Protein 6G42 (pdb70)

Nearest PDB structures (foldseek):
  6g41-assembly2_H  TM=9.980E-01  e=3.256E-59  Cafeteriavirus-dependent mavirus
  6g41-assembly1_A  TM=1.001E+00  e=2.174E-58  Cafeteriavirus-dependent mavirus
  6g41-assembly1_B  TM=1.001E+00  e=6.629E-57  Cafeteriavirus-dependent mavirus
  6g41-assembly1_D  TM=9.990E-01  e=2.071E-56  Cafeteriavirus-dependent mavirus
  6g41-assembly2_G  TM=9.985E-01  e=6.870E-54  Cafeteriavirus-dependent mavirus

Structure (mmCIF, N/CA/C/O backbone):
data_6G42
#
_entry.id   6G42
#
_cell.length_a   95.240
_cell.length_b   131.100
_cell.length_c   154.210
_cell.angle_alpha   90.000
_cell.angle_beta   90.000
_cell.angle_gamma   90.000
#
_symmetry.space_group_name_H-M   'P 21 21 21'
#
loop_
_entity.id
_entity.type
_entity.pdbx_description
1 polymer 'Minor capsid protein'
2 water water
#
loop_
_atom_site.group_PDB
_atom_site.id
_atom_site.type_symbol
_atom_site.label_atom_id
_atom_site.label_alt_id
_atom_site.label_comp_id
_atom_site.label_asym_id
_atom_site.label_entity_id
_atom_site.label_seq_id
_atom_site.pdbx_PDB_ins_code
_atom_site.Cartn_x
_atom_site.Cartn_y
_atom_site.Cartn_z
_atom_site.occupancy
_atom_site.B_iso_or_equiv
_atom_site.auth_seq_id
_atom_site.auth_comp_id
_atom_site.auth_asym_id
_atom_site.auth_atom_id
_atom_site.pdbx_PDB_model_num
ATOM 1 N N . LYS A 1 6 ? -25.697 11.602 -29.524 1.00 57.60 2 LYS A N 1
ATOM 2 C CA . LYS A 1 6 ? -26.449 11.326 -28.252 1.00 58.44 2 LYS A CA 1
ATOM 3 C C . LYS A 1 6 ? -26.532 12.561 -27.360 1.00 58.70 2 LYS A C 1
ATOM 4 O O . LYS A 1 6 ? -25.514 13.085 -26.896 1.00 56.62 2 LYS A O 1
ATOM 10 N N . GLN A 1 7 ? -27.762 12.987 -27.100 1.00 60.22 3 GLN A N 1
ATOM 11 C CA . GLN A 1 7 ? -28.036 14.235 -26.406 1.00 60.15 3 GLN A CA 1
ATOM 12 C C . GLN A 1 7 ? -28.501 13.962 -24.977 1.00 57.31 3 GLN A C 1
ATOM 13 O O . GLN A 1 7 ? -29.290 13.046 -24.738 1.00 53.94 3 GLN A O 1
ATOM 19 N N . TYR A 1 8 ? -27.991 14.765 -24.043 1.00 55.45 4 TYR A N 1
ATOM 20 C CA . TYR A 1 8 ? -28.435 14.776 -22.651 1.00 53.35 4 TYR A CA 1
ATOM 21 C C . TYR A 1 8 ? -29.048 16.138 -22.350 1.00 50.76 4 TYR A C 1
ATOM 22 O O . TYR A 1 8 ? -28.337 17.140 -22.312 1.00 50.99 4 TYR A O 1
ATOM 31 N N . ILE A 1 9 ? -30.364 16.166 -22.154 1.00 50.15 5 ILE A N 1
ATOM 32 C CA . ILE A 1 9 ? -31.079 17.383 -21.744 1.00 50.11 5 ILE A CA 1
ATOM 33 C C . ILE A 1 9 ? -31.543 17.220 -20.293 1.00 48.29 5 ILE A C 1
ATOM 34 O O . ILE A 1 9 ? -32.392 16.375 -20.002 1.00 45.58 5 ILE A O 1
ATOM 39 N N . TRP A 1 10 ? -30.979 18.040 -19.403 1.00 47.62 6 TRP A N 1
ATOM 40 C CA . TRP A 1 10 ? -31.297 18.014 -17.972 1.00 47.97 6 TRP A CA 1
ATOM 41 C C . TRP A 1 10 ? -32.262 19.133 -17.605 1.00 48.47 6 TRP A C 1
ATOM 42 O O . TRP A 1 10 ? -32.041 20.294 -17.956 1.00 50.24 6 TRP A O 1
ATOM 53 N N . LEU A 1 11 ? -33.311 18.781 -16.872 1.00 48.69 7 LEU A N 1
ATOM 54 C CA . LEU A 1 11 ? -34.279 19.749 -16.378 1.00 49.43 7 LEU A CA 1
ATOM 55 C C . LEU A 1 11 ? -34.326 19.649 -14.859 1.00 48.73 7 LEU A C 1
ATOM 56 O O . LEU A 1 11 ? -34.590 18.573 -14.319 1.00 47.19 7 LEU A O 1
ATOM 61 N N . ASN A 1 12 ? -34.022 20.762 -14.188 1.00 49.02 8 ASN A N 1
ATOM 62 C CA . ASN A 1 12 ? -34.165 20.895 -12.729 1.00 49.27 8 ASN A CA 1
ATOM 63 C C . ASN A 1 12 ? -35.493 21.550 -12.382 1.00 48.70 8 ASN A C 1
ATOM 64 O O . ASN A 1 12 ? -36.083 22.258 -13.201 1.00 51.02 8 ASN A O 1
ATOM 69 N N . GLU A 1 13 ? -35.949 21.312 -11.156 1.00 48.61 9 GLU A N 1
ATOM 70 C CA . GLU A 1 13 ? -37.168 21.921 -10.646 1.00 47.88 9 GLU A CA 1
ATOM 71 C C . GLU A 1 13 ? -37.202 21.897 -9.118 1.00 47.31 9 GLU A C 1
ATOM 72 O O . GLU A 1 13 ? -36.672 20.976 -8.500 1.00 46.09 9 GLU A O 1
ATOM 78 N N . THR A 1 14 ? -37.810 22.924 -8.519 1.00 49.08 10 THR A N 1
ATOM 79 C CA . THR A 1 14 ? -37.900 23.058 -7.049 1.00 50.02 10 THR A CA 1
ATOM 80 C C . THR A 1 14 ? -39.222 23.659 -6.573 1.00 49.17 10 THR A C 1
ATOM 81 O O . THR A 1 14 ? -39.891 24.361 -7.324 1.00 51.55 10 THR A O 1
ATOM 85 N N . ILE A 1 15 ? -39.572 23.370 -5.317 1.00 49.36 11 ILE A N 1
ATOM 86 C CA . ILE A 1 15 ? -40.717 23.981 -4.620 1.00 49.62 11 ILE A CA 1
ATOM 87 C C . ILE A 1 15 ? -40.266 24.404 -3.219 1.00 49.16 11 ILE A C 1
ATOM 88 O O . ILE A 1 15 ? -40.013 23.564 -2.362 1.00 48.06 11 ILE A O 1
ATOM 93 N N . LYS A 1 16 ? -40.176 25.709 -3.003 1.00 49.72 12 LYS A N 1
ATOM 94 C CA . LYS A 1 16 ? -39.829 26.288 -1.711 1.00 50.96 12 LYS A CA 1
ATOM 95 C C . LYS A 1 16 ? -41.111 26.755 -0.986 1.00 50.40 12 LYS A C 1
ATOM 96 O O . LYS A 1 16 ? -41.646 27.829 -1.270 1.00 51.15 12 LYS A O 1
ATOM 102 N N . SER A 1 17 ? -41.571 25.958 -0.028 1.00 46.22 13 SER A N 1
ATOM 103 C CA . SER A 1 17 ? -42.820 26.220 0.683 1.00 44.45 13 SER A CA 1
ATOM 104 C C . SER A 1 17 ? -42.685 27.335 1.724 1.00 44.32 13 SER A C 1
ATOM 105 O O . SER A 1 17 ? -41.605 27.877 1.925 1.00 45.39 13 SER A O 1
ATOM 108 N N . ASN A 1 18 ? -43.807 27.671 2.358 1.00 46.64 14 ASN A N 1
ATOM 109 C CA . ASN A 1 18 ? -43.882 28.641 3.477 1.00 48.42 14 ASN A CA 1
ATOM 110 C C . ASN A 1 18 ? -45.268 28.558 4.128 1.00 50.75 14 ASN A C 1
ATOM 111 O O . ASN A 1 18 ? -46.127 27.835 3.620 1.00 50.11 14 ASN A O 1
ATOM 116 N N . LYS A 1 19 ? -45.497 29.304 5.215 1.00 55.50 15 LYS A N 1
ATOM 117 C CA . LYS A 1 19 ? -46.799 29.257 5.929 1.00 59.56 15 LYS A CA 1
ATOM 118 C C . LYS A 1 19 ? -47.992 29.657 5.068 1.00 57.68 15 LYS A C 1
ATOM 119 O O . LYS A 1 19 ? -49.068 29.085 5.201 1.00 59.00 15 LYS A O 1
ATOM 125 N N . GLN A 1 20 ? -47.799 30.626 4.189 1.00 57.09 16 GLN A N 1
ATOM 126 C CA . GLN A 1 20 ? -48.899 31.167 3.399 1.00 61.14 16 GLN A CA 1
ATOM 127 C C . GLN A 1 20 ? -49.367 30.232 2.274 1.00 62.05 16 GLN A C 1
ATOM 128 O O . GLN A 1 20 ? -50.563 30.169 1.959 1.00 66.45 16 GLN A O 1
ATOM 134 N N . LEU A 1 21 ? -48.425 29.499 1.690 1.00 59.07 17 LEU A N 1
ATOM 135 C CA . LEU A 1 21 ? -48.727 28.490 0.683 1.00 56.85 17 LEU A CA 1
ATOM 136 C C . LEU A 1 21 ? -49.373 27.241 1.283 1.00 56.08 17 LEU A C 1
ATOM 137 O O . LEU A 1 21 ? -50.358 26.730 0.746 1.00 57.31 17 LEU A O 1
ATOM 142 N N . ALA A 1 22 ? -48.812 26.761 2.390 1.00 52.69 18 ALA A N 1
ATOM 143 C CA . ALA A 1 22 ? -49.204 25.481 2.987 1.00 52.27 18 ALA A CA 1
ATOM 144 C C . ALA A 1 22 ? -50.268 25.576 4.089 1.00 50.66 18 ALA A C 1
ATOM 145 O O . ALA A 1 22 ? -51.008 24.625 4.315 1.00 50.02 18 ALA A O 1
ATOM 147 N N . GLY A 1 23 ? -50.325 26.713 4.776 1.00 51.75 19 GLY A N 1
ATOM 148 C CA . GLY A 1 23 ? -51.174 26.891 5.959 1.00 52.33 19 GLY A CA 1
ATOM 149 C C . GLY A 1 23 ? -50.503 26.349 7.215 1.00 53.44 19 GLY A C 1
ATOM 150 O O . GLY A 1 23 ? -49.546 25.575 7.114 1.00 52.90 19 GLY A O 1
ATOM 151 N N . PRO A 1 24 ? -51.006 26.737 8.410 1.00 55.75 20 PRO A N 1
ATOM 152 C CA . PRO A 1 24 ? -50.424 26.264 9.679 1.00 54.88 20 PRO A CA 1
ATOM 153 C C . PRO A 1 24 ? -50.481 24.744 9.813 1.00 51.95 20 PRO A C 1
ATOM 154 O O . PRO A 1 24 ? -51.546 24.163 9.637 1.00 47.34 20 PRO A O 1
ATOM 158 N N . ARG A 1 25 ? -49.331 24.128 10.089 1.00 51.54 21 ARG A N 1
ATOM 159 C CA . ARG A 1 25 ? -49.163 22.663 10.091 1.00 50.54 21 ARG A CA 1
ATOM 160 C C . ARG A 1 25 ? -49.614 21.973 8.805 1.00 48.62 21 ARG A C 1
ATOM 161 O O . ARG A 1 25 ? -49.987 20.800 8.827 1.00 50.48 21 ARG A O 1
ATOM 169 N N . GLY A 1 26 ? -49.552 22.693 7.688 1.00 48.13 22 GLY A N 1
ATOM 170 C CA . GLY A 1 26 ? -50.078 22.213 6.416 1.00 47.55 22 GLY A CA 1
ATOM 171 C C . GLY A 1 26 ? -51.592 22.115 6.338 1.00 48.40 22 GLY A C 1
ATOM 172 O O . GLY A 1 26 ? -52.106 21.284 5.594 1.00 48.57 22 GLY A O 1
ATOM 173 N N . SER A 1 27 ? -52.299 22.978 7.077 1.00 51.18 23 SER A N 1
ATOM 174 C CA . SER A 1 27 ? -53.784 23.022 7.117 1.00 51.09 23 SER A CA 1
ATOM 175 C C . SER A 1 27 ? -54.460 22.956 5.751 1.00 50.74 23 SER A C 1
ATOM 176 O O . SER A 1 27 ? -55.478 22.282 5.596 1.00 50.49 23 SER A O 1
ATOM 179 N N . TYR A 1 28 ? -53.886 23.663 4.779 1.00 49.09 24 TYR A N 1
ATOM 180 C CA . TYR A 1 28 ? -54.475 23.787 3.448 1.00 50.03 24 TYR A CA 1
ATOM 181 C C . TYR A 1 28 ? -54.375 22.537 2.570 1.00 51.91 24 TYR A C 1
ATOM 182 O O . TYR A 1 28 ? -55.011 22.504 1.519 1.00 53.58 24 TYR A O 1
ATOM 191 N N . LYS A 1 29 ? -53.596 21.529 2.978 1.00 53.00 25 LYS A N 1
ATOM 192 C CA . LYS A 1 29 ? -53.480 20.261 2.232 1.00 54.38 25 LYS A CA 1
ATOM 193 C C . LYS A 1 29 ? -53.168 20.489 0.739 1.00 54.75 25 LYS A C 1
ATOM 194 O O . LYS A 1 29 ? -53.753 19.849 -0.142 1.00 54.48 25 LYS A O 1
ATOM 200 N N . ARG A 1 30 ? -52.255 21.421 0.473 1.00 55.08 26 ARG A N 1
ATOM 201 C CA . ARG A 1 30 ? -51.901 21.805 -0.891 1.00 56.59 26 ARG A CA 1
ATOM 202 C C . ARG A 1 30 ? -51.011 20.735 -1.524 1.00 54.25 26 ARG A C 1
ATOM 203 O O . ARG A 1 30 ? -49.946 20.454 -0.985 1.00 52.77 26 ARG A O 1
ATOM 211 N N . PRO A 1 31 ? -51.439 20.135 -2.659 1.00 53.39 27 PRO A N 1
ATOM 212 C CA . PRO A 1 31 ? -50.623 19.058 -3.234 1.00 51.65 27 PRO A CA 1
ATOM 213 C C . PRO A 1 31 ? -49.266 19.515 -3.761 1.00 49.64 27 PRO A C 1
ATOM 214 O O . PRO A 1 31 ? -49.126 20.638 -4.236 1.00 48.98 27 PRO A O 1
ATOM 218 N N . VAL A 1 32 ? -48.282 18.630 -3.658 1.00 49.67 28 VAL A N 1
ATOM 219 C CA . VAL A 1 32 ? -46.956 18.855 -4.207 1.00 50.76 28 VAL A CA 1
ATOM 220 C C . VAL A 1 32 ? -47.064 18.711 -5.729 1.00 51.64 28 VAL A C 1
ATOM 221 O O . VAL A 1 32 ? -47.197 17.606 -6.255 1.00 55.81 28 VAL A O 1
ATOM 225 N N . SER A 1 33 ? -47.014 19.847 -6.413 1.00 51.85 29 SER A N 1
ATOM 226 C CA . SER A 1 33 ? -47.210 19.922 -7.851 1.00 51.71 29 SER A CA 1
ATOM 227 C C . SER A 1 33 ? -46.387 21.082 -8.425 1.00 51.00 29 SER A C 1
ATOM 228 O O . SER A 1 33 ? -46.307 22.147 -7.818 1.00 51.64 29 SER A O 1
ATOM 231 N N . VAL A 1 34 ? -45.776 20.862 -9.587 1.00 51.70 30 VAL A N 1
ATOM 232 C CA . VAL A 1 34 ? -45.028 21.906 -10.297 1.00 52.87 30 VAL A CA 1
ATOM 233 C C . VAL A 1 34 ? -45.436 21.963 -11.758 1.00 51.89 30 VAL A C 1
ATOM 234 O O . VAL A 1 34 ? -45.637 20.925 -12.377 1.00 52.29 30 VAL A O 1
ATOM 238 N N . ASP A 1 35 ? -45.502 23.182 -12.296 1.00 52.00 31 ASP A N 1
ATOM 239 C CA . ASP A 1 35 ? -45.669 23.422 -13.726 1.00 53.29 31 ASP A CA 1
ATOM 240 C C . ASP A 1 35 ? -44.342 23.834 -14.343 1.00 51.17 31 ASP A C 1
ATOM 241 O O . ASP A 1 35 ? -43.747 24.834 -13.957 1.00 45.95 31 ASP A O 1
ATOM 246 N N . ILE A 1 36 ? -43.890 23.053 -15.315 1.00 54.09 32 ILE A N 1
ATOM 247 C CA . ILE A 1 36 ? -42.772 23.441 -16.159 1.00 54.93 32 ILE A CA 1
ATOM 248 C C . ILE A 1 36 ? -43.374 24.211 -17.330 1.00 55.16 32 ILE A C 1
ATOM 249 O O . ILE A 1 36 ? -44.387 23.803 -17.892 1.00 56.14 32 ILE A O 1
ATOM 254 N N . PHE A 1 37 ? -42.764 25.338 -17.672 1.00 56.45 33 PHE A N 1
ATOM 255 C CA . PHE A 1 37 ? -43.250 26.181 -18.765 1.00 58.54 33 PHE A CA 1
ATOM 256 C C . PHE A 1 37 ? -42.074 26.980 -19.317 1.00 56.29 33 PHE A C 1
ATOM 257 O O . PHE A 1 37 ? -41.525 27.834 -18.626 1.00 55.86 33 PHE A O 1
ATOM 265 N N . ARG A 1 38 ? -41.686 26.670 -20.557 1.00 55.81 34 ARG A N 1
ATOM 266 C CA . ARG A 1 38 ? -40.514 27.279 -21.200 1.00 56.16 34 ARG A CA 1
ATOM 267 C C . ARG A 1 38 ? -40.862 27.999 -22.507 1.00 56.02 34 ARG A C 1
ATOM 268 O O . ARG A 1 38 ? -41.830 27.644 -23.178 1.00 53.26 34 ARG A O 1
ATOM 276 N N . SER A 1 39 ? -40.063 29.014 -22.844 1.00 58.58 35 SER A N 1
ATOM 277 C CA . SER A 1 39 ? -40.316 29.905 -23.992 1.00 60.45 35 SER A CA 1
ATOM 278 C C . SER A 1 39 ? -40.335 29.171 -25.323 1.00 61.78 35 SER A C 1
ATOM 279 O O . SER A 1 39 ? -41.272 29.305 -26.109 1.00 63.99 35 SER A O 1
ATOM 282 N N . SER A 1 40 ? -39.274 28.409 -25.557 1.00 63.00 36 SER A N 1
ATOM 283 C CA . SER A 1 40 ? -39.130 27.581 -26.744 1.00 63.69 36 SER A CA 1
ATOM 284 C C . SER A 1 40 ? -39.351 26.121 -26.362 1.00 64.31 36 SER A C 1
ATOM 285 O O . SER A 1 40 ? -39.472 25.785 -25.180 1.00 63.40 36 SER A O 1
ATOM 288 N N . THR A 1 41 ? -39.414 25.263 -27.374 1.00 65.33 37 THR A N 1
ATOM 289 C CA . THR A 1 41 ? -39.583 23.826 -27.163 1.00 65.61 37 THR A CA 1
ATOM 290 C C . THR A 1 41 ? -38.353 23.223 -26.482 1.00 64.45 37 THR A C 1
ATOM 291 O O . THR A 1 41 ? -37.217 23.636 -26.739 1.00 64.03 37 THR A O 1
ATOM 295 N N . ILE A 1 42 ? -38.604 22.246 -25.615 1.00 62.88 38 ILE A N 1
ATOM 296 C CA . ILE A 1 42 ? -37.575 21.639 -24.781 1.00 61.22 38 ILE A CA 1
ATOM 297 C C . ILE A 1 42 ? -36.710 20.689 -25.598 1.00 63.89 38 ILE A C 1
ATOM 298 O O . ILE A 1 42 ? -35.481 20.775 -25.555 1.00 63.83 38 ILE A O 1
ATOM 303 N N . LEU A 1 43 ? -37.370 19.790 -26.329 1.00 67.44 39 LEU A N 1
ATOM 304 C CA . LEU A 1 43 ? -36.705 18.753 -27.124 1.00 69.22 39 LEU A CA 1
ATOM 305 C C . LEU A 1 43 ? -36.550 19.121 -28.610 1.00 73.76 39 LEU A C 1
ATOM 306 O O . LEU A 1 43 ? -37.291 19.948 -29.144 1.00 76.00 39 LEU A O 1
ATOM 311 N N . ASP A 1 44 ? -35.579 18.481 -29.258 1.00 77.90 40 ASP A N 1
ATOM 312 C CA . ASP A 1 44 ? -35.317 18.638 -30.693 1.00 80.06 40 ASP A CA 1
ATOM 313 C C . ASP A 1 44 ? -36.383 17.852 -31.481 1.00 80.11 40 ASP A C 1
ATOM 314 O O . ASP A 1 44 ? -36.635 16.690 -31.163 1.00 79.91 40 ASP A O 1
ATOM 319 N N . PRO A 1 45 ? -37.023 18.478 -32.497 1.00 83.15 41 PRO A N 1
ATOM 320 C CA . PRO A 1 45 ? -38.078 17.745 -33.226 1.00 83.73 41 PRO A CA 1
ATOM 321 C C . PRO A 1 45 ? -37.637 16.481 -33.979 1.00 81.72 41 PRO A C 1
ATOM 322 O O . PRO A 1 45 ? -38.362 15.483 -33.959 1.00 75.68 41 PRO A O 1
ATOM 326 N N . ASP A 1 46 ? -36.476 16.527 -34.630 1.00 82.54 42 ASP A N 1
ATOM 327 C CA . ASP A 1 46 ? -36.005 15.373 -35.427 1.00 87.29 42 ASP A CA 1
ATOM 328 C C . ASP A 1 46 ? -35.554 14.141 -34.610 1.00 84.51 42 ASP A C 1
ATOM 329 O O . ASP A 1 46 ? -35.578 13.023 -35.135 1.00 83.56 42 ASP A O 1
ATOM 334 N N . LYS A 1 47 ? -35.172 14.335 -33.344 1.00 78.52 43 LYS A N 1
ATOM 335 C CA . LYS A 1 47 ? -34.694 13.228 -32.493 1.00 72.76 43 LYS A CA 1
ATOM 336 C C . LYS A 1 47 ? -35.812 12.541 -31.710 1.00 67.59 43 LYS A C 1
ATOM 337 O O . LYS A 1 47 ? -36.919 13.059 -31.603 1.00 66.94 43 LYS A O 1
ATOM 343 N N . ASN A 1 48 ? -35.498 11.360 -31.184 1.00 64.30 44 ASN A N 1
ATOM 344 C CA . ASN A 1 48 ? -36.394 10.605 -30.301 1.00 63.53 44 ASN A CA 1
ATOM 345 C C . ASN A 1 48 ? -35.764 10.476 -28.914 1.00 59.86 44 ASN A C 1
ATOM 346 O O . ASN A 1 48 ? -34.542 10.409 -28.794 1.00 58.83 44 ASN A O 1
ATOM 351 N N . TYR A 1 49 ? -36.602 10.435 -27.877 1.00 54.54 45 TYR A N 1
ATOM 352 C CA . TYR A 1 49 ? -36.136 10.557 -26.492 1.00 52.00 45 TYR A CA 1
ATOM 353 C C . TYR A 1 49 ? -36.716 9.531 -25.521 1.00 50.46 45 TYR A C 1
ATOM 354 O O . TYR A 1 49 ? -37.839 9.054 -25.688 1.00 52.07 45 TYR A O 1
ATOM 363 N N . LEU A 1 50 ? -35.911 9.210 -24.509 1.00 48.03 46 LEU A N 1
ATOM 364 C CA . LEU A 1 50 ? -36.349 8.509 -23.311 1.00 46.91 46 LEU A CA 1
ATOM 365 C C . LEU A 1 50 ? -36.401 9.524 -22.167 1.00 47.02 46 LEU A C 1
ATOM 366 O O . LEU A 1 50 ? -35.648 10.498 -22.177 1.00 45.30 46 LEU A O 1
ATOM 371 N N . LEU A 1 51 ? -37.288 9.290 -21.198 1.00 46.91 47 LEU A N 1
ATOM 372 C CA . LEU A 1 51 ? -37.325 10.061 -19.945 1.00 48.28 47 LEU A CA 1
ATOM 373 C C . LEU A 1 51 ? -36.998 9.188 -18.737 1.00 48.22 47 LEU A C 1
ATOM 374 O O . LEU A 1 51 ? -37.650 8.160 -18.525 1.00 49.17 47 LEU A O 1
ATOM 379 N N . ILE A 1 52 ? -36.032 9.637 -17.933 1.00 46.63 48 ILE A N 1
ATOM 380 C CA . ILE A 1 52 ? -35.751 9.056 -16.612 1.00 45.60 48 ILE A CA 1
ATOM 381 C C . ILE A 1 52 ? -35.681 10.159 -15.540 1.00 45.08 48 ILE A C 1
ATOM 382 O O . ILE A 1 52 ? -35.140 11.248 -15.780 1.00 45.58 48 ILE A O 1
ATOM 387 N N . VAL A 1 53 ? -36.238 9.872 -14.367 1.00 44.06 49 VAL A N 1
ATOM 388 C CA . VAL A 1 53 ? -36.128 10.761 -13.205 1.00 43.11 49 VAL A CA 1
ATOM 389 C C . VAL A 1 53 ? -34.816 10.426 -12.503 1.00 43.65 49 VAL A C 1
ATOM 390 O O . VAL A 1 53 ? -34.681 9.348 -11.943 1.00 42.16 49 VAL A O 1
ATOM 394 N N . GLU A 1 54 ? -33.864 11.356 -12.533 1.00 47.02 50 GLU A N 1
ATOM 395 C CA . GLU A 1 54 ? -32.508 11.125 -12.005 1.00 50.03 50 GLU A CA 1
ATOM 396 C C . GLU A 1 54 ? -32.429 11.215 -10.480 1.00 49.38 50 GLU A C 1
ATOM 397 O O . GLU A 1 54 ? -31.728 10.428 -9.846 1.00 46.98 50 GLU A O 1
ATOM 403 N N . GLU A 1 55 ? -33.113 12.198 -9.904 1.00 50.08 51 GLU A N 1
ATOM 404 C CA . GLU A 1 55 ? -33.208 12.319 -8.455 1.00 51.10 51 GLU A CA 1
ATOM 405 C C . GLU A 1 55 ? -34.346 13.218 -8.016 1.00 48.25 51 GLU A C 1
ATOM 406 O O . GLU A 1 55 ? -34.785 14.095 -8.756 1.00 49.69 51 GLU A O 1
ATOM 412 N N . PHE A 1 56 ? -34.825 12.976 -6.803 1.00 44.90 52 PHE A N 1
ATOM 413 C CA . PHE A 1 56 ? -35.644 13.946 -6.099 1.00 42.59 52 PHE A CA 1
ATOM 414 C C . PHE A 1 56 ? -35.287 13.948 -4.620 1.00 41.14 52 PHE A C 1
ATOM 415 O O . PHE A 1 56 ? -34.633 13.040 -4.125 1.00 41.53 52 PHE A O 1
ATOM 423 N N . HIS A 1 57 ? -35.716 14.996 -3.934 1.00 40.78 53 HIS A N 1
ATOM 424 C CA . HIS A 1 57 ? -35.557 15.114 -2.491 1.00 40.64 53 HIS A CA 1
ATOM 425 C C . HIS A 1 57 ? -36.841 15.714 -1.923 1.00 38.44 53 HIS A C 1
ATOM 426 O O . HIS A 1 57 ? -37.214 16.823 -2.287 1.00 37.06 53 HIS A O 1
ATOM 433 N N . LEU A 1 58 ? -37.536 14.945 -1.087 1.00 37.71 54 LEU A N 1
ATOM 434 C CA . LEU A 1 58 ? -38.741 15.408 -0.384 1.00 37.54 54 LEU A CA 1
ATOM 435 C C . LEU A 1 58 ? -38.310 15.731 1.043 1.00 36.47 54 LEU A C 1
ATOM 436 O O . LEU A 1 58 ? -38.306 14.862 1.927 1.00 34.74 54 LEU A O 1
ATOM 441 N N . HIS A 1 59 ? -37.914 16.984 1.242 1.00 34.92 55 HIS A N 1
ATOM 442 C CA . HIS A 1 59 ? -37.272 17.416 2.474 1.00 35.64 55 HIS A CA 1
ATOM 443 C C . HIS A 1 59 ? -38.268 18.082 3.422 1.00 36.32 55 HIS A C 1
ATOM 444 O O . HIS A 1 59 ? -38.820 19.127 3.113 1.00 37.90 55 HIS A O 1
ATOM 451 N N . LYS A 1 60 ? -38.481 17.456 4.575 1.00 38.08 56 LYS A N 1
ATOM 452 C CA . LYS A 1 60 ? -39.456 17.891 5.587 1.00 38.53 56 LYS A CA 1
ATOM 453 C C . LYS A 1 60 ? -40.900 17.751 5.089 1.00 39.41 56 LYS A C 1
ATOM 454 O O . LYS A 1 60 ? -41.550 18.729 4.717 1.00 40.07 56 LYS A O 1
ATOM 460 N N . ILE A 1 61 ? -41.365 16.503 5.075 1.00 40.00 57 ILE A N 1
ATOM 461 C CA . ILE A 1 61 ? -42.776 16.158 4.850 1.00 40.65 57 ILE A CA 1
ATOM 462 C C . ILE A 1 61 ? -43.297 15.338 6.024 1.00 40.51 57 ILE A C 1
ATOM 463 O O . ILE A 1 61 ? -42.522 14.878 6.853 1.00 37.23 57 ILE A O 1
ATOM 468 N N . ARG A 1 62 ? -44.613 15.153 6.071 1.00 42.68 58 ARG A N 1
ATOM 469 C CA . ARG A 1 62 ? -45.248 14.327 7.088 1.00 44.53 58 ARG A CA 1
ATOM 470 C C . ARG A 1 62 ? -46.037 13.203 6.440 1.00 44.73 58 ARG A C 1
ATOM 471 O O . ARG A 1 62 ? -46.914 13.461 5.624 1.00 44.96 58 ARG A O 1
ATOM 479 N N . LEU A 1 63 ? -45.724 11.965 6.822 1.00 45.51 59 LEU A N 1
ATOM 480 C CA . LEU A 1 63 ? -46.407 10.775 6.317 1.00 45.98 59 LEU A CA 1
ATOM 481 C C . LEU A 1 63 ? -47.087 10.026 7.458 1.00 47.79 59 LEU A C 1
ATOM 482 O O . LEU A 1 63 ? -46.583 10.036 8.579 1.00 49.27 59 LEU A O 1
ATOM 487 N N . PRO A 1 64 ? -48.221 9.354 7.170 1.00 48.49 60 PRO A N 1
ATOM 488 C CA . PRO A 1 64 ? -48.853 8.496 8.177 1.00 47.33 60 PRO A CA 1
ATOM 489 C C . PRO A 1 64 ? -48.131 7.173 8.417 1.00 46.38 60 PRO A C 1
ATOM 490 O O . PRO A 1 64 ? -47.509 6.633 7.510 1.00 44.75 60 PRO A O 1
ATOM 494 N N . LEU A 1 65 ? -48.240 6.679 9.652 1.00 47.56 61 LEU A N 1
ATOM 495 C CA . LEU A 1 65 ? -47.640 5.413 10.095 1.00 46.87 61 LEU A CA 1
ATOM 496 C C . LEU A 1 65 ? -48.619 4.241 10.194 1.00 46.57 61 LEU A C 1
ATOM 497 O O . LEU A 1 65 ? -48.195 3.081 10.195 1.00 45.38 61 LEU A O 1
ATOM 502 N N . PHE A 1 66 ? -49.914 4.535 10.293 1.00 46.05 62 PHE A N 1
ATOM 503 C CA . PHE A 1 66 ? -50.932 3.499 10.472 1.00 47.00 62 PHE A CA 1
ATOM 504 C C . PHE A 1 66 ? -52.258 3.940 9.866 1.00 46.95 62 PHE A C 1
ATOM 505 O O . PHE A 1 66 ? -52.557 5.133 9.817 1.00 48.87 62 PHE A O 1
ATOM 513 N N . LYS A 1 67 ? -53.040 2.965 9.410 1.00 48.35 63 LYS A N 1
ATOM 514 C CA . LYS A 1 67 ? -54.337 3.197 8.768 1.00 49.42 63 LYS A CA 1
ATOM 515 C C . LYS A 1 67 ? -55.322 2.112 9.237 1.00 52.44 63 LYS A C 1
ATOM 516 O O . LYS A 1 67 ? -55.371 1.030 8.646 1.00 54.15 63 LYS A O 1
ATOM 522 N N . PRO A 1 68 ? -56.097 2.391 10.311 1.00 53.95 64 PRO A N 1
ATOM 523 C CA . PRO A 1 68 ? -57.034 1.422 10.912 1.00 55.40 64 PRO A CA 1
ATOM 524 C C . PRO A 1 68 ? -58.086 0.744 10.010 1.00 56.46 64 PRO A C 1
ATOM 525 O O . PRO A 1 68 ? -58.446 -0.400 10.270 1.00 56.79 64 PRO A O 1
ATOM 529 N N . ALA A 1 69 ? -58.568 1.426 8.977 1.00 60.27 65 ALA A N 1
ATOM 530 C CA . ALA A 1 69 ? -59.586 0.854 8.070 1.00 63.35 65 ALA A CA 1
ATOM 531 C C . ALA A 1 69 ? -59.154 -0.440 7.355 1.00 67.21 65 ALA A C 1
ATOM 532 O O . ALA A 1 69 ? -59.991 -1.283 7.040 1.00 72.24 65 ALA A O 1
ATOM 534 N N . GLY A 1 70 ? -57.859 -0.579 7.084 1.00 70.12 66 GLY A N 1
ATOM 535 C CA . GLY A 1 70 ? -57.309 -1.793 6.474 1.00 68.20 66 GLY A CA 1
ATOM 536 C C . GLY A 1 70 ? -57.329 -3.022 7.371 1.00 67.92 66 GLY A C 1
ATOM 537 O O . GLY A 1 70 ? -57.422 -4.145 6.874 1.00 68.84 66 GLY A O 1
ATOM 538 N N . HIS A 1 71 ? -57.244 -2.809 8.684 1.00 66.57 67 HIS A N 1
ATOM 539 C CA . HIS A 1 71 ? -57.123 -3.897 9.663 1.00 66.04 67 HIS A CA 1
ATOM 540 C C . HIS A 1 71 ? -58.425 -4.151 10.426 1.00 67.32 67 HIS A C 1
ATOM 541 O O . HIS A 1 71 ? -59.200 -3.228 10.664 1.00 70.32 67 HIS A O 1
ATOM 548 N N . ASP A 1 72 ? -58.641 -5.412 10.804 1.00 67.25 68 ASP A N 1
ATOM 549 C CA . ASP A 1 72 ? -59.699 -5.806 11.740 1.00 67.76 68 ASP A CA 1
ATOM 550 C C . ASP A 1 72 ? -59.059 -6.522 12.926 1.00 62.87 68 ASP A C 1
ATOM 551 O O . ASP A 1 72 ? -58.954 -7.748 12.949 1.00 56.90 68 ASP A O 1
ATOM 556 N N . TYR A 1 73 ? -58.618 -5.733 13.901 1.00 62.37 69 TYR A N 1
ATOM 557 C CA . TYR A 1 73 ? -57.938 -6.250 15.086 1.00 62.56 69 TYR A CA 1
ATOM 558 C C . TYR A 1 73 ? -58.939 -6.620 16.169 1.00 65.04 69 TYR A C 1
ATOM 559 O O . TYR A 1 73 ? -59.901 -5.887 16.402 1.00 65.92 69 TYR A O 1
ATOM 568 N N . GLN A 1 74 ? -58.687 -7.748 16.836 1.00 68.94 70 GLN A N 1
ATOM 569 C CA . GLN A 1 74 ? -59.477 -8.200 17.988 1.00 70.84 70 GLN A CA 1
ATOM 570 C C . GLN A 1 74 ? -58.578 -8.848 19.027 1.00 71.63 70 GLN A C 1
ATOM 571 O O . GLN A 1 74 ? -57.771 -9.721 18.694 1.00 70.67 70 GLN A O 1
ATOM 577 N N . VAL A 1 75 ? -58.747 -8.431 20.280 1.00 74.19 71 VAL A N 1
ATOM 578 C CA . VAL A 1 75 ? -58.108 -9.086 21.429 1.00 76.59 71 VAL A CA 1
ATOM 579 C C . VAL A 1 75 ? -59.145 -9.831 22.268 1.00 79.17 71 VAL A C 1
ATOM 580 O O . VAL A 1 75 ? -60.350 -9.617 22.122 1.00 78.10 71 VAL A O 1
ATOM 584 N N . GLY A 1 76 ? -58.658 -10.707 23.140 1.00 81.46 72 GLY A N 1
ATOM 585 C CA . GLY A 1 76 ? -59.515 -11.496 24.023 1.00 83.67 72 GLY A CA 1
ATOM 586 C C . GLY A 1 76 ? -58.782 -12.009 25.245 1.00 84.96 72 GLY A C 1
ATOM 587 O O . GLY A 1 76 ? -57.572 -11.807 25.387 1.00 82.77 72 GLY A O 1
ATOM 588 N N . ILE A 1 77 ? -59.527 -12.675 26.125 1.00 88.84 73 ILE A N 1
ATOM 589 C CA . ILE A 1 77 ? -58.977 -13.263 27.351 1.00 90.32 73 ILE A CA 1
ATOM 590 C C . ILE A 1 77 ? -59.487 -14.692 27.510 1.00 91.64 73 ILE A C 1
ATOM 591 O O . ILE A 1 77 ? -60.672 -14.961 27.323 1.00 89.54 73 ILE A O 1
ATOM 596 N N . PHE A 1 78 ? -58.566 -15.583 27.873 1.00 95.89 74 PHE A N 1
ATOM 597 C CA . PHE A 1 78 ? -58.808 -17.020 28.003 1.00 99.11 74 PHE A CA 1
ATOM 598 C C . PHE A 1 78 ? -58.489 -17.430 29.442 1.00 102.50 74 PHE A C 1
ATOM 599 O O . PHE A 1 78 ? -57.464 -17.017 29.988 1.00 99.95 74 PHE A O 1
ATOM 607 N N . ASN A 1 79 ? -59.366 -18.237 30.044 1.00 108.71 75 ASN A N 1
ATOM 608 C CA . ASN A 1 79 ? -59.191 -18.720 31.424 1.00 111.15 75 ASN A CA 1
ATOM 609 C C . ASN A 1 79 ? -58.543 -20.106 31.405 1.00 108.75 75 ASN A C 1
ATOM 610 O O . ASN A 1 79 ? -58.986 -20.988 30.675 1.00 110.47 75 ASN A O 1
ATOM 615 N N . ARG A 1 80 ? -57.500 -20.283 32.212 1.00 109.80 76 ARG A N 1
ATOM 616 C CA . ARG A 1 80 ? -56.812 -21.577 32.331 1.00 113.38 76 ARG A CA 1
ATOM 617 C C . ARG A 1 80 ? -57.670 -22.623 33.044 1.00 112.32 76 ARG A C 1
ATOM 618 O O . ARG A 1 80 ? -57.793 -23.754 32.566 1.00 109.13 76 ARG A O 1
ATOM 626 N N . SER A 1 81 ? -58.253 -22.232 34.180 1.00 110.76 77 SER A N 1
ATOM 627 C CA . SER A 1 81 ? -59.033 -23.139 35.034 1.00 106.60 77 SER A CA 1
ATOM 628 C C . SER A 1 81 ? -60.215 -23.746 34.284 1.00 104.17 77 SER A C 1
ATOM 629 O O . SER A 1 81 ? -60.301 -24.967 34.140 1.00 101.47 77 SER A O 1
ATOM 632 N N . THR A 1 82 ? -61.096 -22.883 33.781 1.00 102.83 78 THR A N 1
ATOM 633 C CA . THR A 1 82 ? -62.299 -23.321 33.062 1.00 103.54 78 THR A CA 1
ATOM 634 C C . THR A 1 82 ? -62.006 -23.790 31.630 1.00 101.63 78 THR A C 1
ATOM 635 O O . THR A 1 82 ? -62.822 -24.498 31.041 1.00 99.50 78 THR A O 1
ATOM 639 N N . ASP A 1 83 ? -60.857 -23.380 31.084 1.00 102.16 79 ASP A N 1
ATOM 640 C CA . ASP A 1 83 ? -60.423 -23.722 29.712 1.00 101.65 79 ASP A CA 1
ATOM 641 C C . ASP A 1 83 ? -61.409 -23.223 28.632 1.00 103.93 79 ASP A C 1
ATOM 642 O O . ASP A 1 83 ? -61.708 -23.934 27.664 1.00 102.72 79 ASP A O 1
ATOM 647 N N . GLU A 1 84 ? -61.903 -21.996 28.810 1.00 106.48 80 GLU A N 1
ATOM 648 C CA . GLU A 1 84 ? -62.816 -21.356 27.850 1.00 106.42 80 GLU A CA 1
ATOM 649 C C . GLU A 1 84 ? -62.504 -19.874 27.654 1.00 104.80 80 GLU A C 1
ATOM 650 O O . GLU A 1 84 ? -61.782 -19.258 28.445 1.00 102.79 80 GLU A O 1
ATOM 656 N N . ILE A 1 85 ? -63.069 -19.319 26.586 1.00 103.74 81 ILE A N 1
ATOM 657 C CA . ILE A 1 85 ? -62.944 -17.897 26.263 1.00 101.80 81 ILE A CA 1
ATOM 658 C C . ILE A 1 85 ? -63.853 -17.100 27.202 1.00 101.75 81 ILE A C 1
ATOM 659 O O . ILE A 1 85 ? -65.058 -17.342 27.249 1.00 101.46 81 ILE A O 1
ATOM 664 N N . MET A 1 86 ? -63.271 -16.149 27.931 1.00 102.59 82 MET A N 1
ATOM 665 C CA . MET A 1 86 ? -64.027 -15.280 28.842 1.00 104.07 82 MET A CA 1
ATOM 666 C C . MET A 1 86 ? -64.706 -14.143 28.078 1.00 102.61 82 MET A C 1
ATOM 667 O O . MET A 1 86 ? -65.877 -13.840 28.314 1.00 99.38 82 MET A O 1
ATOM 672 N N . GLY A 1 87 ? -63.955 -13.512 27.176 1.00 104.35 83 GLY A N 1
ATOM 673 C CA . GLY A 1 87 ? -64.469 -12.415 26.351 1.00 103.31 83 GLY A CA 1
ATOM 674 C C . GLY A 1 87 ? -63.587 -12.071 25.161 1.00 99.21 83 GLY A C 1
ATOM 675 O O . GLY A 1 87 ? -62.425 -12.481 25.092 1.00 97.30 83 GLY A O 1
ATOM 676 N N . VAL A 1 88 ? -64.167 -11.326 24.220 1.00 93.48 84 VAL A N 1
ATOM 677 C CA . VAL A 1 88 ? -63.487 -10.845 23.014 1.00 90.10 84 VAL A CA 1
ATOM 678 C C . VAL A 1 88 ? -64.033 -9.455 22.679 1.00 91.26 84 VAL A C 1
ATOM 679 O O . VAL A 1 88 ? -65.236 -9.208 22.804 1.00 94.21 84 VAL A O 1
ATOM 683 N N . ARG A 1 89 ? -63.145 -8.560 22.242 1.00 91.65 85 ARG A N 1
ATOM 684 C CA . ARG A 1 89 ? -63.527 -7.215 21.794 1.00 90.32 85 ARG A CA 1
ATOM 685 C C . ARG A 1 89 ? -62.690 -6.780 20.590 1.00 86.67 85 ARG A C 1
ATOM 686 O O . ARG A 1 89 ? -61.502 -7.104 20.513 1.00 85.03 85 ARG A O 1
ATOM 694 N N . GLU A 1 90 ? -63.315 -6.047 19.664 1.00 83.08 86 GLU A N 1
ATOM 695 C CA . GLU A 1 90 ? -62.597 -5.482 18.507 1.00 82.22 86 GLU A CA 1
ATOM 696 C C . GLU A 1 90 ? -61.962 -4.139 18.867 1.00 80.96 86 GLU A C 1
ATOM 697 O O . GLU A 1 90 ? -62.522 -3.363 19.647 1.00 81.91 86 GLU A O 1
ATOM 703 N N . VAL A 1 91 ? -60.788 -3.884 18.289 1.00 76.05 87 VAL A N 1
ATOM 704 C CA . VAL A 1 91 ? -59.973 -2.723 18.644 1.00 73.16 87 VAL A CA 1
ATOM 705 C C . VAL A 1 91 ? -60.468 -1.492 17.888 1.00 70.35 87 VAL A C 1
ATOM 706 O O . VAL A 1 91 ? -60.325 -1.406 16.671 1.00 67.89 87 VAL A O 1
ATOM 710 N N . ASP A 1 92 ? -61.041 -0.549 18.633 1.00 70.70 88 ASP A N 1
ATOM 711 C CA . ASP A 1 92 ? -61.574 0.690 18.080 1.00 70.15 88 ASP A CA 1
ATOM 712 C C . ASP A 1 92 ? -60.505 1.788 18.095 1.00 69.04 88 ASP A C 1
ATOM 713 O O . ASP A 1 92 ? -59.972 2.126 19.156 1.00 67.08 88 ASP A O 1
ATOM 718 N N . PHE A 1 93 ? -60.204 2.325 16.911 1.00 68.62 89 PHE A N 1
ATOM 719 C CA . PHE A 1 93 ? -59.228 3.413 16.731 1.00 67.03 89 PHE A CA 1
ATOM 720 C C . PHE A 1 93 ? -59.876 4.799 16.527 1.00 68.80 89 PHE A C 1
ATOM 721 O O . PHE A 1 93 ? -59.157 5.798 16.455 1.00 72.47 89 PHE A O 1
ATOM 729 N N . SER A 1 94 ? -61.212 4.861 16.465 1.00 69.22 90 SER A N 1
ATOM 730 C CA . SER A 1 94 ? -61.978 6.102 16.168 1.00 67.81 90 SER A CA 1
ATOM 731 C C . SER A 1 94 ? -61.524 7.364 16.908 1.00 65.97 90 SER A C 1
ATOM 732 O O . SER A 1 94 ? -61.438 8.439 16.315 1.00 63.90 90 SER A O 1
ATOM 735 N N . THR A 1 95 ? -61.233 7.221 18.198 1.00 67.00 91 THR A N 1
ATOM 736 C CA . THR A 1 95 ? -60.781 8.344 19.035 1.00 69.35 91 THR A CA 1
ATOM 737 C C . THR A 1 95 ? -59.340 8.834 18.767 1.00 71.04 91 THR A C 1
ATOM 738 O O . THR A 1 95 ? -58.951 9.887 19.278 1.00 72.79 91 THR A O 1
ATOM 742 N N . PHE A 1 96 ? -58.562 8.073 17.989 1.00 70.24 92 PHE A N 1
ATOM 743 C CA . PHE A 1 96 ? -57.165 8.408 17.650 1.00 68.79 92 PHE A CA 1
ATOM 744 C C . PHE A 1 96 ? -56.936 8.866 16.194 1.00 68.48 92 PHE A C 1
ATOM 745 O O . PHE A 1 96 ? -55.878 9.407 15.875 1.00 69.71 92 PHE A O 1
ATOM 753 N N . VAL A 1 97 ? -57.924 8.670 15.327 1.00 66.88 93 VAL A N 1
ATOM 754 C CA . VAL A 1 97 ? -57.749 8.829 13.878 1.00 68.74 93 VAL A CA 1
ATOM 755 C C . VAL A 1 97 ? -58.003 10.265 13.404 1.00 68.94 93 VAL A C 1
ATOM 756 O O . VAL A 1 97 ? -58.932 10.922 13.869 1.00 67.25 93 VAL A O 1
ATOM 760 N N . ASP A 1 98 ? -57.184 10.730 12.458 1.00 71.01 94 ASP A N 1
ATOM 761 C CA . ASP A 1 98 ? -57.349 12.065 11.857 1.00 72.27 94 ASP A CA 1
ATOM 762 C C . ASP A 1 98 ? -58.472 12.074 10.813 1.00 72.14 94 ASP A C 1
ATOM 763 O O . ASP A 1 98 ? -59.039 11.036 10.479 1.00 66.65 94 ASP A O 1
ATOM 768 N N . GLU A 1 99 ? -58.774 13.268 10.315 1.00 77.16 95 GLU A N 1
ATOM 769 C CA . GLU A 1 99 ? -59.762 13.496 9.250 1.00 80.49 95 GLU A CA 1
ATOM 770 C C . GLU A 1 99 ? -59.695 12.463 8.119 1.00 75.58 95 GLU A C 1
ATOM 771 O O . GLU A 1 99 ? -60.709 11.884 7.747 1.00 71.73 95 GLU A O 1
ATOM 777 N N . ASP A 1 100 ? -58.489 12.238 7.598 1.00 76.02 96 ASP A N 1
ATOM 778 C CA . ASP A 1 100 ? -58.250 11.357 6.431 1.00 73.52 96 ASP A CA 1
ATOM 779 C C . ASP A 1 100 ? -58.084 9.853 6.716 1.00 65.59 96 ASP A C 1
ATOM 780 O O . ASP A 1 100 ? -57.746 9.093 5.809 1.00 65.77 96 ASP A O 1
ATOM 785 N N . GLY A 1 101 ? -58.317 9.425 7.952 1.00 59.41 97 GLY A N 1
ATOM 786 C CA . GLY A 1 101 ? -58.354 7.996 8.287 1.00 56.63 97 GLY A CA 1
ATOM 787 C C . GLY A 1 101 ? -57.042 7.380 8.746 1.00 54.57 97 GLY A C 1
ATOM 788 O O . GLY A 1 101 ? -56.928 6.154 8.818 1.00 55.51 97 GLY A O 1
ATOM 789 N N . TYR A 1 102 ? -56.069 8.226 9.092 1.00 50.93 98 TYR A N 1
ATOM 790 C CA . TYR A 1 102 ? -54.707 7.792 9.425 1.00 48.06 98 TYR A CA 1
ATOM 791 C C . TYR A 1 102 ? -54.313 8.109 10.866 1.00 47.09 98 TYR A C 1
ATOM 792 O O . TYR A 1 102 ? -54.908 8.972 11.504 1.00 46.91 98 TYR A O 1
ATOM 801 N N . MET A 1 103 ? -53.283 7.419 11.351 1.00 46.37 99 MET A N 1
ATOM 802 C CA . MET A 1 103 ? -52.609 7.765 12.606 1.00 47.10 99 MET A CA 1
ATOM 803 C C . MET A 1 103 ? -51.116 7.973 12.347 1.00 47.44 99 MET A C 1
ATOM 804 O O . MET A 1 103 ? -50.583 7.500 11.340 1.00 50.57 99 MET A O 1
ATOM 809 N N . TYR A 1 104 ? -50.453 8.677 13.263 1.00 46.24 100 TYR A N 1
ATOM 810 C CA . TYR A 1 104 ? -49.089 9.196 13.040 1.00 45.40 100 TYR A CA 1
ATOM 811 C C . TYR A 1 104 ? -48.064 8.858 14.137 1.00 45.71 100 TYR A C 1
ATOM 812 O O . TYR A 1 104 ? -46.962 9.411 14.162 1.00 45.48 100 TYR A O 1
ATOM 821 N N . ASP A 1 105 ? -48.408 7.933 15.021 1.00 46.78 101 ASP A N 1
ATOM 822 C CA . ASP A 1 105 ? -47.514 7.547 16.108 1.00 48.86 101 ASP A CA 1
ATOM 823 C C . ASP A 1 105 ? -47.843 6.119 16.495 1.00 48.41 101 ASP A C 1
ATOM 824 O O . ASP A 1 105 ? -49.008 5.809 16.741 1.00 49.82 101 ASP A O 1
ATOM 829 N N . TYR A 1 106 ? -46.829 5.256 16.539 1.00 47.80 102 TYR A N 1
ATOM 830 C CA . TYR A 1 106 ? -47.030 3.860 16.970 1.00 47.88 102 TYR A CA 1
ATOM 831 C C . TYR A 1 106 ? -47.345 3.734 18.472 1.00 46.93 102 TYR A C 1
ATOM 832 O O . TYR A 1 106 ? -47.944 2.743 18.885 1.00 47.47 102 TYR A O 1
ATOM 841 N N . VAL A 1 107 ? -46.971 4.736 19.270 1.00 47.93 103 VAL A N 1
ATOM 842 C CA . VAL A 1 107 ? -47.390 4.810 20.684 1.00 50.81 103 VAL A CA 1
ATOM 843 C C . VAL A 1 107 ? -48.919 4.804 20.809 1.00 52.83 103 VAL A C 1
ATOM 844 O O . VAL A 1 107 ? -49.474 4.099 21.661 1.00 55.90 103 VAL A O 1
ATOM 848 N N . ASP A 1 108 ? -49.576 5.595 19.964 1.00 52.07 104 ASP A N 1
ATOM 849 C CA . ASP A 1 108 ? -51.036 5.673 19.930 1.00 52.88 104 ASP A CA 1
ATOM 850 C C . ASP A 1 108 ? -51.689 4.372 19.456 1.00 55.27 104 ASP A C 1
ATOM 851 O O . ASP A 1 108 ? -52.775 4.027 19.919 1.00 58.24 104 ASP A O 1
ATOM 856 N N . VAL A 1 109 ? -51.040 3.661 18.533 1.00 56.16 105 VAL A N 1
ATOM 857 C CA . VAL A 1 109 ? -51.492 2.319 18.129 1.00 55.40 105 VAL A CA 1
ATOM 858 C C . VAL A 1 109 ? -51.389 1.359 19.330 1.00 56.09 105 VAL A C 1
ATOM 859 O O . VAL A 1 109 ? -52.264 0.520 19.532 1.00 55.40 105 VAL A O 1
ATOM 863 N N . GLY A 1 110 ? -50.317 1.486 20.110 1.00 57.25 106 GLY A N 1
ATOM 864 C CA . GLY A 1 110 ? -50.155 0.716 21.347 1.00 60.82 106 GLY A CA 1
ATOM 865 C C . GLY A 1 110 ? -51.201 1.062 22.400 1.00 62.55 106 GLY A C 1
ATOM 866 O O . GLY A 1 110 ? -51.812 0.174 23.004 1.00 64.66 106 GLY A O 1
ATOM 867 N N . THR A 1 111 ? -51.400 2.360 22.605 1.00 60.97 107 THR A N 1
ATOM 868 C CA . THR A 1 111 ? -52.405 2.885 23.525 1.00 60.70 107 THR A CA 1
ATOM 869 C C . THR A 1 111 ? -53.826 2.409 23.177 1.00 61.99 107 THR A C 1
ATOM 870 O O . THR A 1 111 ? -54.581 2.025 24.069 1.00 64.60 107 THR A O 1
ATOM 874 N N . ALA A 1 112 ? -54.174 2.425 21.892 1.00 61.00 108 ALA A N 1
ATOM 875 C CA . ALA A 1 112 ? -55.510 2.005 21.429 1.00 62.28 108 ALA A CA 1
ATOM 876 C C . ALA A 1 112 ? -55.800 0.522 21.668 1.00 63.71 108 ALA A C 1
ATOM 877 O O . ALA A 1 112 ? -56.919 0.155 22.029 1.00 62.09 108 ALA A O 1
ATOM 879 N N . ILE A 1 113 ? -54.800 -0.323 21.428 1.00 65.35 109 ILE A N 1
ATOM 880 C CA . ILE A 1 113 ? -54.887 -1.752 21.751 1.00 66.65 109 ILE A CA 1
ATOM 881 C C . ILE A 1 113 ? -54.966 -1.940 23.273 1.00 68.73 109 ILE A C 1
ATOM 882 O O . ILE A 1 113 ? -55.688 -2.816 23.751 1.00 71.09 109 ILE A O 1
ATOM 887 N N . ASN A 1 114 ? -54.232 -1.112 24.017 1.00 67.39 110 ASN A N 1
ATOM 888 C CA . ASN A 1 114 ? -54.218 -1.183 25.481 1.00 66.98 110 ASN A CA 1
ATOM 889 C C . ASN A 1 114 ? -55.564 -0.854 26.125 1.00 68.37 110 ASN A C 1
ATOM 890 O O . ASN A 1 114 ? -55.965 -1.522 27.072 1.00 71.81 110 ASN A O 1
ATOM 895 N N . GLU A 1 115 ? -56.239 0.178 25.625 1.00 69.51 111 GLU A N 1
ATOM 896 C CA . GLU A 1 115 ? -57.561 0.573 26.133 1.00 70.22 111 GLU A CA 1
ATOM 897 C C . GLU A 1 115 ? -58.632 -0.477 25.826 1.00 73.03 111 GLU A C 1
ATOM 898 O O . GLU A 1 115 ? -59.487 -0.758 26.666 1.00 76.96 111 GLU A O 1
ATOM 904 N N . THR A 1 116 ? -58.576 -1.052 24.626 1.00 76.32 112 THR A N 1
ATOM 905 C CA . THR A 1 116 ? -59.469 -2.146 24.230 1.00 76.73 112 THR A CA 1
ATOM 906 C C . THR A 1 116 ? -59.260 -3.365 25.133 1.00 80.31 112 THR A C 1
ATOM 907 O O . THR A 1 116 ? -60.218 -4.062 25.473 1.00 83.33 112 THR A O 1
ATOM 911 N N . LEU A 1 117 ? -58.008 -3.604 25.514 1.00 82.82 113 LEU A N 1
ATOM 912 C CA . LEU A 1 117 ? -57.652 -4.679 26.441 1.00 82.14 113 LEU A CA 1
ATOM 913 C C . LEU A 1 117 ? -58.085 -4.356 27.875 1.00 80.50 113 LEU A C 1
ATOM 914 O O . LEU A 1 117 ? -58.623 -5.217 28.565 1.00 81.67 113 LEU A O 1
ATOM 919 N N . ALA A 1 118 ? -57.849 -3.117 28.309 1.00 81.72 114 ALA A N 1
ATOM 920 C CA . ALA A 1 118 ? -58.180 -2.668 29.676 1.00 82.11 114 ALA A CA 1
ATOM 921 C C . ALA A 1 118 ? -59.687 -2.533 29.938 1.00 84.65 114 ALA A C 1
ATOM 922 O O . ALA A 1 118 ? -60.129 -2.637 31.085 1.00 86.52 114 ALA A O 1
ATOM 924 N N . GLY A 1 119 ? -60.459 -2.281 28.885 1.00 84.50 115 GLY A N 1
ATOM 925 C CA . GLY A 1 119 ? -61.923 -2.270 28.970 1.00 85.74 115 GLY A CA 1
ATOM 926 C C . GLY A 1 119 ? -62.532 -3.659 29.097 1.00 88.85 115 GLY A C 1
ATOM 927 O O . GLY A 1 119 ? -63.571 -3.832 29.735 1.00 90.34 115 GLY A O 1
ATOM 928 N N . LEU A 1 120 ? -61.884 -4.645 28.481 1.00 93.68 116 LEU A N 1
ATOM 929 C CA . LEU A 1 120 ? -62.331 -6.041 28.514 1.00 96.12 116 LEU A CA 1
ATOM 930 C C . LEU A 1 120 ? -62.091 -6.705 29.874 1.00 98.18 116 LEU A C 1
ATOM 931 O O . LEU A 1 120 ? -62.898 -7.526 30.314 1.00 97.60 116 LEU A O 1
ATOM 936 N N . CYS A 1 121 ? -60.982 -6.349 30.524 1.00 101.90 117 CYS A N 1
ATOM 937 C CA . CYS A 1 121 ? -60.657 -6.827 31.879 1.00 104.80 117 CYS A CA 1
ATOM 938 C C . CYS A 1 121 ? -61.450 -6.153 33.004 1.00 106.59 117 CYS A C 1
ATOM 939 O O . CYS A 1 121 ? -61.420 -6.637 34.135 1.00 109.04 117 CYS A O 1
ATOM 942 N N . ASP A 1 122 ? -62.131 -5.045 32.699 1.00 109.45 118 ASP A N 1
ATOM 943 C CA . ASP A 1 122 ? -62.796 -4.184 33.690 1.00 110.30 118 ASP A CA 1
ATOM 944 C C . ASP A 1 122 ? -63.633 -4.953 34.716 1.00 117.44 118 ASP A C 1
ATOM 945 O O . ASP A 1 122 ? -63.400 -4.843 35.924 1.00 117.64 118 ASP A O 1
ATOM 950 N N . GLY A 1 123 ? -64.591 -5.732 34.221 1.00 121.41 119 GLY A N 1
ATOM 951 C CA . GLY A 1 123 ? -65.483 -6.526 35.074 1.00 120.80 119 GLY A CA 1
ATOM 952 C C . GLY A 1 123 ? -64.942 -7.878 35.515 1.00 120.62 119 GLY A C 1
ATOM 953 O O . GLY A 1 123 ? -65.391 -8.421 36.526 1.00 123.53 119 GLY A O 1
ATOM 954 N N . ILE A 1 124 ? -63.965 -8.408 34.779 1.00 119.75 120 ILE A N 1
ATOM 955 C CA . ILE A 1 124 ? -63.549 -9.818 34.908 1.00 118.42 120 ILE A CA 1
ATOM 956 C C . ILE A 1 124 ? -62.323 -10.022 35.810 1.00 114.38 120 ILE A C 1
ATOM 957 O O . ILE A 1 124 ? -62.281 -10.979 36.582 1.00 114.43 120 ILE A O 1
ATOM 962 N N . ILE A 1 125 ? -61.336 -9.132 35.702 1.00 113.38 121 ILE A N 1
ATOM 963 C CA . ILE A 1 125 ? -60.037 -9.286 36.381 1.00 111.97 121 ILE A CA 1
ATOM 964 C C . ILE A 1 125 ? -59.760 -8.091 37.305 1.00 108.36 121 ILE A C 1
ATOM 965 O O . ILE A 1 125 ? -60.194 -6.969 37.032 1.00 106.13 121 ILE A O 1
ATOM 970 N N . GLY A 1 126 ? -59.039 -8.350 38.397 1.00 104.94 122 GLY A N 1
ATOM 971 C CA . GLY A 1 126 ? -58.683 -7.318 39.376 1.00 106.35 122 GLY A CA 1
ATOM 972 C C . GLY A 1 126 ? -57.704 -6.289 38.837 1.00 108.65 122 GLY A C 1
ATOM 973 O O . GLY A 1 126 ? -56.940 -6.578 37.918 1.00 110.82 122 GLY A O 1
ATOM 974 N N . GLU A 1 127 ? -57.723 -5.097 39.436 1.00 111.02 123 GLU A N 1
ATOM 975 C CA . GLU A 1 127 ? -56.965 -3.927 38.950 1.00 111.89 123 GLU A CA 1
ATOM 976 C C . GLU A 1 127 ? -55.468 -4.180 38.730 1.00 111.87 123 GLU A C 1
ATOM 977 O O . GLU A 1 127 ? -54.915 -3.757 37.715 1.00 112.07 123 GLU A O 1
ATOM 983 N N . GLU A 1 128 ? -54.824 -4.864 39.675 1.00 112.20 124 GLU A N 1
ATOM 984 C CA . GLU A 1 128 ? -53.375 -5.120 39.603 1.00 111.28 124 GLU A CA 1
ATOM 985 C C . GLU A 1 128 ? -52.967 -6.045 38.456 1.00 108.17 124 GLU A C 1
ATOM 986 O O . GLU A 1 128 ? -51.886 -5.885 37.888 1.00 110.55 124 GLU A O 1
ATOM 992 N N . ASP A 1 129 ? -53.829 -7.004 38.127 1.00 105.74 125 ASP A N 1
ATOM 993 C CA . ASP A 1 129 ? -53.498 -8.068 37.170 1.00 106.80 125 ASP A CA 1
ATOM 994 C C . ASP A 1 129 ? -53.860 -7.766 35.713 1.00 103.08 125 ASP A C 1
ATOM 995 O O . ASP A 1 129 ? -53.634 -8.610 34.836 1.00 102.44 125 ASP A O 1
ATOM 1000 N N . ILE A 1 130 ? -54.418 -6.582 35.451 1.00 97.43 126 ILE A N 1
ATOM 1001 C CA . ILE A 1 130 ? -54.727 -6.166 34.083 1.00 91.43 126 ILE A CA 1
ATOM 1002 C C . ILE A 1 130 ? -53.408 -6.025 33.315 1.00 86.17 126 ILE A C 1
ATOM 1003 O O . ILE A 1 130 ? -52.512 -5.307 33.765 1.00 81.70 126 ILE A O 1
ATOM 1008 N N . PRO A 1 131 ? -53.281 -6.725 32.167 1.00 83.05 127 PRO A N 1
ATOM 1009 C CA . PRO A 1 131 ? -52.063 -6.661 31.364 1.00 81.77 127 PRO A CA 1
ATOM 1010 C C . PRO A 1 131 ? -51.972 -5.364 30.566 1.00 77.35 127 PRO A C 1
ATOM 1011 O O . PRO A 1 131 ? -53.001 -4.848 30.115 1.00 71.09 127 PRO A O 1
ATOM 1015 N N . VAL A 1 132 ? -50.747 -4.863 30.399 1.00 76.01 128 VAL A N 1
ATOM 1016 C CA . VAL A 1 132 ? -50.483 -3.608 29.682 1.00 75.37 128 VAL A CA 1
ATOM 1017 C C . VAL A 1 132 ? -49.763 -3.897 28.360 1.00 74.74 128 VAL A C 1
ATOM 1018 O O . VAL A 1 132 ? -48.713 -4.540 28.352 1.00 76.05 128 VAL A O 1
ATOM 1022 N N . PHE A 1 133 ? -50.354 -3.423 27.260 1.00 72.04 129 PHE A N 1
ATOM 1023 C CA . PHE A 1 133 ? -49.753 -3.445 25.920 1.00 68.46 129 PHE A CA 1
ATOM 1024 C C . PHE A 1 133 ? -49.234 -2.042 25.583 1.00 65.59 129 PHE A C 1
ATOM 1025 O O . PHE A 1 133 ? -49.991 -1.069 25.620 1.00 63.41 129 PHE A O 1
ATOM 1033 N N . SER A 1 134 ? -47.946 -1.942 25.262 1.00 64.08 130 SER A N 1
ATOM 1034 C CA . SER A 1 134 ? -47.315 -0.650 24.939 1.00 61.31 130 SER A CA 1
ATOM 1035 C C . SER A 1 134 ? -46.297 -0.780 23.811 1.00 60.23 130 SER A C 1
ATOM 1036 O O . SER A 1 134 ? -45.911 -1.891 23.432 1.00 58.57 130 SER A O 1
ATOM 1039 N N . PHE A 1 135 ? -45.876 0.376 23.294 1.00 58.13 131 PHE A N 1
ATOM 1040 C CA . PHE A 1 135 ? -44.821 0.481 22.284 1.00 57.33 131 PHE A CA 1
ATOM 1041 C C . PHE A 1 135 ? -43.564 1.048 22.935 1.00 55.93 131 PHE A C 1
ATOM 1042 O O . PHE A 1 135 ? -43.616 2.081 23.608 1.00 54.05 131 PHE A O 1
ATOM 1050 N N . ASN A 1 136 ? -42.445 0.359 22.724 1.00 56.59 132 ASN A N 1
ATOM 1051 C CA . ASN A 1 136 ? -41.145 0.771 23.247 1.00 58.46 132 ASN A CA 1
ATOM 1052 C C . ASN A 1 136 ? -40.425 1.646 22.218 1.00 59.84 132 ASN A C 1
ATOM 1053 O O . ASN A 1 136 ? -39.936 1.141 21.199 1.00 59.83 132 ASN A O 1
ATOM 1058 N N . LYS A 1 137 ? -40.363 2.950 22.504 1.00 61.58 133 LYS A N 1
ATOM 1059 C CA . LYS A 1 137 ? -39.721 3.946 21.627 1.00 60.99 133 LYS A CA 1
ATOM 1060 C C . LYS A 1 137 ? -38.266 3.609 21.295 1.00 61.44 133 LYS A C 1
ATOM 1061 O O . LYS A 1 137 ? -37.829 3.774 20.154 1.00 58.04 133 LYS A O 1
ATOM 1067 N N . HIS A 1 138 ? -37.531 3.136 22.300 1.00 64.34 134 HIS A N 1
ATOM 1068 C CA . HIS A 1 138 ? -36.106 2.845 22.161 1.00 65.10 134 HIS A CA 1
ATOM 1069 C C . HIS A 1 138 ? -35.849 1.695 21.188 1.00 62.28 134 HIS A C 1
ATOM 1070 O O . HIS A 1 138 ? -35.060 1.841 20.258 1.00 60.48 134 HIS A O 1
ATOM 1077 N N . SER A 1 139 ? -36.527 0.569 21.406 1.00 61.59 135 SER A N 1
ATOM 1078 C CA . SER A 1 139 ? -36.300 -0.662 20.623 1.00 61.36 135 SER A CA 1
ATOM 1079 C C . SER A 1 139 ? -37.184 -0.836 19.375 1.00 60.20 135 SER A C 1
ATOM 1080 O O . SER A 1 139 ? -36.995 -1.791 18.625 1.00 57.03 135 SER A O 1
ATOM 1083 N N . LYS A 1 140 ? -38.146 0.066 19.173 1.00 61.36 136 LYS A N 1
ATOM 1084 C CA . LYS A 1 140 ? -39.135 -0.024 18.083 1.00 61.31 136 LYS A CA 1
ATOM 1085 C C . LYS A 1 140 ? -39.921 -1.349 18.074 1.00 59.25 136 LYS A C 1
ATOM 1086 O O . LYS A 1 140 ? -40.332 -1.839 17.018 1.00 60.35 136 LYS A O 1
ATOM 1092 N N . LYS A 1 141 ? -40.139 -1.903 19.262 1.00 56.92 137 LYS A N 1
ATOM 1093 C CA . LYS A 1 141 ? -40.837 -3.173 19.438 1.00 56.05 137 LYS A CA 1
ATOM 1094 C C . LYS A 1 141 ? -41.963 -2.985 20.442 1.00 57.72 137 LYS A C 1
ATOM 1095 O O . LYS A 1 141 ? -41.812 -2.266 21.435 1.00 59.67 137 LYS A O 1
ATOM 1101 N N . PHE A 1 142 ? -43.090 -3.639 20.192 1.00 56.74 138 PHE A N 1
ATOM 1102 C CA . PHE A 1 142 ? -44.192 -3.630 21.141 1.00 57.51 138 PHE A CA 1
ATOM 1103 C C . PHE A 1 142 ? -43.897 -4.591 22.300 1.00 59.43 138 PHE A C 1
ATOM 1104 O O . PHE A 1 142 ? -43.160 -5.574 22.136 1.00 54.57 138 PHE A O 1
ATOM 1112 N N . GLU A 1 143 ? -44.465 -4.279 23.468 1.00 63.18 139 GLU A N 1
ATOM 1113 C CA . GLU A 1 143 ? -44.237 -5.048 24.703 1.00 64.95 139 GLU A CA 1
ATOM 1114 C C . GLU A 1 143 ? -45.532 -5.382 25.431 1.00 65.83 139 GLU A C 1
ATOM 1115 O O . GLU A 1 143 ? -46.533 -4.679 25.289 1.00 66.56 139 GLU A O 1
ATOM 1121 N N . ILE A 1 144 ? -45.486 -6.462 26.212 1.00 68.31 140 ILE A N 1
ATOM 1122 C CA . ILE A 1 144 ? -46.584 -6.871 27.096 1.00 69.63 140 ILE A CA 1
ATOM 1123 C C . ILE A 1 144 ? -46.024 -7.001 28.515 1.00 68.32 140 ILE A C 1
ATOM 1124 O O . ILE A 1 144 ? -45.108 -7.791 28.755 1.00 64.46 140 ILE A O 1
ATOM 1129 N N . THR A 1 145 ? -46.581 -6.215 29.435 1.00 71.30 141 THR A N 1
ATOM 1130 C CA . THR A 1 145 ? -46.215 -6.241 30.857 1.00 74.94 141 THR A CA 1
ATOM 1131 C C . THR A 1 145 ? -47.317 -6.967 31.649 1.00 78.64 141 THR A C 1
ATOM 1132 O O . THR A 1 145 ? -48.499 -6.633 31.528 1.00 80.62 141 THR A O 1
ATOM 1136 N N . THR A 1 146 ? -46.918 -7.950 32.457 1.00 82.61 142 THR A N 1
ATOM 1137 C CA . THR A 1 146 ? -47.859 -8.807 33.201 1.00 85.70 142 THR A CA 1
ATOM 1138 C C . THR A 1 146 ? -47.363 -9.151 34.613 1.00 90.03 142 THR A C 1
ATOM 1139 O O . THR A 1 146 ? -46.167 -9.056 34.904 1.00 89.81 142 THR A O 1
ATOM 1143 N N . THR A 1 147 ? -48.310 -9.538 35.473 1.00 94.11 143 THR A N 1
ATOM 1144 C CA . THR A 1 147 ? -48.030 -10.047 36.827 1.00 94.04 143 THR A CA 1
ATOM 1145 C C . THR A 1 147 ? -48.058 -11.580 36.847 1.00 95.44 143 THR A C 1
ATOM 1146 O O . THR A 1 147 ? -48.734 -12.208 36.024 1.00 91.18 143 THR A O 1
ATOM 1150 N N . GLU A 1 148 ? -47.321 -12.160 37.796 1.00 98.88 144 GLU A N 1
ATOM 1151 C CA . GLU A 1 148 ? -47.162 -13.623 37.929 1.00 100.79 144 GLU A CA 1
ATOM 1152 C C . GLU A 1 148 ? -48.494 -14.372 37.878 1.00 101.71 144 GLU A C 1
ATOM 1153 O O . GLU A 1 148 ? -48.656 -15.303 37.085 1.00 100.21 144 GLU A O 1
ATOM 1159 N N . ASN A 1 149 ? -49.435 -13.958 38.723 1.00 105.69 145 ASN A N 1
ATOM 1160 C CA . ASN A 1 149 ? -50.722 -14.659 38.854 1.00 109.42 145 ASN A CA 1
ATOM 1161 C C . ASN A 1 149 ? -51.660 -14.505 37.641 1.00 106.22 145 ASN A C 1
ATOM 1162 O O . ASN A 1 149 ? -52.572 -15.320 37.469 1.00 105.81 145 ASN A O 1
ATOM 1167 N N . PHE A 1 150 ? -51.435 -13.479 36.813 1.00 103.09 146 PHE A N 1
ATOM 1168 C CA . PHE A 1 150 ? -52.151 -13.344 35.531 1.00 98.05 146 PHE A CA 1
ATOM 1169 C C . PHE A 1 150 ? -51.726 -14.422 34.528 1.00 91.02 146 PHE A C 1
ATOM 1170 O O . PHE A 1 150 ? -52.573 -14.997 33.847 1.00 85.47 146 PHE A O 1
ATOM 1178 N N . ARG A 1 151 ? -50.421 -14.673 34.431 1.00 90.33 147 ARG A N 1
ATOM 1179 C CA . ARG A 1 151 ? -49.876 -15.725 33.550 1.00 91.37 147 ARG A CA 1
ATOM 1180 C C . ARG A 1 151 ? -50.312 -17.139 33.952 1.00 93.47 147 ARG A C 1
ATOM 1181 O O . ARG A 1 151 ? -50.579 -17.977 33.087 1.00 93.36 147 ARG A O 1
ATOM 1189 N N . ASN A 1 152 ? -50.357 -17.397 35.258 1.00 96.69 148 ASN A N 1
ATOM 1190 C CA . ASN A 1 152 ? -50.864 -18.669 35.794 1.00 96.23 148 ASN A CA 1
ATOM 1191 C C . ASN A 1 152 ? -52.380 -18.783 35.609 1.00 93.42 148 ASN A C 1
ATOM 1192 O O . ASN A 1 152 ? -52.882 -19.826 35.191 1.00 86.73 148 ASN A O 1
ATOM 1197 N N . GLY A 1 153 ? -53.089 -17.699 35.912 1.00 94.29 149 GLY A N 1
ATOM 1198 C CA . GLY A 1 153 ? -54.545 -17.648 35.798 1.00 96.79 149 GLY A CA 1
ATOM 1199 C C . GLY A 1 153 ? -55.105 -17.624 34.385 1.00 99.21 149 GLY A C 1
ATOM 1200 O O . GLY A 1 153 ? -56.080 -18.321 34.095 1.00 101.57 149 GLY A O 1
ATOM 1201 N N . HIS A 1 154 ? -54.500 -16.822 33.508 1.00 102.16 150 HIS A N 1
ATOM 1202 C CA . HIS A 1 154 ? -55.106 -16.476 32.207 1.00 100.23 150 HIS A CA 1
ATOM 1203 C C . HIS A 1 154 ? -54.110 -16.353 31.042 1.00 95.04 150 HIS A C 1
ATOM 1204 O O . HIS A 1 154 ? -52.894 -16.456 31.228 1.00 93.03 150 HIS A O 1
ATOM 1211 N N . PHE A 1 155 ? -54.664 -16.165 29.842 1.00 90.76 151 PHE A N 1
ATOM 1212 C CA . PHE A 1 155 ? -53.913 -15.811 28.626 1.00 87.16 151 PHE A CA 1
ATOM 1213 C C . PHE A 1 155 ? -54.567 -14.632 27.902 1.00 83.97 151 PHE A C 1
ATOM 1214 O O . PHE A 1 155 ? -55.772 -14.405 28.024 1.00 82.37 151 PHE A O 1
ATOM 1222 N N . ILE A 1 156 ? -53.757 -13.903 27.133 1.00 80.59 152 ILE A N 1
ATOM 1223 C CA . ILE A 1 156 ? -54.238 -12.880 26.201 1.00 74.63 152 ILE A CA 1
ATOM 1224 C C . ILE A 1 156 ? -54.417 -13.546 24.836 1.00 73.39 152 ILE A C 1
ATOM 1225 O O . ILE A 1 156 ? -53.584 -14.361 24.429 1.00 75.41 152 ILE A O 1
ATOM 1230 N N . MET A 1 157 ? -55.496 -13.189 24.137 1.00 70.72 153 MET A N 1
ATOM 1231 C CA . MET A 1 157 ? -55.800 -13.729 22.803 1.00 69.69 153 MET A CA 1
ATOM 1232 C C . MET A 1 157 ? -55.645 -12.657 21.732 1.00 67.37 153 MET A C 1
ATOM 1233 O O . MET A 1 157 ? -56.115 -11.541 21.908 1.00 67.92 153 MET A O 1
ATOM 1238 N N . PHE A 1 158 ? -54.988 -13.015 20.630 1.00 65.90 154 PHE A N 1
ATOM 1239 C CA . PHE A 1 158 ? -54.911 -12.197 19.416 1.00 64.01 154 PHE A CA 1
ATOM 1240 C C . PHE A 1 158 ? -55.666 -12.958 18.334 1.00 61.73 154 PHE A C 1
ATOM 1241 O O . PHE A 1 158 ? -55.496 -14.174 18.218 1.00 62.14 154 PHE A O 1
ATOM 1249 N N . ASN A 1 159 ? -56.472 -12.256 17.534 1.00 60.12 155 ASN A N 1
ATOM 1250 C CA . ASN A 1 159 ? -57.055 -12.844 16.308 1.00 59.79 155 ASN A CA 1
ATOM 1251 C C . ASN A 1 159 ? -56.003 -12.932 15.174 1.00 58.86 155 ASN A C 1
ATOM 1252 O O . ASN A 1 159 ? -54.834 -12.614 15.397 1.00 57.53 155 ASN A O 1
ATOM 1257 N N . ASP A 1 160 ? -56.406 -13.365 13.977 1.00 59.24 156 ASP A N 1
ATOM 1258 C CA . ASP A 1 160 ? -55.437 -13.597 12.885 1.00 58.35 156 ASP A CA 1
ATOM 1259 C C . ASP A 1 160 ? -54.802 -12.313 12.340 1.00 56.43 156 ASP A C 1
ATOM 1260 O O . ASP A 1 160 ? -53.629 -12.315 12.008 1.00 59.58 156 ASP A O 1
ATOM 1265 N N . ASP A 1 161 ? -55.563 -11.228 12.247 1.00 54.82 157 ASP A N 1
ATOM 1266 C CA . ASP A 1 161 ? -55.004 -9.945 11.783 1.00 53.31 157 ASP A CA 1
ATOM 1267 C C . ASP A 1 161 ? -53.945 -9.415 12.751 1.00 55.66 157 ASP A C 1
ATOM 1268 O O . ASP A 1 161 ? -52.892 -8.959 12.312 1.00 56.53 157 ASP A O 1
ATOM 1273 N N . MET A 1 162 ? -54.230 -9.487 14.053 1.00 59.18 158 MET A N 1
ATOM 1274 C CA . MET A 1 162 ? -53.263 -9.133 15.104 1.00 60.54 158 MET A CA 1
ATOM 1275 C C . MET A 1 162 ? -52.067 -10.078 15.086 1.00 60.46 158 MET A C 1
ATOM 1276 O O . MET A 1 162 ? -50.921 -9.636 15.132 1.00 60.38 158 MET A O 1
ATOM 1281 N N . ARG A 1 163 ? -52.357 -11.377 15.029 1.00 60.75 159 ARG A N 1
ATOM 1282 C CA . ARG A 1 163 ? -51.339 -12.432 14.926 1.00 58.50 159 ARG A CA 1
ATOM 1283 C C . ARG A 1 163 ? -50.307 -12.141 13.826 1.00 56.22 159 ARG A C 1
ATOM 1284 O O . ARG A 1 163 ? -49.105 -12.236 14.069 1.00 55.27 159 ARG A O 1
ATOM 1292 N N . VAL A 1 164 ? -50.784 -11.776 12.634 1.00 51.31 160 VAL A N 1
ATOM 1293 C CA . VAL A 1 164 ? -49.908 -11.523 11.486 1.00 49.73 160 VAL A CA 1
ATOM 1294 C C . VAL A 1 164 ? -49.098 -10.222 11.620 1.00 48.40 160 VAL A C 1
ATOM 1295 O O . VAL A 1 164 ? -47.899 -10.219 11.334 1.00 47.55 160 VAL A O 1
ATOM 1299 N N . ASP A 1 165 ? -49.742 -9.136 12.047 1.00 46.51 161 ASP A N 1
ATOM 1300 C CA . ASP A 1 165 ? -49.069 -7.830 12.172 1.00 46.69 161 ASP A CA 1
ATOM 1301 C C . ASP A 1 165 ? -48.138 -7.682 13.392 1.00 47.32 161 ASP A C 1
ATOM 1302 O O . ASP A 1 165 ? -47.263 -6.814 13.391 1.00 45.30 161 ASP A O 1
ATOM 1307 N N . PHE A 1 166 ? -48.335 -8.507 14.420 1.00 47.87 162 PHE A N 1
ATOM 1308 C CA . PHE A 1 166 ? -47.439 -8.554 15.596 1.00 49.23 162 PHE A CA 1
ATOM 1309 C C . PHE A 1 166 ? -46.821 -9.961 15.726 1.00 50.74 162 PHE A C 1
ATOM 1310 O O . PHE A 1 166 ? -46.725 -10.526 16.819 1.00 51.33 162 PHE A O 1
ATOM 1318 N N . ASN A 1 167 ? -46.358 -10.481 14.589 1.00 50.47 163 ASN A N 1
ATOM 1319 C CA . ASN A 1 167 ? -45.944 -11.890 14.426 1.00 51.79 163 ASN A CA 1
ATOM 1320 C C . ASN A 1 167 ? -44.728 -12.340 15.222 1.00 52.54 163 ASN A C 1
ATOM 1321 O O . ASN A 1 167 ? -44.503 -13.539 15.368 1.00 52.95 163 ASN A O 1
ATOM 1326 N N . SER A 1 168 ? -43.949 -11.389 15.719 1.00 55.95 164 SER A N 1
ATOM 1327 C CA . SER A 1 168 ? -42.734 -11.681 16.474 1.00 58.01 164 SER A CA 1
ATOM 1328 C C . SER A 1 168 ? -42.931 -12.232 17.891 1.00 59.58 164 SER A C 1
ATOM 1329 O O . SER A 1 168 ? -41.986 -12.778 18.472 1.00 59.27 164 SER A O 1
ATOM 1332 N N . PHE A 1 169 ? -44.124 -12.069 18.462 1.00 60.81 165 PHE A N 1
ATOM 1333 C CA . PHE A 1 169 ? -44.449 -12.720 19.737 1.00 63.74 165 PHE A CA 1
ATOM 1334 C C . PHE A 1 169 ? -44.511 -14.240 19.527 1.00 68.15 165 PHE A C 1
ATOM 1335 O O . PHE A 1 169 ? -44.628 -14.712 18.388 1.00 65.36 165 PHE A O 1
ATOM 1343 N N . GLU A 1 170 ? -44.415 -14.994 20.621 1.00 72.82 166 GLU A N 1
ATOM 1344 C CA . GLU A 1 170 ? -44.600 -16.450 20.576 1.00 77.41 166 GLU A CA 1
ATOM 1345 C C . GLU A 1 170 ? -46.093 -16.749 20.682 1.00 74.37 166 GLU A C 1
ATOM 1346 O O . GLU A 1 170 ? -46.755 -16.254 21.591 1.00 73.48 166 GLU A O 1
ATOM 1352 N N . PHE A 1 171 ? -46.605 -17.558 19.754 1.00 75.20 167 PHE A N 1
ATOM 1353 C CA . PHE A 1 171 ? -48.048 -17.845 19.646 1.00 77.34 167 PHE A CA 1
ATOM 1354 C C . PHE A 1 171 ? -48.378 -19.339 19.767 1.00 79.33 167 PHE A C 1
ATOM 1355 O O . PHE A 1 171 ? -47.508 -20.205 19.605 1.00 76.96 167 PHE A O 1
ATOM 1363 N N . ASP A 1 172 ? -49.653 -19.610 20.048 1.00 81.83 168 ASP A N 1
ATOM 1364 C CA . ASP A 1 172 ? -50.199 -20.968 20.142 1.00 81.68 168 ASP A CA 1
ATOM 1365 C C . ASP A 1 172 ? -51.681 -20.933 19.762 1.00 81.15 168 ASP A C 1
ATOM 1366 O O . ASP A 1 172 ? -52.475 -20.258 20.419 1.00 77.43 168 ASP A O 1
ATOM 1371 N N . ASP A 1 173 ? -52.045 -21.658 18.705 1.00 85.57 169 ASP A N 1
ATOM 1372 C CA . ASP A 1 173 ? -53.404 -21.608 18.132 1.00 87.46 169 ASP A CA 1
ATOM 1373 C C . ASP A 1 173 ? -54.405 -22.508 18.870 1.00 87.08 169 ASP A C 1
ATOM 1374 O O . ASP A 1 173 ? -54.123 -23.682 19.115 1.00 87.55 169 ASP A O 1
ATOM 1379 N N . ILE A 1 174 ? -55.566 -21.944 19.210 1.00 87.20 170 ILE A N 1
ATOM 1380 C CA . ILE A 1 174 ? -56.680 -22.692 19.837 1.00 88.51 170 ILE A CA 1
ATOM 1381 C C . ILE A 1 174 ? -57.912 -22.863 18.939 1.00 88.70 170 ILE A C 1
ATOM 1382 O O . ILE A 1 174 ? -58.805 -23.648 19.254 1.00 88.33 170 ILE A O 1
ATOM 1387 N N . ASP A 1 175 ? -57.955 -22.132 17.828 1.00 89.82 171 ASP A N 1
ATOM 1388 C CA . ASP A 1 175 ? -59.181 -21.967 17.046 1.00 89.30 171 ASP A CA 1
ATOM 1389 C C . ASP A 1 175 ? -58.819 -21.329 15.703 1.00 87.03 171 ASP A C 1
ATOM 1390 O O . ASP A 1 175 ? -57.813 -20.629 15.607 1.00 87.92 171 ASP A O 1
ATOM 1395 N N . GLU A 1 176 ? -59.640 -21.574 14.680 1.00 86.34 172 GLU A N 1
ATOM 1396 C CA . GLU A 1 176 ? -59.421 -21.051 13.310 1.00 84.01 172 GLU A CA 1
ATOM 1397 C C . GLU A 1 176 ? -59.136 -19.547 13.198 1.00 80.35 172 GLU A C 1
ATOM 1398 O O . GLU A 1 176 ? -58.542 -19.109 12.207 1.00 74.65 172 GLU A O 1
ATOM 1404 N N . GLU A 1 177 ? -59.600 -18.772 14.181 1.00 78.05 173 GLU A N 1
ATOM 1405 C CA . GLU A 1 177 ? -59.370 -17.326 14.235 1.00 77.77 173 GLU A CA 1
ATOM 1406 C C . GLU A 1 177 ? -58.327 -16.902 15.287 1.00 76.73 173 GLU A C 1
ATOM 1407 O O . GLU A 1 177 ? -57.397 -16.157 14.959 1.00 79.04 173 GLU A O 1
ATOM 1413 N N . TYR A 1 178 ? -58.474 -17.380 16.526 1.00 74.35 174 TYR A N 1
ATOM 1414 C CA . TYR A 1 178 ? -57.733 -16.838 17.686 1.00 70.81 174 TYR A CA 1
ATOM 1415 C C . TYR A 1 178 ? -56.479 -17.623 18.053 1.00 69.13 174 TYR A C 1
ATOM 1416 O O . TYR A 1 178 ? -56.384 -18.816 17.772 1.00 68.04 174 TYR A O 1
ATOM 1425 N N . SER A 1 179 ? -55.529 -16.933 18.689 1.00 71.15 175 SER A N 1
ATOM 1426 C CA . SER A 1 179 ? -54.271 -17.533 19.177 1.00 73.19 175 SER A CA 1
ATOM 1427 C C . SER A 1 179 ? -53.879 -16.978 20.550 1.00 72.12 175 SER A C 1
ATOM 1428 O O . SER A 1 179 ? -54.184 -15.833 20.871 1.00 71.30 175 SER A O 1
ATOM 1431 N N . LEU A 1 180 ? -53.193 -17.801 21.341 1.00 72.72 176 LEU A N 1
ATOM 1432 C CA . LEU A 1 180 ? -52.739 -17.429 22.687 1.00 74.96 176 LEU A CA 1
ATOM 1433 C C . LEU A 1 180 ? -51.355 -16.787 22.641 1.00 72.97 176 LEU A C 1
ATOM 1434 O O . LEU A 1 180 ? -50.469 -17.275 21.944 1.00 70.30 176 LEU A O 1
ATOM 1439 N N . VAL A 1 181 ? -51.169 -15.717 23.405 1.00 74.09 177 VAL A N 1
ATOM 1440 C CA . VAL A 1 181 ? -49.859 -15.074 23.538 1.00 76.61 177 VAL A CA 1
ATOM 1441 C C . VAL A 1 181 ? -49.110 -15.704 24.720 1.00 76.42 177 VAL A C 1
ATOM 1442 O O . VAL A 1 181 ? -49.471 -15.481 25.881 1.00 71.09 177 VAL A O 1
ATOM 1446 N N . ILE A 1 182 ? -48.074 -16.483 24.408 1.00 78.52 178 ILE A N 1
ATOM 1447 C CA . ILE A 1 182 ? -47.262 -17.173 25.417 1.00 83.14 178 ILE A CA 1
ATOM 1448 C C . ILE A 1 182 ? -46.345 -16.180 26.145 1.00 83.61 178 ILE A C 1
ATOM 1449 O O . ILE A 1 182 ? -45.422 -15.630 25.545 1.00 84.01 178 ILE A O 1
ATOM 1454 N N . LEU A 1 183 ? -46.603 -15.987 27.439 1.00 84.98 179 LEU A N 1
ATOM 1455 C CA . LEU A 1 183 ? -45.872 -15.037 28.285 1.00 83.42 179 LEU A CA 1
ATOM 1456 C C . LEU A 1 183 ? -45.222 -15.753 29.471 1.00 84.28 179 LEU A C 1
ATOM 1457 O O . LEU A 1 183 ? -45.922 -16.253 30.349 1.00 84.94 179 LEU A O 1
ATOM 1462 N N . ASN A 1 184 ? -43.890 -15.789 29.490 1.00 87.02 180 ASN A N 1
ATOM 1463 C CA . ASN A 1 184 ? -43.120 -16.415 30.582 1.00 88.66 180 ASN A CA 1
ATOM 1464 C C . ASN A 1 184 ? -42.591 -15.446 31.648 1.00 90.06 180 ASN A C 1
ATOM 1465 O O . ASN A 1 184 ? -42.333 -15.871 32.773 1.00 92.08 180 ASN A O 1
ATOM 1470 N N . GLU A 1 185 ? -42.425 -14.168 31.301 1.00 91.56 181 GLU A N 1
ATOM 1471 C CA . GLU A 1 185 ? -41.844 -13.164 32.212 1.00 91.44 181 GLU A CA 1
ATOM 1472 C C . GLU A 1 185 ? -42.744 -11.940 32.355 1.00 88.24 181 GLU A C 1
ATOM 1473 O O . GLU A 1 185 ? -43.761 -11.822 31.660 1.00 85.26 181 GLU A O 1
ATOM 1479 N N . ASP A 1 186 ? -42.360 -11.040 33.264 1.00 86.56 182 ASP A N 1
ATOM 1480 C CA . ASP A 1 186 ? -43.111 -9.804 33.518 1.00 86.82 182 ASP A CA 1
ATOM 1481 C C . ASP A 1 186 ? -43.237 -8.990 32.228 1.00 86.51 182 ASP A C 1
ATOM 1482 O O . ASP A 1 186 ? -44.330 -8.874 31.667 1.00 82.59 182 ASP A O 1
ATOM 1487 N N . VAL A 1 187 ? -42.105 -8.471 31.757 1.00 85.11 183 VAL A N 1
ATOM 1488 C CA . VAL A 1 187 ? -42.038 -7.654 30.549 1.00 82.78 183 VAL A CA 1
ATOM 1489 C C . VAL A 1 187 ? -41.587 -8.545 29.399 1.00 77.71 183 VAL A C 1
ATOM 1490 O O . VAL A 1 187 ? -40.431 -8.951 29.353 1.00 78.37 183 VAL A O 1
ATOM 1494 N N . GLU A 1 188 ? -42.511 -8.852 28.491 1.00 76.71 184 GLU A N 1
ATOM 1495 C CA . GLU A 1 188 ? -42.216 -9.641 27.287 1.00 77.38 184 GLU A CA 1
ATOM 1496 C C . GLU A 1 188 ? -42.274 -8.744 26.048 1.00 73.43 184 GLU A C 1
ATOM 1497 O O . GLU A 1 188 ? -43.166 -7.905 25.921 1.00 73.76 184 GLU A O 1
ATOM 1503 N N . THR A 1 189 ? -41.326 -8.945 25.140 1.00 69.37 185 THR A N 1
ATOM 1504 C CA . THR A 1 189 ? -41.179 -8.111 23.944 1.00 70.57 185 THR A CA 1
ATOM 1505 C C . THR A 1 189 ? -41.197 -8.964 22.676 1.00 69.41 185 THR A C 1
ATOM 1506 O O . THR A 1 189 ? -41.100 -10.191 22.730 1.00 72.76 185 THR A O 1
AT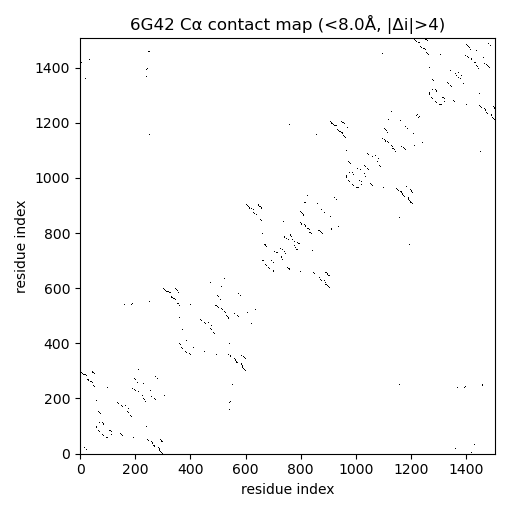OM 1510 N N . GLN A 1 190 ? -41.333 -8.297 21.538 1.00 65.54 186 GLN A N 1
ATOM 1511 C CA . GLN A 1 190 ? -41.198 -8.939 20.237 1.00 62.95 186 GLN A CA 1
ATOM 1512 C C . GLN A 1 190 ? -39.742 -9.353 20.009 1.00 61.86 186 GLN A C 1
ATOM 1513 O O . GLN A 1 190 ? -38.822 -8.630 20.397 1.00 60.19 186 GLN A O 1
ATOM 1519 N N . ASP A 1 191 ? -39.536 -10.510 19.379 1.00 61.93 187 ASP A N 1
ATOM 1520 C CA . ASP A 1 191 ? -38.179 -10.947 18.998 1.00 63.97 187 ASP A CA 1
ATOM 1521 C C . ASP A 1 191 ? -37.616 -10.186 17.768 1.00 62.49 187 ASP A C 1
ATOM 1522 O O . ASP A 1 191 ? -36.416 -10.250 17.493 1.00 64.93 187 ASP A O 1
ATOM 1527 N N . ALA A 1 192 ? -38.484 -9.454 17.067 1.00 58.36 188 ALA A N 1
ATOM 1528 C CA . ALA A 1 192 ? -38.138 -8.697 15.866 1.00 56.08 188 ALA A CA 1
ATOM 1529 C C . ALA A 1 192 ? -39.140 -7.567 15.666 1.00 55.26 188 ALA A C 1
ATOM 1530 O O . ALA A 1 192 ? -40.296 -7.670 16.076 1.00 52.76 188 ALA A O 1
ATOM 1532 N N . SER A 1 193 ? -38.688 -6.492 15.026 1.00 55.40 189 SER A N 1
ATOM 1533 C CA . SER A 1 193 ? -39.537 -5.333 14.741 1.00 53.21 189 SER A CA 1
ATOM 1534 C C . SER A 1 193 ? -40.530 -5.672 13.621 1.00 51.81 189 SER A C 1
ATOM 1535 O O . SER A 1 193 ? -40.200 -6.424 12.697 1.00 49.61 189 SER A O 1
ATOM 1538 N N . THR A 1 194 ? -41.749 -5.140 13.729 1.00 51.24 190 THR A N 1
ATOM 1539 C CA . THR A 1 194 ? -42.812 -5.399 12.743 1.00 50.16 190 THR A CA 1
ATOM 1540 C C . THR A 1 194 ? -43.519 -4.128 12.284 1.00 48.82 190 THR A C 1
ATOM 1541 O O . THR A 1 194 ? -44.696 -4.165 11.919 1.00 51.67 190 THR A O 1
ATOM 1545 N N . LEU A 1 195 ? -42.794 -3.015 12.258 1.00 46.87 191 LEU A N 1
ATOM 1546 C CA . LEU A 1 195 ? -43.346 -1.749 11.770 1.00 45.45 191 LEU A CA 1
ATOM 1547 C C . LEU A 1 195 ? -43.681 -1.810 10.268 1.00 45.37 191 LEU A C 1
ATOM 1548 O O . LEU A 1 195 ? -44.610 -1.141 9.804 1.00 42.39 191 LEU A O 1
ATOM 1553 N N . GLU A 1 196 ? -42.935 -2.631 9.529 1.00 47.58 192 GLU A N 1
ATOM 1554 C CA . GLU A 1 196 ? -43.195 -2.883 8.102 1.00 48.87 192 GLU A CA 1
ATOM 1555 C C . GLU A 1 196 ? -44.553 -3.537 7.801 1.00 49.70 192 GLU A C 1
ATOM 1556 O O . GLU A 1 196 ? -45.071 -3.392 6.691 1.00 51.60 192 GLU A O 1
ATOM 1562 N N . PHE A 1 197 ? -45.109 -4.266 8.775 1.00 48.83 193 PHE A N 1
ATOM 1563 C CA . PHE A 1 197 ? -46.479 -4.818 8.684 1.00 46.35 193 PHE A CA 1
ATOM 1564 C C . PHE A 1 197 ? -47.583 -3.807 9.041 1.00 44.21 193 PHE A C 1
ATOM 1565 O O . PHE A 1 197 ? -48.763 -4.083 8.823 1.00 44.43 193 PHE A O 1
ATOM 1573 N N . LEU A 1 198 ? -47.203 -2.658 9.600 1.00 43.51 194 LEU A N 1
ATOM 1574 C CA . LEU A 1 198 ? -48.149 -1.619 10.050 1.00 42.33 194 LEU A CA 1
ATOM 1575 C C . LEU A 1 198 ? -48.269 -0.409 9.113 1.00 41.52 194 LEU A C 1
ATOM 1576 O O . LEU A 1 198 ? -49.348 0.175 9.005 1.00 43.07 194 LEU A O 1
ATOM 1581 N N . THR A 1 199 ? -47.175 -0.016 8.463 1.00 41.13 195 THR A N 1
ATOM 1582 C CA . THR A 1 199 ? -47.215 1.110 7.516 1.00 40.90 195 THR A CA 1
ATOM 1583 C C . THR A 1 199 ? -48.198 0.843 6.370 1.00 40.80 195 THR A C 1
ATOM 1584 O O . THR A 1 199 ? -48.131 -0.216 5.735 1.00 38.77 195 THR A O 1
ATOM 1588 N N . PRO A 1 200 ? -49.118 1.795 6.118 1.00 41.51 196 PRO A N 1
ATOM 1589 C CA . PRO A 1 200 ? -50.002 1.690 4.969 1.00 42.91 196 PRO A CA 1
ATOM 1590 C C . PRO A 1 200 ? -49.338 2.141 3.670 1.00 46.11 196 PRO A C 1
ATOM 1591 O O . PRO A 1 200 ? -49.849 1.818 2.600 1.00 48.44 196 PRO A O 1
ATOM 1595 N N . ILE A 1 201 ? -48.208 2.849 3.767 1.00 47.06 197 ILE A N 1
ATOM 1596 C CA . ILE A 1 201 ? -47.553 3.468 2.613 1.00 46.65 197 ILE A CA 1
ATOM 1597 C C . ILE A 1 201 ? -46.824 2.404 1.789 1.00 47.45 197 ILE A C 1
ATOM 1598 O O . ILE A 1 201 ? -45.884 1.776 2.278 1.00 48.49 197 ILE A O 1
ATOM 1603 N N . SER A 1 202 ? -47.243 2.218 0.541 1.00 48.19 198 SER A N 1
ATOM 1604 C CA . SER A 1 202 ? -46.554 1.299 -0.366 1.00 49.83 198 SER A CA 1
ATOM 1605 C C . SER A 1 202 ? -45.475 2.027 -1.171 1.00 49.61 198 SER A C 1
ATOM 1606 O O . SER A 1 202 ? -44.287 1.792 -0.951 1.00 50.48 198 SER A O 1
ATOM 1609 N N A HIS A 1 203 ? -45.872 2.903 -2.086 0.50 48.85 199 HIS A N 1
ATOM 1610 N N B HIS A 1 203 ? -45.913 2.906 -2.080 0.50 49.54 199 HIS A N 1
ATOM 1611 C CA A HIS A 1 203 ? -44.891 3.666 -2.852 0.50 48.02 199 HIS A CA 1
ATOM 1612 C CA B HIS A 1 203 ? -45.040 3.652 -3.003 0.50 49.11 199 HIS A CA 1
ATOM 1613 C C A HIS A 1 203 ? -45.311 5.106 -3.103 0.50 47.59 199 HIS A C 1
ATOM 1614 C C B HIS A 1 203 ? -45.274 5.154 -2.918 0.50 48.29 199 HIS A C 1
ATOM 1615 O O A HIS A 1 203 ? -46.487 5.462 -2.991 0.50 46.02 199 HIS A O 1
ATOM 1616 O O B HIS A 1 203 ? -46.302 5.603 -2.403 0.50 46.88 199 HIS A O 1
ATOM 1629 N N . ILE A 1 204 ? -44.312 5.915 -3.444 1.00 47.18 200 ILE A N 1
ATOM 1630 C CA . ILE A 1 204 ? -44.492 7.329 -3.775 1.00 46.94 200 ILE A CA 1
ATOM 1631 C C . ILE A 1 204 ? -44.187 7.439 -5.268 1.00 46.90 200 ILE A C 1
ATOM 1632 O O . ILE A 1 204 ? -43.194 6.887 -5.746 1.00 47.06 200 ILE A O 1
ATOM 1637 N N . VAL A 1 205 ? -45.042 8.162 -5.988 1.00 46.68 201 VAL A N 1
ATOM 1638 C CA . VAL A 1 205 ? -45.029 8.192 -7.448 1.00 45.75 201 VAL A CA 1
ATOM 1639 C C . VAL A 1 205 ? -45.056 9.627 -7.954 1.00 45.72 201 VAL A C 1
ATOM 1640 O O . VAL A 1 205 ? -45.729 10.473 -7.373 1.00 44.59 201 VAL A O 1
ATOM 1644 N N . ILE A 1 206 ? -44.328 9.879 -9.041 1.00 46.04 202 ILE A N 1
ATOM 1645 C CA . ILE A 1 206 ? -44.468 11.113 -9.820 1.00 47.21 202 ILE A CA 1
ATOM 1646 C C . ILE A 1 206 ? -45.401 10.838 -11.016 1.00 48.21 202 ILE A C 1
ATOM 1647 O O . ILE A 1 206 ? -45.128 9.941 -11.805 1.00 46.98 202 ILE A O 1
ATOM 1652 N N . GLU A 1 207 ? -46.493 11.605 -11.126 1.00 52.10 203 GLU A N 1
ATOM 1653 C CA . GLU A 1 207 ? -47.452 11.515 -12.256 1.00 55.49 203 GLU A CA 1
ATOM 1654 C C . GLU A 1 207 ? -47.421 12.775 -13.131 1.00 56.75 203 GLU A C 1
ATOM 1655 O O . GLU A 1 207 ? -46.766 13.765 -12.801 1.00 55.68 203 GLU A O 1
ATOM 1661 N N . SER A 1 208 ? -48.153 12.719 -14.244 1.00 58.27 204 SER A N 1
ATOM 1662 C CA . SER A 1 208 ? -48.317 13.862 -15.151 1.00 58.19 204 SER A CA 1
ATOM 1663 C C . SER A 1 208 ? -49.551 13.691 -16.041 1.00 60.41 204 SER A C 1
ATOM 1664 O O . SER A 1 208 ? -49.715 12.650 -16.678 1.00 60.44 204 SER A O 1
ATOM 1667 N N . ASN A 1 209 ? -50.406 14.713 -16.086 1.00 63.52 205 ASN A N 1
ATOM 1668 C CA . ASN A 1 209 ? -51.581 14.713 -16.969 1.00 67.07 205 ASN A CA 1
ATOM 1669 C C . ASN A 1 209 ? -51.208 14.900 -18.429 1.00 67.13 205 ASN A C 1
ATOM 1670 O O . ASN A 1 209 ? -51.711 14.183 -19.299 1.00 67.96 205 ASN A O 1
ATOM 1675 N N . ASP A 1 210 ? -50.327 15.866 -18.682 1.00 65.78 206 ASP A N 1
ATOM 1676 C CA . ASP A 1 210 ? -50.118 16.402 -20.033 1.00 66.59 206 ASP A CA 1
ATOM 1677 C C . ASP A 1 210 ? -48.730 16.174 -20.644 1.00 63.81 206 ASP A C 1
ATOM 1678 O O . ASP A 1 210 ? -48.451 16.688 -21.726 1.00 65.74 206 ASP A O 1
ATOM 1683 N N . LEU A 1 211 ? -47.865 15.415 -19.979 1.00 60.50 207 LEU A N 1
ATOM 1684 C CA . LEU A 1 211 ? -46.572 15.069 -20.570 1.00 59.18 207 LEU A CA 1
ATOM 1685 C C . LEU A 1 211 ? -46.811 13.952 -21.584 1.00 56.51 207 LEU A C 1
ATOM 1686 O O . LEU A 1 211 ? -47.388 12.937 -21.223 1.00 54.50 207 LEU A O 1
ATOM 1691 N N . PRO A 1 212 ? -46.388 14.143 -22.854 1.00 56.48 208 PRO A N 1
ATOM 1692 C CA . PRO A 1 212 ? -46.588 13.093 -23.850 1.00 56.01 208 PRO A CA 1
ATOM 1693 C C . PRO A 1 212 ? -45.557 11.974 -23.683 1.00 55.79 208 PRO A C 1
ATOM 1694 O O . PRO A 1 212 ? -44.466 12.028 -24.249 1.00 56.25 208 PRO A O 1
ATOM 1698 N N . VAL A 1 213 ? -45.934 10.977 -22.888 1.00 56.78 209 VAL A N 1
ATOM 1699 C CA . VAL A 1 213 ? -45.068 9.869 -22.497 1.00 56.91 209 VAL A CA 1
ATOM 1700 C C . VAL A 1 213 ? -45.884 8.571 -22.533 1.00 57.79 209 VAL A C 1
ATOM 1701 O O . VAL A 1 213 ? -47.095 8.591 -22.303 1.00 57.56 209 VAL A O 1
ATOM 1705 N N . SER A 1 214 ? -45.220 7.452 -22.814 1.00 59.64 210 SER A N 1
ATOM 1706 C CA . SER A 1 214 ? -45.881 6.138 -22.844 1.00 61.28 210 SER A CA 1
ATOM 1707 C C . SER A 1 214 ? -46.422 5.777 -21.468 1.00 62.32 210 SER A C 1
ATOM 1708 O O . SER A 1 214 ? -45.709 5.879 -20.473 1.00 66.22 210 SER A O 1
ATOM 1711 N N . TYR A 1 215 ? -47.681 5.354 -21.426 1.00 65.13 211 TYR A N 1
ATOM 1712 C CA . TYR A 1 215 ? -48.347 4.980 -20.179 1.00 67.92 211 TYR A CA 1
ATOM 1713 C C . TYR A 1 215 ? -47.863 3.585 -19.751 1.00 64.44 211 TYR A C 1
ATOM 1714 O O . TYR A 1 215 ? -47.411 2.795 -20.575 1.00 62.14 211 TYR A O 1
ATOM 1723 N N . GLU A 1 216 ? -47.943 3.295 -18.460 1.00 64.15 212 GLU A N 1
ATOM 1724 C CA . GLU A 1 216 ? -47.720 1.936 -17.968 1.00 65.53 212 GLU A CA 1
ATOM 1725 C C . GLU A 1 216 ? -49.044 1.171 -18.035 1.00 67.39 212 GLU A C 1
ATOM 1726 O O . GLU A 1 216 ? -50.108 1.738 -17.768 1.00 68.32 212 GLU A O 1
ATOM 1732 N N . LEU A 1 217 ? -48.975 -0.112 -18.385 1.00 67.00 213 LEU A N 1
ATOM 1733 C CA . LEU A 1 217 ? -50.164 -0.969 -18.452 1.00 67.75 213 LEU A CA 1
ATOM 1734 C C . LEU A 1 217 ? -50.598 -1.393 -17.045 1.00 69.67 213 LEU A C 1
ATOM 1735 O O . LEU A 1 217 ? -49.774 -1.862 -16.258 1.00 72.49 213 LEU A O 1
ATOM 1740 N N . LEU A 1 218 ? -51.891 -1.230 -16.751 1.00 70.75 214 LEU A N 1
ATOM 1741 C CA . LEU A 1 218 ? -52.470 -1.494 -15.422 1.00 73.31 214 LEU A CA 1
ATOM 1742 C C . LEU A 1 218 ? -53.551 -2.595 -15.447 1.00 75.01 214 LEU A C 1
ATOM 1743 O O . LEU A 1 218 ? -54.128 -2.875 -16.502 1.00 76.04 214 LEU A O 1
ATOM 1748 N N . PRO A 1 219 ? -53.842 -3.209 -14.278 1.00 76.86 215 PRO A N 1
ATOM 1749 C CA . PRO A 1 219 ? -54.918 -4.205 -14.192 1.00 80.78 215 PRO A CA 1
ATOM 1750 C C . PRO A 1 219 ? -56.315 -3.566 -14.164 1.00 85.03 215 PRO A C 1
ATOM 1751 O O . PRO A 1 219 ? -56.439 -2.343 -14.271 1.00 84.78 215 PRO A O 1
ATOM 1755 N N . SER A 1 220 ? -57.347 -4.398 -14.028 1.00 90.26 216 SER A N 1
ATOM 1756 C CA . SER A 1 220 ? -58.740 -3.934 -14.039 1.00 95.35 216 SER A CA 1
ATOM 1757 C C . SER A 1 220 ? -59.097 -3.136 -12.786 1.00 98.07 216 SER A C 1
ATOM 1758 O O . SER A 1 220 ? -58.685 -3.493 -11.677 1.00 91.87 216 SER A O 1
ATOM 1761 N N . ILE A 1 221 ? -59.872 -2.068 -12.977 1.00 104.77 217 ILE A N 1
ATOM 1762 C CA . ILE A 1 221 ? -60.439 -1.292 -11.867 1.00 110.53 217 ILE A CA 1
ATOM 1763 C C . ILE A 1 221 ? -61.504 -2.152 -11.179 1.00 112.86 217 ILE A C 1
ATOM 1764 O O . ILE A 1 221 ? -61.469 -2.338 -9.960 1.00 108.30 217 ILE A O 1
ATOM 1769 N N . SER A 1 222 ? -62.441 -2.665 -11.975 1.00 119.41 218 SER A N 1
ATOM 1770 C CA . SER A 1 222 ? -63.467 -3.592 -11.490 1.00 126.33 218 SER A CA 1
ATOM 1771 C C . SER A 1 222 ? -62.875 -4.975 -11.195 1.00 131.85 218 SER A C 1
ATOM 1772 O O . SER A 1 222 ? -62.085 -5.501 -11.985 1.00 130.10 218 SER A O 1
ATOM 1775 N N . LYS A 1 223 ? -63.271 -5.551 -10.058 1.00 138.43 219 LYS A N 1
ATOM 1776 C CA . LYS A 1 223 ? -62.878 -6.917 -9.673 1.00 141.11 219 LYS A CA 1
ATOM 1777 C C . LYS A 1 223 ? -63.727 -8.021 -10.326 1.00 142.86 219 LYS A C 1
ATOM 1778 O O . LYS A 1 223 ? -63.426 -9.206 -10.156 1.00 139.25 219 LYS A O 1
ATOM 1784 N N . ASN A 1 224 ? -64.780 -7.637 -11.053 1.00 145.75 220 ASN A N 1
ATOM 1785 C CA . ASN A 1 224 ? -65.645 -8.587 -11.763 1.00 144.86 220 ASN A CA 1
ATOM 1786 C C . ASN A 1 224 ? -64.852 -9.401 -12.800 1.00 142.25 220 ASN A C 1
ATOM 1787 O O . ASN A 1 224 ? -64.663 -10.608 -12.623 1.00 136.91 220 ASN A O 1
ATOM 1792 N N . THR A 1 225 ? -64.371 -8.732 -13.850 1.00 140.83 221 THR A N 1
ATOM 1793 C CA . THR A 1 225 ? -63.613 -9.383 -14.930 1.00 135.84 221 THR A CA 1
ATOM 1794 C C . THR A 1 225 ? -62.107 -9.177 -14.749 1.00 129.19 221 THR A C 1
ATOM 1795 O O . THR A 1 225 ? -61.675 -8.287 -14.008 1.00 125.99 221 THR A O 1
ATOM 1799 N N . THR A 1 226 ? -61.326 -10.016 -15.429 1.00 122.59 222 THR A N 1
ATOM 1800 C CA . THR A 1 226 ? -59.858 -9.902 -15.455 1.00 118.23 222 THR A CA 1
ATOM 1801 C C . THR A 1 226 ? -59.325 -9.131 -16.677 1.00 113.55 222 THR A C 1
ATOM 1802 O O . THR A 1 226 ? -58.189 -8.651 -16.652 1.00 110.97 222 THR A O 1
ATOM 1806 N N . ILE A 1 227 ? -60.129 -9.031 -17.739 1.00 110.23 223 ILE A N 1
ATOM 1807 C CA . ILE A 1 227 ? -59.767 -8.247 -18.929 1.00 107.61 223 ILE A CA 1
ATOM 1808 C C . ILE A 1 227 ? -59.624 -6.760 -18.571 1.00 102.69 223 ILE A C 1
ATOM 1809 O O . ILE A 1 227 ? -60.359 -6.249 -17.725 1.00 103.21 223 ILE A O 1
ATOM 1814 N N . SER A 1 228 ? -58.675 -6.086 -19.218 1.00 98.56 224 SER A N 1
ATOM 1815 C CA . SER A 1 228 ? -58.328 -4.697 -18.892 1.00 93.46 224 SER A CA 1
ATOM 1816 C C . SER A 1 228 ? -57.669 -3.984 -20.069 1.00 92.23 224 SER A C 1
ATOM 1817 O O . SER A 1 228 ? -56.808 -4.556 -20.734 1.00 91.64 224 SER A O 1
ATOM 1820 N N . ASP A 1 229 ? -58.085 -2.742 -20.319 1.00 90.66 225 ASP A N 1
ATOM 1821 C CA . ASP A 1 229 ? -57.317 -1.806 -21.159 1.00 90.79 225 ASP A CA 1
ATOM 1822 C C . ASP A 1 229 ? -56.910 -0.555 -20.355 1.00 86.67 225 ASP A C 1
ATOM 1823 O O . ASP A 1 229 ? -56.608 0.495 -20.931 1.00 86.84 225 ASP A O 1
ATOM 1828 N N . ASN A 1 230 ? -56.884 -0.692 -19.027 1.00 82.30 226 ASN A N 1
ATOM 1829 C CA . ASN A 1 230 ? -56.524 0.395 -18.118 1.00 79.17 226 ASN A CA 1
ATOM 1830 C C . ASN A 1 230 ? -55.046 0.757 -18.288 1.00 78.49 226 ASN A C 1
ATOM 1831 O O . ASN A 1 230 ? -54.206 -0.105 -18.563 1.00 76.99 226 ASN A O 1
ATOM 1836 N N . THR A 1 231 ? -54.754 2.044 -18.146 1.00 77.77 227 THR A N 1
ATOM 1837 C CA . THR A 1 231 ? -53.397 2.573 -18.255 1.00 76.32 227 THR A CA 1
ATOM 1838 C C . THR A 1 231 ? -53.223 3.754 -17.296 1.00 72.50 227 THR A C 1
ATOM 1839 O O . THR A 1 231 ? -54.197 4.259 -16.725 1.00 69.84 227 THR A O 1
ATOM 1843 N N . GLY A 1 232 ? -51.976 4.169 -17.105 1.00 69.45 228 GLY A N 1
ATOM 1844 C CA . GLY A 1 232 ? -51.664 5.297 -16.229 1.00 68.19 228 GLY A CA 1
ATOM 1845 C C . GLY A 1 232 ? -50.235 5.781 -16.369 1.00 66.48 228 GLY A C 1
ATOM 1846 O O . GLY A 1 232 ? -49.317 4.977 -16.548 1.00 65.36 228 GLY A O 1
ATOM 1847 N N . VAL A 1 233 ? -50.056 7.099 -16.261 1.00 65.04 229 VAL A N 1
ATOM 1848 C CA . VAL A 1 233 ? -48.752 7.741 -16.441 1.00 61.99 229 VAL A CA 1
ATOM 1849 C C . VAL A 1 233 ? -48.006 7.754 -15.114 1.00 60.48 229 VAL A C 1
ATOM 1850 O O . VAL A 1 233 ? -48.426 8.433 -14.178 1.00 61.97 229 VAL A O 1
ATOM 1854 N N . PHE A 1 234 ? -46.904 7.007 -15.048 1.00 60.00 230 PHE A N 1
ATOM 1855 C CA . PHE A 1 234 ? -45.985 7.028 -13.904 1.00 61.36 230 PHE A CA 1
ATOM 1856 C C . PHE A 1 234 ? -44.567 7.252 -14.413 1.00 59.04 230 PHE A C 1
ATOM 1857 O O . PHE A 1 234 ? -44.058 6.442 -15.181 1.00 61.38 230 PHE A O 1
ATOM 1865 N N . LEU A 1 235 ? -43.935 8.345 -13.990 1.00 56.72 231 LEU A N 1
ATOM 1866 C CA . LEU A 1 235 ? -42.554 8.659 -14.393 1.00 56.36 231 LEU A CA 1
ATOM 1867 C C . LEU A 1 235 ? -41.494 7.994 -13.513 1.00 55.95 231 LEU A C 1
ATOM 1868 O O . LEU A 1 235 ? -40.390 7.711 -13.983 1.00 55.83 231 LEU A O 1
ATOM 1873 N N . THR A 1 236 ? -41.821 7.782 -12.238 1.00 54.81 232 THR A N 1
ATOM 1874 C CA . THR A 1 236 ? -40.960 7.034 -11.320 1.00 52.91 232 THR A CA 1
ATOM 1875 C C . THR A 1 236 ? -41.788 6.405 -10.205 1.00 54.25 232 THR A C 1
ATOM 1876 O O . THR A 1 236 ? -42.952 6.761 -9.986 1.00 52.67 232 THR A O 1
ATOM 1880 N N . ASN A 1 237 ? -41.155 5.478 -9.498 1.00 57.46 233 ASN A N 1
ATOM 1881 C CA . ASN A 1 237 ? -41.840 4.544 -8.615 1.00 59.37 233 ASN A CA 1
ATOM 1882 C C . ASN A 1 237 ? -40.924 4.225 -7.422 1.00 56.24 233 ASN A C 1
ATOM 1883 O O . ASN A 1 237 ? -40.087 3.316 -7.487 1.00 57.13 233 ASN A O 1
ATOM 1888 N N . TYR A 1 238 ? -41.079 4.988 -6.343 1.00 51.25 234 TYR A N 1
ATOM 1889 C CA . TYR A 1 238 ? -40.218 4.865 -5.162 1.00 51.77 234 TYR A CA 1
ATOM 1890 C C . TYR A 1 238 ? -40.872 4.002 -4.082 1.00 49.69 234 TYR A C 1
ATOM 1891 O O . TYR A 1 238 ? -41.877 4.402 -3.508 1.00 51.17 234 TYR A O 1
ATOM 1900 N N . LYS A 1 239 ? -40.279 2.844 -3.795 1.00 47.80 235 LYS A N 1
ATOM 1901 C CA . LYS A 1 239 ? -40.733 1.976 -2.713 1.00 47.76 235 LYS A CA 1
ATOM 1902 C C . LYS A 1 239 ? -40.388 2.563 -1.343 1.00 48.52 235 LYS A C 1
ATOM 1903 O O . LYS A 1 239 ? -39.224 2.849 -1.070 1.00 49.51 235 LYS A O 1
ATOM 1909 N N . TYR A 1 240 ? -41.399 2.718 -0.489 1.00 47.58 236 TYR A N 1
ATOM 1910 C CA . TYR A 1 240 ? -41.230 3.318 0.835 1.00 46.77 236 TYR A CA 1
ATOM 1911 C C . TYR A 1 240 ? -41.129 2.262 1.936 1.00 47.14 236 TYR A C 1
ATOM 1912 O O . TYR A 1 240 ? -41.838 1.257 1.913 1.00 48.68 236 TYR A O 1
ATOM 1921 N N . LEU A 1 241 ? -40.254 2.508 2.905 1.00 47.63 237 LEU A N 1
ATOM 1922 C CA . LEU A 1 241 ? -40.072 1.597 4.029 1.00 50.21 237 LEU A CA 1
ATOM 1923 C C . LEU A 1 241 ? -40.054 2.401 5.319 1.00 50.93 237 LEU A C 1
ATOM 1924 O O . LEU A 1 241 ? -39.274 3.337 5.455 1.00 50.39 237 LEU A O 1
ATOM 1929 N N . GLN A 1 242 ? -40.941 2.046 6.247 1.00 52.64 238 GLN A N 1
ATOM 1930 C CA . GLN A 1 242 ? -41.004 2.698 7.550 1.00 53.50 238 GLN A CA 1
ATOM 1931 C C . GLN A 1 242 ? -40.060 1.961 8.495 1.00 55.97 238 GLN A C 1
ATOM 1932 O O . GLN A 1 242 ? -40.323 0.823 8.888 1.00 56.04 238 GLN A O 1
ATOM 1938 N N . GLN A 1 243 ? -38.960 2.620 8.849 1.00 61.13 239 GLN A N 1
ATOM 1939 C CA . GLN A 1 243 ? -37.888 2.007 9.648 1.00 64.36 239 GLN A CA 1
ATOM 1940 C C . GLN A 1 243 ? -37.930 2.349 11.138 1.00 61.35 239 GLN A C 1
ATOM 1941 O O . GLN A 1 243 ? -37.294 1.669 11.945 1.00 62.28 239 GLN A O 1
ATOM 1947 N N . ASN A 1 244 ? -38.666 3.399 11.497 1.00 58.19 240 ASN A N 1
ATOM 1948 C CA . ASN A 1 244 ? -38.722 3.870 12.880 1.00 54.64 240 ASN A CA 1
ATOM 1949 C C . ASN A 1 244 ? -40.106 4.477 13.188 1.00 52.74 240 ASN A C 1
ATOM 1950 O O . ASN A 1 244 ? -41.070 4.198 12.470 1.00 53.41 240 ASN A O 1
ATOM 1955 N N . ASN A 1 245 ? -40.202 5.283 14.249 1.00 50.35 241 ASN A N 1
ATOM 1956 C CA . ASN A 1 245 ? -41.457 5.925 14.663 1.00 47.59 241 ASN A CA 1
ATOM 1957 C C . ASN A 1 245 ? -41.519 7.413 14.274 1.00 45.75 241 ASN A C 1
ATOM 1958 O O . ASN A 1 245 ? -42.222 8.197 14.908 1.00 46.18 241 ASN A O 1
ATOM 1963 N N . GLN A 1 246 ? -40.807 7.800 13.222 1.00 46.49 242 GLN A N 1
ATOM 1964 C CA . GLN A 1 246 ? -40.810 9.189 12.760 1.00 48.19 242 GLN A CA 1
ATOM 1965 C C . GLN A 1 246 ? -41.865 9.355 11.674 1.00 46.62 242 GLN A C 1
ATOM 1966 O O . GLN A 1 246 ? -41.809 8.689 10.639 1.00 47.13 242 GLN A O 1
ATOM 1972 N N . ASP A 1 247 ? -42.834 10.223 11.935 1.00 44.70 243 ASP A N 1
ATOM 1973 C CA . ASP A 1 247 ? -43.806 10.642 10.926 1.00 44.84 243 ASP A CA 1
ATOM 1974 C C . ASP A 1 247 ? -43.238 11.770 10.045 1.00 45.95 243 ASP A C 1
ATOM 1975 O O . ASP A 1 247 ? -43.540 11.835 8.850 1.00 49.60 243 ASP A O 1
ATOM 1980 N N . TYR A 1 248 ? -42.423 12.647 10.631 1.00 44.24 244 TYR A N 1
ATOM 1981 C CA . TYR A 1 248 ? -41.707 13.680 9.872 1.00 43.97 244 TYR A CA 1
ATOM 1982 C C . TYR A 1 248 ? -40.460 13.097 9.229 1.00 44.38 244 TYR A C 1
ATOM 1983 O O . TYR A 1 248 ? -39.607 12.555 9.922 1.00 46.83 244 TYR A O 1
ATOM 1992 N N . ASN A 1 249 ? -40.359 13.221 7.908 1.00 43.36 245 ASN A N 1
ATOM 1993 C CA . ASN A 1 249 ? -39.306 12.563 7.143 1.00 43.39 245 ASN A CA 1
ATOM 1994 C C . ASN A 1 249 ? -38.607 13.490 6.167 1.00 42.24 245 ASN A C 1
ATOM 1995 O O . ASN A 1 249 ? -39.078 14.590 5.877 1.00 42.35 245 ASN A O 1
ATOM 2000 N N . SER A 1 250 ? -37.467 13.016 5.677 1.00 41.04 246 SER A N 1
ATOM 2001 C CA . SER A 1 250 ? -36.722 13.663 4.611 1.00 41.17 246 SER A CA 1
ATOM 2002 C C . SER A 1 250 ? -36.286 12.553 3.648 1.00 41.86 246 SER A C 1
ATOM 2003 O O . SER A 1 250 ? -35.343 11.826 3.927 1.00 43.06 246 SER A O 1
ATOM 2006 N N . ILE A 1 251 ? -36.993 12.423 2.526 1.00 42.84 247 ILE A N 1
ATOM 2007 C CA . ILE A 1 251 ? -36.817 11.302 1.592 1.00 43.55 247 ILE A CA 1
ATOM 2008 C C . ILE A 1 251 ? -35.949 11.658 0.370 1.00 43.05 247 ILE A C 1
ATOM 2009 O O . ILE A 1 251 ? -36.342 12.481 -0.457 1.00 40.89 247 ILE A O 1
ATOM 2014 N N . LEU A 1 252 ? -34.793 10.999 0.257 1.00 42.95 248 LEU A N 1
ATOM 2015 C CA . LEU A 1 252 ? -33.828 11.222 -0.830 1.00 42.17 248 LEU A CA 1
ATOM 2016 C C . LEU A 1 252 ? -33.801 10.046 -1.807 1.00 41.51 248 LEU A C 1
ATOM 2017 O O . LEU A 1 252 ? -33.544 8.915 -1.406 1.00 40.53 248 LEU A O 1
ATOM 2022 N N . PHE A 1 253 ? -34.052 10.334 -3.085 1.00 42.85 249 PHE A N 1
ATOM 2023 C CA . PHE A 1 253 ? -33.942 9.348 -4.166 1.00 43.53 249 PHE A CA 1
ATOM 2024 C C . PHE A 1 253 ? -32.841 9.742 -5.148 1.00 44.93 249 PHE A C 1
ATOM 2025 O O . PHE A 1 253 ? -32.790 10.885 -5.594 1.00 43.72 249 PHE A O 1
ATOM 2033 N N . ARG A 1 254 ? -31.968 8.785 -5.461 1.00 47.19 250 ARG A N 1
ATOM 2034 C CA . ARG A 1 254 ? -30.909 8.949 -6.454 1.00 50.98 250 ARG A CA 1
ATOM 2035 C C . ARG A 1 254 ? -30.799 7.668 -7.276 1.00 53.99 250 ARG A C 1
ATOM 2036 O O . ARG A 1 254 ? -30.734 6.569 -6.726 1.00 56.21 250 ARG A O 1
ATOM 2044 N N . VAL A 1 255 ? -30.778 7.828 -8.595 1.00 58.99 251 VAL A N 1
ATOM 2045 C CA . VAL A 1 255 ? -30.815 6.703 -9.533 1.00 63.14 251 VAL A CA 1
ATOM 2046 C C . VAL A 1 255 ? -29.477 5.956 -9.546 1.00 68.13 251 VAL A C 1
ATOM 2047 O O . VAL A 1 255 ? -28.412 6.539 -9.305 1.00 69.04 251 VAL A O 1
ATOM 2051 N N . GLU A 1 256 ? -29.568 4.662 -9.837 1.00 72.92 252 GLU A N 1
ATOM 2052 C CA . GLU A 1 256 ? -28.414 3.769 -9.933 1.00 79.45 252 GLU A CA 1
ATOM 2053 C C . GLU A 1 256 ? -27.794 3.967 -11.319 1.00 82.95 252 GLU A C 1
ATOM 2054 O O . GLU A 1 256 ? -28.512 4.262 -12.277 1.00 83.17 252 GLU A O 1
ATOM 2060 N N . ASN A 1 257 ? -26.478 3.787 -11.426 1.00 87.59 253 ASN A N 1
ATOM 2061 C CA . ASN A 1 257 ? -25.715 4.046 -12.674 1.00 91.80 253 ASN A CA 1
ATOM 2062 C C . ASN A 1 257 ? -26.456 3.602 -13.947 1.00 94.76 253 ASN A C 1
ATOM 2063 O O . ASN A 1 257 ? -26.811 4.432 -14.790 1.00 98.44 253 ASN A O 1
ATOM 2068 N N . SER A 1 258 ? -26.671 2.295 -14.055 1.00 94.99 254 SER A N 1
ATOM 2069 C CA . SER A 1 258 ? -27.349 1.663 -15.196 1.00 93.15 254 SER A CA 1
ATOM 2070 C C . SER A 1 258 ? -28.760 1.172 -14.831 1.00 88.54 254 SER A C 1
ATOM 2071 O O . SER A 1 258 ? -29.011 -0.030 -14.717 1.00 84.15 254 SER A O 1
ATOM 2074 N N . SER A 1 259 ? -29.678 2.120 -14.658 1.00 85.33 255 SER A N 1
ATOM 2075 C CA . SER A 1 259 ? -31.087 1.800 -14.402 1.00 81.75 255 SER A CA 1
ATOM 2076 C C . SER A 1 259 ? -31.819 1.472 -15.702 1.00 79.23 255 SER A C 1
ATOM 2077 O O . SER A 1 259 ? -31.427 1.932 -16.779 1.00 80.22 255 SER A O 1
ATOM 2080 N N . ASN A 1 260 ? -32.882 0.676 -15.580 1.00 75.08 256 ASN A N 1
ATOM 2081 C CA . ASN A 1 260 ? -33.813 0.398 -16.682 1.00 70.09 256 ASN A CA 1
ATOM 2082 C C . ASN A 1 260 ? -35.043 1.318 -16.673 1.00 67.97 256 ASN A C 1
ATOM 2083 O O . ASN A 1 260 ? -35.874 1.216 -17.578 1.00 67.46 256 ASN A O 1
ATOM 2088 N N . LYS A 1 261 ? -35.159 2.219 -15.687 1.00 64.76 257 LYS A N 1
ATOM 2089 C CA . LYS A 1 261 ? -36.418 2.949 -15.414 1.00 61.82 257 LYS A CA 1
ATOM 2090 C C . LYS A 1 261 ? -36.682 4.117 -16.373 1.00 56.90 257 LYS A C 1
ATOM 2091 O O . LYS A 1 261 ? -36.831 5.269 -15.953 1.00 55.29 257 LYS A O 1
ATOM 2097 N N . TYR A 1 262 ? -36.766 3.792 -17.661 1.00 53.04 258 TYR A N 1
ATOM 2098 C CA . TYR A 1 262 ? -36.972 4.769 -18.727 1.00 49.68 258 TYR A CA 1
ATOM 2099 C C . TYR A 1 262 ? -38.405 4.665 -19.253 1.00 49.56 258 TYR A C 1
ATOM 2100 O O . TYR A 1 262 ? -39.036 3.608 -19.179 1.00 46.86 258 TYR A O 1
ATOM 2109 N N . HIS A 1 263 ? -38.900 5.779 -19.788 1.00 50.76 259 HIS A N 1
ATOM 2110 C CA . HIS A 1 263 ? -40.195 5.841 -20.461 1.00 49.83 259 HIS A CA 1
ATOM 2111 C C . HIS A 1 263 ? -40.017 6.529 -21.801 1.00 50.97 259 HIS A C 1
ATOM 2112 O O . HIS A 1 263 ? -39.182 7.425 -21.934 1.00 51.61 259 HIS A O 1
ATOM 2119 N N . ASN A 1 264 ? -40.791 6.102 -22.795 1.00 52.20 260 ASN A N 1
ATOM 2120 C CA . ASN A 1 264 ? -40.713 6.691 -24.135 1.00 52.58 260 ASN A CA 1
ATOM 2121 C C . ASN A 1 264 ? -41.495 7.992 -24.195 1.00 53.13 260 ASN A C 1
ATOM 2122 O O . ASN A 1 264 ? -42.664 8.033 -23.803 1.00 48.93 260 ASN A O 1
ATOM 2127 N N . ILE A 1 265 ? -40.836 9.044 -24.683 1.00 55.48 261 ILE A N 1
ATOM 2128 C CA . ILE A 1 265 ? -41.501 10.291 -25.045 1.00 57.36 261 ILE A CA 1
ATOM 2129 C C . ILE A 1 265 ? -42.091 10.103 -26.446 1.00 59.19 261 ILE A C 1
ATOM 2130 O O . ILE A 1 265 ? -41.364 9.801 -27.390 1.00 58.22 261 ILE A O 1
ATOM 2135 N N . LEU A 1 266 ? -43.405 10.290 -26.561 1.00 62.34 262 LEU A N 1
ATOM 2136 C CA . LEU A 1 266 ? -44.145 10.071 -27.813 1.00 63.97 262 LEU A CA 1
ATOM 2137 C C . LEU A 1 266 ? -44.202 11.291 -28.749 1.00 67.44 262 LEU A C 1
ATOM 2138 O O . LEU A 1 266 ? -44.237 11.127 -29.969 1.00 67.37 262 LEU A O 1
ATOM 2143 N N . GLN A 1 267 ? -44.228 12.495 -28.177 1.00 71.02 263 GLN A N 1
ATOM 2144 C CA . GLN A 1 267 ? -44.265 13.749 -28.940 1.00 72.43 263 GLN A CA 1
ATOM 2145 C C . GLN A 1 267 ? -43.160 14.681 -28.462 1.00 68.66 263 GLN A C 1
ATOM 2146 O O . GLN A 1 267 ? -43.055 14.940 -27.275 1.00 68.03 263 GLN A O 1
ATOM 2152 N N . THR A 1 268 ? -42.355 15.186 -29.390 1.00 67.98 264 THR A N 1
ATOM 2153 C CA . THR A 1 268 ? -41.268 16.122 -29.089 1.00 70.60 264 THR A CA 1
ATOM 2154 C C . THR A 1 268 ? -41.674 17.604 -29.140 1.00 72.42 264 THR A C 1
ATOM 2155 O O . THR A 1 268 ? -40.884 18.474 -28.766 1.00 73.40 264 THR A O 1
ATOM 2159 N N . ASN A 1 269 ? -42.887 17.886 -29.614 1.00 75.93 265 ASN A N 1
ATOM 2160 C CA . ASN A 1 269 ? -43.383 19.260 -29.758 1.00 78.93 265 ASN A CA 1
ATOM 2161 C C . ASN A 1 269 ? -44.217 19.675 -28.536 1.00 75.08 265 ASN A C 1
ATOM 2162 O O . ASN A 1 269 ? -45.446 19.565 -28.535 1.00 73.91 265 ASN A O 1
ATOM 2167 N N . PHE A 1 270 ? -43.528 20.129 -27.492 1.00 71.08 266 PHE A N 1
ATOM 2168 C CA . PHE A 1 270 ? -44.169 20.645 -26.274 1.00 67.34 266 PHE A CA 1
ATOM 2169 C C . PHE A 1 270 ? -43.197 21.523 -25.492 1.00 65.75 266 PHE A C 1
ATOM 2170 O O . PHE A 1 270 ? -41.976 21.324 -25.549 1.00 63.84 266 PHE A O 1
ATOM 2178 N N . ASN A 1 271 ? -43.755 22.496 -24.775 1.00 63.37 267 ASN A N 1
ATOM 2179 C CA . ASN A 1 271 ? -42.981 23.361 -23.883 1.00 62.87 267 ASN A CA 1
ATOM 2180 C C . ASN A 1 271 ? -43.580 23.534 -22.473 1.00 60.32 267 ASN A C 1
ATOM 2181 O O . ASN A 1 271 ? -43.069 24.328 -21.685 1.00 57.79 267 ASN A O 1
ATOM 2186 N N . ARG A 1 272 ? -44.628 22.771 -22.162 1.00 60.19 268 ARG A N 1
ATOM 2187 C CA . ARG A 1 272 ? -45.329 22.828 -20.878 1.00 61.15 268 ARG A CA 1
ATOM 2188 C C . ARG A 1 272 ? -45.685 21.428 -20.429 1.00 59.15 268 ARG A C 1
ATOM 2189 O O . ARG A 1 272 ? -46.130 20.623 -21.239 1.00 59.00 268 ARG A O 1
ATOM 2197 N N . PHE A 1 273 ? -45.501 21.151 -19.142 1.00 57.51 269 PHE A N 1
ATOM 2198 C CA . PHE A 1 273 ? -46.143 20.002 -18.500 1.00 56.03 269 PHE A CA 1
ATOM 2199 C C . PHE A 1 273 ? -46.180 20.144 -16.982 1.00 58.63 269 PHE A C 1
ATOM 2200 O O . PHE A 1 273 ? -45.469 20.965 -16.387 1.00 58.49 269 PHE A O 1
ATOM 2208 N N . ASN A 1 274 ? -47.035 19.328 -16.380 1.00 58.50 270 ASN A N 1
ATOM 2209 C CA . ASN A 1 274 ? -47.225 19.285 -14.945 1.00 57.51 270 ASN A CA 1
ATOM 2210 C C . ASN A 1 274 ? -46.614 18.002 -14.397 1.00 56.98 270 ASN A C 1
ATOM 2211 O O . ASN A 1 274 ? -46.755 16.942 -15.012 1.00 56.81 270 ASN A O 1
ATOM 2216 N N . LEU A 1 275 ? -45.943 18.116 -13.245 1.00 55.09 271 LEU A N 1
ATOM 2217 C CA . LEU A 1 275 ? -45.508 16.961 -12.432 1.00 52.48 271 LEU A CA 1
ATOM 2218 C C . LEU A 1 275 ? -46.202 16.999 -11.074 1.00 50.89 271 LEU A C 1
ATOM 2219 O O . LEU A 1 275 ? -46.381 18.075 -10.515 1.00 52.83 271 LEU A O 1
ATOM 2224 N N . SER A 1 276 ? -46.593 15.836 -10.553 1.00 49.51 272 SER A N 1
ATOM 2225 C CA . SER A 1 276 ? -47.243 15.739 -9.230 1.00 49.77 272 SER A CA 1
ATOM 2226 C C . SER A 1 276 ? -46.769 14.533 -8.453 1.00 48.18 272 SER A C 1
ATOM 2227 O O . SER A 1 276 ? -46.554 13.477 -9.031 1.00 48.53 272 SER A O 1
ATOM 2230 N N . PHE A 1 277 ? -46.637 14.697 -7.138 1.00 47.17 273 PHE A N 1
ATOM 2231 C CA . PHE A 1 277 ? -46.236 13.608 -6.249 1.00 45.15 273 PHE A CA 1
ATOM 2232 C C . PHE A 1 277 ? -47.456 12.997 -5.572 1.00 44.54 273 PHE A C 1
ATOM 2233 O O . PHE A 1 277 ? -48.286 13.715 -5.018 1.00 46.51 273 PHE A O 1
ATOM 2241 N N . THR A 1 278 ? -47.538 11.671 -5.613 1.00 44.42 274 THR A N 1
ATOM 2242 C CA . THR A 1 278 ? -48.711 10.920 -5.166 1.00 45.29 274 THR A CA 1
ATOM 2243 C C . THR A 1 278 ? -48.272 9.737 -4.314 1.00 45.52 274 THR A C 1
ATOM 2244 O O . THR A 1 278 ? -47.252 9.116 -4.597 1.00 48.87 274 THR A O 1
ATOM 2248 N N . ILE A 1 279 ? -49.055 9.426 -3.283 1.00 44.19 275 ILE A N 1
ATOM 2249 C CA . ILE A 1 279 ? -48.796 8.291 -2.403 1.00 44.36 275 ILE A CA 1
ATOM 2250 C C . ILE A 1 279 ? -49.821 7.180 -2.656 1.00 44.50 275 ILE A C 1
ATOM 2251 O O . ILE A 1 279 ? -51.016 7.435 -2.672 1.00 44.32 275 ILE A O 1
ATOM 2256 N N . TYR A 1 280 ? -49.333 5.955 -2.835 1.00 47.01 276 TYR A N 1
ATOM 2257 C CA . TYR A 1 280 ? -50.166 4.761 -2.982 1.00 48.33 276 TYR A CA 1
ATOM 2258 C C . TYR A 1 280 ? -50.053 3.896 -1.734 1.00 49.08 276 TYR A C 1
ATOM 2259 O O . TYR A 1 280 ? -48.947 3.602 -1.283 1.00 48.59 276 TYR A O 1
ATOM 2268 N N . ASP A 1 281 ? -51.199 3.487 -1.190 1.00 51.10 277 ASP A N 1
ATOM 2269 C CA . ASP A 1 281 ? -51.244 2.557 -0.059 1.00 53.13 277 ASP A CA 1
ATOM 2270 C C . ASP A 1 281 ? -51.333 1.098 -0.541 1.00 53.43 277 ASP A C 1
ATOM 2271 O O . ASP A 1 281 ? -51.611 0.834 -1.714 1.00 53.15 277 ASP A O 1
ATOM 2276 N N . TYR A 1 282 ? -51.111 0.161 0.379 1.00 53.60 278 TYR A N 1
ATOM 2277 C CA . TYR A 1 282 ? -51.193 -1.283 0.089 1.00 54.27 278 TYR A CA 1
ATOM 2278 C C . TYR A 1 282 ? -52.578 -1.763 -0.352 1.00 55.87 278 TYR A C 1
ATOM 2279 O O . TYR A 1 282 ? -52.684 -2.776 -1.048 1.00 55.69 278 TYR A O 1
ATOM 2288 N N . ASP A 1 283 ? -53.622 -1.033 0.047 1.00 57.59 279 ASP A N 1
ATOM 2289 C CA . ASP A 1 283 ? -54.982 -1.229 -0.495 1.00 58.09 279 ASP A CA 1
ATOM 2290 C C . ASP A 1 283 ? -55.227 -0.506 -1.833 1.00 60.55 279 ASP A C 1
ATOM 2291 O O . ASP A 1 283 ? -56.363 -0.424 -2.301 1.00 61.74 279 ASP A O 1
ATOM 2296 N N . ASN A 1 284 ? -54.158 0.023 -2.431 1.00 63.56 280 ASN A N 1
ATOM 2297 C CA . ASN A 1 284 ? -54.179 0.719 -3.722 1.00 64.27 280 ASN A CA 1
ATOM 2298 C C . ASN A 1 284 ? -54.928 2.067 -3.732 1.00 62.79 280 ASN A C 1
ATOM 2299 O O . ASN A 1 284 ? -55.156 2.633 -4.804 1.00 65.71 280 ASN A O 1
ATOM 2304 N N . GLU A 1 285 ? -55.277 2.592 -2.557 1.00 62.05 281 GLU A N 1
ATOM 2305 C CA . GLU A 1 285 ? -55.904 3.906 -2.455 1.00 64.34 281 GLU A CA 1
ATOM 2306 C C . GLU A 1 285 ? -54.846 4.991 -2.677 1.00 62.38 281 GLU A C 1
ATOM 2307 O O . GLU A 1 285 ? -53.766 4.953 -2.100 1.00 61.37 281 GLU A O 1
ATOM 2313 N N . LYS A 1 286 ? -55.192 5.961 -3.511 1.00 62.35 282 LYS A N 1
ATOM 2314 C CA . LYS A 1 286 ? -54.272 6.975 -3.998 1.00 60.56 282 LYS A CA 1
ATOM 2315 C C . LYS A 1 286 ? -54.555 8.296 -3.285 1.00 57.07 282 LYS A C 1
ATOM 2316 O O . LYS A 1 286 ? -55.701 8.737 -3.240 1.00 57.76 282 LYS A O 1
ATOM 2322 N N . HIS A 1 287 ? -53.530 8.924 -2.714 1.00 53.75 283 HIS A N 1
ATOM 2323 C CA . HIS A 1 287 ? -53.696 10.251 -2.090 1.00 52.69 283 HIS A CA 1
ATOM 2324 C C . HIS A 1 287 ? -52.479 11.171 -2.322 1.00 50.58 283 HIS A C 1
ATOM 2325 O O . HIS A 1 287 ? -51.349 10.683 -2.389 1.00 49.60 283 HIS A O 1
ATOM 2332 N N . PRO A 1 288 ? -52.710 12.503 -2.462 1.00 48.42 284 PRO A N 1
ATOM 2333 C CA . PRO A 1 288 ? -51.595 13.395 -2.791 1.00 45.98 284 PRO A CA 1
ATOM 2334 C C . PRO A 1 288 ? -50.636 13.621 -1.635 1.00 46.41 284 PRO A C 1
ATOM 2335 O O . PRO A 1 288 ? -51.050 13.642 -0.470 1.00 44.72 284 PRO A O 1
ATOM 2339 N N . LEU A 1 289 ? -49.357 13.768 -1.973 1.00 46.54 285 LEU A N 1
ATOM 2340 C CA . LEU A 1 289 ? -48.370 14.266 -1.045 1.00 45.10 285 LEU A CA 1
ATOM 2341 C C . LEU A 1 289 ? -48.670 15.749 -0.908 1.00 45.12 285 LEU A C 1
ATOM 2342 O O . LEU A 1 289 ? -48.919 16.425 -1.904 1.00 43.16 285 LEU A O 1
ATOM 2347 N N . THR A 1 290 ? -48.657 16.244 0.325 1.00 45.52 286 THR A N 1
ATOM 2348 C CA . THR A 1 290 ? -49.028 17.630 0.612 1.00 44.73 286 THR A CA 1
ATOM 2349 C C . THR A 1 290 ? -47.871 18.385 1.249 1.00 42.97 286 THR A C 1
ATOM 2350 O O . THR A 1 290 ? -47.036 17.793 1.922 1.00 43.36 286 THR A O 1
ATOM 2354 N N . LEU A 1 291 ? -47.837 19.697 1.040 1.00 41.84 287 LEU A N 1
ATOM 2355 C CA . LEU A 1 291 ? -46.766 20.536 1.572 1.00 41.73 287 LEU A CA 1
ATOM 2356 C C . LEU A 1 291 ? -46.981 20.840 3.050 1.00 41.43 287 LEU A C 1
ATOM 2357 O O . LEU A 1 291 ? -48.114 20.954 3.514 1.00 42.35 287 LEU A O 1
ATOM 2362 N N . LEU A 1 292 ? -45.876 20.931 3.779 1.00 40.88 288 LEU A N 1
ATOM 2363 C CA . LEU A 1 292 ? -45.829 21.645 5.047 1.00 40.41 288 LEU A CA 1
ATOM 2364 C C . LEU A 1 292 ? -45.268 23.038 4.749 1.00 40.23 288 LEU A C 1
ATOM 2365 O O . LEU A 1 292 ? -44.788 23.281 3.643 1.00 41.95 288 LEU A O 1
ATOM 2370 N N . PRO A 1 293 ? -45.315 23.958 5.723 1.00 40.34 289 PRO A N 1
ATOM 2371 C CA . PRO A 1 293 ? -44.628 25.244 5.530 1.00 41.07 289 PRO A CA 1
ATOM 2372 C C . PRO A 1 293 ? -43.108 25.138 5.376 1.00 39.66 289 PRO A C 1
ATOM 2373 O O . PRO A 1 293 ? -42.494 25.977 4.716 1.00 37.85 289 PRO A O 1
ATOM 2377 N N . GLN A 1 294 ? -42.526 24.099 5.963 1.00 40.50 290 GLN A N 1
ATOM 2378 C CA . GLN A 1 294 ? -41.073 23.933 6.023 1.00 43.08 290 GLN A CA 1
ATOM 2379 C C . GLN A 1 294 ? -40.522 23.080 4.877 1.00 42.02 290 GLN A C 1
ATOM 2380 O O . GLN A 1 294 ? -39.305 22.918 4.773 1.00 40.91 290 GLN A O 1
ATOM 2386 N N . THR A 1 295 ? -41.412 22.526 4.046 1.00 41.69 291 THR A N 1
ATOM 2387 C CA . THR A 1 295 ? -41.039 21.597 2.972 1.00 40.08 291 THR A CA 1
ATOM 2388 C C . THR A 1 295 ? -40.201 22.258 1.873 1.00 38.57 291 THR A C 1
ATOM 2389 O O . THR A 1 295 ? -40.513 23.350 1.411 1.00 35.56 291 THR A O 1
ATOM 2393 N N . VAL A 1 296 ? -39.139 21.569 1.472 1.00 38.41 292 VAL A N 1
ATOM 2394 C CA . VAL A 1 296 ? -38.418 21.878 0.252 1.00 39.63 292 VAL A CA 1
ATOM 2395 C C . VAL A 1 296 ? -38.481 20.626 -0.615 1.00 39.60 292 VAL A C 1
ATOM 2396 O O . VAL A 1 296 ? -38.242 19.529 -0.127 1.00 39.75 292 VAL A O 1
ATOM 2400 N N . ILE A 1 297 ? -38.841 20.809 -1.884 1.00 40.28 293 ILE A N 1
ATOM 2401 C CA . ILE A 1 297 ? -38.908 19.737 -2.872 1.00 40.87 293 ILE A CA 1
ATOM 2402 C C . ILE A 1 297 ? -37.889 20.046 -3.955 1.00 40.54 293 ILE A C 1
ATOM 2403 O O . ILE A 1 297 ? -37.844 21.166 -4.459 1.00 39.21 293 ILE A O 1
ATOM 2408 N N . GLN A 1 298 ? -37.079 19.048 -4.296 1.00 40.86 294 GLN A N 1
ATOM 2409 C CA . GLN A 1 298 ? -36.142 19.117 -5.419 1.00 41.26 294 GLN A CA 1
ATOM 2410 C C . GLN A 1 298 ? -36.385 17.943 -6.357 1.00 41.93 294 GLN A C 1
ATOM 2411 O O . GLN A 1 298 ? -36.903 16.905 -5.953 1.00 42.25 294 GLN A O 1
ATOM 2417 N N . LEU A 1 299 ? -35.996 18.121 -7.612 1.00 43.38 295 LEU A N 1
ATOM 2418 C CA . LEU A 1 299 ? -36.366 17.199 -8.678 1.00 45.35 295 LEU A CA 1
ATOM 2419 C C . LEU A 1 299 ? -35.483 17.447 -9.899 1.00 46.13 295 LEU A C 1
ATOM 2420 O O . LEU A 1 299 ? -35.325 18.590 -10.326 1.00 45.10 295 LEU A O 1
ATOM 2425 N N . LYS A 1 300 ? -34.920 16.375 -10.455 1.00 47.46 296 LYS A N 1
ATOM 2426 C CA . LYS A 1 300 ? -34.089 16.452 -11.663 1.00 47.67 296 LYS A CA 1
ATOM 2427 C C . LYS A 1 300 ? -34.509 15.392 -12.683 1.00 46.88 296 LYS A C 1
ATOM 2428 O O . LYS A 1 300 ? -34.432 14.193 -12.405 1.00 44.72 296 LYS A O 1
ATOM 2434 N N . LEU A 1 301 ? -34.956 15.845 -13.855 1.00 46.57 297 LEU A N 1
ATOM 2435 C CA . LEU A 1 301 ? -35.316 14.954 -14.962 1.00 45.58 297 LEU A CA 1
ATOM 2436 C C . LEU A 1 301 ? -34.183 14.862 -15.961 1.00 44.86 297 LEU A C 1
ATOM 2437 O O . LEU A 1 301 ? -33.408 15.809 -16.113 1.00 48.31 297 LEU A O 1
ATOM 2442 N N . LEU A 1 302 ? -34.085 13.713 -16.628 1.00 43.04 298 LEU A N 1
ATOM 2443 C CA . LEU A 1 302 ? -33.226 13.562 -17.809 1.00 42.06 298 LEU A CA 1
ATOM 2444 C C . LEU A 1 302 ? -34.063 13.153 -19.021 1.00 41.75 298 LEU A C 1
ATOM 2445 O O . LEU A 1 302 ? -34.904 12.254 -18.937 1.00 38.67 298 LEU A O 1
ATOM 2450 N N . PHE A 1 303 ? -33.840 13.849 -20.133 1.00 42.91 299 PHE A N 1
ATOM 2451 C CA . PHE A 1 303 ? -34.324 13.431 -21.442 1.00 42.13 299 PHE A CA 1
ATOM 2452 C C . PHE A 1 303 ? -33.082 13.018 -22.211 1.00 44.60 299 PHE A C 1
ATOM 2453 O O . PHE A 1 303 ? -32.196 13.841 -22.451 1.00 44.53 299 PHE A O 1
ATOM 2461 N N . GLU A 1 304 ? -33.022 11.739 -22.575 1.00 49.13 300 GLU A N 1
ATOM 2462 C CA . GLU A 1 304 ? -31.850 11.128 -23.205 1.00 53.15 300 GLU A CA 1
ATOM 2463 C C . GLU A 1 304 ? -32.252 10.637 -24.592 1.00 55.11 300 GLU A C 1
ATOM 2464 O O . GLU A 1 304 ? -33.184 9.843 -24.710 1.00 55.89 300 GLU A O 1
ATOM 2470 N N . SER A 1 305 ? -31.563 11.115 -25.632 1.00 56.80 301 SER A N 1
ATOM 2471 C CA . SER A 1 305 ? -31.866 10.713 -27.015 1.00 57.52 301 SER A CA 1
ATOM 2472 C C . SER A 1 305 ? -31.303 9.334 -27.338 1.00 60.87 301 SER A C 1
ATOM 2473 O O . SER A 1 305 ? -30.354 8.875 -26.699 1.00 61.51 301 SER A O 1
ATOM 2476 N N . ILE A 1 306 ? -31.902 8.697 -28.344 1.00 65.42 302 ILE A N 1
ATOM 2477 C CA . ILE A 1 306 ? -31.564 7.327 -28.753 1.00 68.02 302 ILE A CA 1
ATOM 2478 C C . ILE A 1 306 ? -30.831 7.343 -30.100 1.00 69.28 302 ILE A C 1
ATOM 2479 O O . ILE A 1 306 ? -31.443 7.517 -31.156 1.00 67.96 302 ILE A O 1
ATOM 2484 N N . LYS B 1 6 ? -35.811 2.156 -29.790 1.00 54.71 2 LYS B N 1
ATOM 2485 C CA . LYS B 1 6 ? -35.924 1.366 -28.520 1.00 55.93 2 LYS B CA 1
ATOM 2486 C C . LYS B 1 6 ? -37.202 1.699 -27.742 1.00 58.01 2 LYS B C 1
ATOM 2487 O O . LYS B 1 6 ? -37.529 2.871 -27.536 1.00 61.26 2 LYS B O 1
ATOM 2493 N N . GLN B 1 7 ? -37.890 0.657 -27.287 1.00 58.29 3 GLN B N 1
ATOM 2494 C CA . GLN B 1 7 ? -39.203 0.776 -26.660 1.00 58.82 3 GLN B CA 1
ATOM 2495 C C . GLN B 1 7 ? -39.203 0.077 -25.298 1.00 57.55 3 GLN B C 1
ATOM 2496 O O . GLN B 1 7 ? -38.725 -1.053 -25.180 1.00 57.01 3 GLN B O 1
ATOM 2502 N N . TYR B 1 8 ? -39.735 0.764 -24.285 1.00 54.96 4 TYR B N 1
ATOM 2503 C CA . TYR B 1 8 ? -39.906 0.219 -22.939 1.00 51.77 4 TYR B CA 1
ATOM 2504 C C . TYR B 1 8 ? -41.398 0.102 -22.662 1.00 50.71 4 TYR B C 1
ATOM 2505 O O . TYR B 1 8 ? -42.094 1.114 -22.575 1.00 49.20 4 TYR B O 1
ATOM 2514 N N . ILE B 1 9 ? -41.881 -1.128 -22.534 1.00 49.19 5 ILE B N 1
ATOM 2515 C CA . ILE B 1 9 ? -43.284 -1.389 -22.225 1.00 49.68 5 ILE B CA 1
ATOM 2516 C C . ILE B 1 9 ? -43.333 -1.943 -20.805 1.00 49.12 5 ILE B C 1
ATOM 2517 O O . ILE B 1 9 ? -42.732 -2.980 -20.517 1.00 49.51 5 ILE B O 1
ATOM 2522 N N . TRP B 1 10 ? -44.059 -1.247 -19.934 1.00 48.59 6 TRP B N 1
ATOM 2523 C CA . TRP B 1 10 ? -44.188 -1.615 -18.526 1.00 49.63 6 TRP B CA 1
ATOM 2524 C C . TRP B 1 10 ? -45.564 -2.208 -18.247 1.00 51.97 6 TRP B C 1
ATOM 2525 O O . TRP B 1 10 ? -46.561 -1.751 -18.803 1.00 52.56 6 TRP B O 1
ATOM 2536 N N . LEU B 1 11 ? -45.605 -3.201 -17.359 1.00 55.74 7 LEU B N 1
ATOM 2537 C CA . LEU B 1 11 ? -46.831 -3.936 -17.033 1.00 57.74 7 LEU B CA 1
ATOM 2538 C C . LEU B 1 11 ? -46.892 -4.200 -15.530 1.00 56.69 7 LEU B C 1
ATOM 2539 O O . LEU B 1 11 ? -46.111 -4.993 -15.013 1.00 56.24 7 LEU B O 1
ATOM 2544 N N . ASN B 1 12 ? -47.810 -3.521 -14.839 1.00 58.18 8 ASN B N 1
ATOM 2545 C CA . ASN B 1 12 ? -48.031 -3.718 -13.395 1.00 57.82 8 ASN B CA 1
ATOM 2546 C C . ASN B 1 12 ? -49.127 -4.740 -13.122 1.00 58.26 8 ASN B C 1
ATOM 2547 O O . ASN B 1 12 ? -50.112 -4.815 -13.857 1.00 59.49 8 ASN B O 1
ATOM 2552 N N . GLU B 1 13 ? -48.950 -5.507 -12.050 1.00 58.99 9 GLU B N 1
ATOM 2553 C CA . GLU B 1 13 ? -49.978 -6.419 -11.559 1.00 60.58 9 GLU B CA 1
ATOM 2554 C C . GLU B 1 13 ? -49.979 -6.501 -10.038 1.00 59.27 9 GLU B C 1
ATOM 2555 O O . GLU B 1 13 ? -48.934 -6.404 -9.404 1.00 57.28 9 GLU B O 1
ATOM 2561 N N . THR B 1 14 ? -51.167 -6.694 -9.471 1.00 61.82 10 THR B N 1
ATOM 2562 C CA . THR B 1 14 ? -51.348 -6.809 -8.024 1.00 62.94 10 THR B CA 1
ATOM 2563 C C . THR B 1 14 ? -52.344 -7.912 -7.664 1.00 62.12 10 THR B C 1
ATOM 2564 O O . THR B 1 14 ? -53.232 -8.240 -8.448 1.00 64.74 10 THR B O 1
ATOM 2568 N N . ILE B 1 15 ? -52.166 -8.488 -6.480 1.00 62.49 11 ILE B N 1
ATOM 2569 C CA . ILE B 1 15 ? -53.090 -9.477 -5.928 1.00 63.75 11 ILE B CA 1
ATOM 2570 C C . ILE B 1 15 ? -53.450 -9.032 -4.511 1.00 66.93 11 ILE B C 1
ATOM 2571 O O . ILE B 1 15 ? -52.647 -9.160 -3.585 1.00 65.34 11 ILE B O 1
ATOM 2576 N N . LYS B 1 16 ? -54.650 -8.480 -4.365 1.00 71.91 12 LYS B N 1
ATOM 2577 C CA . LYS B 1 16 ? -55.266 -8.284 -3.060 1.00 75.27 12 LYS B CA 1
ATOM 2578 C C . LYS B 1 16 ? -55.824 -9.642 -2.627 1.00 72.10 12 LYS B C 1
ATOM 2579 O O . LYS B 1 16 ? -56.316 -10.403 -3.457 1.00 75.30 12 LYS B O 1
ATOM 2585 N N . SER B 1 17 ? -55.744 -9.936 -1.334 1.00 69.85 13 SER B N 1
ATOM 2586 C CA . SER B 1 17 ? -56.282 -11.183 -0.781 1.00 70.21 13 SER B CA 1
ATOM 2587 C C . SER B 1 17 ? -57.385 -10.908 0.235 1.00 68.51 13 SER B C 1
ATOM 2588 O O . SER B 1 17 ? -57.611 -9.765 0.629 1.00 69.06 13 SER B O 1
ATOM 2591 N N . ASN B 1 18 ? -58.072 -11.973 0.638 1.00 68.77 14 ASN B N 1
ATOM 2592 C CA . ASN B 1 18 ? -59.069 -11.921 1.720 1.00 69.54 14 ASN B CA 1
ATOM 2593 C C . ASN B 1 18 ? -59.338 -13.310 2.300 1.00 69.34 14 ASN B C 1
ATOM 2594 O O . ASN B 1 18 ? -58.860 -14.321 1.775 1.00 65.68 14 ASN B O 1
ATOM 2599 N N . LYS B 1 19 ? -60.099 -13.335 3.391 1.00 70.95 15 LYS B N 1
ATOM 2600 C CA . LYS B 1 19 ? -60.439 -14.573 4.099 1.00 74.28 15 LYS B CA 1
ATOM 2601 C C . LYS B 1 19 ? -61.295 -15.543 3.269 1.00 73.14 15 LYS B C 1
ATOM 2602 O O . LYS B 1 19 ? -61.260 -16.752 3.499 1.00 72.21 15 LYS B O 1
ATOM 2608 N N . GLN B 1 20 ? -62.055 -15.013 2.315 1.00 73.73 16 GLN B N 1
ATOM 2609 C CA . GLN B 1 20 ? -62.885 -15.839 1.434 1.00 77.48 16 GLN B CA 1
ATOM 2610 C C . GLN B 1 20 ? -62.061 -16.479 0.310 1.00 74.95 16 GLN B C 1
ATOM 2611 O O . GLN B 1 20 ? -62.348 -17.596 -0.122 1.00 76.86 16 GLN B O 1
ATOM 2617 N N . LEU B 1 21 ? -61.047 -15.757 -0.161 1.00 71.09 17 LEU B N 1
ATOM 2618 C CA . LEU B 1 21 ? -60.152 -16.227 -1.218 1.00 66.95 17 LEU B CA 1
ATOM 2619 C C . LEU B 1 21 ? -59.098 -17.225 -0.713 1.00 65.75 17 LEU B C 1
ATOM 2620 O O . LEU B 1 21 ? -58.778 -18.193 -1.411 1.00 62.55 17 LEU B O 1
ATOM 2625 N N . ALA B 1 22 ? -58.559 -16.973 0.482 1.00 64.30 18 ALA B N 1
ATOM 2626 C CA . ALA B 1 22 ? -57.448 -17.753 1.053 1.00 62.76 18 ALA B CA 1
ATOM 2627 C C . ALA B 1 22 ? -57.818 -18.706 2.195 1.00 61.33 18 ALA B C 1
ATOM 2628 O O . ALA B 1 22 ? -57.061 -19.633 2.481 1.00 62.68 18 ALA B O 1
ATOM 2630 N N . GLY B 1 23 ? -58.953 -18.471 2.851 1.00 60.90 19 GLY B N 1
ATOM 2631 C CA . GLY B 1 23 ? -59.350 -19.234 4.049 1.00 61.70 19 GLY B CA 1
ATOM 2632 C C . GLY B 1 23 ? -58.679 -18.715 5.318 1.00 60.89 19 GLY B C 1
ATOM 2633 O O . GLY B 1 23 ? -57.738 -17.927 5.235 1.00 60.49 19 GLY B O 1
ATOM 2634 N N . PRO B 1 24 ? -59.157 -19.148 6.505 1.00 59.72 20 PRO B N 1
ATOM 2635 C CA . PRO B 1 24 ? -58.529 -18.735 7.764 1.00 59.62 20 PRO B CA 1
ATOM 2636 C C . PRO B 1 24 ? -57.112 -19.268 7.874 1.00 60.44 20 PRO B C 1
ATOM 2637 O O . PRO B 1 24 ? -56.896 -20.456 7.635 1.00 64.00 20 PRO B O 1
ATOM 2641 N N . ARG B 1 25 ? -56.171 -18.386 8.214 1.00 60.09 21 ARG B N 1
ATOM 2642 C CA . ARG B 1 25 ? -54.729 -18.694 8.237 1.00 59.02 21 ARG B CA 1
ATOM 2643 C C . ARG B 1 25 ? -54.199 -19.305 6.934 1.00 56.15 21 ARG B C 1
ATOM 2644 O O . ARG B 1 25 ? -53.270 -20.108 6.952 1.00 54.74 21 ARG B O 1
ATOM 2652 N N . GLY B 1 26 ? -54.798 -18.920 5.811 1.00 56.93 22 GLY B N 1
ATOM 2653 C CA . GLY B 1 26 ? -54.448 -19.477 4.501 1.00 59.48 22 GLY B CA 1
ATOM 2654 C C . GLY B 1 26 ? -54.696 -20.971 4.337 1.00 60.98 22 GLY B C 1
ATOM 2655 O O . GLY B 1 26 ? -53.970 -21.641 3.597 1.00 61.53 22 GLY B O 1
ATOM 2656 N N . SER B 1 27 ? -55.723 -21.492 5.011 1.00 63.71 23 SER B N 1
ATOM 2657 C CA . SER B 1 27 ? -55.969 -22.946 5.052 1.00 63.11 23 SER B CA 1
ATOM 2658 C C . SER B 1 27 ? -56.309 -23.552 3.685 1.00 62.64 23 SER B C 1
ATOM 2659 O O . SER B 1 27 ? -56.037 -24.729 3.460 1.00 64.80 23 SER B O 1
ATOM 2662 N N . TYR B 1 28 ? -56.874 -22.754 2.777 1.00 63.25 24 TYR B N 1
ATOM 2663 C CA . TYR B 1 28 ? -57.146 -23.209 1.400 1.00 63.91 24 TYR B CA 1
ATOM 2664 C C . TYR B 1 28 ? -55.890 -23.452 0.549 1.00 61.76 24 TYR B C 1
ATOM 2665 O O . TYR B 1 28 ? -55.960 -24.184 -0.438 1.00 62.62 24 TYR B O 1
ATOM 2674 N N . LYS B 1 29 ? -54.765 -22.836 0.920 1.00 60.79 25 LYS B N 1
ATOM 2675 C CA . LYS B 1 29 ? -53.484 -23.007 0.222 1.00 60.48 25 LYS B CA 1
ATOM 2676 C C . LYS B 1 29 ? -53.617 -22.632 -1.260 1.00 58.74 25 LYS B C 1
ATOM 2677 O O . LYS B 1 29 ? -53.200 -23.383 -2.150 1.00 55.38 25 LYS B O 1
ATOM 2683 N N . ARG B 1 30 ? -54.222 -21.473 -1.515 1.00 58.46 26 ARG B N 1
ATOM 2684 C CA . ARG B 1 30 ? -54.404 -20.995 -2.883 1.00 60.54 26 ARG B CA 1
ATOM 2685 C C . ARG B 1 30 ? -53.055 -20.506 -3.392 1.00 60.85 26 ARG B C 1
ATOM 2686 O O . ARG B 1 30 ? -52.440 -19.654 -2.743 1.00 60.71 26 ARG B O 1
ATOM 2694 N N . PRO B 1 31 ? -52.582 -21.043 -4.540 1.00 60.38 27 PRO B N 1
ATOM 2695 C CA . PRO B 1 31 ? -51.316 -20.543 -5.071 1.00 60.31 27 PRO B CA 1
ATOM 2696 C C . PRO B 1 31 ? -51.358 -19.056 -5.429 1.00 59.76 27 PRO B C 1
ATOM 2697 O O . PRO B 1 31 ? -52.403 -18.534 -5.821 1.00 59.47 27 PRO B O 1
ATOM 2701 N N . VAL B 1 32 ? -50.229 -18.383 -5.253 1.00 59.31 28 VAL B N 1
ATOM 2702 C CA . VAL B 1 32 ? -50.075 -17.022 -5.734 1.00 59.94 28 VAL B CA 1
ATOM 2703 C C . VAL B 1 32 ? -50.003 -17.109 -7.255 1.00 59.40 28 VAL B C 1
ATOM 2704 O O . VAL B 1 32 ? -49.044 -17.648 -7.800 1.00 61.26 28 VAL B O 1
ATOM 2708 N N . SER B 1 33 ? -51.020 -16.584 -7.926 1.00 61.52 29 SER B N 1
ATOM 2709 C CA . SER B 1 33 ? -51.109 -16.673 -9.382 1.00 62.68 29 SER B CA 1
ATOM 2710 C C . SER B 1 33 ? -51.923 -15.523 -9.964 1.00 61.94 29 SER B C 1
ATOM 2711 O O . SER B 1 33 ? -52.931 -15.122 -9.384 1.00 59.62 29 SER B O 1
ATOM 2714 N N . VAL B 1 34 ? -51.473 -15.004 -11.108 1.00 62.36 30 VAL B N 1
ATOM 2715 C CA . VAL B 1 34 ? -52.159 -13.916 -11.808 1.00 67.01 30 VAL B CA 1
ATOM 2716 C C . VAL B 1 34 ? -52.355 -14.270 -13.269 1.00 69.74 30 VAL B C 1
ATOM 2717 O O . VAL B 1 34 ? -51.438 -14.778 -13.914 1.00 71.14 30 VAL B O 1
ATOM 2721 N N . ASP B 1 35 ? -53.544 -13.973 -13.785 1.00 71.24 31 ASP B N 1
ATOM 2722 C CA . ASP B 1 35 ? -53.800 -14.000 -15.217 1.00 72.59 31 ASP B CA 1
ATOM 2723 C C . ASP B 1 35 ? -53.835 -12.567 -15.726 1.00 70.00 31 ASP B C 1
ATOM 2724 O O . ASP B 1 35 ? -54.731 -11.800 -15.381 1.00 70.57 31 ASP B O 1
ATOM 2729 N N . ILE B 1 36 ? -52.840 -12.209 -16.529 1.00 69.18 32 ILE B N 1
ATOM 2730 C CA . ILE B 1 36 ? -52.861 -10.957 -17.266 1.00 70.19 32 ILE B CA 1
ATOM 2731 C C . ILE B 1 36 ? -53.724 -11.250 -18.487 1.00 73.31 32 ILE B C 1
ATOM 2732 O O . ILE B 1 36 ? -53.597 -12.310 -19.104 1.00 74.71 32 ILE B O 1
ATOM 2737 N N . PHE B 1 37 ? -54.612 -10.315 -18.806 1.00 76.14 33 PHE B N 1
ATOM 2738 C CA . PHE B 1 37 ? -55.497 -10.431 -19.960 1.00 77.15 33 PHE B CA 1
ATOM 2739 C C . PHE B 1 37 ? -55.838 -9.022 -20.427 1.00 74.47 33 PHE B C 1
ATOM 2740 O O . PHE B 1 37 ? -56.375 -8.228 -19.656 1.00 73.26 33 PHE B O 1
ATOM 2748 N N . ARG B 1 38 ? -55.501 -8.717 -21.679 1.00 74.21 34 ARG B N 1
ATOM 2749 C CA . ARG B 1 38 ? -55.646 -7.366 -22.226 1.00 74.26 34 ARG B CA 1
ATOM 2750 C C . ARG B 1 38 ? -56.411 -7.347 -23.541 1.00 74.84 34 ARG B C 1
ATOM 2751 O O . ARG B 1 38 ? -56.359 -8.301 -24.311 1.00 76.44 34 ARG B O 1
ATOM 2759 N N . SER B 1 39 ? -57.109 -6.240 -23.785 1.00 78.31 35 SER B N 1
ATOM 2760 C CA . SER B 1 39 ? -58.014 -6.091 -24.934 1.00 81.07 35 SER B CA 1
ATOM 2761 C C . SER B 1 39 ? -57.323 -6.199 -26.296 1.00 80.27 35 SER B C 1
ATOM 2762 O O . SER B 1 39 ? -57.898 -6.743 -27.239 1.00 83.07 35 SER B O 1
ATOM 2765 N N . SER B 1 40 ? -56.105 -5.672 -26.388 1.00 77.75 36 SER B N 1
ATOM 2766 C CA . SER B 1 40 ? -55.296 -5.761 -27.608 1.00 79.11 36 SER B CA 1
ATOM 2767 C C . SER B 1 40 ? -53.955 -6.422 -27.306 1.00 77.45 36 SER B C 1
ATOM 2768 O O . SER B 1 40 ? -53.654 -6.729 -26.154 1.00 75.28 36 SER B O 1
ATOM 2771 N N . THR B 1 41 ? -53.171 -6.660 -28.356 1.00 79.45 37 THR B N 1
ATOM 2772 C CA . THR B 1 41 ? -51.829 -7.240 -28.227 1.00 79.37 37 THR B CA 1
ATOM 2773 C C . THR B 1 41 ? -50.893 -6.277 -27.497 1.00 76.89 37 THR B C 1
ATOM 2774 O O . THR B 1 41 ? -50.917 -5.068 -27.743 1.00 73.59 37 THR B O 1
ATOM 2778 N N . ILE B 1 42 ? -50.075 -6.834 -26.604 1.00 75.70 38 ILE B N 1
ATOM 2779 C CA . ILE B 1 42 ? -49.194 -6.059 -25.725 1.00 72.00 38 ILE B CA 1
ATOM 2780 C C . ILE B 1 42 ? -48.018 -5.488 -26.516 1.00 71.48 38 ILE B C 1
ATOM 2781 O O . ILE B 1 42 ? -47.711 -4.297 -26.422 1.00 71.76 38 ILE B O 1
ATOM 2786 N N . LEU B 1 43 ? -47.371 -6.359 -27.284 1.00 71.54 39 LEU B N 1
ATOM 2787 C CA . LEU B 1 43 ? -46.185 -6.018 -28.072 1.00 73.76 39 LEU B CA 1
ATOM 2788 C C . LEU B 1 43 ? -46.561 -5.812 -29.537 1.00 75.80 39 LEU B C 1
ATOM 2789 O O . LEU B 1 43 ? -47.450 -6.497 -30.049 1.00 77.97 39 LEU B O 1
ATOM 2794 N N . ASP B 1 44 ? -45.895 -4.873 -30.211 1.00 80.03 40 ASP B N 1
ATOM 2795 C CA . ASP B 1 44 ? -46.124 -4.675 -31.649 1.00 84.74 40 ASP B CA 1
ATOM 2796 C C . ASP B 1 44 ? -45.322 -5.724 -32.442 1.00 86.02 40 ASP B C 1
ATOM 2797 O O . ASP B 1 44 ? -44.160 -5.994 -32.115 1.00 81.95 40 ASP B O 1
ATOM 2802 N N . PRO B 1 45 ? -45.945 -6.322 -33.478 1.00 89.61 41 PRO B N 1
ATOM 2803 C CA . PRO B 1 45 ? -45.379 -7.494 -34.166 1.00 89.19 41 PRO B CA 1
ATOM 2804 C C . PRO B 1 45 ? -44.044 -7.292 -34.898 1.00 87.17 41 PRO B C 1
ATOM 2805 O O . PRO B 1 45 ? -43.311 -8.263 -35.092 1.00 86.35 41 PRO B O 1
ATOM 2809 N N . ASP B 1 46 ? -43.734 -6.058 -35.288 1.00 85.68 42 ASP B N 1
ATOM 2810 C CA . ASP B 1 46 ? -42.521 -5.767 -36.063 1.00 86.18 42 ASP B CA 1
ATOM 2811 C C . ASP B 1 46 ? -41.197 -5.781 -35.279 1.00 82.93 42 ASP B C 1
ATOM 2812 O O . ASP B 1 46 ? -40.135 -5.803 -35.898 1.00 83.42 42 ASP B O 1
ATOM 2817 N N . LYS B 1 47 ? -41.249 -5.765 -33.946 1.00 80.57 43 LYS B N 1
ATOM 2818 C CA . LYS B 1 47 ? -40.025 -5.717 -33.117 1.00 77.68 43 LYS B CA 1
ATOM 2819 C C . LYS B 1 47 ? -39.744 -7.016 -32.354 1.00 72.14 43 LYS B C 1
ATOM 2820 O O . LYS B 1 47 ? -40.629 -7.851 -32.183 1.00 70.42 43 LYS B O 1
ATOM 2826 N N . ASN B 1 48 ? -38.496 -7.155 -31.903 1.00 68.66 44 ASN B N 1
ATOM 2827 C CA . ASN B 1 48 ? -38.058 -8.252 -31.027 1.00 69.02 44 ASN B CA 1
ATOM 2828 C C . ASN B 1 48 ? -37.806 -7.720 -29.615 1.00 65.84 44 ASN B C 1
ATOM 2829 O O . ASN B 1 48 ? -37.235 -6.648 -29.456 1.00 63.36 44 ASN B O 1
ATOM 2834 N N . TYR B 1 49 ? -38.209 -8.497 -28.607 1.00 63.94 45 TYR B N 1
ATOM 2835 C CA . TYR B 1 49 ? -38.243 -8.052 -27.206 1.00 60.45 45 TYR B CA 1
ATOM 2836 C C . TYR B 1 49 ? -37.507 -8.973 -26.240 1.00 59.04 45 TYR B C 1
ATOM 2837 O O . TYR B 1 49 ? -37.433 -10.186 -26.442 1.00 61.74 45 TYR B O 1
ATOM 2846 N N . LEU B 1 50 ? -36.985 -8.367 -25.178 1.00 57.26 46 LEU B N 1
ATOM 2847 C CA . LEU B 1 50 ? -36.514 -9.075 -23.991 1.00 53.24 46 LEU B CA 1
ATOM 2848 C C . LEU B 1 50 ? -37.466 -8.775 -22.846 1.00 51.37 46 LEU B C 1
ATOM 2849 O O . LEU B 1 50 ? -38.018 -7.679 -22.763 1.00 49.18 46 LEU B O 1
ATOM 2854 N N . LEU B 1 51 ? -37.641 -9.761 -21.974 1.00 50.38 47 LEU B N 1
ATOM 2855 C CA . LEU B 1 51 ? -38.412 -9.618 -20.746 1.00 48.97 47 LEU B CA 1
ATOM 2856 C C . LEU B 1 51 ? -37.463 -9.600 -19.547 1.00 48.56 47 LEU B C 1
ATOM 2857 O O . LEU B 1 51 ? -36.507 -10.388 -19.496 1.00 44.37 47 LEU B O 1
ATOM 2862 N N . ILE B 1 52 ? -37.740 -8.699 -18.598 1.00 48.35 48 ILE B N 1
ATOM 2863 C CA . ILE B 1 52 ? -37.064 -8.665 -17.292 1.00 47.70 48 ILE B CA 1
ATOM 2864 C C . ILE B 1 52 ? -38.060 -8.281 -16.197 1.00 46.07 48 ILE B C 1
ATOM 2865 O O . ILE B 1 52 ? -38.958 -7.464 -16.431 1.00 45.81 48 ILE B O 1
ATOM 2870 N N . VAL B 1 53 ? -37.894 -8.883 -15.019 1.00 44.81 49 VAL B N 1
ATOM 2871 C CA . VAL B 1 53 ? -38.738 -8.606 -13.845 1.00 46.30 49 VAL B CA 1
ATOM 2872 C C . VAL B 1 53 ? -38.072 -7.508 -13.010 1.00 46.11 49 VAL B C 1
ATOM 2873 O O . VAL B 1 53 ? -37.085 -7.764 -12.337 1.00 44.22 49 VAL B O 1
ATOM 2877 N N . GLU B 1 54 ? -38.625 -6.297 -13.059 1.00 47.57 50 GLU B N 1
ATOM 2878 C CA . GLU B 1 54 ? -38.017 -5.122 -12.433 1.00 48.50 50 GLU B CA 1
ATOM 2879 C C . GLU B 1 54 ? -38.154 -5.161 -10.917 1.00 48.40 50 GLU B C 1
ATOM 2880 O O . GLU B 1 54 ? -37.187 -4.925 -10.199 1.00 48.99 50 GLU B O 1
ATOM 2886 N N . GLU B 1 55 ? -39.360 -5.430 -10.436 1.00 48.25 51 GLU B N 1
ATOM 2887 C CA . GLU B 1 55 ? -39.578 -5.659 -9.011 1.00 48.61 51 GLU B CA 1
ATOM 2888 C C . GLU B 1 55 ? -40.816 -6.476 -8.713 1.00 46.25 51 GLU B C 1
ATOM 2889 O O . GLU B 1 55 ? -41.729 -6.589 -9.534 1.00 46.13 51 GLU B O 1
ATOM 2895 N N . PHE B 1 56 ? -40.803 -7.084 -7.535 1.00 44.29 52 PHE B N 1
ATOM 2896 C CA . PHE B 1 56 ? -42.003 -7.631 -6.927 1.00 44.28 52 PHE B CA 1
ATOM 2897 C C . PHE B 1 56 ? -41.941 -7.383 -5.436 1.00 44.69 52 PHE B C 1
ATOM 2898 O O . PHE B 1 56 ? -40.881 -7.072 -4.895 1.00 44.97 52 PHE B O 1
ATOM 2906 N N . HIS B 1 57 ? -43.086 -7.531 -4.784 1.00 45.79 53 HIS B N 1
ATOM 2907 C CA . HIS B 1 57 ? -43.183 -7.369 -3.341 1.00 46.30 53 HIS B CA 1
ATOM 2908 C C . HIS B 1 57 ? -44.181 -8.381 -2.821 1.00 45.70 53 HIS B C 1
ATOM 2909 O O . HIS B 1 57 ? -45.368 -8.276 -3.108 1.00 49.83 53 HIS B O 1
ATOM 2916 N N . LEU B 1 58 ? -43.683 -9.373 -2.089 1.00 44.44 54 LEU B N 1
ATOM 2917 C CA . LEU B 1 58 ? -44.513 -10.408 -1.472 1.00 43.08 54 LEU B CA 1
ATOM 2918 C C . LEU B 1 58 ? -44.783 -9.985 -0.035 1.00 42.21 54 LEU B C 1
ATOM 2919 O O . LEU B 1 58 ? -44.045 -10.345 0.883 1.00 40.20 54 LEU B O 1
ATOM 2924 N N . HIS B 1 59 ? -45.828 -9.185 0.138 1.00 42.14 55 HIS B N 1
ATOM 2925 C CA . HIS B 1 59 ? -46.111 -8.528 1.410 1.00 44.67 55 HIS B CA 1
ATOM 2926 C C . HIS B 1 59 ? -47.077 -9.354 2.237 1.00 47.72 55 HIS B C 1
ATOM 2927 O O . HIS B 1 59 ? -48.176 -9.636 1.779 1.00 51.29 55 HIS B O 1
ATOM 2934 N N . LYS B 1 60 ? -46.661 -9.701 3.459 1.00 49.23 56 LYS B N 1
ATOM 2935 C CA . LYS B 1 60 ? -47.422 -10.552 4.390 1.00 49.51 56 LYS B CA 1
ATOM 2936 C C . LYS B 1 60 ? -47.725 -11.971 3.890 1.00 49.29 56 LYS B C 1
ATOM 2937 O O . LYS B 1 60 ? -48.860 -12.302 3.511 1.00 47.80 56 LYS B O 1
ATOM 2943 N N . ILE B 1 61 ? -46.683 -12.795 3.937 1.00 47.47 57 ILE B N 1
ATOM 2944 C CA . ILE B 1 61 ? -46.745 -14.221 3.600 1.00 46.78 57 ILE B CA 1
ATOM 2945 C C . ILE B 1 61 ? -46.063 -15.024 4.696 1.00 47.92 57 ILE B C 1
ATOM 2946 O O . ILE B 1 61 ? -45.392 -14.461 5.557 1.00 47.22 57 ILE B O 1
ATOM 2951 N N . ARG B 1 62 ? -46.219 -16.342 4.641 1.00 49.84 58 ARG B N 1
ATOM 2952 C CA . ARG B 1 62 ? -45.628 -17.239 5.628 1.00 51.72 58 ARG B CA 1
ATOM 2953 C C . ARG B 1 62 ? -44.677 -18.205 4.936 1.00 52.91 58 ARG B C 1
ATOM 2954 O O . ARG B 1 62 ? -45.027 -18.773 3.899 1.00 53.75 58 ARG B O 1
ATOM 2962 N N . LEU B 1 63 ? -43.481 -18.375 5.508 1.00 52.32 59 LEU B N 1
ATOM 2963 C CA . LEU B 1 63 ? -42.471 -19.305 4.991 1.00 50.47 59 LEU B CA 1
ATOM 2964 C C . LEU B 1 63 ? -42.001 -20.229 6.106 1.00 48.89 59 LEU B C 1
ATOM 2965 O O . LEU B 1 63 ? -41.969 -19.819 7.270 1.00 49.55 59 LEU B O 1
ATOM 2970 N N . PRO B 1 64 ? -41.633 -21.477 5.762 1.00 45.76 60 PRO B N 1
ATOM 2971 C CA . PRO B 1 64 ? -41.082 -22.395 6.748 1.00 46.53 60 PRO B CA 1
ATOM 2972 C C . PRO B 1 64 ? -39.608 -22.151 7.057 1.00 47.68 60 PRO B C 1
ATOM 2973 O O . PRO B 1 64 ? -38.862 -21.657 6.210 1.00 47.39 60 PRO B O 1
ATOM 2977 N N . LEU B 1 65 ? -39.216 -22.502 8.277 1.00 48.67 61 LEU B N 1
ATOM 2978 C CA . LEU B 1 65 ? -37.850 -22.319 8.762 1.00 50.97 61 LEU B CA 1
ATOM 2979 C C . LEU B 1 65 ? -37.035 -23.617 8.866 1.00 53.25 61 LEU B C 1
ATOM 2980 O O . LEU B 1 65 ? -35.812 -23.568 9.068 1.00 53.18 61 LEU B O 1
ATOM 2985 N N . PHE B 1 66 ? -37.699 -24.767 8.740 1.00 52.97 62 PHE B N 1
ATOM 2986 C CA . PHE B 1 66 ? -37.056 -26.063 8.963 1.00 53.11 62 PHE B CA 1
ATOM 2987 C C . PHE B 1 66 ? -37.865 -27.202 8.349 1.00 52.84 62 PHE B C 1
ATOM 2988 O O . PHE B 1 66 ? -39.095 -27.145 8.296 1.00 51.95 62 PHE B O 1
ATOM 2996 N N . LYS B 1 67 ? -37.150 -28.228 7.892 1.00 53.85 63 LYS B N 1
ATOM 2997 C CA . LYS B 1 67 ? -37.729 -29.370 7.189 1.00 54.61 63 LYS B CA 1
ATOM 2998 C C . LYS B 1 67 ? -36.993 -30.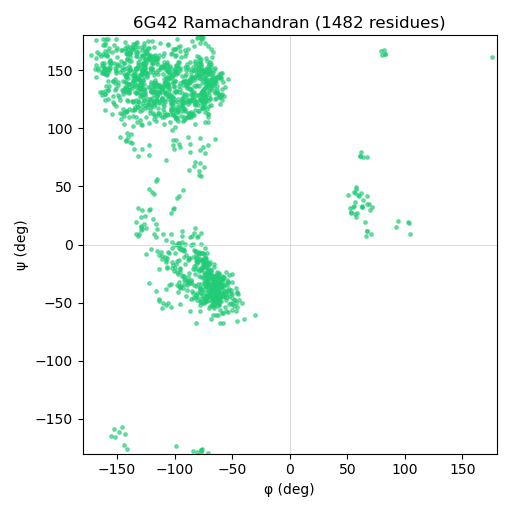651 7.623 1.00 56.31 63 LYS B C 1
ATOM 2999 O O . LYS B 1 67 ? -35.997 -31.033 6.997 1.00 54.97 63 LYS B O 1
ATOM 3005 N N . PRO B 1 68 ? -37.480 -31.316 8.700 1.00 57.98 64 PRO B N 1
ATOM 3006 C CA . PRO B 1 68 ? -36.819 -32.483 9.311 1.00 57.49 64 PRO B CA 1
ATOM 3007 C C . PRO B 1 68 ? -36.397 -33.628 8.388 1.00 58.77 64 PRO B C 1
ATOM 3008 O O . PRO B 1 68 ? -35.399 -34.285 8.683 1.00 59.67 64 PRO B O 1
ATOM 3012 N N . ALA B 1 69 ? -37.149 -33.865 7.308 1.00 59.21 65 ALA B N 1
ATOM 3013 C CA . ALA B 1 69 ? -36.878 -34.968 6.360 1.00 58.07 65 ALA B CA 1
ATOM 3014 C C . ALA B 1 69 ? -35.491 -34.907 5.708 1.00 57.47 65 ALA B C 1
ATOM 3015 O O . ALA B 1 69 ? -34.863 -35.939 5.475 1.00 58.02 65 ALA B O 1
ATOM 3017 N N . GLY B 1 70 ? -35.021 -33.699 5.422 1.00 58.52 66 GLY B N 1
ATOM 3018 C CA . GLY B 1 70 ? -33.678 -33.493 4.873 1.00 59.95 66 GLY B CA 1
ATOM 3019 C C . GLY B 1 70 ? -32.539 -33.888 5.806 1.00 60.77 66 GLY B C 1
ATOM 3020 O O . GLY B 1 70 ? -31.479 -34.315 5.340 1.00 61.87 66 GLY B O 1
ATOM 3021 N N . HIS B 1 71 ? -32.764 -33.756 7.116 1.00 59.21 67 HIS B N 1
ATOM 3022 C CA . HIS B 1 71 ? -31.726 -33.978 8.131 1.00 59.68 67 HIS B CA 1
ATOM 3023 C C . HIS B 1 71 ? -31.881 -35.317 8.855 1.00 60.37 67 HIS B C 1
ATOM 3024 O O . HIS B 1 71 ? -32.984 -35.856 8.950 1.00 59.61 67 HIS B O 1
ATOM 3031 N N . ASP B 1 72 ? -30.758 -35.835 9.352 1.00 61.37 68 ASP B N 1
ATOM 3032 C CA . ASP B 1 72 ? -30.721 -37.035 10.194 1.00 62.10 68 ASP B CA 1
ATOM 3033 C C . ASP B 1 72 ? -29.915 -36.707 11.452 1.00 58.70 68 ASP B C 1
ATOM 3034 O O . ASP B 1 72 ? -28.720 -36.993 11.545 1.00 53.29 68 ASP B O 1
ATOM 3039 N N . TYR B 1 73 ? -30.589 -36.083 12.411 1.00 59.57 69 TYR B N 1
ATOM 3040 C CA . TYR B 1 73 ? -29.964 -35.671 13.662 1.00 60.39 69 TYR B CA 1
ATOM 3041 C C . TYR B 1 73 ? -29.971 -36.801 14.695 1.00 60.92 69 TYR B C 1
ATOM 3042 O O . TYR B 1 73 ? -30.949 -37.541 14.811 1.00 58.69 69 TYR B O 1
ATOM 3051 N N . GLN B 1 74 ? -28.870 -36.909 15.441 1.00 63.79 70 GLN B N 1
ATOM 3052 C CA . GLN B 1 74 ? -28.711 -37.892 16.518 1.00 66.46 70 GLN B CA 1
ATOM 3053 C C . GLN B 1 74 ? -27.872 -37.300 17.638 1.00 65.87 70 GLN B C 1
ATOM 3054 O O . GLN B 1 74 ? -26.805 -36.745 17.389 1.00 66.38 70 GLN B O 1
ATOM 3060 N N . VAL B 1 75 ? -28.340 -37.458 18.870 1.00 68.82 71 VAL B N 1
ATOM 3061 C CA . VAL B 1 75 ? -27.582 -37.034 20.053 1.00 72.17 71 VAL B CA 1
ATOM 3062 C C . VAL B 1 75 ? -27.196 -38.244 20.898 1.00 74.85 71 VAL B C 1
ATOM 3063 O O . VAL B 1 75 ? -27.837 -39.297 20.818 1.00 73.78 71 VAL B O 1
ATOM 3067 N N . GLY B 1 76 ? -26.149 -38.077 21.704 1.00 76.93 72 GLY B N 1
ATOM 3068 C CA . GLY B 1 76 ? -25.653 -39.139 22.583 1.00 78.81 72 GLY B CA 1
ATOM 3069 C C . GLY B 1 76 ? -24.988 -38.632 23.853 1.00 80.63 72 GLY B C 1
ATOM 3070 O O . GLY B 1 76 ? -24.688 -37.438 23.986 1.00 75.72 72 GLY B O 1
ATOM 3071 N N . ILE B 1 77 ? -24.761 -39.566 24.777 1.00 83.38 73 ILE B N 1
ATOM 3072 C CA . ILE B 1 77 ? -24.110 -39.302 26.063 1.00 85.79 73 ILE B CA 1
ATOM 3073 C C . ILE B 1 77 ? -22.851 -40.165 26.152 1.00 88.40 73 ILE B C 1
ATOM 3074 O O . ILE B 1 77 ? -22.906 -41.369 25.895 1.00 88.26 73 ILE B O 1
ATOM 3079 N N . PHE B 1 78 ? -21.735 -39.542 26.534 1.00 91.68 74 PHE B N 1
ATOM 3080 C CA . PHE B 1 78 ? -20.438 -40.209 26.666 1.00 93.60 74 PHE B CA 1
ATOM 3081 C C . PHE B 1 78 ? -20.007 -40.149 28.125 1.00 97.85 74 PHE B C 1
ATOM 3082 O O . PHE B 1 78 ? -19.932 -39.061 28.697 1.00 95.88 74 PHE B O 1
ATOM 3090 N N . ASN B 1 79 ? -19.737 -41.313 28.718 1.00 102.70 75 ASN B N 1
ATOM 3091 C CA . ASN B 1 79 ? -19.242 -41.403 30.099 1.00 102.76 75 ASN B CA 1
ATOM 3092 C C . ASN B 1 79 ? -17.725 -41.259 30.089 1.00 99.79 75 ASN B C 1
ATOM 3093 O O . ASN B 1 79 ? -17.035 -42.031 29.421 1.00 99.78 75 ASN B O 1
ATOM 3098 N N . ARG B 1 80 ? -17.215 -40.280 30.832 1.00 98.22 76 ARG B N 1
ATOM 3099 C CA . ARG B 1 80 ? -15.774 -40.017 30.884 1.00 97.85 76 ARG B CA 1
ATOM 3100 C C . ARG B 1 80 ? -15.027 -40.990 31.812 1.00 99.10 76 ARG B C 1
ATOM 3101 O O . ARG B 1 80 ? -13.840 -41.244 31.608 1.00 97.68 76 ARG B O 1
ATOM 3109 N N . SER B 1 81 ? -15.723 -41.530 32.817 1.00 102.75 77 SER B N 1
ATOM 3110 C CA . SER B 1 81 ? -15.142 -42.498 33.765 1.00 104.30 77 SER B CA 1
ATOM 3111 C C . SER B 1 81 ? -14.859 -43.849 33.101 1.00 104.44 77 SER B C 1
ATOM 3112 O O . SER B 1 81 ? -13.735 -44.351 33.158 1.00 104.67 77 SER B O 1
ATOM 3115 N N . THR B 1 82 ? -15.888 -44.423 32.478 1.00 103.07 78 THR B N 1
ATOM 3116 C CA . THR B 1 82 ? -15.758 -45.679 31.722 1.00 103.30 78 THR B CA 1
ATOM 3117 C C . THR B 1 82 ? -15.158 -45.470 30.317 1.00 102.65 78 THR B C 1
ATOM 3118 O O . THR B 1 82 ? -14.743 -46.437 29.669 1.00 102.03 78 THR B O 1
ATOM 3122 N N . ASP B 1 83 ? -15.137 -44.217 29.857 1.00 101.12 79 ASP B N 1
ATOM 3123 C CA . ASP B 1 83 ? -14.562 -43.824 28.560 1.00 99.16 79 ASP B CA 1
ATOM 3124 C C . ASP B 1 83 ? -15.293 -44.463 27.365 1.00 102.88 79 ASP B C 1
ATOM 3125 O O . ASP B 1 83 ? -14.681 -44.743 26.327 1.00 103.26 79 ASP B O 1
ATOM 3130 N N . GLU B 1 84 ? -16.604 -44.673 27.520 1.00 104.66 80 GLU B N 1
ATOM 3131 C CA . GLU B 1 84 ? -17.435 -45.311 26.491 1.00 105.52 80 GLU B CA 1
ATOM 3132 C C . GLU B 1 84 ? -18.802 -44.640 26.336 1.00 100.79 80 GLU B C 1
ATOM 3133 O O . GLU B 1 84 ? -19.249 -43.879 27.201 1.00 94.30 80 GLU B O 1
ATOM 3139 N N . ILE B 1 85 ? -19.452 -44.953 25.217 1.00 98.11 81 ILE B N 1
ATOM 3140 C CA . ILE B 1 85 ? -20.751 -44.387 24.852 1.00 96.36 81 ILE B CA 1
ATOM 3141 C C . ILE B 1 85 ? -21.849 -45.051 25.691 1.00 95.86 81 ILE B C 1
ATOM 3142 O O . ILE B 1 85 ? -21.956 -46.277 25.714 1.00 97.47 81 ILE B O 1
ATOM 3147 N N . MET B 1 86 ? -22.662 -44.236 26.363 1.00 96.16 82 MET B N 1
ATOM 3148 C CA . MET B 1 86 ? -23.771 -44.723 27.196 1.00 96.30 82 MET B CA 1
ATOM 3149 C C . MET B 1 86 ? -25.035 -44.984 26.379 1.00 94.25 82 MET B C 1
ATOM 3150 O O . MET B 1 86 ? -25.749 -45.957 26.628 1.00 92.36 82 MET B O 1
ATOM 3155 N N . GLY B 1 87 ? -25.315 -44.105 25.420 1.00 94.03 83 GLY B N 1
ATOM 3156 C CA . GLY B 1 87 ? -26.478 -44.258 24.544 1.00 92.08 83 GLY B CA 1
ATOM 3157 C C . GLY B 1 87 ? -26.525 -43.262 23.399 1.00 90.34 83 GLY B C 1
ATOM 3158 O O . GLY B 1 87 ? -25.831 -42.243 23.412 1.00 88.32 83 GLY B O 1
ATOM 3159 N N . VAL B 1 88 ? -27.345 -43.585 22.399 1.00 89.43 84 VAL B N 1
ATOM 3160 C CA . VAL B 1 88 ? -27.580 -42.738 21.226 1.00 85.52 84 VAL B CA 1
ATOM 3161 C C . VAL B 1 88 ? -29.050 -42.857 20.818 1.00 83.12 84 VAL B C 1
ATOM 3162 O O . VAL B 1 88 ? -29.616 -43.951 20.823 1.00 79.80 84 VAL B O 1
ATOM 3166 N N . ARG B 1 89 ? -29.646 -41.729 20.437 1.00 84.32 85 ARG B N 1
ATOM 3167 C CA . ARG B 1 89 ? -31.019 -41.699 19.932 1.00 86.81 85 ARG B CA 1
ATOM 3168 C C . ARG B 1 89 ? -31.175 -40.722 18.768 1.00 83.11 85 ARG B C 1
ATOM 3169 O O . ARG B 1 89 ? -30.499 -39.699 18.718 1.00 79.96 85 ARG B O 1
ATOM 3177 N N . GLU B 1 90 ? -32.074 -41.052 17.840 1.00 82.12 86 GLU B N 1
ATOM 3178 C CA . GLU B 1 90 ? -32.468 -40.140 16.764 1.00 82.30 86 GLU B CA 1
ATOM 3179 C C . GLU B 1 90 ? -33.380 -39.033 17.293 1.00 78.53 86 GLU B C 1
ATOM 3180 O O . GLU B 1 90 ? -34.223 -39.282 18.159 1.00 81.22 86 GLU B O 1
ATOM 3186 N N . VAL B 1 91 ? -33.220 -37.821 16.761 1.00 71.97 87 VAL B N 1
ATOM 3187 C CA . VAL B 1 91 ? -34.122 -36.713 17.076 1.00 68.84 87 VAL B CA 1
ATOM 3188 C C . VAL B 1 91 ? -35.402 -36.868 16.239 1.00 68.30 87 VAL B C 1
ATOM 3189 O O . VAL B 1 91 ? -35.367 -36.797 15.004 1.00 61.39 87 VAL B O 1
ATOM 3193 N N . ASP B 1 92 ? -36.521 -37.097 16.927 1.00 69.04 88 ASP B N 1
ATOM 3194 C CA . ASP B 1 92 ? -37.824 -37.239 16.286 1.00 68.85 88 ASP B CA 1
ATOM 3195 C C . ASP B 1 92 ? -38.500 -35.867 16.258 1.00 65.20 88 ASP B C 1
ATOM 3196 O O . ASP B 1 92 ? -38.623 -35.210 17.294 1.00 60.85 88 ASP B O 1
ATOM 3201 N N . PHE B 1 93 ? -38.911 -35.445 15.063 1.00 62.70 89 PHE B N 1
ATOM 3202 C CA . PHE B 1 93 ? -39.598 -34.170 14.854 1.00 63.02 89 PHE B CA 1
ATOM 3203 C C . PHE B 1 93 ? -41.093 -34.357 14.547 1.00 65.20 89 PHE B C 1
ATOM 3204 O O . PHE B 1 93 ? -41.801 -33.372 14.315 1.00 65.19 89 PHE B O 1
ATOM 3212 N N . SER B 1 94 ? -41.577 -35.602 14.581 1.00 67.41 90 SER B N 1
ATOM 3213 C CA . SER B 1 94 ? -42.938 -35.938 14.107 1.00 66.96 90 SER B CA 1
ATOM 3214 C C . SER B 1 94 ? -44.074 -35.266 14.888 1.00 64.41 90 SER B C 1
ATOM 3215 O O . SER B 1 94 ? -45.098 -34.929 14.301 1.00 61.84 90 SER B O 1
ATOM 3218 N N . THR B 1 95 ? -43.883 -35.041 16.187 1.00 65.07 91 THR B N 1
ATOM 3219 C CA . THR B 1 95 ? -44.880 -34.314 16.991 1.00 67.47 91 THR B CA 1
ATOM 3220 C C . THR B 1 95 ? -44.937 -32.799 16.719 1.00 68.45 91 THR B C 1
ATOM 3221 O O . THR B 1 95 ? -45.886 -32.140 17.152 1.00 72.09 91 THR B O 1
ATOM 3225 N N . PHE B 1 96 ? -43.935 -32.260 16.014 1.00 66.45 92 PHE B N 1
ATOM 3226 C CA . PHE B 1 96 ? -43.779 -30.808 15.800 1.00 62.42 92 PHE B CA 1
ATOM 3227 C C . PHE B 1 96 ? -44.133 -30.303 14.391 1.00 61.42 92 PHE B C 1
ATOM 3228 O O . PHE B 1 96 ? -44.169 -29.094 14.165 1.00 63.04 92 PHE B O 1
ATOM 3236 N N . VAL B 1 97 ? -44.423 -31.213 13.468 1.00 59.68 93 VAL B N 1
ATOM 3237 C CA . VAL B 1 97 ? -44.470 -30.909 12.030 1.00 62.27 93 VAL B CA 1
ATOM 3238 C C . VAL B 1 97 ? -45.904 -30.783 11.477 1.00 60.54 93 VAL B C 1
ATOM 3239 O O . VAL B 1 97 ? -46.800 -31.489 11.913 1.00 61.37 93 VAL B O 1
ATOM 3243 N N . ASP B 1 98 ? -46.095 -29.890 10.506 1.00 62.22 94 ASP B N 1
ATOM 3244 C CA . ASP B 1 98 ? -47.394 -29.706 9.827 1.00 67.15 94 ASP B CA 1
ATOM 3245 C C . ASP B 1 98 ? -47.625 -30.781 8.744 1.00 67.84 94 ASP B C 1
ATOM 3246 O O . ASP B 1 98 ? -46.759 -31.621 8.499 1.00 65.65 94 ASP B O 1
ATOM 3251 N N . GLU B 1 99 ? -48.781 -30.738 8.086 1.00 69.04 95 GLU B N 1
ATOM 3252 C CA . GLU B 1 99 ? -49.123 -31.741 7.064 1.00 71.95 95 GLU B CA 1
ATOM 3253 C C . GLU B 1 99 ? -48.132 -31.788 5.880 1.00 75.78 95 GLU B C 1
ATOM 3254 O O . GLU B 1 99 ? -47.843 -32.863 5.356 1.00 75.80 95 GLU B O 1
ATOM 3260 N N . ASP B 1 100 ? -47.616 -30.622 5.484 1.00 79.83 96 ASP B N 1
ATOM 3261 C CA . ASP B 1 100 ? -46.651 -30.501 4.377 1.00 79.15 96 ASP B CA 1
ATOM 3262 C C . ASP B 1 100 ? -45.221 -30.936 4.721 1.00 74.71 96 ASP B C 1
ATOM 3263 O O . ASP B 1 100 ? -44.406 -31.111 3.814 1.00 76.53 96 ASP B O 1
ATOM 3268 N N . GLY B 1 101 ? -44.910 -31.088 6.009 1.00 70.04 97 GLY B N 1
ATOM 3269 C CA . GLY B 1 101 ? -43.592 -31.578 6.450 1.00 64.86 97 GLY B CA 1
ATOM 3270 C C . GLY B 1 101 ? -42.609 -30.536 6.970 1.00 63.06 97 GLY B C 1
ATOM 3271 O O . GLY B 1 101 ? -41.408 -30.813 7.047 1.00 63.41 97 GLY B O 1
ATOM 3272 N N . TYR B 1 102 ? -43.114 -29.360 7.358 1.00 58.74 98 TYR B N 1
ATOM 3273 C CA . TYR B 1 102 ? -42.280 -28.225 7.783 1.00 55.35 98 TYR B CA 1
ATOM 3274 C C . TYR B 1 102 ? -42.513 -27.823 9.244 1.00 55.53 98 TYR B C 1
ATOM 3275 O O . TYR B 1 102 ? -43.517 -28.197 9.848 1.00 57.31 98 TYR B O 1
ATOM 3284 N N . MET B 1 103 ? -41.572 -27.054 9.792 1.00 53.02 99 MET B N 1
ATOM 3285 C CA . MET B 1 103 ? -41.736 -26.369 11.085 1.00 52.06 99 MET B CA 1
ATOM 3286 C C . MET B 1 103 ? -41.486 -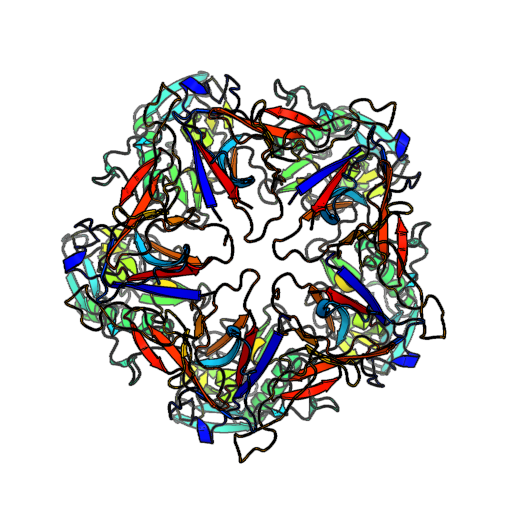24.875 10.893 1.00 51.84 99 MET B C 1
ATOM 3287 O O . MET B 1 103 ? -40.797 -24.475 9.953 1.00 54.69 99 MET B O 1
ATOM 3292 N N . TYR B 1 104 ? -42.039 -24.057 11.788 1.00 51.15 100 TYR B N 1
ATOM 3293 C CA . TYR B 1 104 ? -42.070 -22.587 11.600 1.00 48.79 100 TYR B CA 1
ATOM 3294 C C . TYR B 1 104 ? -41.471 -21.736 12.739 1.00 47.25 100 TYR B C 1
ATOM 3295 O O . TYR B 1 104 ? -41.651 -20.527 12.751 1.00 47.91 100 TYR B O 1
ATOM 3304 N N . ASP B 1 105 ? -40.729 -22.353 13.656 1.00 48.09 101 ASP B N 1
ATOM 3305 C CA . ASP B 1 105 ? -40.099 -21.644 14.777 1.00 51.38 101 ASP B CA 1
ATOM 3306 C C . ASP B 1 105 ? -38.835 -22.422 15.183 1.00 51.54 101 ASP B C 1
ATOM 3307 O O . ASP B 1 105 ? -38.888 -23.644 15.299 1.00 51.15 101 ASP B O 1
ATOM 3312 N N . TYR B 1 106 ? -37.708 -21.724 15.375 1.00 51.59 102 TYR B N 1
ATOM 3313 C CA . TYR B 1 106 ? -36.446 -22.371 15.816 1.00 52.43 102 TYR B CA 1
ATOM 3314 C C . TYR B 1 106 ? -36.434 -22.682 17.307 1.00 53.17 102 TYR B C 1
ATOM 3315 O O . TYR B 1 106 ? -35.551 -23.402 17.776 1.00 55.45 102 TYR B O 1
ATOM 3324 N N . VAL B 1 107 ? -37.394 -22.135 18.050 1.00 54.31 103 VAL B N 1
ATOM 3325 C CA . VAL B 1 107 ? -37.637 -22.570 19.427 1.00 54.43 103 VAL B CA 1
ATOM 3326 C C . VAL B 1 107 ? -38.061 -24.044 19.409 1.00 53.54 103 VAL B C 1
ATOM 3327 O O . VAL B 1 107 ? -37.497 -24.857 20.139 1.00 53.46 103 VAL B O 1
ATOM 3331 N N . ASP B 1 108 ? -39.036 -24.371 18.562 1.00 54.31 104 ASP B N 1
ATOM 3332 C CA . ASP B 1 108 ? -39.525 -25.755 18.408 1.00 55.93 104 ASP B CA 1
ATOM 3333 C C . ASP B 1 108 ? -38.442 -26.734 17.944 1.00 55.85 104 ASP B C 1
ATOM 3334 O O . ASP B 1 108 ? -38.424 -27.882 18.389 1.00 55.58 104 ASP B O 1
ATOM 3339 N N . VAL B 1 109 ? -37.552 -26.285 17.056 1.00 56.83 105 VAL B N 1
ATOM 3340 C CA . VAL B 1 109 ? -36.394 -27.095 16.627 1.00 56.67 105 VAL B CA 1
ATOM 3341 C C . VAL B 1 109 ? -35.480 -27.359 17.828 1.00 57.07 105 VAL B C 1
ATOM 3342 O O . VAL B 1 109 ? -34.965 -28.465 17.985 1.00 56.70 105 VAL B O 1
ATOM 3346 N N . GLY B 1 110 ? -35.296 -26.338 18.664 1.00 58.23 106 GLY B N 1
ATOM 3347 C CA . GLY B 1 110 ? -34.557 -26.472 19.921 1.00 60.76 106 GLY B CA 1
ATOM 3348 C C . GLY B 1 110 ? -35.238 -27.383 20.929 1.00 62.45 106 GLY B C 1
ATOM 3349 O O . GLY B 1 110 ? -34.578 -28.196 21.577 1.00 63.68 106 GLY B O 1
ATOM 3350 N N . THR B 1 111 ? -36.557 -27.238 21.055 1.00 63.06 107 THR B N 1
ATOM 3351 C CA . THR B 1 111 ? -37.371 -28.064 21.950 1.00 63.86 107 THR B CA 1
ATOM 3352 C C . THR B 1 111 ? -37.288 -29.554 21.595 1.00 64.06 107 THR B C 1
ATOM 3353 O O . THR B 1 111 ? -37.159 -30.396 22.480 1.00 66.13 107 THR B O 1
ATOM 3357 N N . ALA B 1 112 ? -37.368 -29.863 20.304 1.00 63.12 108 ALA B N 1
ATOM 3358 C CA . ALA B 1 112 ? -37.338 -31.251 19.822 1.00 61.94 108 ALA B CA 1
ATOM 3359 C C . ALA B 1 112 ? -36.001 -31.937 20.078 1.00 61.89 108 ALA B C 1
ATOM 3360 O O . ALA B 1 112 ? -35.970 -33.126 20.382 1.00 63.17 108 ALA B O 1
ATOM 3362 N N . ILE B 1 113 ? -34.908 -31.193 19.932 1.00 63.00 109 ILE B N 1
ATOM 3363 C CA . ILE B 1 113 ? -33.567 -31.696 20.263 1.00 65.10 109 ILE B CA 1
ATOM 3364 C C . ILE B 1 113 ? -33.423 -31.860 21.784 1.00 66.50 109 ILE B C 1
ATOM 3365 O O . ILE B 1 113 ? -32.735 -32.768 22.246 1.00 65.25 109 ILE B O 1
ATOM 3370 N N . ASN B 1 114 ? -34.076 -30.980 22.543 1.00 70.39 110 ASN B N 1
ATOM 3371 C CA . ASN B 1 114 ? -34.077 -31.040 24.010 1.00 71.96 110 ASN B CA 1
ATOM 3372 C C . ASN B 1 114 ? -34.785 -32.286 24.554 1.00 73.29 110 ASN B C 1
ATOM 3373 O O . ASN B 1 114 ? -34.258 -32.959 25.442 1.00 71.16 110 ASN B O 1
ATOM 3378 N N . GLU B 1 115 ? -35.974 -32.572 24.018 1.00 75.25 111 GLU B N 1
ATOM 3379 C CA . GLU B 1 115 ? -36.782 -33.731 24.434 1.00 76.51 111 GLU B CA 1
ATOM 3380 C C . GLU B 1 115 ? -36.129 -35.074 24.089 1.00 78.47 111 GLU B C 1
ATOM 3381 O O . GLU B 1 115 ? -36.281 -36.046 24.830 1.00 82.72 111 GLU B O 1
ATOM 3387 N N . THR B 1 116 ? -35.411 -35.122 22.969 1.00 79.28 112 THR B N 1
ATOM 3388 C CA . THR B 1 116 ? -34.582 -36.282 22.618 1.00 79.06 112 THR B CA 1
ATOM 3389 C C . THR B 1 116 ? -33.425 -36.452 23.613 1.00 79.18 112 THR B C 1
ATOM 3390 O O . THR B 1 116 ? -33.094 -37.573 24.000 1.00 78.96 112 THR B O 1
ATOM 3394 N N . LEU B 1 117 ? -32.820 -35.336 24.008 1.00 79.09 113 LEU B N 1
ATOM 3395 C CA . LEU B 1 117 ? -31.711 -35.338 24.959 1.00 82.27 113 LEU B CA 1
ATOM 3396 C C . LEU B 1 117 ? -32.152 -35.653 26.395 1.00 86.22 113 LEU B C 1
ATOM 3397 O O . LEU B 1 117 ? -31.429 -36.330 27.132 1.00 86.26 113 LEU B O 1
ATOM 3402 N N . ALA B 1 118 ? -33.331 -35.162 26.783 1.00 87.88 114 ALA B N 1
ATOM 3403 C CA . ALA B 1 118 ? -33.918 -35.454 28.104 1.00 85.92 114 ALA B CA 1
ATOM 3404 C C . ALA B 1 118 ? -34.367 -36.912 28.226 1.00 86.41 114 ALA B C 1
ATOM 3405 O O . ALA B 1 118 ? -34.173 -37.536 29.271 1.00 88.16 114 ALA B O 1
ATOM 3407 N N . GLY B 1 119 ? -34.972 -37.435 27.159 1.00 85.48 115 GLY B N 1
ATOM 3408 C CA . GLY B 1 119 ? -35.394 -38.837 27.086 1.00 85.25 115 GLY B CA 1
ATOM 3409 C C . GLY B 1 119 ? -34.263 -39.852 27.177 1.00 88.23 115 GLY B C 1
ATOM 3410 O O . GLY B 1 119 ? -34.419 -40.902 27.806 1.00 90.22 115 GLY B O 1
ATOM 3411 N N . LEU B 1 120 ? -33.131 -39.544 26.544 1.00 88.98 116 LEU B N 1
ATOM 3412 C CA . LEU B 1 120 ? -31.938 -40.399 26.603 1.00 88.48 116 LEU B CA 1
ATOM 3413 C C . LEU B 1 120 ? -31.249 -40.370 27.976 1.00 91.07 116 LEU B C 1
ATOM 3414 O O . LEU B 1 120 ? -30.559 -41.318 28.340 1.00 95.54 116 LEU B O 1
ATOM 3419 N N . CYS B 1 121 ? -31.439 -39.286 28.728 1.00 93.68 117 CYS B N 1
ATOM 3420 C CA . CYS B 1 121 ? -30.938 -39.173 30.106 1.00 97.30 117 CYS B CA 1
ATOM 3421 C C . CYS B 1 121 ? -31.956 -39.582 31.189 1.00 102.15 117 CYS B C 1
ATOM 3422 O O . CYS B 1 121 ? -31.720 -39.340 32.377 1.00 105.78 117 CYS B O 1
ATOM 3425 N N . ASP B 1 122 ? -33.067 -40.207 30.792 1.00 104.11 118 ASP B N 1
ATOM 3426 C CA . ASP B 1 122 ? -34.145 -40.578 31.721 1.00 106.70 118 ASP B CA 1
ATOM 3427 C C . ASP B 1 122 ? -33.677 -41.593 32.765 1.00 111.12 118 ASP B C 1
ATOM 3428 O O . ASP B 1 122 ? -33.838 -41.373 33.968 1.00 111.93 118 ASP B O 1
ATOM 3433 N N . GLY B 1 123 ? -33.093 -42.690 32.288 1.00 113.82 119 GLY B N 1
ATOM 3434 C CA . GLY B 1 123 ? -32.571 -43.751 33.156 1.00 115.58 119 GLY B CA 1
ATOM 3435 C C . GLY B 1 123 ? -31.137 -43.580 33.644 1.00 117.13 119 GLY B C 1
ATOM 3436 O O . GLY B 1 123 ? -30.780 -44.110 34.697 1.00 118.87 119 GLY B O 1
ATOM 3437 N N . ILE B 1 124 ? -30.327 -42.820 32.905 1.00 117.53 120 ILE B N 1
ATOM 3438 C CA . ILE B 1 124 ? -28.857 -42.850 33.059 1.00 116.82 120 ILE B CA 1
ATOM 3439 C C . ILE B 1 124 ? -28.307 -41.803 34.035 1.00 116.68 120 ILE B C 1
ATOM 3440 O O . ILE B 1 124 ? -27.338 -42.076 34.748 1.00 113.86 120 ILE B O 1
ATOM 3445 N N . ILE B 1 125 ? -28.907 -40.613 34.042 1.00 119.90 121 ILE B N 1
ATOM 3446 C CA . ILE B 1 125 ? -28.406 -39.463 34.814 1.00 121.65 121 ILE B CA 1
ATOM 3447 C C . ILE B 1 125 ? -29.520 -38.897 35.701 1.00 118.47 121 ILE B C 1
ATOM 3448 O O . ILE B 1 125 ? -30.704 -38.970 35.357 1.00 116.24 121 ILE B O 1
ATOM 3453 N N . GLY B 1 126 ? -29.126 -38.345 36.848 1.00 117.23 122 GLY B N 1
ATOM 3454 C CA . GLY B 1 126 ? -30.069 -37.767 37.807 1.00 117.92 122 GLY B CA 1
ATOM 3455 C C . GLY B 1 126 ? -30.733 -36.505 37.290 1.00 117.94 122 GLY B C 1
ATOM 3456 O O . GLY B 1 126 ? -30.155 -35.785 36.475 1.00 119.01 122 GLY B O 1
ATOM 3457 N N . GLU B 1 127 ? -31.942 -36.241 37.788 1.00 118.02 123 GLU B N 1
ATOM 3458 C CA . GLU B 1 127 ? -32.808 -35.145 37.311 1.00 116.50 123 GLU B CA 1
ATOM 3459 C C . GLU B 1 127 ? -32.132 -33.769 37.246 1.00 116.76 123 GLU B C 1
ATOM 3460 O O . GLU B 1 127 ? -32.335 -33.022 36.288 1.00 118.57 123 GLU B O 1
ATOM 3466 N N . GLU B 1 128 ? -31.335 -33.453 38.263 1.00 114.59 124 GLU B N 1
ATOM 3467 C CA . GLU B 1 128 ? -30.737 -32.119 38.411 1.00 113.14 124 GLU B CA 1
ATOM 3468 C C . GLU B 1 128 ? -29.637 -31.786 37.394 1.00 112.36 124 GLU B C 1
ATOM 3469 O O . GLU B 1 128 ? -29.441 -30.614 37.062 1.00 111.59 124 GLU B O 1
ATOM 3475 N N . ASP B 1 129 ? -28.929 -32.808 36.912 1.00 110.18 125 ASP B N 1
ATOM 3476 C CA . ASP B 1 129 ? -27.806 -32.632 35.973 1.00 106.62 125 ASP B CA 1
ATOM 3477 C C . ASP B 1 129 ? -28.157 -32.828 34.493 1.00 101.36 125 ASP B C 1
ATOM 3478 O O . ASP B 1 129 ? -27.279 -32.686 33.633 1.00 94.31 125 ASP B O 1
ATOM 3483 N N . ILE B 1 130 ? -29.421 -33.142 34.197 1.00 98.92 126 ILE B N 1
ATOM 3484 C CA . ILE B 1 130 ? -29.877 -33.305 32.811 1.00 97.63 126 ILE B CA 1
ATOM 3485 C C . ILE B 1 130 ? -29.636 -31.990 32.056 1.00 92.65 126 ILE B C 1
ATOM 3486 O O . ILE B 1 130 ? -30.108 -30.938 32.501 1.00 85.91 126 ILE B O 1
ATOM 3491 N N . PRO B 1 131 ? -28.887 -32.048 30.927 1.00 89.49 127 PRO B N 1
ATOM 3492 C CA . PRO B 1 131 ? -28.574 -30.840 30.160 1.00 84.68 127 PRO B CA 1
ATOM 3493 C C . PRO B 1 131 ? -29.760 -30.338 29.338 1.00 79.65 127 PRO B C 1
ATOM 3494 O O . PRO B 1 131 ? -30.606 -31.136 28.913 1.00 74.33 127 PRO B O 1
ATOM 3498 N N . VAL B 1 132 ? -29.802 -29.023 29.130 1.00 75.47 128 VAL B N 1
ATOM 3499 C CA . VAL B 1 132 ? -30.869 -28.368 28.372 1.00 72.55 128 VAL B CA 1
ATOM 3500 C C . VAL B 1 132 ? -30.264 -27.722 27.121 1.00 68.79 128 VAL B C 1
ATOM 3501 O O . VAL B 1 132 ? -29.255 -27.026 27.198 1.00 66.17 128 VAL B O 1
ATOM 3505 N N . PHE B 1 133 ? -30.885 -27.997 25.977 1.00 66.77 129 PHE B N 1
ATOM 3506 C CA . PHE B 1 133 ? -30.529 -27.417 24.686 1.00 64.04 129 PHE B CA 1
ATOM 3507 C C . PHE B 1 133 ? -31.704 -26.555 24.251 1.00 63.73 129 PHE B C 1
ATOM 3508 O O . PHE B 1 133 ? -32.807 -27.071 24.058 1.00 65.61 129 PHE B O 1
ATOM 3516 N N . SER B 1 134 ? -31.469 -25.250 24.105 1.00 61.45 130 SER B N 1
ATOM 3517 C CA . SER B 1 134 ? -32.522 -24.294 23.734 1.00 58.33 130 SER B CA 1
ATOM 3518 C C . SER B 1 134 ? -32.065 -23.327 22.639 1.00 57.37 130 SER B C 1
ATOM 3519 O O . SER B 1 134 ? -30.898 -23.319 22.249 1.00 54.04 130 SER B O 1
ATOM 3522 N N . PHE B 1 135 ? -33.017 -22.533 22.154 1.00 56.44 131 PHE B N 1
ATOM 3523 C CA . PHE B 1 135 ? -32.781 -21.466 21.191 1.00 56.30 131 PHE B CA 1
ATOM 3524 C C . PHE B 1 135 ? -32.994 -20.128 21.886 1.00 57.70 131 PHE B C 1
ATOM 3525 O O . PHE B 1 135 ? -34.041 -19.895 22.481 1.00 58.43 131 PHE B O 1
ATOM 3533 N N . ASN B 1 136 ? -31.996 -19.257 21.807 1.00 60.71 132 ASN B N 1
ATOM 3534 C CA . ASN B 1 136 ? -32.105 -17.886 22.299 1.00 63.99 132 ASN B CA 1
ATOM 3535 C C . ASN B 1 136 ? -32.805 -17.020 21.232 1.00 67.77 132 ASN B C 1
ATOM 3536 O O . ASN B 1 136 ? -32.327 -16.925 20.102 1.00 67.73 132 ASN B O 1
ATOM 3541 N N . LYS B 1 137 ? -33.944 -16.418 21.585 1.00 72.59 133 LYS B N 1
ATOM 3542 C CA . LYS B 1 137 ? -34.656 -15.485 20.693 1.00 73.78 133 LYS B CA 1
ATOM 3543 C C . LYS B 1 137 ? -33.858 -14.203 20.445 1.00 73.91 133 LYS B C 1
ATOM 3544 O O . LYS B 1 137 ? -33.884 -13.653 19.345 1.00 74.86 133 LYS B O 1
ATOM 3550 N N . HIS B 1 138 ? -33.174 -13.730 21.485 1.00 74.38 134 HIS B N 1
ATOM 3551 C CA . HIS B 1 138 ? -32.428 -12.471 21.453 1.00 74.35 134 HIS B CA 1
ATOM 3552 C C . HIS B 1 138 ? -31.245 -12.518 20.479 1.00 67.25 134 HIS B C 1
ATOM 3553 O O . HIS B 1 138 ? -31.137 -11.672 19.597 1.00 64.25 134 HIS B O 1
ATOM 3560 N N . SER B 1 139 ? -30.376 -13.513 20.646 1.00 63.65 135 SER B N 1
ATOM 3561 C CA . SER B 1 139 ? -29.116 -13.609 19.885 1.00 61.21 135 SER B CA 1
ATOM 3562 C C . SER B 1 139 ? -29.164 -14.491 18.624 1.00 60.55 135 SER B C 1
ATOM 3563 O O . SER B 1 139 ? -28.181 -14.564 17.887 1.00 59.04 135 SER B O 1
ATOM 3566 N N . LYS B 1 140 ? -30.299 -15.147 18.381 1.00 60.80 136 LYS B N 1
ATOM 3567 C CA . LYS B 1 140 ? -30.469 -16.112 17.272 1.00 61.09 136 LYS B CA 1
ATOM 3568 C C . LYS B 1 140 ? -29.432 -17.258 17.273 1.00 59.74 136 LYS B C 1
ATOM 3569 O O . LYS B 1 140 ? -29.045 -17.780 16.222 1.00 60.65 136 LYS B O 1
ATOM 3575 N N . LYS B 1 141 ? -29.023 -17.655 18.475 1.00 58.11 137 LYS B N 1
ATOM 3576 C CA . LYS B 1 141 ? -28.008 -18.683 18.684 1.00 58.23 137 LYS B CA 1
ATOM 3577 C C . LYS B 1 141 ? -28.536 -19.732 19.648 1.00 55.75 137 LYS B C 1
ATOM 3578 O O . LYS B 1 141 ? -29.185 -19.399 20.639 1.00 56.79 137 LYS B O 1
ATOM 3584 N N . PHE B 1 142 ? -28.233 -20.992 19.367 1.00 53.45 138 PHE B N 1
ATOM 3585 C CA . PHE B 1 142 ? -28.596 -22.082 20.258 1.00 55.97 138 PHE B CA 1
ATOM 3586 C C . PHE B 1 142 ? -27.636 -22.142 21.455 1.00 57.90 138 PHE B C 1
ATOM 3587 O O . PHE B 1 142 ? -26.472 -21.744 21.347 1.00 58.65 138 PHE B O 1
ATOM 3595 N N . GLU B 1 143 ? -28.146 -22.617 22.590 1.00 59.88 139 GLU B N 1
ATOM 3596 C CA . GLU B 1 143 ? -27.407 -22.635 23.860 1.00 65.09 139 GLU B CA 1
ATOM 3597 C C . GLU B 1 143 ? -27.517 -23.991 24.549 1.00 68.86 139 GLU B C 1
ATOM 3598 O O . GLU B 1 143 ? -28.513 -24.697 24.389 1.00 73.23 139 GLU B O 1
ATOM 3604 N N . ILE B 1 144 ? -26.498 -24.330 25.334 1.00 70.00 140 ILE B N 1
ATOM 3605 C CA . ILE B 1 144 ? -26.474 -25.575 26.108 1.00 72.39 140 ILE B CA 1
ATOM 3606 C C . ILE B 1 144 ? -26.239 -25.231 27.586 1.00 75.68 140 ILE B C 1
ATOM 3607 O O . ILE B 1 144 ? -25.136 -24.814 27.968 1.00 77.17 140 ILE B O 1
ATOM 3612 N N . THR B 1 145 ? -27.281 -25.413 28.398 1.00 76.83 141 THR B N 1
ATOM 3613 C CA . THR B 1 145 ? -27.229 -25.173 29.843 1.00 80.76 141 THR B CA 1
ATOM 3614 C C . THR B 1 145 ? -26.846 -26.465 30.567 1.00 83.35 141 THR B C 1
ATOM 3615 O O . THR B 1 145 ? -27.482 -27.499 30.360 1.00 84.82 141 THR B O 1
ATOM 3619 N N . THR B 1 146 ? -25.825 -26.389 31.425 1.00 87.31 142 THR B N 1
ATOM 3620 C CA . THR B 1 146 ? -25.291 -27.565 32.136 1.00 89.53 142 THR B CA 1
ATOM 3621 C C . THR B 1 146 ? -24.833 -27.257 33.557 1.00 92.38 142 THR B C 1
ATOM 3622 O O . THR B 1 146 ? -24.397 -26.144 33.855 1.00 90.55 142 THR B O 1
ATOM 3626 N N . THR B 1 147 ? -24.924 -28.272 34.417 1.00 96.99 143 THR B N 1
ATOM 3627 C CA . THR B 1 147 ? -24.324 -28.245 35.754 1.00 98.01 143 THR B CA 1
ATOM 3628 C C . THR B 1 147 ? -22.843 -28.612 35.657 1.00 99.63 143 THR B C 1
ATOM 3629 O O . THR B 1 147 ? -22.423 -29.270 34.700 1.00 100.33 143 THR B O 1
ATOM 3633 N N . GLU B 1 148 ? -22.059 -28.173 36.641 1.00 100.03 144 GLU B N 1
ATOM 3634 C CA . GLU B 1 148 ? -20.625 -28.502 36.707 1.00 100.14 144 GLU B CA 1
ATOM 3635 C C . GLU B 1 148 ? -20.384 -29.994 36.959 1.00 98.60 144 GLU B C 1
ATOM 3636 O O . GLU B 1 148 ? -19.395 -30.557 36.486 1.00 97.42 144 GLU B O 1
ATOM 3642 N N . ASN B 1 149 ? -21.285 -30.619 37.711 1.00 100.24 145 ASN B N 1
ATOM 3643 C CA . ASN B 1 149 ? -21.202 -32.048 38.014 1.00 104.84 145 ASN B CA 1
ATOM 3644 C C . ASN B 1 149 ? -21.325 -32.915 36.746 1.00 104.55 145 ASN B C 1
ATOM 3645 O O . ASN B 1 149 ? -20.647 -33.941 36.621 1.00 104.04 145 ASN B O 1
ATOM 3650 N N . PHE B 1 150 ? -22.183 -32.488 35.818 1.00 103.04 146 PHE B N 1
ATOM 3651 C CA . PHE B 1 150 ? -22.321 -33.124 34.501 1.00 99.06 146 PHE B CA 1
ATOM 3652 C C . PHE B 1 150 ? -21.039 -33.005 33.672 1.00 95.53 146 PHE B C 1
ATOM 3653 O O . PHE B 1 150 ? -20.580 -33.993 33.103 1.00 94.72 146 PHE B O 1
ATOM 3661 N N . ARG B 1 151 ? -20.489 -31.794 33.599 1.00 92.96 147 ARG B N 1
ATOM 3662 C CA . ARG B 1 151 ? -19.290 -31.503 32.793 1.00 94.14 147 ARG B CA 1
ATOM 3663 C C . ARG B 1 151 ? -18.053 -32.325 33.161 1.00 94.67 147 ARG B C 1
ATOM 3664 O O . ARG B 1 151 ? -17.226 -32.617 32.295 1.00 94.12 147 ARG B O 1
ATOM 3672 N N . ASN B 1 152 ? -17.922 -32.673 34.438 1.00 97.53 148 ASN B N 1
ATOM 3673 C CA . ASN B 1 152 ? -16.848 -33.557 34.898 1.00 98.26 148 ASN B CA 1
ATOM 3674 C C . ASN B 1 152 ? -17.131 -34.996 34.484 1.00 99.13 148 ASN B C 1
ATOM 3675 O O . ASN B 1 152 ? -16.274 -35.664 33.899 1.00 99.93 148 ASN B O 1
ATOM 3680 N N . GLY B 1 153 ? -18.344 -35.452 34.780 1.00 98.78 149 GLY B N 1
ATOM 3681 C CA . GLY B 1 153 ? -18.762 -36.822 34.486 1.00 98.99 149 GLY B CA 1
ATOM 3682 C C . GLY B 1 153 ? -18.872 -37.175 33.013 1.00 97.57 149 GLY B C 1
ATOM 3683 O O . GLY B 1 153 ? -18.379 -38.216 32.588 1.00 97.18 149 GLY B O 1
ATOM 3684 N N . HIS B 1 154 ? -19.518 -36.308 32.237 1.00 101.04 150 HIS B N 1
ATOM 3685 C CA . HIS B 1 154 ? -19.954 -36.651 30.875 1.00 101.63 150 HIS B CA 1
ATOM 3686 C C . HIS B 1 154 ? -19.751 -35.550 29.827 1.00 97.85 150 HIS B C 1
ATOM 3687 O O . HIS B 1 154 ? -19.421 -34.406 30.148 1.00 96.68 150 HIS B O 1
ATOM 3694 N N . PHE B 1 155 ? -19.953 -35.947 28.570 1.00 92.52 151 PHE B N 1
ATOM 3695 C CA . PHE B 1 155 ? -19.997 -35.057 27.407 1.00 86.97 151 PHE B CA 1
ATOM 3696 C C . PHE B 1 155 ? -21.299 -35.299 26.640 1.00 81.26 151 PHE B C 1
ATOM 3697 O O . PHE B 1 155 ? -21.862 -36.394 26.696 1.00 79.63 151 PHE B O 1
ATOM 3705 N N . ILE B 1 156 ? -21.756 -34.282 25.910 1.00 77.59 152 ILE B N 1
ATOM 3706 C CA . ILE B 1 156 ? -22.843 -34.446 24.926 1.00 73.23 152 ILE B CA 1
ATOM 3707 C C . ILE B 1 156 ? -22.220 -34.801 23.573 1.00 69.71 152 ILE B C 1
ATOM 3708 O O . ILE B 1 156 ? -21.171 -34.266 23.202 1.00 64.53 152 ILE B O 1
ATOM 3713 N N . MET B 1 157 ? -22.878 -35.706 22.849 1.00 69.38 153 MET B N 1
ATOM 3714 C CA . MET B 1 157 ? -22.420 -36.151 21.530 1.00 70.98 153 MET B CA 1
ATOM 3715 C C . MET B 1 157 ? -23.355 -35.663 20.422 1.00 69.27 153 MET B C 1
ATOM 3716 O O . MET B 1 157 ? -24.575 -35.764 20.552 1.00 68.63 153 MET B O 1
ATOM 3721 N N . PHE B 1 158 ? -22.769 -35.133 19.348 1.00 67.19 154 PHE B N 1
ATOM 3722 C CA . PHE B 1 158 ? -23.490 -34.758 18.119 1.00 64.72 154 PHE B CA 1
ATOM 3723 C C . PHE B 1 158 ? -23.001 -35.658 16.993 1.00 64.02 154 PHE B C 1
ATOM 3724 O O . PHE B 1 158 ? -21.794 -35.834 16.834 1.00 64.56 154 PHE B O 1
ATOM 3732 N N . ASN B 1 159 ? -23.921 -36.216 16.206 1.00 63.24 155 ASN B N 1
ATOM 3733 C CA . ASN B 1 159 ? -23.545 -36.886 14.948 1.00 63.22 155 ASN B CA 1
ATOM 3734 C C . ASN B 1 159 ? -23.173 -35.831 13.886 1.00 62.56 155 ASN B C 1
ATOM 3735 O O . ASN B 1 159 ? -23.328 -34.631 14.123 1.00 63.36 155 ASN B O 1
ATOM 3740 N N . ASP B 1 160 ? -22.683 -36.270 12.728 1.00 61.55 156 ASP B N 1
ATOM 3741 C CA . ASP B 1 160 ? -22.108 -35.334 11.751 1.00 61.54 156 ASP B CA 1
ATOM 3742 C C . ASP B 1 160 ? -23.116 -34.302 11.215 1.00 58.69 156 ASP B C 1
ATOM 3743 O O . ASP B 1 160 ? -22.753 -33.153 11.001 1.00 59.72 156 ASP B O 1
ATOM 3748 N N . ASP B 1 161 ? -24.369 -34.701 11.009 1.00 55.66 157 ASP B N 1
ATOM 3749 C CA . ASP B 1 161 ? -25.412 -33.754 10.578 1.00 54.37 157 ASP B CA 1
ATOM 3750 C C . ASP B 1 161 ? -25.635 -32.646 11.618 1.00 55.29 157 ASP B C 1
ATOM 3751 O O . ASP B 1 161 ? -25.768 -31.480 11.250 1.00 57.35 157 ASP B O 1
ATOM 3756 N N . MET B 1 162 ? -25.666 -33.020 12.899 1.00 55.62 158 MET B N 1
ATOM 3757 C CA . MET B 1 162 ? -25.752 -32.060 14.012 1.00 55.83 158 MET B CA 1
ATOM 3758 C C . MET B 1 162 ? -24.501 -31.184 14.098 1.00 55.00 158 MET B C 1
ATOM 3759 O O . MET B 1 162 ? -24.593 -29.981 14.303 1.00 55.39 158 MET B O 1
ATOM 3764 N N . ARG B 1 163 ? -23.338 -31.812 13.963 1.00 55.99 159 ARG B N 1
ATOM 3765 C CA . ARG B 1 163 ? -22.044 -31.125 13.903 1.00 57.78 159 ARG B CA 1
ATOM 3766 C C . ARG B 1 163 ? -21.992 -30.017 12.832 1.00 55.25 159 ARG B C 1
ATOM 3767 O O . ARG B 1 163 ? -21.600 -28.893 13.127 1.00 52.65 159 ARG B O 1
ATOM 3775 N N . VAL B 1 164 ? -22.383 -30.342 11.600 1.00 53.27 160 VAL B N 1
ATOM 3776 C CA . VAL B 1 164 ? -22.346 -29.373 10.493 1.00 54.43 160 VAL B CA 1
ATOM 3777 C C . VAL B 1 164 ? -23.370 -28.247 10.699 1.00 54.16 160 VAL B C 1
ATOM 3778 O O . VAL B 1 164 ? -23.021 -27.069 10.575 1.00 56.14 160 VAL B O 1
ATOM 3782 N N . ASP B 1 165 ? -24.614 -28.608 11.011 1.00 52.39 161 ASP B N 1
ATOM 3783 C CA . ASP B 1 165 ? -25.684 -27.614 11.178 1.00 53.78 161 ASP B CA 1
ATOM 3784 C C . ASP B 1 165 ? -25.533 -26.727 12.434 1.00 55.57 161 ASP B C 1
ATOM 3785 O O . ASP B 1 165 ? -26.015 -25.587 12.447 1.00 56.21 161 ASP B O 1
ATOM 3790 N N . PHE B 1 166 ? -24.853 -27.230 13.464 1.00 55.40 162 PHE B N 1
ATOM 3791 C CA . PHE B 1 166 ? -24.577 -26.443 14.682 1.00 55.92 162 PHE B CA 1
ATOM 3792 C C . PHE B 1 166 ? -23.068 -26.263 14.886 1.00 55.08 162 PHE B C 1
ATOM 3793 O O . PHE B 1 166 ? -22.557 -26.346 16.006 1.00 53.51 162 PHE B O 1
ATOM 3801 N N . ASN B 1 167 ? -22.379 -25.951 13.789 1.00 55.85 163 ASN B N 1
ATOM 3802 C CA . ASN B 1 167 ? -20.898 -25.963 13.737 1.00 57.46 163 ASN B CA 1
ATOM 3803 C C . ASN B 1 167 ? -20.148 -24.938 14.587 1.00 56.23 163 ASN B C 1
ATOM 3804 O O . ASN B 1 167 ? -18.962 -25.127 14.853 1.00 54.90 163 ASN B O 1
ATOM 3809 N N . SER B 1 168 ? -20.822 -23.866 14.994 1.00 56.81 164 SER B N 1
ATOM 3810 C CA . SER B 1 168 ? -20.184 -22.789 15.757 1.00 56.53 164 SER B CA 1
ATOM 3811 C C . SER B 1 168 ? -19.950 -23.073 17.258 1.00 58.09 164 SER B C 1
ATOM 3812 O O . SER B 1 168 ? -19.300 -22.272 17.940 1.00 55.23 164 SER B O 1
ATOM 3815 N N . PHE B 1 169 ? -20.467 -24.197 17.769 1.00 59.05 165 PHE B N 1
ATOM 3816 C CA . PHE B 1 169 ? -19.980 -24.762 19.039 1.00 58.49 165 PHE B CA 1
ATOM 3817 C C . PHE B 1 169 ? -18.548 -25.290 18.841 1.00 61.63 165 PHE B C 1
ATOM 3818 O O . PHE B 1 169 ? -18.066 -25.409 17.707 1.00 58.59 165 PHE B O 1
ATOM 3826 N N . GLU B 1 170 ? -17.878 -25.607 19.947 1.00 67.00 166 GLU B N 1
ATOM 3827 C CA . GLU B 1 170 ? -16.520 -26.187 19.919 1.00 69.92 166 GLU B CA 1
ATOM 3828 C C . GLU B 1 170 ? -16.610 -27.717 19.961 1.00 69.28 166 GLU B C 1
ATOM 3829 O O . GLU B 1 170 ? -17.307 -28.271 20.813 1.00 67.84 166 GLU B O 1
ATOM 3835 N N . PHE B 1 171 ? -15.910 -28.391 19.045 1.00 69.75 167 PHE B N 1
ATOM 3836 C CA . PHE B 1 171 ? -16.060 -29.847 18.861 1.00 72.04 167 PHE B CA 1
ATOM 3837 C C . PHE B 1 171 ? -14.758 -30.646 18.950 1.00 75.57 167 PHE B C 1
ATOM 3838 O O . PHE B 1 171 ? -13.668 -30.133 18.669 1.00 74.96 167 PHE B O 1
ATOM 3846 N N . ASP B 1 172 ? -14.914 -31.917 19.326 1.00 80.09 168 ASP B N 1
ATOM 3847 C CA . ASP B 1 172 ? -13.813 -32.873 19.487 1.00 83.24 168 ASP B CA 1
ATOM 3848 C C . ASP B 1 172 ? -14.298 -34.242 18.999 1.00 81.05 168 ASP B C 1
ATOM 3849 O O . ASP B 1 172 ? -15.200 -34.831 19.594 1.00 83.45 168 ASP B O 1
ATOM 3854 N N . ASP B 1 173 ? -13.708 -34.737 17.916 1.00 78.34 169 ASP B N 1
ATOM 3855 C CA . ASP B 1 173 ? -14.148 -35.992 17.304 1.00 80.46 169 ASP B CA 1
ATOM 3856 C C . ASP B 1 173 ? -13.615 -37.203 18.075 1.00 81.41 169 ASP B C 1
ATOM 3857 O O . ASP B 1 173 ? -12.451 -37.214 18.473 1.00 79.63 169 ASP B O 1
ATOM 3862 N N . ILE B 1 174 ? -14.475 -38.204 18.289 1.00 83.94 170 ILE B N 1
ATOM 3863 C CA . ILE B 1 174 ? -14.073 -39.498 18.903 1.00 82.81 170 ILE B CA 1
ATOM 3864 C C . ILE B 1 174 ? -14.041 -40.669 17.911 1.00 84.14 170 ILE B C 1
ATOM 3865 O O . ILE B 1 174 ? -13.155 -41.519 17.996 1.00 88.43 170 ILE B O 1
ATOM 3870 N N . ASP B 1 175 ? -15.000 -40.710 16.988 1.00 82.82 171 ASP B N 1
ATOM 3871 C CA . ASP B 1 175 ? -15.028 -41.709 15.914 1.00 80.82 171 ASP B CA 1
ATOM 3872 C C . ASP B 1 175 ? -15.508 -41.041 14.618 1.00 79.15 171 ASP B C 1
ATOM 3873 O O . ASP B 1 175 ? -15.719 -39.826 14.587 1.00 76.99 171 ASP B O 1
ATOM 3878 N N . GLU B 1 176 ? -15.669 -41.826 13.556 1.00 79.81 172 GLU B N 1
ATOM 3879 C CA . GLU B 1 176 ? -16.010 -41.271 12.230 1.00 81.86 172 GLU B CA 1
ATOM 3880 C C . GLU B 1 176 ? -17.452 -40.732 12.043 1.00 80.89 172 GLU B C 1
ATOM 3881 O O . GLU B 1 176 ? -17.744 -40.140 11.001 1.00 77.67 172 GLU B O 1
ATOM 3887 N N . GLU B 1 177 ? -18.330 -40.937 13.033 1.00 81.13 173 GLU B N 1
ATOM 3888 C CA . GLU B 1 177 ? -19.698 -40.366 13.036 1.00 78.77 173 GLU B CA 1
ATOM 3889 C C . GLU B 1 177 ? -19.936 -39.313 14.137 1.00 75.51 173 GLU B C 1
ATOM 3890 O O . GLU B 1 177 ? -20.455 -38.231 13.847 1.00 72.80 173 GLU B O 1
ATOM 3896 N N . TYR B 1 178 ? -19.552 -39.626 15.377 1.00 74.99 174 TYR B N 1
ATOM 3897 C CA . TYR B 1 178 ? -19.887 -38.801 16.562 1.00 73.33 174 TYR B CA 1
ATOM 3898 C C . TYR B 1 178 ? -18.755 -37.870 17.028 1.00 68.06 174 TYR B C 1
ATOM 3899 O O . TYR B 1 178 ? -17.572 -38.168 16.845 1.00 64.67 174 TYR B O 1
ATOM 3908 N N . SER B 1 179 ? -19.146 -36.741 17.623 1.00 67.27 175 SER B N 1
ATOM 3909 C CA . SER B 1 179 ? -18.214 -35.733 18.163 1.00 68.46 175 SER B CA 1
ATOM 3910 C C . SER B 1 179 ? -18.684 -35.241 19.529 1.00 69.72 175 SER B C 1
ATOM 3911 O O . SER B 1 179 ? -19.888 -35.120 19.767 1.00 68.31 175 SER B O 1
ATOM 3914 N N . LEU B 1 180 ? -17.722 -34.942 20.403 1.00 70.60 176 LEU B N 1
ATOM 3915 C CA . LEU B 1 180 ? -17.989 -34.423 21.748 1.00 74.91 176 LEU B CA 1
ATOM 3916 C C . LEU B 1 180 ? -18.135 -32.907 21.734 1.00 74.48 176 LEU B C 1
ATOM 3917 O O . LEU B 1 180 ? -17.310 -32.214 21.140 1.00 74.91 176 LEU B O 1
ATOM 3922 N N . VAL B 1 181 ? -19.164 -32.402 22.411 1.00 75.93 177 VAL B N 1
ATOM 3923 C CA . VAL B 1 181 ? -19.354 -30.957 22.596 1.00 77.80 177 VAL B CA 1
ATOM 3924 C C . VAL B 1 181 ? -18.577 -30.508 23.843 1.00 80.32 177 VAL B C 1
ATOM 3925 O O . VAL B 1 181 ? -18.935 -30.875 24.967 1.00 83.64 177 VAL B O 1
ATOM 3929 N N . ILE B 1 182 ? -17.525 -29.717 23.634 1.00 80.12 178 ILE B N 1
ATOM 3930 C CA . ILE B 1 182 ? -16.688 -29.207 24.727 1.00 84.82 178 ILE B CA 1
ATOM 3931 C C . ILE B 1 182 ? -17.427 -28.085 25.462 1.00 86.12 178 ILE B C 1
ATOM 3932 O O . ILE B 1 182 ? -17.868 -27.122 24.836 1.00 86.13 178 ILE B O 1
ATOM 3937 N N . LEU B 1 183 ? -17.539 -28.222 26.786 1.00 88.30 179 LEU B N 1
ATOM 3938 C CA . LEU B 1 183 ? -18.310 -27.301 27.640 1.00 88.80 179 LEU B CA 1
ATOM 3939 C C . LEU B 1 183 ? -17.533 -26.925 28.910 1.00 88.61 179 LEU B C 1
ATOM 3940 O O . LEU B 1 183 ? -17.262 -27.787 29.749 1.00 89.52 179 LEU B O 1
ATOM 3945 N N . ASN B 1 184 ? -17.187 -25.643 29.041 1.00 88.51 180 ASN B N 1
ATOM 3946 C CA . ASN B 1 184 ? -16.440 -25.114 30.202 1.00 87.12 180 ASN B CA 1
ATOM 3947 C C . ASN B 1 184 ? -17.236 -24.186 31.135 1.00 87.65 180 ASN B C 1
ATOM 3948 O O . ASN B 1 184 ? -16.752 -23.857 32.223 1.00 86.64 180 ASN B O 1
ATOM 3953 N N . GLU B 1 185 ? -18.436 -23.774 30.719 1.00 87.95 181 GLU B N 1
ATOM 3954 C CA . GLU B 1 185 ? -19.281 -22.860 31.501 1.00 89.20 181 GLU B CA 1
ATOM 3955 C C . GLU B 1 185 ? -20.682 -23.429 31.661 1.00 86.86 181 GLU B C 1
ATOM 3956 O O . GLU B 1 185 ? -21.054 -24.391 30.983 1.00 85.59 181 GLU B O 1
ATOM 3962 N N . ASP B 1 186 ? -21.449 -22.816 32.563 1.00 86.13 182 ASP B N 1
ATOM 3963 C CA . ASP B 1 186 ? -22.840 -23.217 32.827 1.00 85.57 182 ASP B CA 1
ATOM 3964 C C . ASP B 1 186 ? -23.690 -23.072 31.573 1.00 84.66 182 ASP B C 1
ATOM 3965 O O . ASP B 1 186 ? -24.308 -24.036 31.119 1.00 85.49 182 ASP B O 1
ATOM 3970 N N . VAL B 1 187 ? -23.700 -21.858 31.031 1.00 83.07 183 VAL B N 1
ATOM 3971 C CA . VAL B 1 187 ? -24.410 -21.540 29.791 1.00 82.93 183 VAL B CA 1
ATOM 3972 C C . VAL B 1 187 ? -23.389 -21.288 28.678 1.00 80.55 183 VAL B C 1
ATOM 3973 O O . VAL B 1 187 ? -22.752 -20.233 28.642 1.00 77.98 183 VAL B O 1
ATOM 3977 N N . GLU B 1 188 ? -23.240 -22.273 27.788 1.00 79.32 184 GLU B N 1
ATOM 3978 C CA . GLU B 1 188 ? -22.395 -22.154 26.588 1.00 77.50 184 GLU B CA 1
ATOM 3979 C C . GLU B 1 188 ? -23.250 -21.877 25.346 1.00 73.11 184 GLU B C 1
ATOM 3980 O O . GLU B 1 188 ? -24.320 -22.470 25.166 1.00 68.36 184 GLU B O 1
ATOM 3986 N N . THR B 1 189 ? -22.755 -20.984 24.492 1.00 70.62 185 THR B N 1
ATOM 3987 C CA . THR B 1 189 ? -23.488 -20.531 23.310 1.00 70.29 185 THR B CA 1
ATOM 3988 C C . THR B 1 189 ? -22.618 -20.578 22.059 1.00 66.73 185 THR B C 1
ATOM 3989 O O . THR B 1 189 ? -21.394 -20.530 22.142 1.00 64.62 185 THR B O 1
ATOM 3993 N N . GLN B 1 190 ? -23.278 -20.657 20.909 1.00 66.04 186 GLN B N 1
ATOM 3994 C CA . GLN B 1 190 ? -22.621 -20.658 19.604 1.00 66.64 186 GLN B CA 1
ATOM 3995 C C . GLN B 1 190 ? -21.770 -19.402 19.391 1.00 66.93 186 GLN B C 1
ATOM 3996 O O . GLN B 1 190 ? -22.187 -18.304 19.754 1.00 70.32 186 GLN B O 1
ATOM 4002 N N . ASP B 1 191 ? -20.593 -19.569 18.786 1.00 68.92 187 ASP B N 1
ATOM 4003 C CA . ASP B 1 191 ? -19.734 -18.430 18.396 1.00 72.27 187 ASP B CA 1
ATOM 4004 C C . ASP B 1 191 ? -20.406 -17.508 17.372 1.00 70.03 187 ASP B C 1
ATOM 4005 O O . ASP B 1 191 ? -20.098 -16.321 17.313 1.00 74.75 187 ASP B O 1
ATOM 4010 N N . ALA B 1 192 ? -21.317 -18.068 16.577 1.00 67.23 188 ALA B N 1
ATOM 4011 C CA . ALA B 1 192 ? -21.959 -17.375 15.464 1.00 63.26 188 ALA B CA 1
ATOM 4012 C C . ALA B 1 192 ? -23.277 -18.059 15.123 1.00 59.58 188 ALA B C 1
ATOM 4013 O O . ALA B 1 192 ? -23.429 -19.264 15.323 1.00 54.71 188 ALA B O 1
ATOM 4015 N N . SER B 1 193 ? -24.215 -17.279 14.595 1.00 58.80 189 SER B N 1
ATOM 4016 C CA . SER B 1 193 ? -25.514 -17.778 14.160 1.00 55.95 189 SER B CA 1
ATOM 4017 C C . SER B 1 193 ? -25.336 -18.744 12.983 1.00 55.78 189 SER B C 1
ATOM 4018 O O . SER B 1 193 ? -24.484 -18.516 12.120 1.00 56.11 189 SER B O 1
ATOM 4021 N N . THR B 1 194 ? -26.122 -19.826 12.973 1.00 54.31 190 THR B N 1
ATOM 4022 C CA . THR B 1 194 ? -26.080 -20.841 11.901 1.00 53.02 190 THR B CA 1
ATOM 4023 C C . THR B 1 194 ? -27.465 -21.153 11.301 1.00 51.40 190 THR B C 1
ATOM 4024 O O . THR B 1 194 ? -27.703 -22.262 10.812 1.00 48.76 190 THR B O 1
ATOM 4028 N N . LEU B 1 195 ? -28.358 -20.164 11.306 1.00 50.58 191 LEU B N 1
ATOM 4029 C CA . LEU B 1 195 ? -29.719 -20.333 10.787 1.00 52.13 191 LEU B CA 1
ATOM 4030 C C . LEU B 1 195 ? -29.746 -20.591 9.279 1.00 53.42 191 LEU B C 1
ATOM 4031 O O . LEU B 1 195 ? -30.649 -21.270 8.774 1.00 52.82 191 LEU B O 1
ATOM 4036 N N . GLU B 1 196 ? -28.753 -20.051 8.574 1.00 56.10 192 GLU B N 1
ATOM 4037 C CA . GLU B 1 196 ? -28.507 -20.343 7.150 1.00 58.94 192 GLU B CA 1
ATOM 4038 C C . GLU B 1 196 ? -28.350 -21.839 6.820 1.00 57.04 192 GLU B C 1
ATOM 4039 O O . GLU B 1 196 ? -28.679 -22.267 5.718 1.00 59.80 192 GLU B O 1
ATOM 4045 N N . PHE B 1 197 ? -27.834 -22.616 7.770 1.00 56.82 193 PHE B N 1
ATOM 4046 C CA . PHE B 1 197 ? -27.725 -24.077 7.634 1.00 55.91 193 PHE B CA 1
ATOM 4047 C C . PHE B 1 197 ? -29.058 -24.818 7.844 1.00 55.10 193 PHE B C 1
ATOM 4048 O O . PHE B 1 197 ? -29.195 -25.965 7.408 1.00 57.79 193 PHE B O 1
ATOM 4056 N N . LEU B 1 198 ? -30.016 -24.180 8.521 1.00 53.25 194 LEU B N 1
ATOM 4057 C CA . LEU B 1 198 ? -31.292 -24.815 8.906 1.00 52.24 194 LEU B CA 1
ATOM 4058 C C . LEU B 1 198 ? -32.435 -24.560 7.929 1.00 51.60 194 LEU B C 1
ATOM 4059 O O . LEU B 1 198 ? -33.262 -25.447 7.701 1.00 50.95 194 LEU B O 1
ATOM 4064 N N . THR B 1 199 ? -32.506 -23.353 7.374 1.00 50.87 195 THR B N 1
ATOM 4065 C CA . THR B 1 199 ? -33.565 -23.035 6.415 1.00 50.90 195 THR B CA 1
ATOM 4066 C C . THR B 1 199 ? -33.561 -24.012 5.226 1.00 50.95 195 THR B C 1
ATOM 4067 O O . THR B 1 199 ? -32.498 -24.349 4.699 1.00 50.28 195 THR B O 1
ATOM 4071 N N . PRO B 1 200 ? -34.751 -24.487 4.825 1.00 51.47 196 PRO B N 1
ATOM 4072 C CA . PRO B 1 200 ? -34.867 -25.303 3.626 1.00 50.31 196 PRO B CA 1
ATOM 4073 C C . PRO B 1 200 ? -35.055 -24.482 2.364 1.00 50.74 196 PRO B C 1
ATOM 4074 O O . PRO B 1 200 ? -34.947 -25.038 1.281 1.00 52.57 196 PRO B O 1
ATOM 4078 N N . ILE B 1 201 ? -35.352 -23.190 2.501 1.00 49.68 197 ILE B N 1
ATOM 4079 C CA . ILE B 1 201 ? -35.732 -22.354 1.364 1.00 49.26 197 ILE B CA 1
ATOM 4080 C C . ILE B 1 201 ? -34.473 -21.925 0.605 1.00 50.27 197 ILE B C 1
ATOM 4081 O O . ILE B 1 201 ? -33.589 -21.269 1.168 1.00 50.53 197 ILE B O 1
ATOM 4086 N N . SER B 1 202 ? -34.399 -22.296 -0.672 1.00 49.77 198 SER B N 1
ATOM 4087 C CA . SER B 1 202 ? -33.272 -21.920 -1.519 1.00 48.38 198 SER B CA 1
ATOM 4088 C C . SER B 1 202 ? -33.617 -20.677 -2.321 1.00 47.57 198 SER B C 1
ATOM 4089 O O . SER B 1 202 ? -33.017 -19.628 -2.111 1.00 47.51 198 SER B O 1
ATOM 4092 N N A HIS B 1 203 ? -34.594 -20.812 -3.220 0.50 47.05 199 HIS B N 1
ATOM 4093 N N B HIS B 1 203 ? -34.584 -20.795 -3.225 0.50 47.14 199 HIS B N 1
ATOM 4094 C CA A HIS B 1 203 ? -34.969 -19.773 -4.192 0.50 46.53 199 HIS B CA 1
ATOM 4095 C CA B HIS B 1 203 ? -34.979 -19.665 -4.064 0.50 46.67 199 HIS B CA 1
ATOM 4096 C C A HIS B 1 203 ? -36.497 -19.609 -4.244 0.50 46.59 199 HIS B C 1
ATOM 4097 C C B HIS B 1 203 ? -36.482 -19.614 -4.313 0.50 46.66 199 HIS B C 1
ATOM 4098 O O A HIS B 1 203 ? -37.234 -20.561 -3.970 0.50 44.49 199 HIS B O 1
ATOM 4099 O O B HIS B 1 203 ? -37.181 -20.630 -4.234 0.50 44.54 199 HIS B O 1
ATOM 4112 N N . ILE B 1 204 ? -36.955 -18.401 -4.594 1.00 46.32 200 ILE B N 1
ATOM 4113 C CA . ILE B 1 204 ? -38.367 -18.131 -4.912 1.00 46.97 200 ILE B CA 1
ATOM 4114 C C . ILE B 1 204 ? -38.382 -17.682 -6.369 1.00 48.30 200 ILE B C 1
ATOM 4115 O O . ILE B 1 204 ? -37.612 -16.813 -6.761 1.00 50.64 200 ILE B O 1
ATOM 4120 N N . VAL B 1 205 ? -39.281 -18.267 -7.153 1.00 48.44 201 VAL B N 1
ATOM 4121 C CA . VAL B 1 205 ? -39.245 -18.163 -8.607 1.00 49.25 201 VAL B CA 1
ATOM 4122 C C . VAL B 1 205 ? -40.605 -17.742 -9.161 1.00 49.89 201 VAL B C 1
ATOM 4123 O O . VAL B 1 205 ? -41.634 -18.087 -8.599 1.00 51.22 201 VAL B O 1
ATOM 4127 N N . ILE B 1 206 ? -40.585 -16.985 -10.256 1.00 51.31 202 ILE B N 1
ATOM 4128 C CA . ILE B 1 206 ? -41.770 -16.699 -11.062 1.00 53.27 202 ILE B CA 1
ATOM 4129 C C . ILE B 1 206 ? -41.703 -17.558 -12.329 1.00 54.79 202 ILE B C 1
ATOM 4130 O O . ILE B 1 206 ? -40.702 -17.528 -13.047 1.00 52.59 202 ILE B O 1
ATOM 4135 N N . GLU B 1 207 ? -42.771 -18.313 -12.590 1.00 57.64 203 GLU B N 1
ATOM 4136 C CA . GLU B 1 207 ? -42.876 -19.170 -13.784 1.00 59.29 203 GLU B CA 1
ATOM 4137 C C . GLU B 1 207 ? -44.225 -18.998 -14.496 1.00 59.51 203 GLU B C 1
ATOM 4138 O O . GLU B 1 207 ? -45.183 -18.463 -13.933 1.00 57.49 203 GLU B O 1
ATOM 4144 N N . SER B 1 208 ? -44.262 -19.444 -15.750 1.00 61.50 204 SER B N 1
ATOM 4145 C CA . SER B 1 208 ? -45.412 -19.258 -16.635 1.00 60.96 204 SER B CA 1
ATOM 4146 C C . SER B 1 208 ? -45.606 -20.464 -17.547 1.00 63.80 204 SER B C 1
ATOM 4147 O O . SER B 1 208 ? -44.651 -20.960 -18.148 1.00 60.88 204 SER B O 1
ATOM 4150 N N . ASN B 1 209 ? -46.851 -20.917 -17.657 1.00 68.94 205 ASN B N 1
ATOM 4151 C CA . ASN B 1 209 ? -47.197 -22.056 -18.514 1.00 72.02 205 ASN B CA 1
ATOM 4152 C C . ASN B 1 209 ? -47.246 -21.664 -19.993 1.00 71.51 205 ASN B C 1
ATOM 4153 O O . ASN B 1 209 ? -46.819 -22.436 -20.859 1.00 67.09 205 ASN B O 1
ATOM 4158 N N . ASP B 1 210 ? -47.761 -20.462 -20.262 1.00 70.36 206 ASP B N 1
ATOM 4159 C CA . ASP B 1 210 ? -48.196 -20.055 -21.615 1.00 70.97 206 ASP B CA 1
ATOM 4160 C C . ASP B 1 210 ? -47.520 -18.822 -22.237 1.00 68.79 206 ASP B C 1
ATOM 4161 O O . ASP B 1 210 ? -47.789 -18.500 -23.401 1.00 67.15 206 ASP B O 1
ATOM 4166 N N . LEU B 1 211 ? -46.643 -18.149 -21.491 1.00 66.61 207 LEU B N 1
ATOM 4167 C CA . LEU B 1 211 ? -45.913 -16.987 -22.011 1.00 65.69 207 LEU B CA 1
ATOM 4168 C C . LEU B 1 211 ? -44.837 -17.463 -22.998 1.00 64.07 207 LEU B C 1
ATOM 4169 O O . LEU B 1 211 ? -44.015 -18.306 -22.635 1.00 60.16 207 LEU B O 1
ATOM 4174 N N . PRO B 1 212 ? -44.843 -16.936 -24.244 1.00 66.03 208 PRO B N 1
ATOM 4175 C CA . PRO B 1 212 ? -43.859 -17.374 -25.242 1.00 67.52 208 PRO B CA 1
ATOM 4176 C C . PRO B 1 212 ? -42.468 -16.781 -24.975 1.00 67.73 208 PRO B C 1
ATOM 4177 O O . PRO B 1 212 ? -42.087 -15.755 -25.542 1.00 69.09 208 PRO B O 1
ATOM 4181 N N . VAL B 1 213 ? -41.733 -17.454 -24.096 1.00 69.55 209 VAL B N 1
ATOM 4182 C CA . VAL B 1 213 ? -40.431 -16.998 -23.612 1.00 71.26 209 VAL B CA 1
ATOM 4183 C C . VAL B 1 213 ? -39.435 -18.167 -23.654 1.00 72.32 209 VAL B C 1
ATOM 4184 O O . VAL B 1 213 ? -39.836 -19.329 -23.550 1.00 72.65 209 VAL B O 1
ATOM 4188 N N . SER B 1 214 ? -38.148 -17.856 -23.808 1.00 72.63 210 SER B N 1
ATOM 4189 C CA . SER B 1 214 ? -37.094 -18.875 -23.804 1.00 71.60 210 SER B CA 1
ATOM 4190 C C . SER B 1 214 ? -37.011 -19.603 -22.466 1.00 71.21 210 SER B C 1
ATOM 4191 O O . SER B 1 214 ? -37.084 -18.983 -21.406 1.00 71.05 210 SER B O 1
ATOM 4194 N N . TYR B 1 215 ? -36.863 -20.922 -22.545 1.00 71.58 211 TYR B N 1
ATOM 4195 C CA . TYR B 1 215 ? -36.761 -21.789 -21.379 1.00 72.22 211 TYR B CA 1
ATOM 4196 C C . TYR B 1 215 ? -35.302 -21.833 -20.945 1.00 67.31 211 TYR B C 1
ATOM 4197 O O . TYR B 1 215 ? -34.406 -21.739 -21.780 1.00 69.65 211 TYR B O 1
ATOM 4206 N N . GLU B 1 216 ? -35.070 -21.980 -19.644 1.00 63.37 212 GLU B N 1
ATOM 4207 C CA . GLU B 1 216 ? -33.719 -22.191 -19.110 1.00 60.32 212 GLU B CA 1
ATOM 4208 C C . GLU B 1 216 ? -33.366 -23.676 -19.192 1.00 58.69 212 GLU B C 1
ATOM 4209 O O . GLU B 1 216 ? -34.229 -24.530 -18.982 1.00 58.87 212 GLU B O 1
ATOM 4215 N N . LEU B 1 217 ? -32.101 -23.978 -19.486 1.00 57.32 213 LEU B N 1
ATOM 4216 C CA . LEU B 1 217 ? -31.630 -25.372 -19.542 1.00 56.75 213 LEU B CA 1
ATOM 4217 C C . LEU B 1 217 ? -31.492 -25.940 -18.121 1.00 57.45 213 LEU B C 1
ATOM 4218 O O . LEU B 1 217 ? -30.933 -25.286 -17.238 1.00 58.37 213 LEU B O 1
ATOM 4223 N N . LEU B 1 218 ? -32.013 -27.147 -17.912 1.00 58.92 214 LEU B N 1
ATOM 4224 C CA . LEU B 1 218 ? -32.000 -27.815 -16.599 1.00 61.41 214 LEU B CA 1
ATOM 4225 C C . LEU B 1 218 ? -31.264 -29.150 -16.666 1.00 62.80 214 LEU B C 1
ATOM 4226 O O . LEU B 1 218 ? -31.104 -29.706 -17.754 1.00 63.91 214 LEU B O 1
ATOM 4231 N N . PRO B 1 219 ? -30.818 -29.674 -15.503 1.00 65.37 215 PRO B N 1
ATOM 4232 C CA . PRO B 1 219 ? -30.186 -30.998 -15.488 1.00 66.09 215 PRO B CA 1
ATOM 4233 C C . PRO B 1 219 ? -31.218 -32.128 -15.583 1.00 69.39 215 PRO B C 1
ATOM 4234 O O . PRO B 1 219 ? -32.426 -31.868 -15.626 1.00 68.65 215 PRO B O 1
ATOM 4238 N N . SER B 1 220 ? -30.737 -33.368 -15.612 1.00 74.08 216 SER B N 1
ATOM 4239 C CA . SER B 1 220 ? -31.595 -34.532 -15.840 1.00 79.05 216 SER B CA 1
ATOM 4240 C C . SER B 1 220 ? -32.479 -34.827 -14.622 1.00 84.29 216 SER B C 1
ATOM 4241 O O . SER B 1 220 ? -32.006 -34.811 -13.482 1.00 81.53 216 SER B O 1
ATOM 4244 N N . ILE B 1 221 ? -33.763 -35.088 -14.883 1.00 92.10 217 ILE B N 1
ATOM 4245 C CA . ILE B 1 221 ? -34.725 -35.525 -13.853 1.00 96.16 217 ILE B CA 1
ATOM 4246 C C . ILE B 1 221 ? -34.341 -36.912 -13.305 1.00 96.89 217 ILE B C 1
ATOM 4247 O O . ILE B 1 221 ? -34.594 -37.214 -12.137 1.00 93.65 217 ILE B O 1
ATOM 4252 N N . SER B 1 222 ? -33.724 -37.731 -14.160 1.00 98.90 218 SER B N 1
ATOM 4253 C CA . SER B 1 222 ? -33.357 -39.115 -13.853 1.00 101.31 218 SER B CA 1
ATOM 4254 C C . SER B 1 222 ? -32.400 -39.290 -12.668 1.00 102.73 218 SER B C 1
ATOM 4255 O O . SER B 1 222 ? -31.536 -38.451 -12.415 1.00 101.42 218 SER B O 1
ATOM 4258 N N . LYS B 1 223 ? -32.575 -40.411 -11.968 1.00 108.51 219 LYS B N 1
ATOM 4259 C CA . LYS B 1 223 ? -31.753 -40.802 -10.818 1.00 112.34 219 LYS B CA 1
ATOM 4260 C C . LYS B 1 223 ? -30.339 -41.239 -11.224 1.00 113.79 219 LYS B C 1
ATOM 4261 O O . LYS B 1 223 ? -29.393 -41.048 -10.455 1.00 116.13 219 LYS B O 1
ATOM 4267 N N . ASN B 1 224 ? -30.202 -41.806 -12.425 1.00 113.10 220 ASN B N 1
ATOM 4268 C CA . ASN B 1 224 ? -28.948 -42.461 -12.861 1.00 111.62 220 ASN B CA 1
ATOM 4269 C C . ASN B 1 224 ? -28.180 -41.722 -13.972 1.00 106.54 220 ASN B C 1
ATOM 4270 O O . ASN B 1 224 ? -26.995 -41.419 -13.801 1.00 108.61 220 ASN B O 1
ATOM 4275 N N . THR B 1 225 ? -28.848 -41.428 -15.087 1.00 98.62 221 THR B N 1
ATOM 4276 C CA . THR B 1 225 ? -28.178 -40.890 -16.282 1.00 95.18 221 THR B CA 1
ATOM 4277 C C . THR B 1 225 ? -27.828 -39.397 -16.142 1.00 91.12 221 THR B C 1
ATOM 4278 O O . THR B 1 225 ? -28.520 -38.645 -15.453 1.00 92.65 221 THR B O 1
ATOM 4282 N N . THR B 1 226 ? -26.747 -38.992 -16.809 1.00 86.17 222 THR B N 1
ATOM 4283 C CA . THR B 1 226 ? -26.263 -37.603 -16.811 1.00 83.87 222 THR B CA 1
ATOM 4284 C C . THR B 1 226 ? -26.888 -36.769 -17.942 1.00 81.11 222 THR B C 1
ATOM 4285 O O . THR B 1 226 ? -27.192 -35.588 -17.743 1.00 81.71 222 THR B O 1
ATOM 4289 N N . ILE B 1 227 ? -27.059 -37.378 -19.118 1.00 76.18 223 ILE B N 1
ATOM 4290 C CA . ILE B 1 227 ? -27.594 -36.686 -20.300 1.00 74.59 223 ILE B CA 1
ATOM 4291 C C . ILE B 1 227 ? -29.008 -36.132 -20.048 1.00 73.48 223 ILE B C 1
ATOM 4292 O O . ILE B 1 227 ? -29.822 -36.769 -19.369 1.00 74.92 223 ILE B O 1
ATOM 4297 N N . SER B 1 228 ? -29.276 -34.948 -20.600 1.00 71.88 224 SER B N 1
ATOM 4298 C CA . SER B 1 228 ? -30.502 -34.190 -20.307 1.00 70.76 224 SER B CA 1
ATOM 4299 C C . SER B 1 228 ? -30.966 -33.306 -21.464 1.00 69.40 224 SER B C 1
ATOM 4300 O O . SER B 1 228 ? -30.164 -32.604 -22.072 1.00 69.49 224 SER B O 1
ATOM 4303 N N . ASP B 1 229 ? -32.266 -33.344 -21.754 1.00 69.06 225 ASP B N 1
ATOM 4304 C CA . ASP B 1 229 ? -32.918 -32.322 -22.588 1.00 71.05 225 ASP B CA 1
ATOM 4305 C C . ASP B 1 229 ? -33.971 -31.546 -21.778 1.00 68.24 225 ASP B C 1
ATOM 4306 O O . ASP B 1 229 ? -34.820 -30.862 -22.357 1.00 66.64 225 ASP B O 1
ATOM 4311 N N . ASN B 1 230 ? -33.888 -31.634 -20.448 1.00 66.63 226 ASN B N 1
ATOM 4312 C CA . ASN B 1 230 ? -34.872 -31.016 -19.559 1.00 67.51 226 ASN B CA 1
ATOM 4313 C C . ASN B 1 230 ? -34.740 -29.492 -19.566 1.00 68.12 226 ASN B C 1
ATOM 4314 O O . ASN B 1 230 ? -33.627 -28.946 -19.585 1.00 67.04 226 ASN B O 1
ATOM 4319 N N . THR B 1 231 ? -35.893 -28.829 -19.575 1.00 65.07 227 THR B N 1
ATOM 4320 C CA . THR B 1 231 ? -35.986 -27.376 -19.642 1.00 61.37 227 THR B CA 1
ATOM 4321 C C . THR B 1 231 ? -37.122 -26.907 -18.740 1.00 61.85 227 THR B C 1
ATOM 4322 O O . THR B 1 231 ? -37.886 -27.721 -18.214 1.00 61.82 227 THR B O 1
ATOM 4326 N N . GLY B 1 232 ? -37.203 -25.595 -18.543 1.00 62.91 228 GLY B N 1
ATOM 4327 C CA . GLY B 1 232 ? -38.254 -24.988 -17.723 1.00 62.87 228 GLY B CA 1
ATOM 4328 C C . GLY B 1 232 ? -38.300 -23.479 -17.869 1.00 62.33 228 GLY B C 1
ATOM 4329 O O . GLY B 1 232 ? -37.278 -22.847 -18.131 1.00 60.41 228 GLY B O 1
ATOM 4330 N N . VAL B 1 233 ? -39.492 -22.913 -17.689 1.00 63.75 229 VAL B N 1
ATOM 4331 C CA . VAL B 1 233 ? -39.712 -21.467 -17.801 1.00 63.56 229 VAL B CA 1
ATOM 4332 C C . VAL B 1 233 ? -39.536 -20.819 -16.430 1.00 63.56 229 VAL B C 1
ATOM 4333 O O . VAL B 1 233 ? -40.300 -21.114 -15.510 1.00 62.93 229 VAL B O 1
ATOM 4337 N N . PHE B 1 234 ? -38.528 -19.948 -16.318 1.00 63.29 230 PHE B N 1
ATOM 4338 C CA . PHE B 1 234 ? -38.295 -19.106 -15.138 1.00 62.79 230 PHE B CA 1
ATOM 4339 C C . PHE B 1 234 ? -38.058 -17.664 -15.595 1.00 60.13 230 PHE B C 1
ATOM 4340 O O . PHE B 1 234 ? -37.165 -17.416 -16.397 1.00 62.07 230 PHE B O 1
ATOM 4348 N N . LEU B 1 235 ? -38.853 -16.724 -15.088 1.00 59.37 231 LEU B N 1
ATOM 4349 C CA . LEU B 1 235 ? -38.716 -15.296 -15.441 1.00 58.27 231 LEU B CA 1
ATOM 4350 C C . LEU B 1 235 ? -37.780 -14.530 -14.505 1.00 56.80 231 LEU B C 1
ATOM 4351 O O . LEU B 1 235 ? -37.167 -13.546 -14.911 1.00 57.35 231 LEU B O 1
ATOM 4356 N N . THR B 1 236 ? -37.705 -14.966 -13.252 1.00 55.66 232 THR B N 1
ATOM 4357 C CA . THR B 1 236 ? -36.688 -14.491 -12.314 1.00 53.59 232 THR B CA 1
ATOM 4358 C C . THR B 1 236 ? -36.488 -15.523 -11.211 1.00 52.19 232 THR B C 1
ATOM 4359 O O . THR B 1 236 ? -37.377 -16.334 -10.955 1.00 51.63 232 THR B O 1
ATOM 4363 N N . ASN B 1 237 ? -35.322 -15.495 -10.572 1.00 51.84 233 ASN B N 1
ATOM 4364 C CA . ASN B 1 237 ? -35.064 -16.334 -9.390 1.00 53.18 233 ASN B CA 1
ATOM 4365 C C . ASN B 1 237 ? -34.400 -15.511 -8.283 1.00 50.70 233 ASN B C 1
ATOM 4366 O O . ASN B 1 237 ? -33.314 -14.961 -8.465 1.00 53.65 233 ASN B O 1
ATOM 4371 N N . TYR B 1 238 ? -35.094 -15.420 -7.153 1.00 47.28 234 TYR B N 1
ATOM 4372 C CA . TYR B 1 238 ? -34.687 -14.629 -6.005 1.00 45.89 234 TYR B CA 1
ATOM 4373 C C . TYR B 1 238 ? -34.092 -15.585 -4.997 1.00 44.10 234 TYR B C 1
ATOM 4374 O O . TYR B 1 238 ? -34.780 -16.482 -4.530 1.00 43.75 234 TYR B O 1
ATOM 4383 N N . LYS B 1 239 ? -32.820 -15.388 -4.669 1.00 45.18 235 LYS B N 1
ATOM 4384 C CA . LYS B 1 239 ? -32.158 -16.146 -3.615 1.00 45.85 235 LYS B CA 1
ATOM 4385 C C . LYS B 1 239 ? -32.661 -15.670 -2.255 1.00 46.19 235 LYS B C 1
ATOM 4386 O O . LYS B 1 239 ? -32.594 -14.475 -1.956 1.00 47.69 235 LYS B O 1
ATOM 4392 N N . TYR B 1 240 ? -33.159 -16.604 -1.447 1.00 45.41 236 TYR B N 1
ATOM 4393 C CA . TYR B 1 240 ? -33.698 -16.301 -0.117 1.00 46.55 236 TYR B CA 1
ATOM 4394 C C . TYR B 1 240 ? -32.691 -16.665 0.977 1.00 45.81 236 TYR B C 1
ATOM 4395 O O . TYR B 1 240 ? -32.024 -17.687 0.884 1.00 47.20 236 TYR B O 1
ATOM 4404 N N . LEU B 1 241 ? -32.587 -15.816 2.000 1.00 45.90 237 LEU B N 1
ATOM 4405 C CA . LEU B 1 241 ? -31.717 -16.062 3.157 1.00 47.29 237 LEU B CA 1
ATOM 4406 C C . LEU B 1 241 ? -32.517 -15.812 4.421 1.00 48.06 237 LEU B C 1
ATOM 4407 O O . LEU B 1 241 ? -33.190 -14.792 4.527 1.00 49.76 237 LEU B O 1
ATOM 4412 N N . GLN B 1 242 ? -32.436 -16.737 5.376 1.00 48.74 238 GLN B N 1
ATOM 4413 C CA . GLN B 1 242 ? -33.159 -16.611 6.638 1.00 47.23 238 GLN B CA 1
ATOM 4414 C C . GLN B 1 242 ? -32.307 -15.830 7.633 1.00 48.17 238 GLN B C 1
ATOM 4415 O O . GLN B 1 242 ? -31.297 -16.326 8.108 1.00 47.12 238 GLN B O 1
ATOM 4421 N N . GLN B 1 243 ? -32.734 -14.609 7.939 1.00 53.33 239 GLN B N 1
ATOM 4422 C CA . GLN B 1 243 ? -31.978 -13.669 8.778 1.00 57.21 239 GLN B CA 1
ATOM 4423 C C . GLN B 1 243 ? -32.275 -13.833 10.279 1.00 56.05 239 GLN B C 1
ATOM 4424 O O . GLN B 1 243 ? -31.427 -13.531 11.125 1.00 56.20 239 GLN B O 1
ATOM 4430 N N . ASN B 1 244 ? -33.480 -14.299 10.603 1.00 53.17 240 ASN B N 1
ATOM 4431 C CA . ASN B 1 244 ? -33.955 -14.340 11.988 1.00 51.07 240 ASN B CA 1
ATOM 4432 C C . ASN B 1 244 ? -34.985 -15.471 12.187 1.00 50.43 240 ASN B C 1
ATOM 4433 O O . ASN B 1 244 ? -35.019 -16.422 11.403 1.00 49.37 240 ASN B O 1
ATOM 4438 N N . ASN B 1 245 ? -35.815 -15.368 13.227 1.00 50.39 241 ASN B N 1
ATOM 4439 C CA . ASN B 1 245 ? -36.802 -16.395 13.564 1.00 49.97 241 ASN B CA 1
ATOM 4440 C C . ASN B 1 245 ? -38.223 -16.032 13.105 1.00 51.52 241 ASN B C 1
ATOM 4441 O O . ASN B 1 245 ? -39.213 -16.432 13.724 1.00 53.53 241 ASN B O 1
ATOM 4446 N N . GLN B 1 246 ? -38.325 -15.287 12.011 1.00 52.63 242 GLN B N 1
ATOM 4447 C CA . GLN B 1 246 ? -39.611 -14.794 11.539 1.00 52.73 242 GLN B CA 1
ATOM 4448 C C . GLN B 1 246 ? -40.149 -15.672 10.414 1.00 52.79 242 GLN B C 1
ATOM 4449 O O . GLN B 1 246 ? -39.620 -15.669 9.297 1.00 52.62 242 GLN B O 1
ATOM 4455 N N . ASP B 1 247 ? -41.193 -16.431 10.725 1.00 51.95 243 ASP B N 1
ATOM 4456 C CA . ASP B 1 247 ? -41.930 -17.190 9.713 1.00 52.54 243 ASP B CA 1
ATOM 4457 C C . ASP B 1 247 ? -42.761 -16.266 8.812 1.00 51.01 243 ASP B C 1
ATOM 4458 O O . ASP B 1 247 ? -42.887 -16.514 7.610 1.00 50.05 243 ASP B O 1
ATOM 4463 N N . TYR B 1 248 ? -43.311 -15.202 9.391 1.00 51.20 244 TYR B N 1
ATOM 4464 C CA . TYR B 1 248 ? -44.020 -14.174 8.620 1.00 49.83 244 TYR B CA 1
ATOM 4465 C C . TYR B 1 248 ? -43.026 -13.142 8.093 1.00 48.75 244 TYR B C 1
ATOM 4466 O O . TYR B 1 248 ? -42.168 -12.662 8.834 1.00 45.91 244 TYR B O 1
ATOM 4475 N N . ASN B 1 249 ? -43.158 -12.824 6.804 1.00 48.68 245 ASN B N 1
ATOM 4476 C CA . ASN B 1 249 ? -42.175 -12.036 6.076 1.00 47.86 245 ASN B CA 1
ATOM 4477 C C . ASN B 1 249 ? -42.813 -11.104 5.063 1.00 46.79 245 ASN B C 1
ATOM 4478 O O . ASN B 1 249 ? -43.928 -11.324 4.595 1.00 44.61 245 ASN B O 1
ATOM 4483 N N . SER B 1 250 ? -42.060 -10.057 4.746 1.00 47.31 246 SER B N 1
ATOM 4484 C CA . SER B 1 250 ? -42.388 -9.098 3.716 1.00 46.46 246 SER B CA 1
ATOM 4485 C C . SER B 1 250 ? -41.138 -9.010 2.839 1.00 47.33 246 SER B C 1
ATOM 4486 O O . SER B 1 250 ? -40.137 -8.399 3.227 1.00 48.30 246 SER B O 1
ATOM 4489 N N . ILE B 1 251 ? -41.194 -9.665 1.679 1.00 47.00 247 ILE B N 1
ATOM 4490 C CA . ILE B 1 251 ? -40.027 -9.853 0.813 1.00 46.07 247 ILE B CA 1
ATOM 4491 C C . ILE B 1 251 ? -40.056 -8.864 -0.342 1.00 45.69 247 ILE B C 1
ATOM 4492 O O . ILE B 1 251 ? -40.916 -8.955 -1.222 1.00 45.56 247 ILE B O 1
ATOM 4497 N N . LEU B 1 252 ? -39.098 -7.943 -0.340 1.00 44.30 248 LEU B N 1
ATOM 4498 C CA . LEU B 1 252 ? -38.970 -6.947 -1.391 1.00 44.11 248 LEU B CA 1
ATOM 4499 C C . LEU B 1 252 ? -37.804 -7.312 -2.296 1.00 42.66 248 LEU B C 1
ATOM 4500 O O . LEU B 1 252 ? -36.730 -7.649 -1.810 1.00 43.40 248 LEU B O 1
ATOM 4505 N N . PHE B 1 253 ? -38.040 -7.261 -3.603 1.00 41.71 249 PHE B N 1
ATOM 4506 C CA . PHE B 1 253 ? -37.004 -7.454 -4.614 1.00 43.60 249 PHE B CA 1
ATOM 4507 C C . PHE B 1 253 ? -36.991 -6.263 -5.559 1.00 46.40 249 PHE B C 1
ATOM 4508 O O . PHE B 1 253 ? -38.033 -5.871 -6.066 1.00 47.50 249 PHE B O 1
ATOM 4516 N N . ARG B 1 254 ? -35.806 -5.713 -5.801 1.00 49.62 250 ARG B N 1
ATOM 4517 C CA . ARG B 1 254 ? -35.611 -4.646 -6.773 1.00 52.17 250 ARG B CA 1
ATOM 4518 C C . ARG B 1 254 ? -34.316 -4.899 -7.525 1.00 54.34 250 ARG B C 1
ATOM 4519 O O . ARG B 1 254 ? -33.297 -5.217 -6.927 1.00 53.60 250 ARG B O 1
ATOM 4527 N N . VAL B 1 255 ? -34.375 -4.764 -8.844 1.00 61.69 251 VAL B N 1
ATOM 4528 C CA . VAL B 1 255 ? -33.231 -5.009 -9.717 1.00 67.15 251 VAL B CA 1
ATOM 4529 C C . VAL B 1 255 ? -32.166 -3.931 -9.500 1.00 70.22 251 VAL B C 1
ATOM 4530 O O . VAL B 1 255 ? -32.435 -2.743 -9.669 1.00 73.49 251 VAL B O 1
ATOM 4534 N N . GLU B 1 256 ? -30.974 -4.358 -9.085 1.00 76.21 252 GLU B N 1
ATOM 4535 C CA . GLU B 1 256 ? -29.782 -3.494 -9.091 1.00 83.81 252 GLU B CA 1
ATOM 4536 C C . GLU B 1 256 ? -29.371 -3.149 -10.527 1.00 93.29 252 GLU B C 1
ATOM 4537 O O . GLU B 1 256 ? -29.803 -3.791 -11.486 1.00 96.18 252 GLU B O 1
ATOM 4543 N N . ASN B 1 257 ? -28.512 -2.148 -10.659 1.00 103.99 253 ASN B N 1
ATOM 4544 C CA . ASN B 1 257 ? -28.158 -1.595 -11.986 1.00 109.97 253 ASN B CA 1
ATOM 4545 C C . ASN B 1 257 ? -27.502 -2.566 -12.999 1.00 109.39 253 ASN B C 1
ATOM 4546 O O . ASN B 1 257 ? -27.928 -2.611 -14.156 1.00 104.79 253 ASN B O 1
ATOM 4551 N N . SER B 1 258 ? -26.480 -3.319 -12.583 1.00 108.83 254 SER B N 1
ATOM 4552 C CA . SER B 1 258 ? -25.823 -4.287 -13.484 1.00 109.47 254 SER B CA 1
ATOM 4553 C C . SER B 1 258 ? -26.831 -5.380 -13.857 1.00 110.00 254 SER B C 1
ATOM 4554 O O . SER B 1 258 ? -26.964 -6.388 -13.157 1.00 115.43 254 SER B O 1
ATOM 4557 N N . SER B 1 259 ? -27.542 -5.146 -14.961 1.00 107.28 255 SER B N 1
ATOM 4558 C CA . SER B 1 259 ? -28.768 -5.883 -15.305 1.00 105.78 255 SER B CA 1
ATOM 4559 C C . SER B 1 259 ? -28.509 -7.025 -16.288 1.00 99.39 255 SER B C 1
ATOM 4560 O O . SER B 1 259 ? -28.285 -6.784 -17.479 1.00 103.06 255 SER B O 1
ATOM 4563 N N . ASN B 1 260 ? -28.548 -8.258 -15.782 1.00 89.82 256 ASN B N 1
ATOM 4564 C CA . ASN B 1 260 ? -28.328 -9.463 -16.600 1.00 83.93 256 ASN B CA 1
ATOM 4565 C C . ASN B 1 260 ? -29.548 -10.382 -16.770 1.00 80.69 256 ASN B C 1
ATOM 4566 O O . ASN B 1 260 ? -29.579 -11.143 -17.736 1.00 84.81 256 ASN B O 1
ATOM 4571 N N . LYS B 1 261 ? -30.546 -10.315 -15.883 1.00 75.94 257 LYS B N 1
ATOM 4572 C CA . LYS B 1 261 ? -31.622 -11.334 -15.828 1.00 71.66 257 LYS B CA 1
ATOM 4573 C C . LYS B 1 261 ? -32.689 -11.198 -16.934 1.00 66.04 257 LYS B C 1
ATOM 4574 O O . LYS B 1 261 ? -33.882 -11.066 -16.654 1.00 65.73 257 LYS B O 1
ATOM 4580 N N . TYR B 1 262 ? -32.242 -11.273 -18.186 1.00 62.10 258 TYR B N 1
ATOM 4581 C CA . TYR B 1 262 ? -33.091 -11.102 -19.369 1.00 57.40 258 TYR B CA 1
ATOM 4582 C C . TYR B 1 262 ? -33.500 -12.455 -19.959 1.00 56.78 258 TYR B C 1
ATOM 4583 O O . TYR B 1 262 ? -32.748 -13.434 -19.876 1.00 56.98 258 TYR B O 1
ATOM 4592 N N . HIS B 1 263 ? -34.694 -12.491 -20.552 1.00 53.64 259 HIS B N 1
ATOM 4593 C CA . HIS B 1 263 ? -35.209 -13.671 -21.251 1.00 52.52 259 HIS B CA 1
ATOM 4594 C C . HIS B 1 263 ? -35.819 -13.267 -22.588 1.00 52.60 259 HIS B C 1
ATOM 4595 O O . HIS B 1 263 ? -36.536 -12.267 -22.673 1.00 50.15 259 HIS B O 1
ATOM 4602 N N . ASN B 1 264 ? -35.538 -14.057 -23.623 1.00 52.82 260 ASN B N 1
ATOM 4603 C CA . ASN B 1 264 ? -35.976 -13.750 -24.975 1.00 52.06 260 ASN B CA 1
ATOM 4604 C C . ASN B 1 264 ? -37.443 -14.082 -25.128 1.00 53.60 260 ASN B C 1
ATOM 4605 O O . ASN B 1 264 ? -37.872 -15.172 -24.755 1.00 51.85 260 ASN B O 1
ATOM 4610 N N . ILE B 1 265 ? -38.204 -13.126 -25.656 1.00 57.57 261 ILE B N 1
ATOM 4611 C CA . ILE B 1 265 ? -39.589 -13.360 -26.064 1.00 61.11 261 ILE B CA 1
ATOM 4612 C C . ILE B 1 265 ? -39.553 -13.926 -27.482 1.00 62.65 261 ILE B C 1
ATOM 4613 O O . ILE B 1 265 ? -38.976 -13.318 -28.384 1.00 61.10 261 ILE B O 1
ATOM 4618 N N . LEU B 1 266 ? -40.169 -15.093 -27.665 1.00 66.49 262 LEU B N 1
ATOM 4619 C CA . LEU B 1 266 ? -40.138 -15.817 -28.944 1.00 66.50 262 LEU B CA 1
ATOM 4620 C C . LEU B 1 266 ? -41.262 -15.400 -29.901 1.00 69.47 262 LEU B C 1
ATOM 4621 O O . LEU B 1 266 ? -41.063 -15.398 -31.114 1.00 68.79 262 LEU B O 1
ATOM 4626 N N . GLN B 1 267 ? -42.423 -15.039 -29.352 1.00 76.10 263 GLN B N 1
ATOM 4627 C CA . GLN B 1 267 ? -43.595 -14.629 -30.140 1.00 79.78 263 GLN B CA 1
ATOM 4628 C C . GLN B 1 267 ? -44.141 -13.304 -29.628 1.00 79.75 263 GLN B C 1
ATOM 4629 O O . GLN B 1 267 ? -44.390 -13.155 -28.434 1.00 82.66 263 GLN B O 1
ATOM 4635 N N . THR B 1 268 ? -44.335 -12.357 -30.541 1.00 77.69 264 THR B N 1
ATOM 4636 C CA . THR B 1 268 ? -44.940 -11.062 -30.238 1.00 74.93 264 THR B CA 1
ATOM 4637 C C . THR B 1 268 ? -46.470 -11.124 -30.141 1.00 78.04 264 THR B C 1
ATOM 4638 O O . THR B 1 268 ? -47.092 -10.253 -29.526 1.00 77.91 264 THR B O 1
ATOM 4642 N N . ASN B 1 269 ? -47.064 -12.152 -30.750 1.00 81.58 265 ASN B N 1
ATOM 4643 C CA . ASN B 1 269 ? -48.520 -12.262 -30.908 1.00 81.32 265 ASN B CA 1
ATOM 4644 C C . ASN B 1 269 ? -49.220 -12.929 -29.705 1.00 77.03 265 ASN B C 1
ATOM 4645 O O . ASN B 1 269 ? -49.559 -14.120 -29.736 1.00 74.23 265 ASN B O 1
ATOM 4650 N N . PHE B 1 270 ? -49.430 -12.143 -28.652 1.00 72.10 266 PHE B N 1
ATOM 4651 C CA . PHE B 1 270 ? -50.189 -12.585 -27.470 1.00 69.99 266 PHE B CA 1
ATOM 4652 C C . PHE B 1 270 ? -50.766 -11.396 -26.700 1.00 69.09 266 PHE B C 1
ATOM 4653 O O . PHE B 1 270 ? -50.197 -10.297 -26.708 1.00 68.50 266 PHE B O 1
ATOM 4661 N N . ASN B 1 271 ? -51.898 -11.629 -26.041 1.00 68.59 267 ASN B N 1
ATOM 4662 C CA . ASN B 1 271 ? -52.541 -10.622 -25.183 1.00 69.09 267 ASN B CA 1
ATOM 4663 C C . ASN B 1 271 ? -52.976 -11.203 -23.828 1.00 69.55 267 ASN B C 1
ATOM 4664 O O . ASN B 1 271 ? -53.802 -10.614 -23.123 1.00 67.95 267 ASN B O 1
ATOM 4669 N N . ARG B 1 272 ? -52.391 -12.340 -23.460 1.00 70.30 268 ARG B N 1
ATOM 4670 C CA . ARG B 1 272 ? -52.845 -13.109 -22.314 1.00 71.44 268 ARG B CA 1
ATOM 4671 C C . ARG B 1 272 ? -51.775 -14.100 -21.871 1.00 68.75 268 ARG B C 1
ATOM 4672 O O . ARG B 1 272 ? -51.262 -14.859 -22.688 1.00 70.27 268 ARG B O 1
ATOM 4680 N N . PHE B 1 273 ? -51.436 -14.084 -20.585 1.00 66.09 269 PHE B N 1
ATOM 4681 C CA . PHE B 1 273 ? -50.549 -15.099 -20.010 1.00 64.37 269 PHE B CA 1
ATOM 4682 C C . PHE B 1 273 ? -50.711 -15.224 -18.506 1.00 61.42 269 PHE B C 1
ATOM 4683 O O . PHE B 1 273 ? -51.331 -14.381 -17.865 1.00 59.57 269 PHE B O 1
ATOM 4691 N N . ASN B 1 274 ? -50.147 -16.300 -17.967 1.00 62.11 270 ASN B N 1
ATOM 4692 C CA . ASN B 1 274 ? -50.169 -16.575 -16.537 1.00 64.09 270 ASN B CA 1
ATOM 4693 C C . ASN B 1 274 ? -48.797 -16.321 -15.906 1.00 62.19 270 ASN B C 1
ATOM 4694 O O . ASN B 1 274 ? -47.769 -16.460 -16.561 1.00 62.92 270 ASN B O 1
ATOM 4699 N N . LEU B 1 275 ? -48.811 -15.924 -14.636 1.00 61.40 271 LEU B N 1
ATOM 4700 C CA . LEU B 1 275 ? -47.615 -15.867 -13.788 1.00 60.15 271 LEU B CA 1
ATOM 4701 C C . LEU B 1 275 ? -47.936 -16.557 -12.474 1.00 58.02 271 LEU B C 1
ATOM 4702 O O . LEU B 1 275 ? -49.017 -16.348 -11.920 1.00 55.26 271 LEU B O 1
ATOM 4707 N N . SER B 1 276 ? -47.000 -17.372 -11.988 1.00 58.15 272 SER B N 1
ATOM 4708 C CA . SER B 1 276 ? -47.146 -18.090 -10.715 1.00 58.69 272 SER B CA 1
ATOM 4709 C C . SER B 1 276 ? -45.856 -18.055 -9.903 1.00 55.72 272 SER B C 1
ATOM 4710 O O . SER B 1 276 ? -44.774 -18.218 -10.460 1.00 54.62 272 SER B O 1
ATOM 4713 N N . PHE B 1 277 ? -45.984 -17.868 -8.590 1.00 53.55 273 PHE B N 1
ATOM 4714 C CA . PHE B 1 277 ? -44.835 -17.861 -7.680 1.00 52.71 273 PHE B CA 1
ATOM 4715 C C . PHE B 1 277 ? -44.606 -19.246 -7.082 1.00 52.49 273 PHE B C 1
ATOM 4716 O O . PHE B 1 277 ? -45.507 -19.815 -6.476 1.00 54.52 273 PHE B O 1
ATOM 4724 N N . THR B 1 278 ? -43.391 -19.766 -7.251 1.00 53.74 274 THR B N 1
ATOM 4725 C CA . THR B 1 278 ? -43.009 -21.112 -6.796 1.00 54.70 274 THR B CA 1
ATOM 4726 C C . THR B 1 278 ? -41.759 -21.032 -5.928 1.00 53.94 274 THR B C 1
ATOM 4727 O O . THR B 1 278 ? -40.781 -20.375 -6.298 1.00 57.12 274 THR B O 1
ATOM 4731 N N . ILE B 1 279 ? -41.797 -21.728 -4.793 1.00 51.48 275 ILE B N 1
ATOM 4732 C CA . ILE B 1 279 ? -40.663 -21.830 -3.867 1.00 50.94 275 ILE B CA 1
ATOM 4733 C C . ILE B 1 279 ? -39.897 -23.113 -4.179 1.00 50.87 275 ILE B C 1
ATOM 4734 O O . ILE B 1 279 ? -40.509 -24.159 -4.330 1.00 51.12 275 ILE B O 1
ATOM 4739 N N . TYR B 1 280 ? -38.569 -23.026 -4.260 1.00 51.87 276 TYR B N 1
ATOM 4740 C CA . TYR B 1 280 ? -37.691 -24.201 -4.392 1.00 51.70 276 TYR B CA 1
ATOM 4741 C C . TYR B 1 280 ? -36.879 -24.397 -3.112 1.00 50.96 276 TYR B C 1
ATOM 4742 O O . TYR B 1 280 ? -36.339 -23.438 -2.564 1.00 51.31 276 TYR B O 1
ATOM 4751 N N . ASP B 1 281 ? -36.796 -25.643 -2.649 1.00 52.52 277 ASP B N 1
ATOM 4752 C CA . ASP B 1 281 ? -35.973 -26.015 -1.489 1.00 53.30 277 ASP B CA 1
ATOM 4753 C C . ASP B 1 281 ? -34.593 -26.528 -1.933 1.00 53.25 277 ASP B C 1
ATOM 4754 O O . ASP B 1 281 ? -34.350 -26.737 -3.127 1.00 50.29 277 ASP B O 1
ATOM 4759 N N . TYR B 1 282 ? -33.697 -26.723 -0.968 1.00 53.92 278 TYR B N 1
ATOM 4760 C CA . TYR B 1 282 ? -32.334 -27.229 -1.240 1.00 55.34 278 TYR B CA 1
ATOM 4761 C C . TYR B 1 282 ? -32.274 -28.661 -1.799 1.00 55.46 278 TYR B C 1
ATOM 4762 O O . TYR B 1 282 ? -31.343 -29.003 -2.529 1.00 56.61 278 TYR B O 1
ATOM 4771 N N . ASP B 1 283 ? -33.280 -29.471 -1.473 1.00 55.18 279 ASP B N 1
ATOM 4772 C CA . ASP B 1 283 ? -33.468 -30.799 -2.077 1.00 53.85 279 ASP B CA 1
ATOM 4773 C C . ASP B 1 283 ? -34.181 -30.789 -3.449 1.00 56.47 279 ASP B C 1
ATOM 4774 O O . ASP B 1 283 ? -34.643 -31.830 -3.918 1.00 57.05 279 ASP B O 1
ATOM 4779 N N . ASN B 1 284 ? -34.285 -29.615 -4.071 1.00 59.81 280 ASN B N 1
ATOM 4780 C CA . ASN B 1 284 ? -34.946 -29.421 -5.378 1.00 64.89 280 ASN B CA 1
ATOM 4781 C C . ASN B 1 284 ? -36.471 -29.667 -5.435 1.00 62.49 280 ASN B C 1
ATOM 4782 O O . ASN B 1 284 ? -37.059 -29.617 -6.513 1.00 58.73 280 ASN B O 1
ATOM 4787 N N . GLU B 1 285 ? -37.108 -29.883 -4.286 1.00 65.75 281 GLU B N 1
ATOM 4788 C CA . GLU B 1 285 ? -38.555 -30.082 -4.226 1.00 70.49 281 GLU B CA 1
ATOM 4789 C C . GLU B 1 285 ? -39.251 -28.729 -4.323 1.00 69.89 281 GLU B C 1
ATOM 4790 O O . GLU B 1 285 ? -39.110 -27.902 -3.422 1.00 69.58 281 GLU B O 1
ATOM 4796 N N . LYS B 1 286 ? -40.003 -28.517 -5.406 1.00 68.01 282 LYS B N 1
ATOM 4797 C CA . LYS B 1 286 ? -40.709 -27.256 -5.629 1.00 65.00 282 LYS B CA 1
ATOM 4798 C C . LYS B 1 286 ? -42.137 -27.332 -5.073 1.00 63.90 282 LYS B C 1
ATOM 4799 O O . LYS B 1 286 ? -42.800 -28.362 -5.183 1.00 67.53 282 LYS B O 1
ATOM 4805 N N . HIS B 1 287 ? -42.588 -26.238 -4.464 1.00 62.75 283 HIS B N 1
ATOM 4806 C CA . HIS B 1 287 ? -43.962 -26.102 -3.962 1.00 60.25 283 HIS B CA 1
ATOM 4807 C C . HIS B 1 287 ? -44.435 -24.650 -4.104 1.00 57.96 283 HIS B C 1
ATOM 4808 O O . HIS B 1 287 ? -43.611 -23.741 -4.081 1.00 58.87 283 HIS B O 1
ATOM 4815 N N . PRO B 1 288 ? -45.758 -24.424 -4.248 1.00 58.19 284 PRO B N 1
ATOM 4816 C CA . PRO B 1 288 ? -46.219 -23.067 -4.550 1.00 57.03 284 PRO B CA 1
ATOM 4817 C C . PRO B 1 288 ? -46.246 -22.136 -3.339 1.00 56.67 284 PRO B C 1
ATOM 4818 O O . PRO B 1 288 ? -46.471 -22.580 -2.203 1.00 55.00 284 PRO B O 1
ATOM 4822 N N . LEU B 1 289 ? -45.998 -20.854 -3.603 1.00 55.85 285 LEU B N 1
ATOM 4823 C CA . LEU B 1 289 ? -46.199 -19.802 -2.620 1.00 54.19 285 LEU B CA 1
ATOM 4824 C C . LEU B 1 289 ? -47.701 -19.612 -2.492 1.00 54.86 285 LEU B C 1
ATOM 4825 O O . LEU B 1 289 ? -48.391 -19.444 -3.502 1.00 55.97 285 LEU B O 1
ATOM 4830 N N . THR B 1 290 ? -48.196 -19.643 -1.256 1.00 55.54 286 THR B N 1
ATOM 4831 C CA . THR B 1 290 ? -49.632 -19.599 -0.983 1.00 56.61 286 THR B CA 1
ATOM 4832 C C . THR B 1 290 ? -50.064 -18.281 -0.336 1.00 57.72 286 THR B C 1
ATOM 4833 O O . THR B 1 290 ? -49.277 -17.622 0.349 1.00 58.18 286 THR B O 1
ATOM 4837 N N . LEU B 1 291 ? -51.326 -17.917 -0.560 1.00 58.63 287 LEU B N 1
ATOM 4838 C CA . LEU B 1 291 ? -51.905 -16.674 -0.037 1.00 57.81 287 LEU B CA 1
ATOM 4839 C C . LEU B 1 291 ? -52.338 -16.794 1.426 1.00 57.13 287 LEU B C 1
ATOM 4840 O O . LEU B 1 291 ? -52.803 -17.848 1.863 1.00 57.19 287 LEU B O 1
ATOM 4845 N N . LEU B 1 292 ? -52.146 -15.708 2.173 1.00 56.33 288 LEU B N 1
ATOM 4846 C CA . LEU B 1 292 ? -52.827 -15.478 3.446 1.00 55.39 288 LEU B CA 1
ATOM 4847 C C . LEU B 1 292 ? -53.945 -14.484 3.163 1.00 54.45 288 LEU B C 1
ATOM 4848 O O . LEU B 1 292 ? -53.930 -13.842 2.118 1.00 54.38 288 LEU B O 1
ATOM 4853 N N . PRO B 1 293 ? -54.915 -14.337 4.086 1.00 54.80 289 PRO B N 1
ATOM 4854 C CA . PRO B 1 293 ? -55.963 -13.321 3.886 1.00 54.35 289 PRO B CA 1
ATOM 4855 C C . PRO B 1 293 ? -55.442 -11.882 3.817 1.00 54.14 289 PRO B C 1
ATOM 4856 O O . PRO B 1 293 ? -56.052 -11.039 3.155 1.00 55.32 289 PRO B O 1
ATOM 4860 N N . GLN B 1 294 ? -54.322 -11.627 4.494 1.00 51.98 290 GLN B N 1
ATOM 4861 C CA . GLN B 1 294 ? -53.733 -10.296 4.596 1.00 51.09 290 GLN B CA 1
ATOM 4862 C C . GLN B 1 294 ? -52.781 -9.967 3.438 1.00 49.94 290 GLN B C 1
ATOM 4863 O O . GLN B 1 294 ? -52.395 -8.816 3.262 1.00 51.73 290 GLN B O 1
ATOM 4869 N N . THR B 1 295 ? -52.418 -10.969 2.645 1.00 48.41 291 THR B N 1
ATOM 4870 C CA . THR B 1 295 ? -51.381 -10.830 1.634 1.00 46.59 291 THR B CA 1
ATOM 4871 C C . THR B 1 295 ? -51.728 -9.818 0.551 1.00 47.24 291 THR B C 1
ATOM 4872 O O . THR B 1 295 ? -52.836 -9.818 0.004 1.00 47.70 291 THR B O 1
ATOM 4876 N N . VAL B 1 296 ? -50.755 -8.959 0.262 1.00 46.23 292 VAL B N 1
ATOM 4877 C CA . VAL B 1 296 ? -50.755 -8.132 -0.932 1.00 45.63 292 VAL B CA 1
ATOM 4878 C C . VAL B 1 296 ? -49.507 -8.492 -1.716 1.00 45.60 292 VAL B C 1
ATOM 4879 O O . VAL B 1 296 ? -48.437 -8.677 -1.141 1.00 47.58 292 VAL B O 1
ATOM 4883 N N . ILE B 1 297 ? -49.650 -8.601 -3.029 1.00 45.51 293 ILE B N 1
ATOM 4884 C CA . ILE B 1 297 ? -48.535 -8.947 -3.897 1.00 45.37 293 ILE B CA 1
ATOM 4885 C C . ILE B 1 297 ? -48.473 -7.932 -5.016 1.00 46.34 293 ILE B C 1
ATOM 4886 O O . ILE B 1 297 ? -49.501 -7.541 -5.556 1.00 47.61 293 ILE B O 1
ATOM 4891 N N . GLN B 1 298 ? -47.264 -7.469 -5.315 1.00 46.92 294 GLN B N 1
ATOM 4892 C CA . GLN B 1 298 ? -47.046 -6.469 -6.352 1.00 48.69 294 GLN B CA 1
ATOM 4893 C C . GLN B 1 298 ? -45.993 -6.987 -7.310 1.00 49.89 294 GLN B C 1
ATOM 4894 O O . GLN B 1 298 ? -45.162 -7.826 -6.952 1.00 49.49 294 GLN B O 1
ATOM 4900 N N . LEU B 1 299 ? -46.041 -6.480 -8.533 1.00 49.51 295 LEU B N 1
ATOM 4901 C CA . LEU B 1 299 ? -45.240 -7.021 -9.612 1.00 51.24 295 LEU B CA 1
ATOM 4902 C C . LEU B 1 299 ? -45.084 -6.001 -10.716 1.00 48.95 295 LEU B C 1
ATOM 4903 O O . LEU B 1 299 ? -46.052 -5.361 -11.100 1.00 46.42 295 LEU B O 1
ATOM 4908 N N . LYS B 1 300 ? -43.866 -5.877 -11.233 1.00 49.22 296 LYS B N 1
ATOM 4909 C CA . LYS B 1 300 ? -43.587 -4.982 -12.345 1.00 50.11 296 LYS B CA 1
ATOM 4910 C C . LYS B 1 300 ? -42.678 -5.696 -13.318 1.00 48.93 296 LYS B C 1
ATOM 4911 O O . LYS B 1 300 ? -41.615 -6.177 -12.935 1.00 48.84 296 LYS B O 1
ATOM 4917 N N . LEU B 1 301 ? -43.127 -5.780 -14.566 1.00 47.61 297 LEU B N 1
ATOM 4918 C CA . LEU B 1 301 ? -42.387 -6.410 -15.643 1.00 46.28 297 LEU B CA 1
ATOM 4919 C C . LEU B 1 301 ? -41.977 -5.337 -16.635 1.00 45.44 297 LEU B C 1
ATOM 4920 O O . LEU B 1 301 ? -42.660 -4.322 -16.770 1.00 45.51 297 LEU B O 1
ATOM 4925 N N . LEU B 1 302 ? -40.856 -5.559 -17.314 1.00 45.10 298 LEU B N 1
ATOM 4926 C CA . LEU B 1 302 ? -40.431 -4.708 -18.425 1.00 45.47 298 LEU B CA 1
ATOM 4927 C C . LEU B 1 302 ? -40.230 -5.546 -19.694 1.00 46.11 298 LEU B C 1
ATOM 4928 O O . LEU B 1 302 ? -39.487 -6.526 -19.682 1.00 45.67 298 LEU B O 1
ATOM 4933 N N . PHE B 1 303 ? -40.911 -5.158 -20.770 1.00 47.38 299 PHE B N 1
ATOM 4934 C CA . PHE B 1 303 ? -40.626 -5.656 -22.113 1.00 47.86 299 PHE B CA 1
ATOM 4935 C C . PHE B 1 303 ? -39.796 -4.582 -22.818 1.00 48.41 299 PHE B C 1
ATOM 4936 O O . PHE B 1 303 ? -40.293 -3.488 -23.092 1.00 47.62 299 PHE B O 1
ATOM 4944 N N . GLU B 1 304 ? -38.529 -4.906 -23.075 1.00 49.46 300 GLU B N 1
ATOM 4945 C CA . GLU B 1 304 ? -37.532 -3.984 -23.630 1.00 51.19 300 GLU B CA 1
ATOM 4946 C C . GLU B 1 304 ? -37.152 -4.484 -25.025 1.00 51.86 300 GLU B C 1
ATOM 4947 O O . GLU B 1 304 ? -36.705 -5.623 -25.172 1.00 51.25 300 GLU B O 1
ATOM 4953 N N . SER B 1 305 ? -37.337 -3.650 -26.045 1.00 51.86 301 SER B N 1
ATOM 4954 C CA . SER B 1 305 ? -37.036 -4.053 -27.427 1.00 54.42 301 SER B CA 1
ATOM 4955 C C . SER B 1 305 ? -35.530 -4.032 -27.721 1.00 57.40 301 SER B C 1
ATOM 4956 O O . SER B 1 305 ? -34.767 -3.378 -27.015 1.00 61.36 301 SER B O 1
ATOM 4959 N N . ILE B 1 306 ? -35.119 -4.750 -28.764 1.00 60.77 302 ILE B N 1
ATOM 4960 C CA . ILE B 1 306 ? -33.707 -4.843 -29.164 1.00 63.51 302 ILE B CA 1
ATOM 4961 C C . ILE B 1 306 ? -33.499 -4.146 -30.508 1.00 64.82 302 ILE B C 1
ATOM 4962 O O . ILE B 1 306 ? -33.831 -4.691 -31.564 1.00 61.54 302 ILE B O 1
ATOM 4967 N N . MET C 1 5 ? -31.791 -9.665 -33.066 1.00 95.67 1 MET C N 1
ATOM 4968 C CA . MET C 1 5 ? -32.093 -10.703 -32.030 1.00 96.94 1 MET C CA 1
ATOM 4969 C C . MET C 1 5 ? -30.832 -11.104 -31.242 1.00 92.04 1 MET C C 1
ATOM 4970 O O . MET C 1 5 ? -30.099 -12.017 -31.635 1.00 92.78 1 MET C O 1
ATOM 4975 N N . LYS C 1 6 ? -30.593 -10.391 -30.141 1.00 83.30 2 LYS C N 1
ATOM 4976 C CA . LYS C 1 6 ? -29.606 -10.775 -29.126 1.00 76.94 2 LYS C CA 1
ATOM 4977 C C . LYS C 1 6 ? -30.175 -11.920 -28.284 1.00 73.88 2 LYS C C 1
ATOM 4978 O O . LYS C 1 6 ? -31.352 -11.894 -27.920 1.00 73.55 2 LYS C O 1
ATOM 4984 N N . GLN C 1 7 ? -29.335 -12.901 -27.958 1.00 69.55 3 GLN C N 1
ATOM 4985 C CA . GLN C 1 7 ? -29.788 -14.158 -27.349 1.00 66.19 3 GLN C CA 1
ATOM 4986 C C . GLN C 1 7 ? -29.200 -14.374 -25.952 1.00 60.12 3 GLN C C 1
ATOM 4987 O O . GLN C 1 7 ? -27.996 -14.204 -25.746 1.00 57.60 3 GLN C O 1
ATOM 4993 N N . TYR C 1 8 ? -30.067 -14.757 -25.012 1.00 55.68 4 TYR C N 1
ATOM 4994 C CA . TYR C 1 8 ? -29.685 -15.142 -23.646 1.00 54.19 4 TYR C CA 1
ATOM 4995 C C . TYR C 1 8 ? -30.004 -16.623 -23.451 1.00 52.34 4 TYR C C 1
ATOM 4996 O O . TYR C 1 8 ? -31.172 -17.012 -23.459 1.00 51.37 4 TYR C O 1
ATOM 5005 N N . ILE C 1 9 ? -28.964 -17.437 -23.290 1.00 51.49 5 ILE C N 1
ATOM 5006 C CA . ILE C 1 9 ? -29.114 -18.871 -23.039 1.00 51.11 5 ILE C CA 1
ATOM 5007 C C . ILE C 1 9 ? -28.594 -19.119 -21.624 1.00 48.13 5 ILE C C 1
ATOM 5008 O O . ILE C 1 9 ? -27.446 -18.796 -21.317 1.00 47.78 5 ILE C O 1
ATOM 5013 N N . TRP C 1 10 ? -29.457 -19.686 -20.783 1.00 47.04 6 TRP C N 1
ATOM 5014 C CA . TRP C 1 10 ? -29.183 -19.912 -19.364 1.00 48.08 6 TRP C CA 1
ATOM 5015 C C . TRP C 1 10 ? -29.046 -21.396 -19.098 1.00 49.55 6 TRP C C 1
ATOM 5016 O O . TRP C 1 10 ? -29.868 -22.181 -19.568 1.00 51.44 6 TRP C O 1
ATOM 5027 N N . LEU C 1 11 ? -28.041 -21.763 -18.306 1.00 51.30 7 LEU C N 1
ATOM 5028 C CA . LEU C 1 11 ? -27.761 -23.163 -17.973 1.00 54.27 7 LEU C CA 1
ATOM 5029 C C . LEU C 1 11 ? -27.607 -23.339 -16.454 1.00 54.55 7 LEU C C 1
ATOM 5030 O O . LEU C 1 11 ? -26.682 -22.799 -15.848 1.00 52.12 7 LEU C O 1
ATOM 5035 N N . ASN C 1 12 ? -28.530 -24.098 -15.861 1.00 55.42 8 ASN C N 1
ATOM 5036 C CA . ASN C 1 12 ? -28.523 -24.406 -14.428 1.00 55.36 8 ASN C CA 1
ATOM 5037 C C . ASN C 1 12 ? -27.884 -25.765 -14.190 1.00 58.22 8 ASN C C 1
ATOM 5038 O O . ASN C 1 12 ? -27.937 -26.647 -15.055 1.00 62.89 8 ASN C O 1
ATOM 5043 N N . GLU C 1 13 ? -27.286 -25.930 -13.014 1.00 57.58 9 GLU C N 1
ATOM 5044 C CA . GLU C 1 13 ? -26.725 -27.216 -12.619 1.00 61.17 9 GLU C CA 1
ATOM 5045 C C . GLU C 1 13 ? -26.605 -27.327 -11.094 1.00 58.51 9 GLU C C 1
ATOM 5046 O O . GLU C 1 13 ? -26.414 -26.326 -10.412 1.00 54.76 9 GLU C O 1
ATOM 5052 N N . THR C 1 14 ? -26.746 -28.550 -10.580 1.00 59.21 10 THR C N 1
ATOM 5053 C CA . THR C 1 14 ? -26.677 -28.835 -9.138 1.00 59.85 10 THR C CA 1
ATOM 5054 C C . THR C 1 14 ? -25.910 -30.124 -8.832 1.00 58.56 10 THR C C 1
ATOM 5055 O O . THR C 1 14 ? -25.826 -31.025 -9.668 1.00 58.54 10 THR C O 1
ATOM 5059 N N . ILE C 1 15 ? -25.344 -30.183 -7.629 1.00 58.20 11 ILE C N 1
ATOM 5060 C CA . ILE C 1 15 ? -24.717 -31.394 -7.102 1.00 58.48 11 ILE C CA 1
ATOM 5061 C C . ILE C 1 15 ? -25.320 -31.640 -5.732 1.00 59.19 11 ILE C C 1
ATOM 5062 O O . ILE C 1 15 ? -25.160 -30.820 -4.833 1.00 56.11 11 ILE C O 1
ATOM 5067 N N . LYS C 1 16 ? -26.036 -32.752 -5.597 1.00 64.02 12 LYS C N 1
ATOM 5068 C CA . LYS C 1 16 ? -26.383 -33.309 -4.291 1.00 66.63 12 LYS C CA 1
ATOM 5069 C C . LYS C 1 16 ? -25.256 -34.264 -3.871 1.00 65.14 12 LYS C C 1
ATOM 5070 O O . LYS C 1 16 ? -24.516 -34.782 -4.715 1.00 63.49 12 LYS C O 1
ATOM 5076 N N . SER C 1 17 ? -25.111 -34.472 -2.568 1.00 64.61 13 SER C N 1
ATOM 5077 C CA . SER C 1 17 ? -24.111 -35.399 -2.034 1.00 63.65 13 SER C CA 1
ATOM 5078 C C . SER C 1 17 ? -24.716 -36.325 -0.985 1.00 64.38 13 SER C C 1
ATOM 5079 O O . SER C 1 17 ? -25.880 -36.187 -0.608 1.00 67.17 13 SER C O 1
ATOM 5082 N N . ASN C 1 18 ? -23.909 -37.276 -0.531 1.00 66.08 14 ASN C N 1
ATOM 5083 C CA . ASN C 1 18 ? -24.302 -38.212 0.527 1.00 67.00 14 ASN C CA 1
ATOM 5084 C C . ASN C 1 18 ? -23.064 -38.834 1.185 1.00 66.25 14 ASN C C 1
ATOM 5085 O O . ASN C 1 18 ? -21.942 -38.563 0.767 1.00 61.28 14 ASN C O 1
ATOM 5090 N N . LYS C 1 19 ? -23.282 -39.658 2.209 1.00 69.74 15 LYS C N 1
ATOM 5091 C CA . LYS C 1 19 ? -22.195 -40.323 2.939 1.00 74.68 15 LYS C CA 1
ATOM 5092 C C . LYS C 1 19 ? -21.407 -41.355 2.110 1.00 76.88 15 LYS C C 1
ATOM 5093 O O . LYS C 1 19 ? -20.210 -41.542 2.334 1.00 74.38 15 LYS C O 1
ATOM 5099 N N . GLN C 1 20 ? -22.075 -42.023 1.172 1.00 81.51 16 GLN C N 1
ATOM 5100 C CA . GLN C 1 20 ? -21.417 -43.007 0.293 1.00 83.96 16 GLN C CA 1
ATOM 5101 C C . GLN C 1 20 ? -20.490 -42.362 -0.738 1.00 81.50 16 GLN C C 1
ATOM 5102 O O . GLN C 1 20 ? -19.419 -42.891 -1.025 1.00 82.89 16 GLN C O 1
ATOM 5108 N N . LEU C 1 21 ? -20.919 -41.230 -1.290 1.00 79.43 17 LEU C N 1
ATOM 5109 C CA . LEU C 1 21 ? -20.165 -40.493 -2.304 1.00 77.41 17 LEU C CA 1
ATOM 5110 C C . LEU C 1 21 ? -18.952 -39.755 -1.702 1.00 75.29 17 LEU C C 1
ATOM 5111 O O . LEU C 1 21 ? -17.837 -39.845 -2.223 1.00 73.78 17 LEU C O 1
ATOM 5116 N N . ALA C 1 22 ? -19.181 -39.040 -0.601 1.00 72.67 18 ALA C N 1
ATOM 5117 C CA . ALA C 1 22 ? -18.173 -38.164 0.017 1.00 70.11 18 ALA C CA 1
ATOM 5118 C C . ALA C 1 22 ? -17.368 -38.806 1.150 1.00 67.38 18 ALA C C 1
ATOM 5119 O O . ALA C 1 22 ? -16.258 -38.354 1.456 1.00 63.49 18 ALA C O 1
ATOM 5121 N N . GLY C 1 23 ? -17.933 -39.832 1.784 1.00 66.31 19 GLY C N 1
ATOM 5122 C CA . GLY C 1 23 ? -17.311 -40.476 2.948 1.00 63.95 19 GLY C CA 1
ATOM 5123 C C . GLY C 1 23 ? -17.610 -39.697 4.217 1.00 62.25 19 GLY C C 1
ATOM 5124 O O . GLY C 1 23 ? -18.026 -38.539 4.143 1.00 61.02 19 GLY C O 1
ATOM 5125 N N . PRO C 1 24 ? -17.391 -40.319 5.394 1.00 62.32 20 PRO C N 1
ATOM 5126 C CA . PRO C 1 24 ? -17.705 -39.667 6.674 1.00 61.66 20 PRO C CA 1
ATOM 5127 C C . PRO C 1 24 ? -16.874 -38.407 6.885 1.00 59.59 20 PRO C C 1
ATOM 5128 O O . PRO C 1 24 ? -15.665 -38.452 6.710 1.00 60.61 20 PRO C O 1
ATOM 5132 N N . ARG C 1 25 ? -17.528 -37.294 7.217 1.00 60.01 21 ARG C N 1
ATOM 5133 C CA . ARG C 1 25 ? -16.878 -35.968 7.294 1.00 59.40 21 ARG C CA 1
ATOM 5134 C C . ARG C 1 25 ? -16.103 -35.562 6.023 1.00 58.34 21 ARG C C 1
ATOM 5135 O O . ARG C 1 25 ? -15.157 -34.775 6.086 1.00 59.41 21 ARG C O 1
ATOM 5143 N N . GLY C 1 26 ? -16.517 -36.087 4.875 1.00 57.78 22 GLY C N 1
ATOM 5144 C CA . GLY C 1 26 ? -15.796 -35.878 3.623 1.00 59.09 22 GLY C CA 1
ATOM 5145 C C . GLY C 1 26 ? -14.421 -36.526 3.577 1.00 59.40 22 GLY C C 1
ATOM 5146 O O . GLY C 1 26 ? -13.508 -35.979 2.966 1.00 58.02 22 GLY C O 1
ATOM 5147 N N . SER C 1 27 ? -14.285 -37.690 4.218 1.00 61.53 23 SER C N 1
ATOM 5148 C CA . SER C 1 27 ? -13.027 -38.465 4.263 1.00 60.60 23 SER C CA 1
ATOM 5149 C C . SER C 1 27 ? -12.411 -38.742 2.893 1.00 58.59 23 SER C C 1
ATOM 5150 O O . SER C 1 27 ? -11.192 -38.687 2.730 1.00 54.28 23 SER C O 1
ATOM 5153 N N . TYR C 1 28 ? -13.265 -39.057 1.923 1.00 58.56 24 TYR C N 1
ATOM 5154 C CA . TYR C 1 28 ? -12.818 -39.464 0.590 1.00 59.42 24 TYR C CA 1
ATOM 5155 C C . TYR C 1 28 ? -12.247 -38.307 -0.213 1.00 59.48 24 TYR C C 1
ATOM 5156 O O . TYR C 1 28 ? -11.451 -38.528 -1.127 1.00 61.97 24 TYR C O 1
ATOM 5165 N N . LYS C 1 29 ? -12.652 -37.087 0.140 1.00 59.96 25 LYS C N 1
ATOM 5166 C CA . LYS C 1 29 ? -12.186 -35.858 -0.504 1.00 60.65 25 LYS C CA 1
ATOM 5167 C C . LYS C 1 29 ? -12.468 -35.860 -2.005 1.00 59.79 25 LYS C C 1
ATOM 5168 O O . LYS C 1 29 ? -11.580 -35.578 -2.813 1.00 58.84 25 LYS C O 1
ATOM 5174 N N . ARG C 1 30 ? -13.713 -36.188 -2.358 1.00 59.53 26 ARG C N 1
ATOM 5175 C CA . ARG C 1 30 ? -14.156 -36.188 -3.748 1.00 61.64 26 ARG C CA 1
ATOM 5176 C C . ARG C 1 30 ? -14.254 -34.744 -4.237 1.00 58.62 26 ARG C C 1
ATOM 5177 O O . ARG C 1 30 ? -14.959 -33.943 -3.623 1.00 55.67 26 ARG C O 1
ATOM 5185 N N . PRO C 1 31 ? -13.543 -34.401 -5.331 1.00 57.69 27 PRO C N 1
ATOM 5186 C CA . PRO C 1 31 ? -13.631 -33.034 -5.837 1.00 58.10 27 PRO C CA 1
ATOM 5187 C C . PRO C 1 31 ? -15.039 -32.631 -6.285 1.00 58.18 27 PRO C C 1
ATOM 5188 O O . PRO C 1 31 ? -15.795 -33.467 -6.788 1.00 59.40 27 PRO C O 1
ATOM 5192 N N . VAL C 1 32 ? -15.376 -31.361 -6.075 1.00 57.03 28 VAL C N 1
ATOM 5193 C CA . VAL C 1 32 ? -16.621 -30.793 -6.578 1.00 57.75 28 VAL C CA 1
ATOM 5194 C C . VAL C 1 32 ? -16.479 -30.673 -8.090 1.00 58.94 28 VAL C C 1
ATOM 5195 O O . VAL C 1 32 ? -15.686 -29.868 -8.579 1.00 61.21 28 VAL C O 1
ATOM 5199 N N . SER C 1 33 ? -17.252 -31.475 -8.814 1.00 58.23 29 SER C N 1
ATOM 5200 C CA . SER C 1 33 ? -17.161 -31.537 -10.261 1.00 56.00 29 SER C CA 1
ATOM 5201 C C . SER C 1 33 ? -18.506 -31.903 -10.876 1.00 54.95 29 SER C C 1
ATOM 5202 O O . SER C 1 33 ? -19.303 -32.601 -10.261 1.00 53.59 29 SER C O 1
ATOM 5205 N N . VAL C 1 34 ? -18.761 -31.402 -12.083 1.00 56.30 30 VAL C N 1
ATOM 5206 C CA . VAL C 1 34 ? -19.999 -31.693 -12.803 1.00 58.69 30 VAL C CA 1
ATOM 5207 C C . VAL C 1 34 ? -19.734 -31.881 -14.283 1.00 61.55 30 VAL C C 1
ATOM 5208 O O . VAL C 1 34 ? -19.031 -31.078 -14.899 1.00 61.69 30 VAL C O 1
ATOM 5212 N N . ASP C 1 35 ? -20.336 -32.925 -14.845 1.00 65.16 31 ASP C N 1
ATOM 5213 C CA . ASP C 1 35 ? -20.397 -33.110 -16.288 1.00 67.11 31 ASP C CA 1
ATOM 5214 C C . ASP C 1 35 ? -21.753 -32.628 -16.779 1.00 64.21 31 ASP C C 1
ATOM 5215 O O . ASP C 1 35 ? -22.780 -33.249 -16.498 1.00 62.83 31 ASP C O 1
ATOM 5220 N N . ILE C 1 36 ? -21.744 -31.506 -17.494 1.00 64.22 32 ILE C N 1
ATOM 5221 C CA . ILE C 1 36 ? -22.916 -31.044 -18.239 1.00 67.38 32 ILE C CA 1
ATOM 5222 C C . ILE C 1 36 ? -22.940 -31.843 -19.536 1.00 68.56 32 ILE C C 1
ATOM 5223 O O . ILE C 1 36 ? -21.980 -31.794 -20.298 1.00 69.67 32 ILE C O 1
ATOM 5228 N N . PHE C 1 37 ? -24.033 -32.566 -19.775 1.00 70.99 33 PHE C N 1
ATOM 5229 C CA . PHE C 1 37 ? -24.184 -33.417 -20.955 1.00 72.81 33 PHE C CA 1
ATOM 5230 C C . PHE C 1 37 ? -25.628 -33.301 -21.444 1.00 70.46 33 PHE C C 1
ATOM 5231 O O . PHE C 1 37 ? -26.564 -33.509 -20.671 1.00 65.45 33 PHE C O 1
ATOM 5239 N N . ARG C 1 38 ? -25.794 -32.925 -22.713 1.00 72.10 34 ARG C N 1
ATOM 5240 C CA . ARG C 1 38 ? -27.117 -32.667 -23.303 1.00 74.10 34 ARG C CA 1
ATOM 5241 C C . ARG C 1 38 ? -27.376 -33.418 -24.613 1.00 76.63 34 ARG C C 1
ATOM 5242 O O . ARG C 1 38 ? -26.445 -33.905 -25.253 1.00 79.32 34 ARG C O 1
ATOM 5250 N N . SER C 1 39 ? -28.649 -33.502 -24.999 1.00 78.77 35 SER C N 1
ATOM 5251 C CA . SER C 1 39 ? -29.057 -34.251 -26.200 1.00 80.78 35 SER C CA 1
ATOM 5252 C C . SER C 1 39 ? -28.534 -33.595 -27.471 1.00 82.18 35 SER C C 1
ATOM 5253 O O . SER C 1 39 ? -27.761 -34.202 -28.215 1.00 82.74 35 SER C O 1
ATOM 5256 N N . SER C 1 40 ? -28.953 -32.353 -27.695 1.00 82.78 36 SER C N 1
ATOM 5257 C CA . SER C 1 40 ? -28.521 -31.565 -28.852 1.00 82.55 36 SER C CA 1
ATOM 5258 C C . SER C 1 40 ? -27.517 -30.497 -28.416 1.00 78.91 36 SER C C 1
ATOM 5259 O O . SER C 1 40 ? -27.269 -30.313 -27.219 1.00 76.00 36 SER C O 1
ATOM 5262 N N . THR C 1 41 ? -26.930 -29.817 -29.399 1.00 78.84 37 THR C N 1
ATOM 5263 C CA . THR C 1 41 ? -25.939 -28.768 -29.147 1.00 78.80 37 THR C CA 1
ATOM 5264 C C . THR C 1 41 ? -26.558 -27.594 -28.386 1.00 77.67 37 THR C C 1
ATOM 5265 O O . THR C 1 41 ? -27.722 -27.250 -28.594 1.00 78.79 37 THR C O 1
ATOM 5269 N N . ILE C 1 42 ? -25.763 -26.997 -27.504 1.00 77.86 38 ILE C N 1
ATOM 5270 C CA . ILE C 1 42 ? -26.222 -25.941 -26.598 1.00 76.71 38 ILE C CA 1
ATOM 5271 C C . ILE C 1 42 ? -26.393 -24.598 -27.322 1.00 75.55 38 ILE C C 1
ATOM 5272 O O . ILE C 1 42 ? -27.400 -23.912 -27.125 1.00 74.84 38 ILE C O 1
ATOM 5277 N N . LEU C 1 43 ? -25.412 -24.248 -28.155 1.00 74.96 39 LEU C N 1
ATOM 5278 C CA . LEU C 1 43 ? -25.354 -22.953 -28.856 1.00 73.38 39 LEU C CA 1
ATOM 5279 C C . LEU C 1 43 ? -25.683 -23.060 -30.356 1.00 73.47 39 LEU C C 1
ATOM 5280 O O . LEU C 1 43 ? -25.558 -24.132 -30.959 1.00 68.69 39 LEU C O 1
ATOM 5285 N N . ASP C 1 44 ? -26.105 -21.940 -30.946 1.00 77.11 40 ASP C N 1
ATOM 5286 C CA . ASP C 1 44 ? -26.297 -21.844 -32.402 1.00 82.71 40 ASP C CA 1
ATOM 5287 C C . ASP C 1 44 ? -24.933 -21.772 -33.095 1.00 84.11 40 ASP C C 1
ATOM 5288 O O . ASP C 1 44 ? -24.011 -21.140 -32.566 1.00 86.81 40 ASP C O 1
ATOM 5293 N N . PRO C 1 45 ? -24.794 -22.414 -34.274 1.00 83.03 41 PRO C N 1
ATOM 5294 C CA . PRO C 1 45 ? -23.538 -22.287 -35.026 1.00 81.47 41 PRO C CA 1
ATOM 5295 C C . PRO C 1 45 ? -23.344 -20.929 -35.721 1.00 80.15 41 PRO C C 1
ATOM 5296 O O . PRO C 1 45 ? -22.207 -20.537 -35.968 1.00 77.76 41 PRO C O 1
ATOM 5300 N N . ASP C 1 46 ? -24.434 -20.221 -36.017 1.00 82.50 42 ASP C N 1
ATOM 5301 C CA . ASP C 1 46 ? -24.365 -18.938 -36.740 1.00 85.33 42 ASP C CA 1
ATOM 5302 C C . ASP C 1 46 ? -23.955 -17.716 -35.903 1.00 85.84 42 ASP C C 1
ATOM 5303 O O . ASP C 1 46 ? -23.658 -16.665 -36.478 1.00 87.85 42 ASP C O 1
ATOM 5308 N N . LYS C 1 47 ? -23.937 -17.847 -34.572 1.00 84.07 43 LYS C N 1
ATOM 5309 C CA . LYS C 1 47 ? -23.644 -16.721 -33.660 1.00 79.82 43 LYS C CA 1
ATOM 5310 C C . LYS C 1 47 ? -22.332 -16.896 -32.889 1.00 77.68 43 LYS C C 1
ATOM 5311 O O . LYS C 1 47 ? -21.788 -17.998 -32.806 1.00 76.58 43 LYS C O 1
ATOM 5317 N N . ASN C 1 48 ? -21.841 -15.786 -32.339 1.00 75.56 44 ASN C N 1
ATOM 5318 C CA . ASN C 1 48 ? -20.717 -15.774 -31.392 1.00 76.80 44 ASN C CA 1
ATOM 5319 C C . ASN C 1 48 ? -21.227 -15.473 -29.987 1.00 73.42 44 ASN C C 1
ATOM 5320 O O . ASN C 1 48 ? -22.138 -14.660 -29.820 1.00 74.06 44 ASN C O 1
ATOM 5325 N N . TYR C 1 49 ? -20.612 -16.102 -28.986 1.00 68.62 45 TYR C N 1
ATOM 5326 C CA . TYR C 1 49 ? -21.079 -16.018 -27.598 1.00 65.27 45 TYR C CA 1
ATOM 5327 C C . TYR C 1 49 ? -20.006 -15.622 -26.591 1.00 62.63 45 TYR C C 1
ATOM 5328 O O . TYR C 1 49 ? -18.825 -15.925 -26.759 1.00 60.06 45 TYR C O 1
ATOM 5337 N N . LEU C 1 50 ? -20.457 -14.942 -25.540 1.00 60.95 46 LEU C N 1
ATOM 5338 C CA . LEU C 1 50 ? -19.675 -14.710 -24.334 1.00 56.63 46 LEU C CA 1
ATOM 5339 C C . LEU C 1 50 ? -20.230 -15.608 -23.240 1.00 51.64 46 LEU C C 1
ATOM 5340 O O . LEU C 1 50 ? -21.417 -15.901 -23.235 1.00 50.13 46 LEU C O 1
ATOM 5345 N N . LEU C 1 51 ? -19.364 -16.038 -22.329 1.00 50.14 47 LEU C N 1
ATOM 5346 C CA . LEU C 1 51 ? -19.751 -16.808 -21.146 1.00 50.50 47 LEU C CA 1
ATOM 5347 C C . LEU C 1 51 ? -19.503 -15.991 -19.877 1.00 51.10 47 LEU C C 1
ATOM 5348 O O . LEU C 1 51 ? -18.403 -15.457 -19.678 1.00 48.96 47 LEU C O 1
ATOM 5353 N N . ILE C 1 52 ? -20.516 -15.939 -19.013 1.00 51.11 48 ILE C N 1
ATOM 5354 C CA . ILE C 1 52 ? -20.390 -15.350 -17.674 1.00 51.28 48 ILE C CA 1
ATOM 5355 C C . ILE C 1 52 ? -21.092 -16.231 -16.641 1.00 50.24 48 ILE C C 1
ATOM 5356 O O . ILE C 1 52 ? -22.195 -16.736 -16.885 1.00 50.41 48 ILE C O 1
ATOM 5361 N N . VAL C 1 53 ? -20.425 -16.429 -15.502 1.00 48.90 49 VAL C N 1
ATOM 5362 C CA . VAL C 1 53 ? -20.990 -17.153 -14.371 1.00 47.27 49 VAL C CA 1
ATOM 5363 C C . VAL C 1 53 ? -21.858 -16.161 -13.602 1.00 46.83 49 VAL C C 1
ATOM 5364 O O . VAL C 1 53 ? -21.339 -15.304 -12.887 1.00 46.11 49 VAL C O 1
ATOM 5368 N N . GLU C 1 54 ? -23.175 -16.277 -13.775 1.00 47.46 50 GLU C N 1
ATOM 5369 C CA . GLU C 1 54 ? -24.151 -15.407 -13.105 1.00 49.47 50 GLU C CA 1
ATOM 5370 C C . GLU C 1 54 ? -24.168 -15.621 -11.578 1.00 48.75 50 GLU C C 1
ATOM 5371 O O . GLU C 1 54 ? -24.118 -14.660 -10.809 1.00 45.66 50 GLU C O 1
ATOM 5377 N N . GLU C 1 55 ? -24.233 -16.879 -11.152 1.00 49.26 51 GLU C N 1
ATOM 5378 C CA . GLU C 1 55 ? -24.445 -17.201 -9.742 1.00 51.09 51 GLU C CA 1
ATOM 5379 C C . GLU C 1 55 ? -23.965 -18.608 -9.394 1.00 49.78 51 GLU C C 1
ATOM 5380 O O . GLU C 1 55 ? -24.120 -19.540 -10.185 1.00 50.85 51 GLU C O 1
ATOM 5386 N N . PHE C 1 56 ? -23.353 -18.741 -8.219 1.00 47.12 52 PHE C N 1
ATOM 5387 C CA . PHE C 1 56 ? -23.151 -20.051 -7.600 1.00 45.98 52 PHE C CA 1
ATOM 5388 C C . PHE C 1 56 ? -23.418 -20.019 -6.095 1.00 45.66 52 PHE C C 1
ATOM 5389 O O . PHE C 1 56 ? -23.512 -18.947 -5.491 1.00 43.76 52 PHE C O 1
ATOM 5397 N N . HIS C 1 57 ? -23.554 -21.211 -5.517 1.00 45.87 53 HIS C N 1
ATOM 5398 C CA . HIS C 1 57 ? -23.768 -21.380 -4.079 1.00 46.22 53 HIS C CA 1
ATOM 5399 C C . HIS C 1 57 ? -23.066 -22.645 -3.582 1.00 46.54 53 HIS C C 1
ATOM 5400 O O . HIS C 1 57 ? -23.389 -23.742 -4.014 1.00 50.04 53 HIS C O 1
ATOM 5407 N N . LEU C 1 58 ? -22.084 -22.474 -2.703 1.00 45.82 54 LEU C N 1
ATOM 5408 C CA . LEU C 1 58 ? -21.334 -23.589 -2.126 1.00 45.08 54 LEU C CA 1
ATOM 5409 C C . LEU C 1 58 ? -21.900 -23.827 -0.732 1.00 45.06 54 LEU C C 1
ATOM 5410 O O . LEU C 1 58 ? -21.402 -23.298 0.265 1.00 42.87 54 LEU C O 1
ATOM 5415 N N . HIS C 1 59 ? -22.971 -24.613 -0.680 1.00 45.10 55 HIS C N 1
ATOM 5416 C CA . HIS C 1 59 ? -23.753 -24.761 0.544 1.00 46.49 55 HIS C CA 1
ATOM 5417 C C . HIS C 1 59 ? -23.346 -25.956 1.388 1.00 45.67 55 HIS C C 1
ATOM 5418 O O . HIS C 1 59 ? -23.509 -27.092 0.973 1.00 45.07 55 HIS C O 1
ATOM 5425 N N . LYS C 1 60 ? -22.871 -25.663 2.601 1.00 46.55 56 LYS C N 1
ATOM 5426 C CA . LYS C 1 60 ? -22.323 -26.647 3.536 1.00 48.57 56 LYS C CA 1
ATOM 5427 C C . LYS C 1 60 ? -21.055 -27.329 3.013 1.00 50.65 56 LYS C C 1
ATOM 5428 O O . LYS C 1 60 ? -21.059 -28.491 2.576 1.00 51.12 56 LYS C O 1
ATOM 5434 N N . ILE C 1 61 ? -19.976 -26.555 3.081 1.00 50.36 57 ILE C N 1
ATOM 5435 C CA . ILE C 1 61 ? -18.620 -27.009 2.784 1.00 50.80 57 ILE C CA 1
ATOM 5436 C C . ILE C 1 61 ? -17.714 -26.682 3.961 1.00 51.86 57 ILE C C 1
ATOM 5437 O O . ILE C 1 61 ? -18.120 -25.961 4.876 1.00 50.26 57 ILE C O 1
ATOM 5442 N N . ARG C 1 62 ? -16.486 -27.197 3.917 1.00 52.59 58 ARG C N 1
ATOM 5443 C CA . ARG C 1 62 ? -15.477 -26.914 4.945 1.00 51.77 58 ARG C CA 1
ATOM 5444 C C . ARG C 1 62 ? -14.250 -26.267 4.317 1.00 51.23 58 ARG C C 1
ATOM 5445 O O . ARG C 1 62 ? -13.827 -26.660 3.232 1.00 51.96 58 ARG C O 1
ATOM 5453 N N . LEU C 1 63 ? -13.687 -25.275 5.002 1.00 49.98 59 LEU C N 1
ATOM 5454 C CA . LEU C 1 63 ? -12.486 -24.587 4.535 1.00 49.01 59 LEU C CA 1
ATOM 5455 C C . LEU C 1 63 ? -11.471 -24.441 5.670 1.00 48.98 59 LEU C C 1
ATOM 5456 O O . LEU C 1 63 ? -11.857 -24.246 6.824 1.00 49.41 59 LEU C O 1
ATOM 5461 N N . PRO C 1 64 ? -10.166 -24.544 5.348 1.00 48.30 60 PRO C N 1
ATOM 5462 C CA . PRO C 1 64 ? -9.150 -24.334 6.375 1.00 47.72 60 PRO C CA 1
ATOM 5463 C C . PRO C 1 64 ? -8.974 -22.869 6.747 1.00 48.62 60 PRO C C 1
ATOM 5464 O O . PRO C 1 64 ? -9.180 -21.980 5.914 1.00 47.50 60 PRO C O 1
ATOM 5468 N N . LEU C 1 65 ? -8.601 -22.644 8.002 1.00 50.03 61 LEU C N 1
ATOM 5469 C CA . LEU C 1 65 ? -8.384 -21.309 8.550 1.00 52.23 61 LEU C CA 1
ATOM 5470 C C . LEU C 1 65 ? -6.906 -20.889 8.628 1.00 55.91 61 LEU C C 1
ATOM 5471 O O . LEU C 1 65 ? -6.611 -19.696 8.670 1.00 59.91 61 LEU C O 1
ATOM 5476 N N . PHE C 1 66 ? -5.989 -21.857 8.657 1.00 57.15 62 PHE C N 1
ATOM 5477 C CA . PHE C 1 66 ? -4.555 -21.593 8.845 1.00 57.50 62 PHE C CA 1
ATOM 5478 C C . PHE C 1 66 ? -3.718 -22.682 8.164 1.00 59.68 62 PHE C C 1
ATOM 5479 O O . PHE C 1 66 ? -4.173 -23.820 8.019 1.00 62.30 62 PHE C O 1
ATOM 5487 N N . LYS C 1 67 ? -2.505 -22.318 7.744 1.00 59.58 63 LYS C N 1
ATOM 5488 C CA . LYS C 1 67 ? -1.593 -23.219 7.028 1.00 56.93 63 LYS C CA 1
ATOM 5489 C C . LYS C 1 67 ? -0.157 -22.959 7.491 1.00 58.13 63 LYS C C 1
ATOM 5490 O O . LYS C 1 67 ? 0.539 -22.148 6.884 1.00 56.28 63 LYS C O 1
ATOM 5496 N N . PRO C 1 68 ? 0.297 -23.661 8.557 1.00 61.44 64 PRO C N 1
ATOM 5497 C CA . PRO C 1 68 ? 1.599 -23.405 9.206 1.00 61.82 64 PRO C CA 1
ATOM 5498 C C . PRO C 1 68 ? 2.860 -23.391 8.332 1.00 63.76 64 PRO C C 1
ATOM 5499 O O . PRO C 1 68 ? 3.837 -22.738 8.704 1.00 65.31 64 PRO C O 1
ATOM 5503 N N . ALA C 1 69 ? 2.846 -24.104 7.208 1.00 64.92 65 ALA C N 1
ATOM 5504 C CA . ALA C 1 69 ? 4.013 -24.193 6.319 1.00 66.75 65 ALA C CA 1
ATOM 5505 C C . ALA C 1 69 ? 4.541 -22.821 5.885 1.00 68.84 65 ALA C C 1
ATOM 5506 O O . ALA C 1 69 ? 5.744 -22.581 5.922 1.00 71.33 65 ALA C O 1
ATOM 5508 N N . GLY C 1 70 ? 3.631 -21.929 5.503 1.00 71.48 66 GLY C N 1
ATOM 5509 C CA . GLY C 1 70 ? 3.980 -20.592 5.011 1.00 70.42 66 GLY C CA 1
ATOM 5510 C C . GLY C 1 70 ? 4.485 -19.582 6.032 1.00 70.04 66 GLY C C 1
ATOM 5511 O O . GLY C 1 70 ? 5.051 -18.555 5.643 1.00 70.77 66 GLY C O 1
ATOM 5512 N N . HIS C 1 71 ? 4.277 -19.857 7.321 1.00 67.25 67 HIS C N 1
ATOM 5513 C CA . HIS C 1 71 ? 4.690 -18.956 8.407 1.00 66.32 67 HIS C CA 1
ATOM 5514 C C . HIS C 1 71 ? 5.898 -19.510 9.169 1.00 65.67 67 HIS C C 1
ATOM 5515 O O . HIS C 1 71 ? 5.993 -20.715 9.395 1.00 65.63 67 HIS C O 1
ATOM 5522 N N . ASP C 1 72 ? 6.806 -18.618 9.566 1.00 67.33 68 ASP C N 1
ATOM 5523 C CA . ASP C 1 72 ? 7.978 -18.964 10.385 1.00 67.57 68 ASP C CA 1
ATOM 5524 C C . ASP C 1 72 ? 7.962 -18.147 11.674 1.00 62.78 68 ASP C C 1
ATOM 5525 O O . ASP C 1 72 ? 8.693 -17.167 11.812 1.00 60.37 68 ASP C O 1
ATOM 5530 N N . TYR C 1 73 ? 7.119 -18.559 12.614 1.00 61.78 69 TYR C N 1
ATOM 5531 C CA . TYR C 1 73 ? 6.946 -17.824 13.868 1.00 63.99 69 TYR C CA 1
ATOM 5532 C C . TYR C 1 73 ? 8.026 -18.181 14.885 1.00 66.84 69 TYR C C 1
ATOM 5533 O O . TYR C 1 73 ? 8.546 -19.296 14.881 1.00 67.30 69 TYR C O 1
ATOM 5542 N N . GLN C 1 74 ? 8.347 -17.213 15.745 1.00 70.60 70 GLN C N 1
ATOM 5543 C CA . GLN C 1 74 ? 9.246 -17.396 16.888 1.00 73.76 70 GLN C CA 1
ATOM 5544 C C . GLN C 1 74 ? 8.837 -16.453 18.010 1.00 73.13 70 GLN C C 1
ATOM 5545 O O . GLN C 1 74 ? 8.692 -15.250 17.782 1.00 72.64 70 GLN C O 1
ATOM 5551 N N . VAL C 1 75 ? 8.667 -16.999 19.212 1.00 73.05 71 VAL C N 1
ATOM 5552 C CA . VAL C 1 75 ? 8.495 -16.181 20.424 1.00 73.67 71 VAL C CA 1
ATOM 5553 C C . VAL C 1 75 ? 9.802 -16.131 21.211 1.00 76.78 71 VAL C C 1
ATOM 5554 O O . VAL C 1 75 ? 10.738 -16.877 20.926 1.00 78.74 71 VAL C O 1
ATOM 5558 N N . GLY C 1 76 ? 9.858 -15.232 22.187 1.00 79.88 72 GLY C N 1
ATOM 5559 C CA . GLY C 1 76 ? 11.034 -15.079 23.043 1.00 81.65 72 GLY C CA 1
ATOM 5560 C C . GLY C 1 76 ? 10.724 -14.319 24.314 1.00 84.78 72 GLY C C 1
ATOM 5561 O O . GLY C 1 76 ? 9.623 -13.794 24.478 1.00 85.58 72 GLY C O 1
ATOM 5562 N N . ILE C 1 77 ? 11.696 -14.277 25.222 1.00 90.09 73 ILE C N 1
ATOM 5563 C CA . ILE C 1 77 ? 11.552 -13.554 26.492 1.00 91.36 73 ILE C CA 1
ATOM 5564 C C . ILE C 1 77 ? 12.784 -12.699 26.750 1.00 94.45 73 ILE C C 1
ATOM 5565 O O . ILE C 1 77 ? 13.913 -13.184 26.675 1.00 95.84 73 ILE C O 1
ATOM 5570 N N . PHE C 1 78 ? 12.535 -11.428 27.067 1.00 100.20 74 PHE C N 1
ATOM 5571 C CA . PHE C 1 78 ? 13.567 -10.409 27.245 1.00 101.78 74 PHE C CA 1
ATOM 5572 C C . PHE C 1 78 ? 13.508 -9.904 28.681 1.00 103.28 74 PHE C C 1
ATOM 5573 O O . PHE C 1 78 ? 12.482 -9.374 29.113 1.00 101.42 74 PHE C O 1
ATOM 5581 N N . ASN C 1 79 ? 14.603 -10.085 29.415 1.00 107.18 75 ASN C N 1
ATOM 5582 C CA . ASN C 1 79 ? 14.707 -9.627 30.800 1.00 110.48 75 ASN C CA 1
ATOM 5583 C C . ASN C 1 79 ? 15.099 -8.150 30.811 1.00 113.53 75 ASN C C 1
ATOM 5584 O O . ASN C 1 79 ? 15.975 -7.737 30.051 1.00 114.92 75 ASN C O 1
ATOM 5589 N N . ARG C 1 80 ? 14.447 -7.366 31.666 1.00 115.27 76 ARG C N 1
ATOM 5590 C CA . ARG C 1 80 ? 14.746 -5.933 31.792 1.00 116.61 76 ARG C CA 1
ATOM 5591 C C . ARG C 1 80 ? 16.009 -5.677 32.604 1.00 118.84 76 ARG C C 1
ATOM 5592 O O . ARG C 1 80 ? 16.866 -4.899 32.179 1.00 124.02 76 ARG C O 1
ATOM 5600 N N . SER C 1 81 ? 16.110 -6.325 33.767 1.00 117.76 77 SER C N 1
ATOM 5601 C CA . SER C 1 81 ? 17.229 -6.123 34.701 1.00 114.61 77 SER C CA 1
ATOM 5602 C C . SER C 1 81 ? 18.595 -6.367 34.049 1.00 115.66 77 SER C C 1
ATOM 5603 O O . SER C 1 81 ? 19.437 -5.468 34.032 1.00 115.35 77 SER C O 1
ATOM 5606 N N . THR C 1 82 ? 18.798 -7.566 33.501 1.00 116.94 78 THR C N 1
ATOM 5607 C CA . THR C 1 82 ? 20.030 -7.881 32.751 1.00 119.24 78 THR C CA 1
ATOM 5608 C C . THR C 1 82 ? 20.064 -7.195 31.370 1.00 120.55 78 THR C C 1
ATOM 5609 O O . THR C 1 82 ? 21.144 -6.947 30.826 1.00 118.68 78 THR C O 1
ATOM 5613 N N . ASP C 1 83 ? 18.878 -6.907 30.823 1.00 120.91 79 ASP C N 1
ATOM 5614 C CA . ASP C 1 83 ? 18.697 -6.205 29.536 1.00 118.09 79 ASP C CA 1
ATOM 5615 C C . ASP C 1 83 ? 19.187 -7.064 28.353 1.00 116.52 79 ASP C C 1
ATOM 5616 O O . ASP C 1 83 ? 19.819 -6.566 27.415 1.00 114.25 79 ASP C O 1
ATOM 5621 N N . GLU C 1 84 ? 18.863 -8.356 28.415 1.00 113.94 80 GLU C N 1
ATOM 5622 C CA . GLU C 1 84 ? 19.344 -9.361 27.460 1.00 112.79 80 GLU C CA 1
ATOM 5623 C C . GLU C 1 84 ? 18.236 -10.355 27.097 1.00 110.43 80 GLU C C 1
ATOM 5624 O O . GLU C 1 84 ? 17.270 -10.529 27.846 1.00 108.80 80 GLU C O 1
ATOM 5630 N N . ILE C 1 85 ? 18.396 -11.005 25.945 1.00 107.95 81 ILE C N 1
ATOM 5631 C CA . ILE C 1 85 ? 17.493 -12.074 25.503 1.00 103.37 81 ILE C CA 1
ATOM 5632 C C . ILE C 1 85 ? 17.785 -13.317 26.346 1.00 101.00 81 ILE C C 1
ATOM 5633 O O . ILE C 1 85 ? 18.935 -13.745 26.443 1.00 97.98 81 ILE C O 1
ATOM 5638 N N . MET C 1 86 ? 16.742 -13.887 26.945 1.00 100.81 82 MET C N 1
ATOM 5639 C CA . MET C 1 86 ? 16.868 -15.099 27.759 1.00 101.49 82 MET C CA 1
ATOM 5640 C C . MET C 1 86 ? 16.690 -16.373 26.939 1.00 102.32 82 MET C C 1
ATOM 5641 O O . MET C 1 86 ? 17.458 -17.323 27.100 1.00 104.92 82 MET C O 1
ATOM 5646 N N . GLY C 1 87 ? 15.683 -16.393 26.069 1.00 101.13 83 GLY C N 1
ATOM 5647 C CA . GLY C 1 87 ? 15.422 -17.553 25.210 1.00 98.48 83 GLY C CA 1
ATOM 5648 C C . GLY C 1 87 ? 14.560 -17.234 24.004 1.00 94.68 83 GLY C C 1
ATOM 5649 O O . GLY C 1 87 ? 13.811 -16.258 24.011 1.00 90.45 83 GLY C O 1
ATOM 5650 N N . VAL C 1 88 ? 14.697 -18.059 22.965 1.00 91.48 84 VAL C N 1
ATOM 5651 C CA . VAL C 1 88 ? 13.912 -17.965 21.730 1.00 89.03 84 VAL C CA 1
ATOM 5652 C C . VAL C 1 88 ? 13.616 -19.385 21.234 1.00 91.39 84 VAL C C 1
ATOM 5653 O O . VAL C 1 88 ? 14.508 -20.239 21.215 1.00 93.64 84 VAL C O 1
ATOM 5657 N N . ARG C 1 89 ? 12.370 -19.620 20.820 1.00 92.60 85 ARG C N 1
ATOM 5658 C CA . ARG C 1 89 ? 11.943 -20.918 20.273 1.00 91.36 85 ARG C CA 1
ATOM 5659 C C . ARG C 1 89 ? 10.976 -20.749 19.098 1.00 88.31 85 ARG C C 1
ATOM 5660 O O . ARG C 1 89 ? 10.186 -19.804 19.065 1.00 87.38 85 ARG C O 1
ATOM 5668 N N . GLU C 1 90 ? 11.047 -21.674 18.141 1.00 84.81 86 GLU C N 1
ATOM 5669 C CA . GLU C 1 90 ? 10.105 -21.711 17.019 1.00 82.14 86 GLU C CA 1
ATOM 5670 C C . GLU C 1 90 ? 8.775 -22.285 17.478 1.00 75.41 86 GLU C C 1
ATOM 5671 O O . GLU C 1 90 ? 8.746 -23.211 18.282 1.00 73.51 86 GLU C O 1
ATOM 5677 N N . VAL C 1 91 ? 7.680 -21.744 16.954 1.00 73.41 87 VAL C N 1
ATOM 5678 C CA . VAL C 1 91 ? 6.346 -22.281 17.228 1.00 72.40 87 VAL C CA 1
ATOM 5679 C C . VAL C 1 91 ? 6.154 -23.535 16.365 1.00 72.09 87 VAL C C 1
ATOM 5680 O O . VAL C 1 91 ? 6.298 -23.484 15.140 1.00 69.33 87 VAL C O 1
ATOM 5684 N N . ASP C 1 92 ? 5.840 -24.650 17.023 1.00 72.62 88 ASP C N 1
ATOM 5685 C CA . ASP C 1 92 ? 5.662 -25.942 16.363 1.00 73.26 88 ASP C CA 1
ATOM 5686 C C . ASP C 1 92 ? 4.168 -26.241 16.239 1.00 71.49 88 ASP C C 1
ATOM 5687 O O . ASP C 1 92 ? 3.470 -26.364 17.243 1.00 73.41 88 ASP C O 1
ATOM 5692 N N . PHE C 1 93 ? 3.691 -26.346 15.001 1.00 70.76 89 PHE C N 1
ATOM 5693 C CA . PHE C 1 93 ? 2.287 -26.667 14.708 1.00 70.50 89 PHE C CA 1
ATOM 5694 C C . PHE C 1 93 ? 2.044 -28.148 14.350 1.00 72.46 89 PHE C C 1
ATOM 5695 O O . PHE C 1 93 ? 0.896 -28.551 14.137 1.00 73.04 89 PHE C O 1
ATOM 5703 N N . SER C 1 94 ? 3.105 -28.958 14.331 1.00 72.47 90 SER C N 1
ATOM 5704 C CA . SER C 1 94 ? 3.043 -30.361 13.874 1.00 70.54 90 SER C CA 1
ATOM 5705 C C . SER C 1 94 ? 1.987 -31.223 14.578 1.00 69.25 90 SER C C 1
ATOM 5706 O O . SER C 1 94 ? 1.379 -32.092 13.944 1.00 61.20 90 SER C O 1
ATOM 5709 N N . THR C 1 95 ? 1.769 -30.964 15.871 1.00 70.27 91 THR C N 1
ATOM 5710 C CA . THR C 1 95 ? 0.774 -31.698 16.675 1.00 72.27 91 THR C CA 1
ATOM 5711 C C . THR C 1 95 ? -0.687 -31.263 16.482 1.00 72.73 91 THR C C 1
ATOM 5712 O O . THR C 1 95 ? -1.583 -31.901 17.035 1.00 73.43 91 THR C O 1
ATOM 5716 N N . PHE C 1 96 ? -0.920 -30.186 15.723 1.00 75.38 92 PHE C N 1
ATOM 5717 C CA . PHE C 1 96 ? -2.273 -29.637 15.489 1.00 73.50 92 PHE C CA 1
ATOM 5718 C C . PHE C 1 96 ? -2.806 -29.786 14.055 1.00 73.83 92 PHE C C 1
ATOM 5719 O O . PHE C 1 96 ? -3.978 -29.500 13.798 1.00 77.88 92 PHE C O 1
ATOM 5727 N N . VAL C 1 97 ? -1.964 -30.259 13.143 1.00 71.82 93 VAL C N 1
ATOM 5728 C CA . VAL C 1 97 ? -2.207 -30.170 11.702 1.00 72.57 93 VAL C CA 1
ATOM 5729 C C . VAL C 1 97 ? -2.815 -31.468 11.144 1.00 73.41 93 VAL C C 1
ATOM 5730 O O . VAL C 1 97 ? -2.531 -32.551 11.645 1.00 74.36 93 VAL C O 1
ATOM 5734 N N . ASP C 1 98 ? -3.654 -31.338 10.111 1.00 76.02 94 ASP C N 1
ATOM 5735 C CA . ASP C 1 98 ? -4.239 -32.491 9.396 1.00 78.60 94 ASP C CA 1
ATOM 5736 C C . ASP C 1 98 ? -3.285 -33.028 8.306 1.00 80.16 94 ASP C C 1
ATOM 5737 O O . ASP C 1 98 ? -2.176 -32.526 8.149 1.00 74.94 94 ASP C O 1
ATOM 5742 N N . GLU C 1 99 ? -3.730 -34.045 7.562 1.00 85.91 95 GLU C N 1
ATOM 5743 C CA . GLU C 1 99 ? -2.956 -34.643 6.450 1.00 87.03 95 GLU C CA 1
ATOM 5744 C C . GLU C 1 99 ? -2.398 -33.633 5.447 1.00 81.66 95 GLU C C 1
ATOM 5745 O O . GLU C 1 99 ? -1.209 -33.659 5.136 1.00 79.79 95 GLU C O 1
ATOM 5751 N N . ASP C 1 100 ? -3.269 -32.758 4.943 1.00 78.29 96 ASP C N 1
ATOM 5752 C CA . ASP C 1 100 ? -2.914 -31.815 3.865 1.00 78.33 96 ASP C CA 1
ATOM 5753 C C . ASP C 1 100 ? -2.070 -30.594 4.290 1.00 73.00 96 ASP C C 1
ATOM 5754 O O . ASP C 1 100 ? -1.614 -29.841 3.424 1.00 75.24 96 ASP C O 1
ATOM 5759 N N . GLY C 1 101 ? -1.863 -30.400 5.594 1.00 66.00 97 GLY C N 1
ATOM 5760 C CA . GLY C 1 101 ? -1.030 -29.298 6.119 1.00 61.87 97 GLY C CA 1
ATOM 5761 C C . GLY C 1 101 ? -1.774 -28.100 6.709 1.00 59.63 97 GLY C C 1
ATOM 5762 O O . GLY C 1 101 ? -1.183 -27.032 6.880 1.00 56.20 97 GLY C O 1
ATOM 5763 N N . TYR C 1 102 ? -3.055 -28.290 7.046 1.00 58.45 98 TYR C N 1
ATOM 5764 C CA . TYR C 1 102 ? -3.960 -27.208 7.458 1.00 55.24 98 TYR C CA 1
ATOM 5765 C C . TYR C 1 102 ? -4.464 -27.376 8.892 1.00 55.10 98 TYR C C 1
ATOM 5766 O O . TYR C 1 102 ? -4.463 -28.481 9.433 1.00 54.89 98 TYR C O 1
ATOM 5775 N N . MET C 1 103 ? -4.899 -26.261 9.480 1.00 53.49 99 MET C N 1
ATOM 5776 C CA . MET C 1 103 ? -5.652 -26.241 10.741 1.00 52.84 99 MET C CA 1
ATOM 5777 C C . MET C 1 103 ? -6.992 -25.548 10.491 1.00 50.38 99 MET C C 1
ATOM 5778 O O . MET C 1 103 ? -7.145 -24.823 9.510 1.00 49.01 99 MET C O 1
ATOM 5783 N N . TYR C 1 104 ? -7.949 -25.775 11.386 1.00 48.06 100 TYR C N 1
ATOM 5784 C CA . TYR C 1 104 ? -9.354 -25.407 11.153 1.00 47.56 100 TYR C CA 1
ATOM 5785 C C . TYR C 1 104 ? -10.018 -24.588 12.274 1.00 48.12 100 TYR C C 1
ATOM 5786 O O . TYR C 1 104 ? -11.238 -24.423 12.285 1.00 48.95 100 TYR C O 1
ATOM 5795 N N . ASP C 1 105 ? -9.217 -24.035 13.180 1.00 49.43 101 ASP C N 1
ATOM 5796 C CA . ASP C 1 105 ? -9.730 -23.326 14.353 1.00 51.03 101 ASP C CA 1
ATOM 5797 C C . ASP C 1 105 ? -8.652 -22.374 14.884 1.00 51.79 101 ASP C C 1
ATOM 5798 O O . ASP C 1 105 ? -7.537 -22.801 15.184 1.00 52.85 101 ASP C O 1
ATOM 5803 N N . TYR C 1 106 ? -8.990 -21.091 15.014 1.00 51.55 102 TYR C N 1
ATOM 5804 C CA . TYR C 1 106 ? -8.037 -20.087 15.515 1.00 51.93 102 TYR C CA 1
ATOM 5805 C C . TYR C 1 106 ? -7.737 -20.209 17.007 1.00 53.17 102 TYR C C 1
ATOM 5806 O O . TYR C 1 106 ? -6.761 -19.622 17.479 1.00 51.63 102 TYR C O 1
ATOM 5815 N N . VAL C 1 107 ? -8.562 -20.964 17.737 1.00 56.64 103 VAL C N 1
ATOM 5816 C CA . VAL C 1 107 ? -8.263 -21.326 19.132 1.00 57.77 103 VAL C CA 1
ATOM 5817 C C . VAL C 1 107 ? -6.989 -22.171 19.163 1.00 59.61 103 VAL C C 1
ATOM 5818 O O . VAL C 1 107 ? -6.085 -21.893 19.958 1.00 61.61 103 VAL C O 1
ATOM 5822 N N . ASP C 1 108 ? -6.927 -23.180 18.288 1.00 58.99 104 ASP C N 1
ATOM 5823 C CA . ASP C 1 108 ? -5.757 -24.065 18.166 1.00 58.46 104 ASP C CA 1
ATOM 5824 C C . ASP C 1 108 ? -4.484 -23.328 17.757 1.00 59.37 104 ASP C C 1
ATOM 5825 O O . ASP C 1 108 ? -3.389 -23.693 18.191 1.00 62.99 104 ASP C O 1
ATOM 5830 N N . VAL C 1 109 ? -4.625 -22.308 16.912 1.00 58.36 105 VAL C N 1
ATOM 5831 C CA . VAL C 1 109 ? -3.492 -21.457 16.535 1.00 58.33 105 VAL C CA 1
ATOM 5832 C C . VAL C 1 109 ? -2.976 -20.721 17.776 1.00 60.69 105 VAL C C 1
ATOM 5833 O O . VAL C 1 109 ? -1.768 -20.587 17.965 1.00 61.64 105 VAL C O 1
ATOM 5837 N N . GLY C 1 110 ? -3.903 -20.264 18.616 1.00 64.76 106 GLY C N 1
ATOM 5838 C CA . GLY C 1 110 ? -3.580 -19.637 19.899 1.00 65.07 106 GLY C CA 1
ATOM 5839 C C . GLY C 1 110 ? -2.919 -20.575 20.890 1.00 66.81 106 GLY C C 1
ATOM 5840 O O . GLY C 1 110 ? -1.903 -20.224 21.491 1.00 67.45 106 GLY C O 1
ATOM 5841 N N . THR C 1 111 ? -3.500 -21.765 21.051 1.00 70.00 107 THR C N 1
ATOM 5842 C CA . THR C 1 111 ? -2.952 -22.817 21.921 1.00 69.89 107 THR C CA 1
ATOM 5843 C C . THR C 1 111 ? -1.502 -23.160 21.546 1.00 73.04 107 THR C C 1
ATOM 5844 O O . THR C 1 111 ? -0.632 -23.210 22.417 1.00 75.39 107 THR C O 1
ATOM 5848 N N . ALA C 1 112 ? -1.247 -23.367 20.254 1.00 73.28 108 ALA C N 1
ATOM 5849 C CA . ALA C 1 112 ? 0.098 -23.693 19.755 1.00 70.69 108 ALA C CA 1
ATOM 5850 C C . ALA C 1 112 ? 1.145 -22.643 20.135 1.00 70.61 108 ALA C C 1
ATOM 5851 O O . ALA C 1 112 ? 2.247 -22.982 20.558 1.00 72.69 108 ALA C O 1
ATOM 5853 N N . ILE C 1 113 ? 0.792 -21.373 19.981 1.00 72.19 109 ILE C N 1
ATOM 5854 C CA . ILE C 1 113 ? 1.665 -20.266 20.380 1.00 73.17 109 ILE C CA 1
ATOM 5855 C C . ILE C 1 113 ? 1.859 -20.266 21.903 1.00 73.87 109 ILE C C 1
ATOM 5856 O O . ILE C 1 113 ? 2.941 -19.942 22.391 1.00 73.33 109 ILE C O 1
ATOM 5861 N N . ASN C 1 114 ? 0.808 -20.638 22.633 1.00 75.30 110 ASN C N 1
ATOM 5862 C CA . ASN C 1 114 ? 0.832 -20.687 24.100 1.00 76.83 110 ASN C CA 1
ATOM 5863 C C . ASN C 1 114 ? 1.764 -21.760 24.661 1.00 79.12 110 ASN C C 1
ATOM 5864 O O . ASN C 1 114 ? 2.537 -21.488 25.577 1.00 81.84 110 ASN C O 1
ATOM 5869 N N . GLU C 1 115 ? 1.673 -22.974 24.119 1.00 80.68 111 GLU C N 1
ATOM 5870 C CA . GLU C 1 115 ? 2.516 -24.100 24.556 1.00 81.18 111 GLU C CA 1
ATOM 5871 C C . GLU C 1 115 ? 4.006 -23.880 24.257 1.00 81.07 111 GLU C C 1
ATOM 5872 O O . GLU C 1 115 ? 4.865 -24.313 25.029 1.00 82.37 111 GLU C O 1
ATOM 5878 N N . THR C 1 116 ? 4.296 -23.221 23.136 1.00 80.00 112 THR C N 1
ATOM 5879 C CA . THR C 1 116 ? 5.653 -22.758 22.811 1.00 78.93 112 THR C CA 1
ATOM 5880 C C . THR C 1 116 ? 6.161 -21.782 23.875 1.00 80.28 112 THR C C 1
ATOM 5881 O O . THR C 1 116 ? 7.303 -21.873 24.324 1.00 79.34 112 THR C O 1
ATOM 5885 N N . LEU C 1 117 ? 5.295 -20.848 24.256 1.00 82.46 113 LEU C N 1
ATOM 5886 C CA . LEU C 1 117 ? 5.606 -19.841 25.261 1.00 85.03 113 LEU C CA 1
ATOM 5887 C C . LEU C 1 117 ? 5.750 -20.439 26.663 1.00 88.64 113 LEU C C 1
ATOM 5888 O O . LEU C 1 117 ? 6.621 -20.026 27.430 1.00 93.48 113 LEU C O 1
ATOM 5893 N N . ALA C 1 118 ? 4.899 -21.412 26.986 1.00 89.86 114 ALA C N 1
ATOM 5894 C CA . ALA C 1 118 ? 4.963 -22.124 28.269 1.00 89.16 114 ALA C CA 1
ATOM 5895 C C . ALA C 1 118 ? 6.222 -22.983 28.376 1.00 89.56 114 ALA C C 1
ATOM 5896 O O . ALA C 1 118 ? 6.889 -22.983 29.407 1.00 92.79 114 ALA C O 1
ATOM 5898 N N . GLY C 1 119 ? 6.531 -23.712 27.306 1.00 90.68 115 GLY C N 1
ATOM 5899 C CA . GLY C 1 119 ? 7.761 -24.505 27.217 1.00 90.14 115 GLY C CA 1
ATOM 5900 C C . GLY C 1 119 ? 9.045 -23.702 27.368 1.00 91.28 115 GLY C C 1
ATOM 5901 O O . GLY C 1 119 ? 10.020 -24.192 27.937 1.00 91.76 115 GLY C O 1
ATOM 5902 N N . LEU C 1 120 ? 9.042 -22.471 26.863 1.00 94.43 116 LEU C N 1
ATOM 5903 C CA . LEU C 1 120 ? 10.193 -21.565 26.976 1.00 95.71 116 LEU C CA 1
ATOM 5904 C C . LEU C 1 120 ? 10.314 -20.937 28.373 1.00 96.21 116 LEU C C 1
ATOM 5905 O O . LEU C 1 120 ? 11.415 -20.587 28.801 1.00 95.42 116 LEU C O 1
ATOM 5910 N N . CYS C 1 121 ? 9.183 -20.786 29.064 1.00 99.58 117 CYS C N 1
ATOM 5911 C CA . CYS C 1 121 ? 9.152 -20.338 30.471 1.00 105.75 117 CYS C CA 1
ATOM 5912 C C . CYS C 1 121 ? 9.396 -21.447 31.517 1.00 108.70 117 CYS C C 1
ATOM 5913 O O . CYS C 1 121 ? 9.466 -21.153 32.713 1.00 107.88 117 CYS C O 1
ATOM 5916 N N . ASP C 1 122 ? 9.518 -22.699 31.070 1.00 112.56 118 ASP C N 1
ATOM 5917 C CA . ASP C 1 122 ? 9.588 -23.879 31.950 1.00 114.84 118 ASP C CA 1
ATOM 5918 C C . ASP C 1 122 ? 10.711 -23.805 32.985 1.00 113.85 118 ASP C C 1
ATOM 5919 O O . ASP C 1 122 ? 10.471 -23.952 34.186 1.00 110.68 118 ASP C O 1
ATOM 5924 N N . GLY C 1 123 ? 11.928 -23.578 32.504 1.00 114.65 119 GLY C N 1
ATOM 5925 C CA . GLY C 1 123 ? 13.104 -23.472 33.367 1.00 115.66 119 GLY C CA 1
ATOM 5926 C C . GLY C 1 123 ? 13.306 -22.119 34.033 1.00 115.34 119 GLY C C 1
ATOM 5927 O O . GLY C 1 123 ? 13.735 -22.057 35.187 1.00 118.23 119 GLY C O 1
ATOM 5928 N N . ILE C 1 124 ? 12.970 -21.042 33.322 1.00 115.53 120 ILE C N 1
ATOM 5929 C CA . ILE C 1 124 ? 13.459 -19.690 33.658 1.00 114.82 120 ILE C CA 1
ATOM 5930 C C . ILE C 1 124 ? 12.508 -18.866 34.547 1.00 116.18 120 ILE C C 1
ATOM 5931 O O . ILE C 1 124 ? 12.976 -18.105 35.397 1.00 118.93 120 ILE C O 1
ATOM 5936 N N . ILE C 1 125 ? 11.196 -19.013 34.353 1.00 114.55 121 ILE C N 1
ATOM 5937 C CA . ILE C 1 125 ? 10.189 -18.198 35.066 1.00 112.32 121 ILE C CA 1
ATOM 5938 C C . ILE C 1 125 ? 9.283 -19.071 35.945 1.00 113.48 121 ILE C C 1
ATOM 5939 O O . ILE C 1 125 ? 8.966 -20.209 35.589 1.00 117.76 121 ILE C O 1
ATOM 5944 N N . GLY C 1 126 ? 8.875 -18.519 37.091 1.00 110.14 122 GLY C N 1
ATOM 5945 C CA . GLY C 1 126 ? 8.005 -19.212 38.046 1.00 109.02 122 GLY C CA 1
ATOM 5946 C C . GLY C 1 126 ? 6.598 -19.395 37.515 1.00 109.04 122 GLY C C 1
ATOM 5947 O O . GLY C 1 126 ? 6.104 -18.561 36.762 1.00 112.63 122 GLY C O 1
ATOM 5948 N N . GLU C 1 127 ? 5.951 -20.479 37.935 1.00 110.53 123 GLU C N 1
ATOM 5949 C CA . GLU C 1 127 ? 4.707 -20.957 37.311 1.00 114.17 123 GLU C CA 1
ATOM 5950 C C . GLU C 1 127 ? 3.531 -19.970 37.341 1.00 114.81 123 GLU C C 1
ATOM 5951 O O . GLU C 1 127 ? 2.759 -19.905 36.385 1.00 113.62 123 GLU C O 1
ATOM 5957 N N . GLU C 1 128 ? 3.411 -19.200 38.421 1.00 115.14 124 GLU C N 1
ATOM 5958 C CA . GLU C 1 128 ? 2.318 -18.222 38.570 1.00 115.77 124 GLU C CA 1
ATOM 5959 C C . GLU C 1 128 ? 2.390 -17.022 37.611 1.00 115.01 124 GLU C C 1
ATOM 5960 O O . GLU C 1 128 ? 1.364 -16.402 37.319 1.00 111.86 124 GLU C O 1
ATOM 5966 N N . ASP C 1 129 ? 3.595 -16.697 37.142 1.00 113.09 125 ASP C N 1
ATOM 5967 C CA . ASP C 1 129 ? 3.830 -15.534 36.271 1.00 108.95 125 ASP C CA 1
ATOM 5968 C C . ASP C 1 129 ? 4.020 -15.880 34.786 1.00 104.09 125 ASP C C 1
ATOM 5969 O O . ASP C 1 129 ? 4.371 -15.005 33.990 1.00 100.09 125 ASP C O 1
ATOM 5974 N N . ILE C 1 130 ? 3.777 -17.138 34.413 1.00 102.36 126 ILE C N 1
ATOM 5975 C CA . ILE C 1 130 ? 3.866 -17.570 33.011 1.00 98.34 126 ILE C CA 1
ATOM 5976 C C . ILE C 1 130 ? 2.711 -16.924 32.228 1.00 94.03 126 ILE C C 1
ATOM 5977 O O . ILE C 1 130 ? 1.553 -17.055 32.632 1.00 92.49 126 ILE C O 1
ATOM 5982 N N . PRO C 1 131 ? 3.023 -16.213 31.120 1.00 89.86 127 PRO C N 1
ATOM 5983 C CA . PRO C 1 131 ? 1.971 -15.550 30.336 1.00 89.72 127 PRO C CA 1
ATOM 5984 C C . PRO C 1 131 ? 1.126 -16.519 29.494 1.00 86.31 127 PRO C C 1
ATOM 5985 O O . PRO C 1 131 ? 1.634 -17.549 29.038 1.00 86.29 127 PRO C O 1
ATOM 5989 N N . VAL C 1 132 ? -0.149 -16.174 29.304 1.00 82.99 128 VAL C N 1
ATOM 5990 C CA . VAL C 1 132 ? -1.095 -16.988 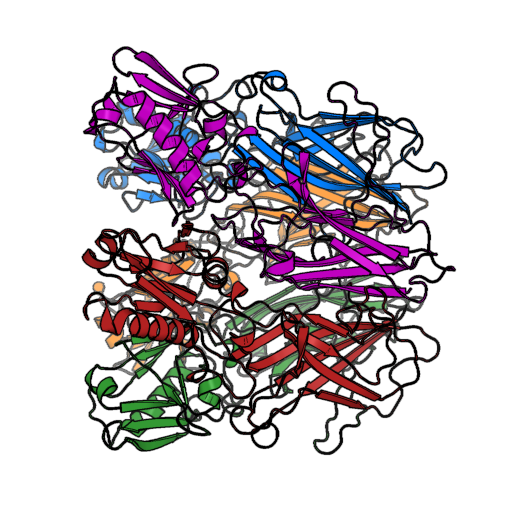28.521 1.00 81.78 128 VAL C CA 1
ATOM 5991 C C . VAL C 1 132 ? -1.508 -16.266 27.230 1.00 80.09 128 VAL C C 1
ATOM 5992 O O . VAL C 1 132 ? -2.204 -15.246 27.275 1.00 83.14 128 VAL C O 1
ATOM 5996 N N . PHE C 1 133 ? -1.075 -16.807 26.091 1.00 72.73 129 PHE C N 1
ATOM 5997 C CA . PHE C 1 133 ? -1.549 -16.372 24.778 1.00 67.39 129 PHE C CA 1
ATOM 5998 C C . PHE C 1 133 ? -2.810 -17.176 24.446 1.00 65.67 129 PHE C C 1
ATOM 5999 O O . PHE C 1 133 ? -2.834 -18.394 24.638 1.00 66.66 129 PHE C O 1
ATOM 6007 N N . SER C 1 134 ? -3.850 -16.500 23.960 1.00 62.68 130 SER C N 1
ATOM 6008 C CA . SER C 1 134 ? -5.124 -17.159 23.638 1.00 62.40 130 SER C CA 1
ATOM 6009 C C . SER C 1 134 ? -5.902 -16.432 22.543 1.00 60.61 130 SER C C 1
ATOM 6010 O O . SER C 1 134 ? -5.539 -15.332 22.133 1.00 59.92 130 SER C O 1
ATOM 6013 N N . PHE C 1 135 ? -6.972 -17.078 22.083 1.00 59.61 131 PHE C N 1
ATOM 6014 C CA . PHE C 1 135 ? -7.897 -16.513 21.104 1.00 59.22 131 PHE C CA 1
ATOM 6015 C C . PHE C 1 135 ? -9.266 -16.322 21.739 1.00 60.54 131 PHE C C 1
ATOM 6016 O O . PHE C 1 135 ? -9.851 -17.268 22.256 1.00 60.88 131 PHE C O 1
ATOM 6024 N N . ASN C 1 136 ? -9.773 -15.098 21.677 1.00 62.14 132 ASN C N 1
ATOM 6025 C CA . ASN C 1 136 ? -11.101 -14.780 22.175 1.00 64.90 132 ASN C CA 1
ATOM 6026 C C . ASN C 1 136 ? -12.157 -15.094 21.103 1.00 66.84 132 ASN C C 1
ATOM 6027 O O . ASN C 1 136 ? -12.204 -14.430 20.069 1.00 67.04 132 ASN C O 1
ATOM 6032 N N . LYS C 1 137 ? -12.995 -16.099 21.362 1.00 70.37 133 LYS C N 1
ATOM 6033 C CA . LYS C 1 137 ? -14.119 -16.462 20.474 1.00 72.75 133 LYS C CA 1
ATOM 6034 C C . LYS C 1 137 ? -15.095 -15.309 20.224 1.00 72.32 133 LYS C C 1
ATOM 6035 O O . LYS C 1 137 ? -15.594 -15.139 19.111 1.00 72.94 133 LYS C O 1
ATOM 6041 N N . HIS C 1 138 ? -15.373 -14.547 21.278 1.00 73.35 134 HIS C N 1
ATOM 6042 C CA . HIS C 1 138 ? -16.358 -13.464 21.254 1.00 76.57 134 HIS C CA 1
ATOM 6043 C C . HIS C 1 138 ? -15.935 -12.282 20.375 1.00 71.77 134 HIS C C 1
ATOM 6044 O O . HIS C 1 138 ? -16.746 -11.770 19.610 1.00 70.34 134 HIS C O 1
ATOM 6051 N N . SER C 1 139 ? -14.677 -11.859 20.492 1.00 71.10 135 SER C N 1
ATOM 6052 C CA . SER C 1 139 ? -14.169 -10.657 19.805 1.00 68.44 135 SER C CA 1
ATOM 6053 C C . SER C 1 139 ? -13.379 -10.913 18.512 1.00 69.91 135 SER C C 1
ATOM 6054 O O . SER C 1 139 ? -13.026 -9.961 17.814 1.00 70.33 135 SER C O 1
ATOM 6057 N N . LYS C 1 140 ? -13.091 -12.181 18.212 1.00 70.50 136 LYS C N 1
ATOM 6058 C CA . LYS C 1 140 ? -12.205 -12.582 17.093 1.00 69.93 136 LYS C CA 1
ATOM 6059 C C . LYS C 1 140 ? -10.776 -11.978 17.142 1.00 67.58 136 LYS C C 1
ATOM 6060 O O . LYS C 1 140 ? -10.101 -11.853 16.114 1.00 65.03 136 LYS C O 1
ATOM 6066 N N . LYS C 1 141 ? -10.322 -11.651 18.352 1.00 66.90 137 LYS C N 1
ATOM 6067 C CA . LYS C 1 141 ? -9.021 -11.030 18.597 1.00 66.80 137 LYS C CA 1
ATOM 6068 C C . LYS C 1 141 ? -8.237 -11.885 19.573 1.00 65.53 137 LYS C C 1
ATOM 6069 O O . LYS C 1 141 ? -8.814 -12.465 20.494 1.00 67.34 137 LYS C O 1
ATOM 6075 N N . PHE C 1 142 ? -6.925 -11.958 19.370 1.00 64.77 138 PHE C N 1
ATOM 6076 C CA . PHE C 1 142 ? -6.040 -12.693 20.268 1.00 66.08 138 PHE C CA 1
ATOM 6077 C C . PHE C 1 142 ? -5.680 -11.827 21.471 1.00 68.32 138 PHE C C 1
ATOM 6078 O O . PHE C 1 142 ? -5.520 -10.607 21.342 1.00 69.42 138 PHE C O 1
ATOM 6086 N N . GLU C 1 143 ? -5.558 -12.474 22.631 1.00 68.69 139 GLU C N 1
ATOM 6087 C CA . GLU C 1 143 ? -5.291 -11.801 23.907 1.00 69.04 139 GLU C CA 1
ATOM 6088 C C . GLU C 1 143 ? -4.057 -12.380 24.589 1.00 68.72 139 GLU C C 1
ATOM 6089 O O . GLU C 1 143 ? -3.772 -13.573 24.462 1.00 69.85 139 GLU C O 1
ATOM 6095 N N . ILE C 1 144 ? -3.343 -11.526 25.321 1.00 69.48 140 ILE C N 1
ATOM 6096 C CA . ILE C 1 144 ? -2.226 -11.939 26.173 1.00 70.40 140 ILE C CA 1
ATOM 6097 C C . ILE C 1 144 ? -2.597 -11.583 27.606 1.00 73.32 140 ILE C C 1
ATOM 6098 O O . ILE C 1 144 ? -2.875 -10.418 27.905 1.00 74.26 140 ILE C O 1
ATOM 6103 N N . THR C 1 145 ? -2.605 -12.594 28.475 1.00 77.02 141 THR C N 1
ATOM 6104 C CA . THR C 1 145 ? -2.886 -12.423 29.905 1.00 78.90 141 THR C CA 1
ATOM 6105 C C . THR C 1 145 ? -1.584 -12.527 30.699 1.00 82.49 141 THR C C 1
ATOM 6106 O O . THR C 1 145 ? -0.765 -13.414 30.443 1.00 79.43 141 THR C O 1
ATOM 6110 N N . THR C 1 146 ? -1.423 -11.624 31.668 1.00 87.63 142 THR C N 1
ATOM 6111 C CA . THR C 1 146 ? -0.167 -11.454 32.410 1.00 92.33 142 THR C CA 1
ATOM 6112 C C . THR C 1 146 ? -0.403 -10.954 33.836 1.00 96.75 142 THR C C 1
ATOM 6113 O O . THR C 1 146 ? -1.405 -10.293 34.113 1.00 94.72 142 THR C O 1
ATOM 6117 N N . THR C 1 147 ? 0.533 -11.281 34.730 1.00 104.78 143 THR C N 1
ATOM 6118 C CA . THR C 1 147 ? 0.567 -10.728 36.093 1.00 105.12 143 THR C CA 1
ATOM 6119 C C . THR C 1 147 ? 1.423 -9.464 36.121 1.00 105.53 143 THR C C 1
ATOM 6120 O O . THR C 1 147 ? 2.227 -9.225 35.212 1.00 104.28 143 THR C O 1
ATOM 6124 N N . GLU C 1 148 ? 1.245 -8.669 37.173 1.00 105.45 144 GLU C N 1
ATOM 6125 C CA . GLU C 1 148 ? 1.971 -7.399 37.333 1.00 105.90 144 GLU C CA 1
ATOM 6126 C C . GLU C 1 148 ? 3.477 -7.601 37.541 1.00 106.20 144 GLU C C 1
ATOM 6127 O O . GLU C 1 148 ? 4.286 -6.809 37.050 1.00 104.59 144 GLU C O 1
ATOM 6133 N N . ASN C 1 149 ? 3.839 -8.656 38.267 1.00 108.33 145 ASN C N 1
ATOM 6134 C CA . ASN C 1 149 ? 5.242 -9.000 38.521 1.00 109.73 145 ASN C CA 1
ATOM 6135 C C . ASN C 1 149 ? 6.007 -9.382 37.237 1.00 110.28 145 ASN C C 1
ATOM 6136 O O . ASN C 1 149 ? 7.196 -9.066 37.108 1.00 110.85 145 ASN C O 1
ATOM 6141 N N . PHE C 1 150 ? 5.326 -10.055 36.305 1.00 107.96 146 PHE C N 1
ATOM 6142 C CA . PHE C 1 150 ? 5.904 -10.399 34.997 1.00 104.13 146 PHE C CA 1
ATOM 6143 C C . PHE C 1 150 ? 6.206 -9.151 34.166 1.00 102.99 146 PHE C C 1
ATOM 6144 O O . PHE C 1 150 ? 7.280 -9.046 33.573 1.00 100.96 146 PHE C O 1
ATOM 6152 N N . ARG C 1 151 ? 5.249 -8.228 34.116 1.00 104.67 147 ARG C N 1
ATOM 6153 C CA . ARG C 1 151 ? 5.380 -6.986 33.337 1.00 106.68 147 ARG C CA 1
ATOM 6154 C C . ARG C 1 151 ? 6.513 -6.076 33.818 1.00 105.95 147 ARG C C 1
ATOM 6155 O O . ARG C 1 151 ? 7.148 -5.399 33.006 1.00 103.25 147 ARG C O 1
ATOM 6163 N N . ASN C 1 152 ? 6.742 -6.052 35.131 1.00 107.77 148 ASN C N 1
ATOM 6164 C CA . ASN C 1 152 ? 7.884 -5.337 35.717 1.00 109.18 148 ASN C CA 1
ATOM 6165 C C . ASN C 1 152 ? 9.211 -6.018 35.371 1.00 108.20 148 ASN C C 1
ATOM 6166 O O . ASN C 1 152 ? 10.196 -5.344 35.068 1.00 102.57 148 ASN C O 1
ATOM 6171 N N . GLY C 1 153 ? 9.221 -7.350 35.415 1.00 109.05 149 GLY C N 1
ATOM 6172 C CA . GLY C 1 153 ? 10.425 -8.137 35.145 1.00 109.68 149 GLY C CA 1
ATOM 6173 C C . GLY C 1 153 ? 10.788 -8.286 33.677 1.00 108.91 149 GLY C C 1
ATOM 6174 O O . GLY C 1 153 ? 11.888 -7.918 33.264 1.00 105.49 149 GLY C O 1
ATOM 6175 N N . HIS C 1 154 ? 9.856 -8.826 32.895 1.00 110.14 150 HIS C N 1
ATOM 6176 C CA . HIS C 1 154 ? 10.142 -9.308 31.536 1.00 108.98 150 HIS C CA 1
ATOM 6177 C C . HIS C 1 154 ? 9.200 -8.762 30.461 1.00 106.74 150 HIS C C 1
ATOM 6178 O O . HIS C 1 154 ? 8.181 -8.134 30.758 1.00 108.83 150 HIS C O 1
ATOM 6185 N N . PHE C 1 155 ? 9.578 -9.016 29.210 1.00 101.50 151 PHE C N 1
ATOM 6186 C CA . PHE C 1 155 ? 8.741 -8.767 28.035 1.00 98.61 151 PHE C CA 1
ATOM 6187 C C . PHE C 1 155 ? 8.528 -10.061 27.253 1.00 95.69 151 PHE C C 1
ATOM 6188 O O . PHE C 1 155 ? 9.265 -11.032 27.429 1.00 98.94 151 PHE C O 1
ATOM 6196 N N . ILE C 1 156 ? 7.519 -10.051 26.383 1.00 89.74 152 ILE C N 1
ATOM 6197 C CA . ILE C 1 156 ? 7.326 -11.088 25.365 1.00 83.47 152 ILE C CA 1
ATOM 6198 C C . ILE C 1 156 ? 7.847 -10.532 24.039 1.00 80.95 152 ILE C C 1
ATOM 6199 O O . ILE C 1 156 ? 7.564 -9.384 23.692 1.00 79.16 152 ILE C O 1
ATOM 6204 N N . MET C 1 157 ? 8.593 -11.360 23.306 1.00 80.89 153 MET C N 1
ATOM 6205 C CA . MET C 1 157 ? 9.180 -10.995 22.008 1.00 78.52 153 MET C CA 1
ATOM 6206 C C . MET C 1 157 ? 8.454 -11.709 20.878 1.00 74.75 153 MET C C 1
ATOM 6207 O O . MET C 1 157 ? 8.155 -12.892 20.994 1.00 74.87 153 MET C O 1
ATOM 6212 N N . PHE C 1 158 ? 8.181 -10.980 19.797 1.00 72.32 154 PHE C N 1
ATOM 6213 C CA . PHE C 1 158 ? 7.614 -11.525 18.557 1.00 70.70 154 PHE C CA 1
ATOM 6214 C C . PHE C 1 158 ? 8.628 -11.258 17.447 1.00 68.74 154 PHE C C 1
ATOM 6215 O O . PHE C 1 158 ? 9.104 -10.129 17.300 1.00 68.69 154 PHE C O 1
ATOM 6223 N N . ASN C 1 159 ? 8.947 -12.279 16.653 1.00 68.00 155 ASN C N 1
ATOM 6224 C CA . ASN C 1 159 ? 9.775 -12.086 15.446 1.00 68.25 155 ASN C CA 1
ATOM 6225 C C . ASN C 1 159 ? 8.941 -11.432 14.332 1.00 66.60 155 ASN C C 1
ATOM 6226 O O . ASN C 1 159 ? 7.752 -11.177 14.521 1.00 65.19 155 ASN C O 1
ATOM 6231 N N . ASP C 1 160 ? 9.554 -11.171 13.182 1.00 66.71 156 ASP C N 1
ATOM 6232 C CA . ASP C 1 160 ? 8.907 -10.364 12.144 1.00 68.42 156 ASP C CA 1
ATOM 6233 C C . ASP C 1 160 ? 7.663 -10.999 11.501 1.00 70.26 156 ASP C C 1
ATOM 6234 O O . ASP C 1 160 ? 6.759 -10.277 11.092 1.00 73.91 156 ASP C O 1
ATOM 6239 N N . ASP C 1 161 ? 7.610 -12.326 11.406 1.00 68.54 157 ASP C N 1
ATOM 6240 C CA . ASP C 1 161 ? 6.394 -13.001 10.918 1.00 68.07 157 ASP C CA 1
ATOM 6241 C C . ASP C 1 161 ? 5.237 -12.895 11.921 1.00 68.44 157 ASP C C 1
ATOM 6242 O O . ASP C 1 161 ? 4.095 -12.663 11.522 1.00 68.97 157 ASP C O 1
ATOM 6247 N N . MET C 1 162 ? 5.539 -13.058 13.208 1.00 69.41 158 MET C N 1
ATOM 6248 C CA . MET C 1 162 ? 4.559 -12.847 14.284 1.00 70.67 158 MET C CA 1
ATOM 6249 C C . MET C 1 162 ? 4.108 -11.386 14.344 1.00 68.22 158 MET C C 1
ATOM 6250 O O . MET C 1 162 ? 2.917 -11.100 14.408 1.00 69.44 158 MET C O 1
ATOM 6255 N N . ARG C 1 163 ? 5.079 -10.479 14.330 1.00 66.89 159 ARG C N 1
ATOM 6256 C CA . ARG C 1 163 ? 4.836 -9.034 14.279 1.00 66.49 159 ARG C CA 1
ATOM 6257 C C . ARG C 1 163 ? 3.783 -8.665 13.233 1.00 63.63 159 ARG C C 1
ATOM 6258 O O . ARG C 1 163 ? 2.804 -7.993 13.543 1.00 63.11 159 ARG C O 1
ATOM 6266 N N . VAL C 1 164 ? 3.992 -9.117 12.001 1.00 60.81 160 VAL C N 1
ATOM 6267 C CA . VAL C 1 164 ? 3.113 -8.762 10.885 1.00 58.84 160 VAL C CA 1
ATOM 6268 C C . VAL C 1 164 ? 1.712 -9.355 11.068 1.00 59.88 160 VAL C C 1
ATOM 6269 O O . VAL C 1 164 ? 0.713 -8.630 10.983 1.00 66.20 160 VAL C O 1
ATOM 6273 N N . ASP C 1 165 ? 1.639 -10.657 11.332 1.00 56.67 161 ASP C N 1
ATOM 6274 C CA . ASP C 1 165 ? 0.345 -11.347 11.424 1.00 53.82 161 ASP C CA 1
ATOM 6275 C C . ASP C 1 165 ? -0.456 -11.032 12.691 1.00 52.31 161 ASP C C 1
ATOM 6276 O O . ASP C 1 165 ? -1.670 -11.241 12.706 1.00 53.39 161 ASP C O 1
ATOM 6281 N N . PHE C 1 166 ? 0.204 -10.525 13.730 1.00 51.29 162 PHE C N 1
ATOM 6282 C CA . PHE C 1 166 ? -0.485 -10.017 14.935 1.00 53.59 162 PHE C CA 1
ATOM 6283 C C . PHE C 1 166 ? -0.122 -8.541 15.181 1.00 54.46 162 PHE C C 1
ATOM 6284 O O . PHE C 1 166 ? 0.186 -8.131 16.298 1.00 53.27 162 PHE C O 1
ATOM 6292 N N . ASN C 1 167 ? -0.208 -7.761 14.104 1.00 56.25 163 ASN C N 1
ATOM 6293 C CA . ASN C 1 167 ? 0.219 -6.348 14.050 1.00 55.58 163 ASN C CA 1
ATOM 6294 C C . ASN C 1 167 ? -0.518 -5.360 14.954 1.00 55.95 163 ASN C C 1
ATOM 6295 O O . ASN C 1 167 ? 0.056 -4.346 15.348 1.00 55.46 163 ASN C O 1
ATOM 6300 N N . SER C 1 168 ? -1.775 -5.647 15.271 1.00 56.86 164 SER C N 1
ATOM 6301 C CA . SER C 1 168 ? -2.603 -4.747 16.083 1.00 58.10 164 SER C CA 1
ATOM 6302 C C . SER C 1 168 ? -2.266 -4.684 17.598 1.00 59.98 164 SER C C 1
ATOM 6303 O O . SER C 1 168 ? -2.895 -3.923 18.332 1.00 59.17 164 SER C O 1
ATOM 6306 N N . PHE C 1 169 ? -1.300 -5.481 18.064 1.00 62.66 165 PHE C N 1
ATOM 6307 C CA . PHE C 1 169 ? -0.654 -5.252 19.367 1.00 63.39 165 PHE C CA 1
ATOM 6308 C C . PHE C 1 169 ? 0.280 -4.037 19.264 1.00 68.60 165 PHE C C 1
ATOM 6309 O O . PHE C 1 169 ? 0.679 -3.645 18.162 1.00 66.14 165 PHE C O 1
ATOM 6317 N N . GLU C 1 170 ? 0.629 -3.453 20.411 1.00 75.56 166 GLU C N 1
ATOM 6318 C CA . GLU C 1 170 ? 1.604 -2.351 20.463 1.00 78.97 166 GLU C CA 1
ATOM 6319 C C . GLU C 1 170 ? 3.023 -2.926 20.540 1.00 81.34 166 GLU C C 1
ATOM 6320 O O . GLU C 1 170 ? 3.322 -3.733 21.426 1.00 81.33 166 GLU C O 1
ATOM 6326 N N . PHE C 1 171 ? 3.884 -2.504 19.612 1.00 82.21 167 PHE C N 1
ATOM 6327 C CA . PHE C 1 171 ? 5.241 -3.053 19.481 1.00 83.18 167 PHE C CA 1
ATOM 6328 C C . PHE C 1 171 ? 6.341 -2.025 19.739 1.00 86.37 167 PHE C C 1
ATOM 6329 O O . PHE C 1 171 ? 6.110 -0.817 19.676 1.00 89.98 167 PHE C O 1
ATOM 6337 N N . ASP C 1 172 ? 7.535 -2.542 20.031 1.00 90.84 168 ASP C N 1
ATOM 6338 C CA . ASP C 1 172 ? 8.742 -1.738 20.260 1.00 91.94 168 ASP C CA 1
ATOM 6339 C C . ASP C 1 172 ? 9.946 -2.531 19.747 1.00 88.14 168 ASP C C 1
ATOM 6340 O O . ASP C 1 172 ? 10.337 -3.533 20.352 1.00 86.92 168 ASP C O 1
ATOM 6345 N N . ASP C 1 173 ? 10.515 -2.091 18.626 1.00 86.12 169 ASP C N 1
ATOM 6346 C CA . ASP C 1 173 ? 11.583 -2.833 17.943 1.00 89.31 169 ASP C CA 1
ATOM 6347 C C . ASP C 1 173 ? 12.934 -2.710 18.656 1.00 88.88 169 ASP C C 1
ATOM 6348 O O . ASP C 1 173 ? 13.480 -1.612 18.763 1.00 88.33 169 ASP C O 1
ATOM 6353 N N . ILE C 1 174 ? 13.461 -3.843 19.126 1.00 90.30 170 ILE C N 1
ATOM 6354 C CA . ILE C 1 174 ? 14.785 -3.905 19.784 1.00 91.44 170 ILE C CA 1
ATOM 6355 C C . ILE C 1 174 ? 15.933 -4.357 18.873 1.00 91.31 170 ILE C C 1
ATOM 6356 O O . ILE C 1 174 ? 17.101 -4.194 19.228 1.00 94.11 170 ILE C O 1
ATOM 6361 N N . ASP C 1 175 ? 15.602 -4.910 17.710 1.00 92.40 171 ASP C N 1
ATOM 6362 C CA . ASP C 1 175 ? 16.564 -5.671 16.906 1.00 93.78 171 ASP C CA 1
ATOM 6363 C C . ASP C 1 175 ? 15.980 -5.922 15.499 1.00 96.30 171 ASP C C 1
ATOM 6364 O O . ASP C 1 175 ? 14.768 -5.803 15.307 1.00 98.52 171 ASP C O 1
ATOM 6369 N N . GLU C 1 176 ? 16.838 -6.237 14.523 1.00 97.97 172 GLU C N 1
ATOM 6370 C CA . GLU C 1 176 ? 16.417 -6.503 13.124 1.00 97.40 172 GLU C CA 1
ATOM 6371 C C . GLU C 1 176 ? 15.349 -7.593 12.923 1.00 97.37 172 GLU C C 1
ATOM 6372 O O . GLU C 1 176 ? 14.675 -7.603 11.887 1.00 94.22 172 GLU C O 1
ATOM 6378 N N . GLU C 1 177 ? 15.234 -8.520 13.876 1.00 96.05 173 GLU C N 1
ATOM 6379 C CA . GLU C 1 177 ? 14.220 -9.582 13.833 1.00 95.50 173 GLU C CA 1
ATOM 6380 C C . GLU C 1 177 ? 13.109 -9.436 14.883 1.00 94.30 173 GLU C C 1
ATOM 6381 O O . GLU C 1 177 ? 11.927 -9.508 14.539 1.00 99.23 173 GLU C O 1
ATOM 6387 N N . TYR C 1 178 ? 13.487 -9.233 16.146 1.00 92.51 174 TYR C N 1
ATOM 6388 C CA . TYR C 1 178 ? 12.548 -9.330 17.281 1.00 91.83 174 TYR C CA 1
ATOM 6389 C C . TYR C 1 178 ? 12.025 -7.973 17.770 1.00 88.37 174 TYR C C 1
ATOM 6390 O O . TYR C 1 178 ? 12.733 -6.968 17.708 1.00 88.48 174 TYR C O 1
ATOM 6399 N N . SER C 1 179 ? 10.782 -7.970 18.256 1.00 84.73 175 SER C N 1
ATOM 6400 C CA . SER C 1 179 ? 10.108 -6.763 18.760 1.00 83.28 175 SER C CA 1
ATOM 6401 C C . SER C 1 179 ? 9.406 -7.069 20.079 1.00 82.41 175 SER C C 1
ATOM 6402 O O . SER C 1 179 ? 8.875 -8.163 20.257 1.00 79.51 175 SER C O 1
ATOM 6405 N N . LEU C 1 180 ? 9.395 -6.091 20.986 1.00 84.99 176 LEU C N 1
ATOM 6406 C CA . LEU C 1 180 ? 8.802 -6.245 22.323 1.00 89.76 176 LEU C CA 1
ATOM 6407 C C . LEU C 1 180 ? 7.301 -5.962 22.326 1.00 89.70 176 LEU C C 1
ATOM 6408 O O . LEU C 1 180 ? 6.856 -4.952 21.784 1.00 93.30 176 LEU C O 1
ATOM 6413 N N . VAL C 1 181 ? 6.534 -6.841 22.966 1.00 86.55 177 VAL C N 1
ATOM 6414 C CA . VAL C 1 181 ? 5.096 -6.643 23.142 1.00 85.98 177 VAL C CA 1
ATOM 6415 C C . VAL C 1 181 ? 4.871 -5.792 24.395 1.00 86.23 177 VAL C C 1
ATOM 6416 O O . VAL C 1 181 ? 5.080 -6.257 25.520 1.00 87.07 177 VAL C O 1
ATOM 6420 N N . ILE C 1 182 ? 4.445 -4.548 24.185 1.00 86.40 178 ILE C N 1
ATOM 6421 C CA . ILE C 1 182 ? 4.149 -3.617 25.273 1.00 85.96 178 ILE C CA 1
ATOM 6422 C C . ILE C 1 182 ? 2.820 -3.999 25.938 1.00 85.21 178 ILE C C 1
ATOM 6423 O O . ILE C 1 182 ? 1.779 -4.020 25.279 1.00 82.68 178 ILE C O 1
ATOM 6428 N N . LEU C 1 183 ? 2.875 -4.285 27.240 1.00 84.60 179 LEU C N 1
ATOM 6429 C CA . LEU C 1 183 ? 1.708 -4.705 28.024 1.00 86.07 179 LEU C CA 1
ATOM 6430 C C . LEU C 1 183 ? 1.547 -3.826 29.265 1.00 88.36 179 LEU C C 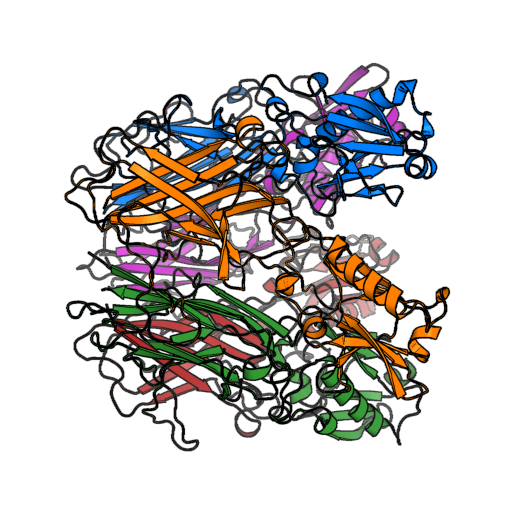1
ATOM 6431 O O . LEU C 1 183 ? 2.474 -3.722 30.066 1.00 91.36 179 LEU C O 1
ATOM 6436 N N . ASN C 1 184 ? 0.374 -3.208 29.420 1.00 89.75 180 ASN C N 1
ATOM 6437 C CA . ASN C 1 184 ? 0.071 -2.320 30.563 1.00 92.50 180 ASN C CA 1
ATOM 6438 C C . ASN C 1 184 ? -1.012 -2.798 31.540 1.00 94.42 180 ASN C C 1
ATOM 6439 O O . ASN C 1 184 ? -1.189 -2.184 32.595 1.00 94.45 180 ASN C O 1
ATOM 6444 N N . GLU C 1 185 ? -1.730 -3.869 31.199 1.00 96.53 181 GLU C N 1
ATOM 6445 C CA . GLU C 1 185 ? -2.853 -4.361 32.016 1.00 97.10 181 GLU C CA 1
ATOM 6446 C C . GLU C 1 185 ? -2.868 -5.888 32.074 1.00 95.55 181 GLU C C 1
ATOM 6447 O O . GLU C 1 185 ? -2.143 -6.551 31.325 1.00 94.64 181 GLU C O 1
ATOM 6453 N N . ASP C 1 186 ? -3.687 -6.431 32.981 1.00 94.44 182 ASP C N 1
ATOM 6454 C CA . ASP C 1 186 ? -3.771 -7.886 33.212 1.00 91.48 182 ASP C CA 1
ATOM 6455 C C . ASP C 1 186 ? -4.049 -8.616 31.907 1.00 91.49 182 ASP C C 1
ATOM 6456 O O . ASP C 1 186 ? -3.264 -9.467 31.485 1.00 94.20 182 ASP C O 1
ATOM 6461 N N . VAL C 1 187 ? -5.160 -8.246 31.276 1.00 88.24 183 VAL C N 1
ATOM 6462 C CA . VAL C 1 187 ? -5.589 -8.817 30.001 1.00 86.62 183 VAL C CA 1
ATOM 6463 C C . VAL C 1 187 ? -5.464 -7.736 28.923 1.00 84.32 183 VAL C C 1
ATOM 6464 O O . VAL C 1 187 ? -6.225 -6.768 28.923 1.00 83.06 183 VAL C O 1
ATOM 6468 N N . GLU C 1 188 ? -4.492 -7.907 28.025 1.00 84.02 184 GLU C N 1
ATOM 6469 C CA . GLU C 1 188 ? -4.290 -7.012 26.872 1.00 84.97 184 GLU C CA 1
ATOM 6470 C C . GLU C 1 188 ? -4.735 -7.703 25.578 1.00 81.68 184 GLU C C 1
ATOM 6471 O O . GLU C 1 188 ? -4.413 -8.870 25.346 1.00 80.36 184 GLU C O 1
ATOM 6477 N N . THR C 1 189 ? -5.462 -6.963 24.742 1.00 79.00 185 THR C N 1
ATOM 6478 C CA . THR C 1 189 ? -6.052 -7.494 23.508 1.00 77.42 185 THR C CA 1
ATOM 6479 C C . THR C 1 189 ? -5.635 -6.651 22.300 1.00 73.06 185 THR C C 1
ATOM 6480 O O . THR C 1 189 ? -5.224 -5.504 22.448 1.00 71.34 185 THR C O 1
ATOM 6484 N N . GLN C 1 190 ? -5.734 -7.248 21.114 1.00 70.99 186 GLN C N 1
ATOM 6485 C CA . GLN C 1 190 ? -5.487 -6.558 19.842 1.00 68.70 186 GLN C CA 1
ATOM 6486 C C . GLN C 1 190 ? -6.442 -5.378 19.680 1.00 66.61 186 GLN C C 1
ATOM 6487 O O . GLN C 1 190 ? -7.599 -5.465 20.087 1.00 67.84 186 GLN C O 1
ATOM 6493 N N . ASP C 1 191 ? -5.971 -4.285 19.079 1.00 67.42 187 ASP C N 1
ATOM 6494 C CA . ASP C 1 191 ? -6.868 -3.154 18.751 1.00 70.60 187 ASP C CA 1
ATOM 6495 C C . ASP C 1 191 ? -7.729 -3.385 17.482 1.00 67.06 187 ASP C C 1
ATOM 6496 O O . ASP C 1 191 ? -8.627 -2.589 17.193 1.00 66.88 187 ASP C O 1
ATOM 6501 N N . ALA C 1 192 ? -7.464 -4.473 16.752 1.00 63.79 188 ALA C N 1
ATOM 6502 C CA . ALA C 1 192 ? -8.192 -4.822 15.523 1.00 60.69 188 ALA C CA 1
ATOM 6503 C C . ALA C 1 192 ? -8.034 -6.301 15.166 1.00 59.27 188 ALA C C 1
ATOM 6504 O O . ALA C 1 192 ? -7.020 -6.925 15.483 1.00 56.29 188 ALA C O 1
ATOM 6506 N N . SER C 1 193 ? -9.037 -6.847 14.485 1.00 59.31 189 SER C N 1
ATOM 6507 C CA . SER C 1 193 ? -9.006 -8.233 14.026 1.00 57.91 189 SER C CA 1
ATOM 6508 C C . SER C 1 193 ? -7.949 -8.401 12.932 1.00 55.89 189 SER C C 1
ATOM 6509 O O . SER C 1 193 ? -7.827 -7.541 12.061 1.00 57.35 189 SER C O 1
ATOM 6512 N N . THR C 1 194 ? -7.179 -9.492 13.006 1.00 54.33 190 THR C N 1
ATOM 6513 C CA . THR C 1 194 ? -6.130 -9.811 12.011 1.00 53.78 190 THR C CA 1
ATOM 6514 C C . THR C 1 194 ? -6.271 -11.215 11.389 1.00 53.72 190 THR C C 1
ATOM 6515 O O . THR C 1 194 ? -5.301 -11.780 10.879 1.00 52.07 190 THR C O 1
ATOM 6519 N N . LEU C 1 195 ? -7.487 -11.752 11.387 1.00 53.12 191 LEU C N 1
ATOM 6520 C CA . LEU C 1 195 ? -7.752 -13.058 10.795 1.00 51.98 191 LEU C CA 1
ATOM 6521 C C . LEU C 1 195 ? -7.495 -13.057 9.280 1.00 53.06 191 LEU C C 1
ATOM 6522 O O . LEU C 1 195 ? -7.155 -14.087 8.708 1.00 55.82 191 LEU C O 1
ATOM 6527 N N . GLU C 1 196 ? -7.652 -11.900 8.642 1.00 55.47 192 GLU C N 1
ATOM 6528 C CA . GLU C 1 196 ? -7.277 -11.698 7.229 1.00 57.27 192 GLU C CA 1
ATOM 6529 C C . GLU C 1 196 ? -5.794 -11.982 6.922 1.00 55.31 192 GLU C C 1
ATOM 6530 O O . GLU C 1 196 ? -5.468 -12.373 5.806 1.00 54.62 192 GLU C O 1
ATOM 6536 N N . PHE C 1 197 ? -4.916 -11.768 7.908 1.00 55.72 193 PHE C N 1
ATOM 6537 C CA . PHE C 1 197 ? -3.464 -12.075 7.811 1.00 53.90 193 PHE C CA 1
ATOM 6538 C C . PHE C 1 197 ? -3.098 -13.546 8.049 1.00 52.28 193 PHE C C 1
ATOM 6539 O O . PHE C 1 197 ? -1.945 -13.933 7.843 1.00 52.47 193 PHE C O 1
ATOM 6547 N N . LEU C 1 198 ? -4.060 -14.337 8.523 1.00 50.78 194 LEU C N 1
ATOM 6548 C CA . LEU C 1 198 ? -3.857 -15.743 8.886 1.00 48.84 194 LEU C CA 1
ATOM 6549 C C . LEU C 1 198 ? -4.441 -16.741 7.880 1.00 47.27 194 LEU C C 1
ATOM 6550 O O . LEU C 1 198 ? -3.881 -17.822 7.682 1.00 46.26 194 LEU C O 1
ATOM 6555 N N . THR C 1 199 ? -5.573 -16.399 7.272 1.00 47.35 195 THR C N 1
ATOM 6556 C CA . THR C 1 199 ? -6.213 -17.282 6.291 1.00 47.09 195 THR C CA 1
ATOM 6557 C C . THR C 1 199 ? -5.295 -17.584 5.096 1.00 48.45 195 THR C C 1
ATOM 6558 O O . THR C 1 199 ? -4.761 -16.662 4.469 1.00 49.80 195 THR C O 1
ATOM 6562 N N . PRO C 1 200 ? -5.109 -18.879 4.778 1.00 48.43 196 PRO C N 1
ATOM 6563 C CA . PRO C 1 200 ? -4.321 -19.239 3.614 1.00 47.57 196 PRO C CA 1
ATOM 6564 C C . PRO C 1 200 ? -5.102 -19.152 2.304 1.00 48.97 196 PRO C C 1
ATOM 6565 O O . PRO C 1 200 ? -4.497 -19.282 1.242 1.00 49.11 196 PRO C O 1
ATOM 6569 N N . ILE C 1 201 ? -6.417 -18.935 2.377 1.00 48.44 197 ILE C N 1
ATOM 6570 C CA . ILE C 1 201 ? -7.288 -19.004 1.210 1.00 48.83 197 ILE C CA 1
ATOM 6571 C C . ILE C 1 201 ? -7.443 -17.634 0.561 1.00 48.49 197 ILE C C 1
ATOM 6572 O O . ILE C 1 201 ? -7.889 -16.679 1.206 1.00 49.66 197 ILE C O 1
ATOM 6577 N N . SER C 1 202 ? -7.094 -17.571 -0.724 1.00 46.86 198 SER C N 1
ATOM 6578 C CA . SER C 1 202 ? -7.132 -16.339 -1.514 1.00 44.91 198 SER C CA 1
ATOM 6579 C C . SER C 1 202 ? -8.356 -16.270 -2.427 1.00 43.09 198 SER C C 1
ATOM 6580 O O . SER C 1 202 ? -9.192 -15.381 -2.276 1.00 41.98 198 SER C O 1
ATOM 6583 N N A HIS C 1 203 ? -8.441 -17.220 -3.357 0.50 43.14 199 HIS C N 1
ATOM 6584 N N B HIS C 1 203 ? -8.447 -17.190 -3.382 0.50 42.58 199 HIS C N 1
ATOM 6585 C CA A HIS C 1 203 ? -9.482 -17.253 -4.391 0.50 43.54 199 HIS C CA 1
ATOM 6586 C CA B HIS C 1 203 ? -9.587 -17.220 -4.297 0.50 42.62 199 HIS C CA 1
ATOM 6587 C C A HIS C 1 203 ? -10.119 -18.640 -4.480 0.50 43.47 199 HIS C C 1
ATOM 6588 C C B HIS C 1 203 ? -10.084 -18.626 -4.587 0.50 42.96 199 HIS C C 1
ATOM 6589 O O A HIS C 1 203 ? -9.514 -19.629 -4.065 0.50 43.34 199 HIS C O 1
ATOM 6590 O O B HIS C 1 203 ? -9.354 -19.605 -4.435 0.50 43.15 199 HIS C O 1
ATOM 6603 N N . ILE C 1 204 ? -11.347 -18.689 -5.001 1.00 43.70 200 ILE C N 1
ATOM 6604 C CA . ILE C 1 204 ? -12.040 -19.939 -5.343 1.00 42.72 200 ILE C CA 1
ATOM 6605 C C . ILE C 1 204 ? -12.488 -19.759 -6.786 1.00 43.20 200 ILE C C 1
ATOM 6606 O O . ILE C 1 204 ? -13.163 -18.783 -7.117 1.00 39.80 200 ILE C O 1
ATOM 6611 N N . VAL C 1 205 ? -12.129 -20.727 -7.620 1.00 45.35 201 VAL C N 1
ATOM 6612 C CA . VAL C 1 205 ? -12.238 -20.622 -9.067 1.00 46.53 201 VAL C CA 1
ATOM 6613 C C . VAL C 1 205 ? -13.082 -21.773 -9.594 1.00 47.71 201 VAL C C 1
ATOM 6614 O O . VAL C 1 205 ? -13.067 -22.863 -9.029 1.00 48.01 201 VAL C O 1
ATOM 6618 N N . ILE C 1 206 ? -13.815 -21.510 -10.675 1.00 50.76 202 ILE C N 1
ATOM 6619 C CA . ILE C 1 206 ? -14.429 -22.551 -11.508 1.00 52.24 202 ILE C CA 1
ATOM 6620 C C . ILE C 1 206 ? -13.583 -22.692 -12.777 1.00 55.16 202 ILE C C 1
ATOM 6621 O O . ILE C 1 206 ? -13.395 -21.711 -13.501 1.00 53.55 202 ILE C O 1
ATOM 6626 N N . GLU C 1 207 ? -13.092 -23.909 -13.034 1.00 58.94 203 GLU C N 1
ATOM 6627 C CA . GLU C 1 207 ? -12.303 -24.228 -14.244 1.00 59.82 203 GLU C CA 1
ATOM 6628 C C . GLU C 1 207 ? -12.875 -25.409 -15.042 1.00 59.74 203 GLU C C 1
ATOM 6629 O O . GLU C 1 207 ? -13.717 -26.167 -14.545 1.00 57.43 203 GLU C O 1
ATOM 6635 N N . SER C 1 208 ? -12.409 -25.528 -16.287 1.00 59.83 204 SER C N 1
ATOM 6636 C CA . SER C 1 208 ? -12.870 -26.548 -17.232 1.00 62.29 204 SER C CA 1
ATOM 6637 C C . SER C 1 208 ? -11.728 -27.026 -18.121 1.00 65.24 204 SER C C 1
ATOM 6638 O O . SER C 1 208 ? -11.031 -26.209 -18.720 1.00 66.48 204 SER C O 1
ATOM 6641 N N . ASN C 1 209 ? -11.556 -28.343 -18.218 1.00 67.83 205 ASN C N 1
ATOM 6642 C CA . ASN C 1 209 ? -10.534 -28.933 -19.110 1.00 69.58 205 ASN C CA 1
ATOM 6643 C C . ASN C 1 209 ? -10.966 -29.068 -20.585 1.00 66.91 205 ASN C C 1
ATOM 6644 O O . ASN C 1 209 ? -10.105 -29.157 -21.460 1.00 66.25 205 ASN C O 1
ATOM 6649 N N . ASP C 1 210 ? -12.274 -29.075 -20.856 1.00 65.78 206 ASP C N 1
ATOM 6650 C CA . ASP C 1 210 ? -12.795 -29.323 -22.223 1.00 66.93 206 ASP C CA 1
ATOM 6651 C C . ASP C 1 210 ? -13.859 -28.343 -22.791 1.00 65.80 206 ASP C C 1
ATOM 6652 O O . ASP C 1 210 ? -14.427 -28.604 -23.860 1.00 62.45 206 ASP C O 1
ATOM 6657 N N . LEU C 1 211 ? -14.125 -27.232 -22.101 1.00 64.12 207 LEU C N 1
ATOM 6658 C CA . LEU C 1 211 ? -15.019 -26.193 -22.629 1.00 61.64 207 LEU C CA 1
ATOM 6659 C C . LEU C 1 211 ? -14.224 -25.309 -23.585 1.00 61.18 207 LEU C C 1
ATOM 6660 O O . LEU C 1 211 ? -13.212 -24.743 -23.174 1.00 60.51 207 LEU C O 1
ATOM 6665 N N . PRO C 1 212 ? -14.666 -25.186 -24.857 1.00 60.81 208 PRO C N 1
ATOM 6666 C CA . PRO C 1 212 ? -13.940 -24.314 -25.786 1.00 59.50 208 PRO C CA 1
ATOM 6667 C C . PRO C 1 212 ? -14.132 -22.831 -25.439 1.00 59.05 208 PRO C C 1
ATOM 6668 O O . PRO C 1 212 ? -15.015 -22.147 -25.973 1.00 58.29 208 PRO C O 1
ATOM 6672 N N . VAL C 1 213 ? -13.290 -22.371 -24.521 1.00 57.50 209 VAL C N 1
ATOM 6673 C CA . VAL C 1 213 ? -13.338 -21.017 -23.991 1.00 58.46 209 VAL C CA 1
ATOM 6674 C C . VAL C 1 213 ? -11.929 -20.420 -24.038 1.00 59.90 209 VAL C C 1
ATOM 6675 O O . VAL C 1 213 ? -10.932 -21.147 -23.969 1.00 63.90 209 VAL C O 1
ATOM 6679 N N . SER C 1 214 ? -11.852 -19.101 -24.157 1.00 59.11 210 SER C N 1
ATOM 6680 C CA . SER C 1 214 ? -10.567 -18.413 -24.199 1.00 59.30 210 SER C CA 1
ATOM 6681 C C . SER C 1 214 ? -9.849 -18.555 -22.860 1.00 60.80 210 SER C C 1
ATOM 6682 O O . SER C 1 214 ? -10.470 -18.466 -21.802 1.00 62.30 210 SER C O 1
ATOM 6685 N N . TYR C 1 215 ? -8.545 -18.791 -22.921 1.00 64.41 211 TYR C N 1
ATOM 6686 C CA . TYR C 1 215 ? -7.723 -18.990 -21.733 1.00 66.57 211 TYR C CA 1
ATOM 6687 C C . TYR C 1 215 ? -7.318 -17.626 -21.195 1.00 61.39 211 TYR C C 1
ATOM 6688 O O . TYR C 1 215 ? -7.243 -16.665 -21.945 1.00 60.73 211 TYR C O 1
ATOM 6697 N N . GLU C 1 216 ? -7.065 -17.551 -19.893 1.00 60.85 212 GLU C N 1
ATOM 6698 C CA . GLU C 1 216 ? -6.441 -16.371 -19.286 1.00 60.39 212 GLU C CA 1
ATOM 6699 C C . GLU C 1 216 ? -4.924 -16.539 -19.368 1.00 58.22 212 GLU C C 1
ATOM 6700 O O . GLU C 1 216 ? -4.424 -17.664 -19.353 1.00 58.27 212 GLU C O 1
ATOM 6706 N N . LEU C 1 217 ? -4.203 -15.423 -19.448 1.00 55.99 213 LEU C N 1
ATOM 6707 C CA . LEU C 1 217 ? -2.738 -15.434 -19.569 1.00 55.92 213 LEU C CA 1
ATOM 6708 C C . LEU C 1 217 ? -2.110 -15.429 -18.182 1.00 57.33 213 LEU C C 1
ATOM 6709 O O . LEU C 1 217 ? -2.451 -14.578 -17.367 1.00 58.33 213 LEU C O 1
ATOM 6714 N N . LEU C 1 218 ? -1.187 -16.365 -17.939 1.00 60.40 214 LEU C N 1
ATOM 6715 C CA . LEU C 1 218 ? -0.593 -16.609 -16.607 1.00 62.28 214 LEU C CA 1
ATOM 6716 C C . LEU C 1 218 ? 0.914 -16.312 -16.568 1.00 64.47 214 LEU C C 1
ATOM 6717 O O . LEU C 1 218 ? 1.562 -16.301 -17.611 1.00 63.20 214 LEU C O 1
ATOM 6722 N N . PRO C 1 219 ? 1.477 -16.094 -15.358 1.00 70.19 215 PRO C N 1
ATOM 6723 C CA . PRO C 1 219 ? 2.914 -15.835 -15.230 1.00 74.25 215 PRO C CA 1
ATOM 6724 C C . PRO C 1 219 ? 3.769 -17.102 -15.362 1.00 78.52 215 PRO C C 1
ATOM 6725 O O . PRO C 1 219 ? 3.236 -18.199 -15.537 1.00 75.33 215 PRO C O 1
ATOM 6729 N N . SER C 1 220 ? 5.086 -16.931 -15.267 1.00 85.44 216 SER C N 1
ATOM 6730 C CA . SER C 1 220 ? 6.050 -18.001 -15.540 1.00 90.64 216 SER C CA 1
ATOM 6731 C C . SER C 1 220 ? 6.076 -19.086 -14.469 1.00 94.59 216 SER C C 1
ATOM 6732 O O . SER C 1 220 ? 5.997 -18.798 -13.273 1.00 91.56 216 SER C O 1
ATOM 6735 N N . ILE C 1 221 ? 6.208 -20.331 -14.929 1.00 101.03 217 ILE C N 1
ATOM 6736 C CA . ILE C 1 221 ? 6.260 -21.511 -14.064 1.00 106.47 217 ILE C CA 1
ATOM 6737 C C . ILE C 1 221 ? 7.655 -21.595 -13.436 1.00 110.46 217 ILE C C 1
ATOM 6738 O O . ILE C 1 221 ? 7.788 -21.813 -12.231 1.00 110.75 217 ILE C O 1
ATOM 6743 N N . SER C 1 222 ? 8.681 -21.418 -14.270 1.00 114.98 218 SER C N 1
ATOM 6744 C CA . SER C 1 222 ? 10.082 -21.506 -13.848 1.00 115.19 218 SER C CA 1
ATOM 6745 C C . SER C 1 222 ? 10.481 -20.348 -12.936 1.00 118.79 218 SER C C 1
ATOM 6746 O O . SER C 1 222 ? 10.112 -19.196 -13.180 1.00 122.28 218 SER C O 1
ATOM 6749 N N . LYS C 1 223 ? 11.238 -20.673 -11.889 1.00 122.46 219 LYS C N 1
ATOM 6750 C CA . LYS C 1 223 ? 11.730 -19.677 -10.927 1.00 124.21 219 LYS C CA 1
ATOM 6751 C C . LYS C 1 223 ? 12.801 -18.747 -11.514 1.00 122.70 219 LYS C C 1
ATOM 6752 O O . LYS C 1 223 ? 12.860 -17.572 -11.146 1.00 123.73 219 LYS C O 1
ATOM 6758 N N . ASN C 1 224 ? 13.634 -19.270 -12.415 1.00 119.96 220 ASN C N 1
ATOM 6759 C CA . ASN C 1 224 ? 14.753 -18.502 -12.985 1.00 117.25 220 ASN C CA 1
ATOM 6760 C C . ASN C 1 224 ? 14.289 -17.369 -13.896 1.00 115.53 220 ASN C C 1
ATOM 6761 O O . ASN C 1 224 ? 14.510 -16.196 -13.586 1.00 117.82 220 ASN C O 1
ATOM 6766 N N . THR C 1 225 ? 13.644 -17.726 -15.007 1.00 110.18 221 THR C N 1
ATOM 6767 C CA . THR C 1 225 ? 13.303 -16.751 -16.061 1.00 104.06 221 THR C CA 1
ATOM 6768 C C . THR C 1 225 ? 11.929 -16.090 -15.850 1.00 96.28 221 THR C C 1
ATOM 6769 O O . THR C 1 225 ? 11.035 -16.673 -15.227 1.00 93.79 221 THR C O 1
ATOM 6773 N N . THR C 1 226 ? 11.789 -14.868 -16.369 1.00 89.48 222 THR C N 1
ATOM 6774 C CA . THR C 1 226 ? 10.543 -14.091 -16.270 1.00 88.52 222 THR C CA 1
ATOM 6775 C C . THR C 1 226 ? 9.575 -14.361 -17.436 1.00 86.77 222 THR C C 1
ATOM 6776 O O . THR C 1 226 ? 8.359 -14.284 -17.248 1.00 87.70 222 THR C O 1
ATOM 6780 N N . ILE C 1 227 ? 10.116 -14.666 -18.622 1.00 83.76 223 ILE C N 1
ATOM 6781 C CA . ILE C 1 227 ? 9.308 -14.948 -19.829 1.00 80.07 223 ILE C CA 1
ATOM 6782 C C . ILE C 1 227 ? 8.345 -16.128 -19.614 1.00 77.00 223 ILE C C 1
ATOM 6783 O O . ILE C 1 227 ? 8.658 -17.054 -18.859 1.00 76.52 223 ILE C O 1
ATOM 6788 N N . SER C 1 228 ? 7.177 -16.075 -20.260 1.00 73.44 224 SER C N 1
ATOM 6789 C CA . SER C 1 228 ? 6.200 -17.175 -20.190 1.00 72.23 224 SER C CA 1
ATOM 6790 C C . SER C 1 228 ? 5.132 -17.133 -21.287 1.00 69.19 224 SER C C 1
ATOM 6791 O O . SER C 1 228 ? 4.750 -16.067 -21.766 1.00 64.89 224 SER C O 1
ATOM 6794 N N . ASP C 1 229 ? 4.671 -18.322 -21.666 1.00 70.05 225 ASP C N 1
ATOM 6795 C CA . ASP C 1 229 ? 3.474 -18.503 -22.494 1.00 71.35 225 ASP C CA 1
ATOM 6796 C C . ASP C 1 229 ? 2.460 -19.392 -21.752 1.00 67.08 225 ASP C C 1
ATOM 6797 O O . ASP C 1 229 ? 1.667 -20.104 -22.373 1.00 63.17 225 ASP C O 1
ATOM 6802 N N . ASN C 1 230 ? 2.489 -19.322 -20.419 1.00 65.86 226 ASN C N 1
ATOM 6803 C CA . ASN C 1 230 ? 1.621 -20.124 -19.564 1.00 65.27 226 ASN C CA 1
ATOM 6804 C C . ASN C 1 230 ? 0.189 -19.594 -19.656 1.00 66.53 226 ASN C C 1
ATOM 6805 O O . ASN C 1 230 ? -0.030 -18.379 -19.668 1.00 68.33 226 ASN C O 1
ATOM 6810 N N . THR C 1 231 ? -0.770 -20.515 -19.748 1.00 65.44 227 THR C N 1
ATOM 6811 C CA . THR C 1 231 ? -2.192 -20.182 -19.876 1.00 63.50 227 THR C CA 1
ATOM 6812 C C . THR C 1 231 ? -3.045 -21.070 -18.974 1.00 63.93 227 THR C C 1
ATOM 6813 O O . THR C 1 231 ? -2.565 -22.056 -18.419 1.00 66.91 227 THR C O 1
ATOM 6817 N N . GLY C 1 232 ? -4.311 -20.695 -18.822 1.00 64.94 228 GLY C N 1
ATOM 6818 C CA . GLY C 1 232 ? -5.264 -21.465 -18.024 1.00 63.87 228 GLY C CA 1
ATOM 6819 C C . GLY C 1 232 ? -6.710 -21.054 -18.245 1.00 62.47 228 GLY C C 1
ATOM 6820 O O . GLY C 1 232 ? -6.998 -19.895 -18.546 1.00 60.83 228 GLY C O 1
ATOM 6821 N N . VAL C 1 233 ? -7.615 -22.018 -18.082 1.00 63.35 229 VAL C N 1
ATOM 6822 C CA . VAL C 1 233 ? -9.056 -21.804 -18.221 1.00 62.61 229 VAL C CA 1
ATOM 6823 C C . VAL C 1 233 ? -9.634 -21.494 -16.845 1.00 63.61 229 VAL C C 1
ATOM 6824 O O . VAL C 1 233 ? -9.595 -22.333 -15.944 1.00 63.18 229 VAL C O 1
ATOM 6828 N N . PHE C 1 234 ? -10.139 -20.272 -16.701 1.00 64.89 230 PHE C N 1
ATOM 6829 C CA . PHE C 1 234 ? -10.732 -19.772 -15.466 1.00 64.75 230 PHE C CA 1
ATOM 6830 C C . PHE C 1 234 ? -12.066 -19.142 -15.868 1.00 62.81 230 PHE C C 1
ATOM 6831 O O . PHE C 1 234 ? -12.076 -18.186 -16.643 1.00 63.69 230 PHE C O 1
ATOM 6839 N N . LEU C 1 235 ? -13.179 -19.671 -15.357 1.00 61.63 231 LEU C N 1
ATOM 6840 C CA . LEU C 1 235 ? -14.527 -19.158 -15.686 1.00 61.16 231 LEU C CA 1
ATOM 6841 C C . LEU C 1 235 ? -15.063 -18.078 -14.735 1.00 58.38 231 LEU C C 1
ATOM 6842 O O . LEU C 1 235 ? -15.854 -17.233 -15.147 1.00 53.37 231 LEU C O 1
ATOM 6847 N N . THR C 1 236 ? -14.659 -18.133 -13.470 1.00 58.14 232 THR C N 1
ATOM 6848 C CA . THR C 1 236 ? -14.861 -17.020 -12.538 1.00 58.59 232 THR C CA 1
ATOM 6849 C C . THR C 1 236 ? -13.823 -17.087 -11.414 1.00 56.74 232 THR C C 1
ATOM 6850 O O . THR C 1 236 ? -13.272 -18.151 -11.134 1.00 52.66 232 THR C O 1
ATOM 6854 N N . ASN C 1 237 ? -13.561 -15.929 -10.810 1.00 57.31 233 ASN C N 1
ATOM 6855 C CA . ASN C 1 237 ? -12.643 -15.774 -9.684 1.00 57.78 233 ASN C CA 1
ATOM 6856 C C . ASN C 1 237 ? -13.406 -15.176 -8.526 1.00 54.04 233 ASN C C 1
ATOM 6857 O O . ASN C 1 237 ? -13.691 -13.977 -8.535 1.00 56.90 233 ASN C O 1
ATOM 6862 N N . TYR C 1 238 ? -13.741 -15.992 -7.539 1.00 49.50 234 TYR C N 1
ATOM 6863 C CA . TYR C 1 238 ? -14.349 -15.494 -6.311 1.00 47.19 234 TYR C CA 1
ATOM 6864 C C . TYR C 1 238 ? -13.229 -15.239 -5.315 1.00 45.73 234 TYR C C 1
ATOM 6865 O O . TYR C 1 238 ? -12.509 -16.159 -4.955 1.00 44.39 234 TYR C O 1
ATOM 6874 N N . LYS C 1 239 ? -13.076 -13.989 -4.895 1.00 45.48 235 LYS C N 1
ATOM 6875 C CA . LYS C 1 239 ? -12.167 -13.647 -3.812 1.00 45.46 235 LYS C CA 1
ATOM 6876 C C . LYS C 1 239 ? -12.786 -14.060 -2.484 1.00 45.13 235 LYS C C 1
ATOM 6877 O O . LYS C 1 239 ? -13.929 -13.711 -2.203 1.00 46.36 235 LYS C O 1
ATOM 6883 N N . TYR C 1 240 ? -12.025 -14.788 -1.672 1.00 45.55 236 TYR C N 1
ATOM 6884 C CA . TYR C 1 240 ? -12.483 -15.228 -0.358 1.00 45.89 236 TYR C CA 1
ATOM 6885 C C . TYR C 1 240 ? -11.885 -14.366 0.756 1.00 47.61 236 TYR C C 1
ATOM 6886 O O . TYR C 1 240 ? -10.739 -13.927 0.669 1.00 48.64 236 TYR C O 1
ATOM 6895 N N . LEU C 1 241 ? -12.687 -14.121 1.788 1.00 50.00 237 LEU C N 1
ATOM 6896 C CA . LEU C 1 241 ? -12.258 -13.409 2.993 1.00 52.57 237 LEU C CA 1
ATOM 6897 C C . LEU C 1 241 ? -12.760 -14.166 4.228 1.00 51.96 237 LEU C C 1
ATOM 6898 O O . LEU C 1 241 ? -13.938 -14.520 4.303 1.00 51.91 237 LEU C O 1
ATOM 6903 N N . GLN C 1 242 ? -11.868 -14.409 5.185 1.00 50.77 238 GLN C N 1
ATOM 6904 C CA . GLN C 1 242 ? -12.233 -15.075 6.429 1.00 51.40 238 GLN C CA 1
ATOM 6905 C C . GLN C 1 242 ? -12.757 -14.035 7.420 1.00 54.33 238 GLN C C 1
ATOM 6906 O O . GLN C 1 242 ? -11.994 -13.204 7.922 1.00 55.38 238 GLN C O 1
ATOM 6912 N N . GLN C 1 243 ? -14.063 -14.097 7.688 1.00 57.71 239 GLN C N 1
ATOM 6913 C CA . GLN C 1 243 ? -14.776 -13.111 8.519 1.00 59.65 239 GLN C CA 1
ATOM 6914 C C . GLN C 1 243 ? -14.712 -13.404 10.022 1.00 56.30 239 GLN C C 1
ATOM 6915 O O . GLN C 1 243 ? -14.741 -12.485 10.839 1.00 55.22 239 GLN C O 1
ATOM 6921 N N . ASN C 1 244 ? -14.643 -14.686 10.369 1.00 53.97 240 ASN C N 1
ATOM 6922 C CA . ASN C 1 244 ? -14.772 -15.149 11.752 1.00 52.52 240 ASN C CA 1
ATOM 6923 C C . ASN C 1 244 ? -14.068 -16.508 11.924 1.00 51.82 240 ASN C C 1
ATOM 6924 O O . ASN C 1 244 ? -13.294 -16.918 11.061 1.00 52.55 240 ASN C O 1
ATOM 6929 N N . ASN C 1 245 ? -14.346 -17.207 13.020 1.00 51.88 241 ASN C N 1
ATOM 6930 C CA . ASN C 1 245 ? -13.712 -18.494 13.306 1.00 51.12 241 ASN C CA 1
ATOM 6931 C C . ASN C 1 245 ? -14.567 -19.698 12.864 1.00 51.00 241 ASN C C 1
ATOM 6932 O O . ASN C 1 245 ? -14.662 -20.697 13.578 1.00 52.41 241 ASN C O 1
ATOM 6937 N N . GLN C 1 246 ? -15.175 -19.602 11.683 1.00 49.71 242 GLN C N 1
ATOM 6938 C CA . GLN C 1 246 ? -16.024 -20.665 11.158 1.00 49.82 242 GLN C CA 1
ATOM 6939 C C . GLN C 1 246 ? -15.312 -21.403 10.033 1.00 50.07 242 GLN C C 1
ATOM 6940 O O . GLN C 1 246 ? -15.073 -20.830 8.969 1.00 49.35 242 GLN C O 1
ATOM 6946 N N . ASP C 1 247 ? -14.969 -22.666 10.282 1.00 50.80 243 ASP C N 1
ATOM 6947 C CA . ASP C 1 247 ? -14.462 -23.563 9.233 1.00 51.88 243 ASP C CA 1
ATOM 6948 C C . ASP C 1 247 ? -15.570 -24.025 8.281 1.00 52.69 243 ASP C C 1
ATOM 6949 O O . ASP C 1 247 ? -15.323 -24.186 7.081 1.00 54.44 243 ASP C O 1
ATOM 6954 N N . TYR C 1 248 ? -16.780 -24.227 8.802 1.00 51.90 244 TYR C N 1
ATOM 6955 C CA . TYR C 1 248 ? -17.922 -24.618 7.972 1.00 51.18 244 TYR C CA 1
ATOM 6956 C C . TYR C 1 248 ? -18.659 -23.384 7.450 1.00 49.54 244 TYR C C 1
ATOM 6957 O O . TYR C 1 248 ? -19.075 -22.529 8.231 1.00 49.62 244 TYR C O 1
ATOM 6966 N N . ASN C 1 249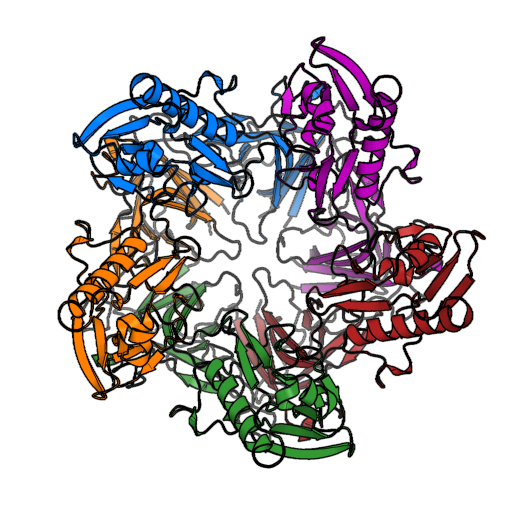 ? -18.820 -23.314 6.129 1.00 47.18 245 ASN C N 1
ATOM 6967 C CA . ASN C 1 249 ? -19.343 -22.126 5.463 1.00 46.32 245 ASN C CA 1
ATOM 6968 C C . ASN C 1 249 ? -20.419 -22.443 4.425 1.00 45.02 245 ASN C C 1
ATOM 6969 O O . ASN C 1 249 ? -20.574 -23.576 3.970 1.00 43.39 245 ASN C O 1
ATOM 6974 N N . SER C 1 250 ? -21.162 -21.396 4.084 1.00 44.64 246 SER C N 1
ATOM 6975 C CA . SER C 1 250 ? -22.152 -21.403 3.024 1.00 44.91 246 SER C CA 1
ATOM 6976 C C . SER C 1 250 ? -21.817 -20.168 2.198 1.00 45.96 246 SER C C 1
ATOM 6977 O O . SER C 1 250 ? -22.020 -19.051 2.654 1.00 47.09 246 SER C O 1
ATOM 6980 N N . ILE C 1 251 ? -21.263 -20.376 1.008 1.00 47.58 247 ILE C N 1
ATOM 6981 C CA . ILE C 1 251 ? -20.690 -19.289 0.213 1.00 47.90 247 ILE C CA 1
ATOM 6982 C C . ILE C 1 251 ? -21.550 -18.980 -1.006 1.00 48.46 247 ILE C C 1
ATOM 6983 O O . ILE C 1 251 ? -21.601 -19.760 -1.948 1.00 49.73 247 ILE C O 1
ATOM 6988 N N . LEU C 1 252 ? -22.208 -17.826 -0.971 1.00 49.03 248 LEU C N 1
ATOM 6989 C CA . LEU C 1 252 ? -23.056 -17.357 -2.061 1.00 48.51 248 LEU C CA 1
ATOM 6990 C C . LEU C 1 252 ? -22.323 -16.313 -2.915 1.00 47.64 248 LEU C C 1
ATOM 6991 O O . LEU C 1 252 ? -21.648 -15.422 -2.383 1.00 45.40 248 LEU C O 1
ATOM 6996 N N . PHE C 1 253 ? -22.448 -16.455 -4.237 1.00 47.50 249 PHE C N 1
ATOM 6997 C CA . PHE C 1 253 ? -21.984 -15.452 -5.198 1.00 47.51 249 PHE C CA 1
ATOM 6998 C C . PHE C 1 253 ? -23.106 -15.111 -6.190 1.00 47.87 249 PHE C C 1
ATOM 6999 O O . PHE C 1 253 ? -23.788 -16.003 -6.697 1.00 46.13 249 PHE C O 1
ATOM 7007 N N . ARG C 1 254 ? -23.289 -13.813 -6.435 1.00 49.42 250 ARG C N 1
ATOM 7008 C CA . ARG C 1 254 ? -24.200 -13.288 -7.456 1.00 52.02 250 ARG C CA 1
ATOM 7009 C C . ARG C 1 254 ? -23.520 -12.100 -8.148 1.00 55.14 250 ARG C C 1
ATOM 7010 O O . ARG C 1 254 ? -22.984 -11.222 -7.477 1.00 55.24 250 ARG C O 1
ATOM 7018 N N . VAL C 1 255 ? -23.547 -12.061 -9.480 1.00 60.66 251 VAL C N 1
ATOM 7019 C CA . VAL C 1 255 ? -22.731 -11.098 -10.249 1.00 69.68 251 VAL C CA 1
ATOM 7020 C C . VAL C 1 255 ? -23.322 -9.665 -10.287 1.00 79.22 251 VAL C C 1
ATOM 7021 O O . VAL C 1 255 ? -23.650 -9.118 -11.338 1.00 87.09 251 VAL C O 1
ATOM 7025 N N . GLU C 1 256 ? -23.412 -9.047 -9.117 1.00 90.12 252 GLU C N 1
ATOM 7026 C CA . GLU C 1 256 ? -23.854 -7.645 -9.000 1.00 99.90 252 GLU C CA 1
ATOM 7027 C C . GLU C 1 256 ? -22.696 -6.641 -9.147 1.00 105.17 252 GLU C C 1
ATOM 7028 O O . GLU C 1 256 ? -22.934 -5.438 -9.290 1.00 100.03 252 GLU C O 1
ATOM 7034 N N . ASN C 1 257 ? -21.458 -7.149 -9.123 1.00 114.29 253 ASN C N 1
ATOM 7035 C CA . ASN C 1 257 ? -20.232 -6.324 -9.182 1.00 114.99 253 ASN C CA 1
ATOM 7036 C C . ASN C 1 257 ? -19.402 -6.506 -10.467 1.00 112.98 253 ASN C C 1
ATOM 7037 O O . ASN C 1 257 ? -19.002 -5.516 -11.082 1.00 114.98 253 ASN C O 1
ATOM 7042 N N . SER C 1 258 ? -19.163 -7.755 -10.872 1.00 110.01 254 SER C N 1
ATOM 7043 C CA . SER C 1 258 ? -18.267 -8.081 -12.000 1.00 107.06 254 SER C CA 1
ATOM 7044 C C . SER C 1 258 ? -18.983 -8.084 -13.365 1.00 101.67 254 SER C C 1
ATOM 7045 O O . SER C 1 258 ? -19.065 -9.118 -14.043 1.00 91.21 254 SER C O 1
ATOM 7048 N N . SER C 1 259 ? -19.482 -6.911 -13.759 1.00 101.84 255 SER C N 1
ATOM 7049 C CA . SER C 1 259 ? -20.085 -6.691 -15.084 1.00 98.30 255 SER C CA 1
ATOM 7050 C C . SER C 1 259 ? -19.143 -7.127 -16.207 1.00 96.95 255 SER C C 1
ATOM 7051 O O . SER C 1 259 ? -19.589 -7.698 -17.200 1.00 103.31 255 SER C O 1
ATOM 7054 N N . ASN C 1 260 ? -17.846 -6.871 -16.025 1.00 91.48 256 ASN C N 1
ATOM 7055 C CA . ASN C 1 260 ? -16.816 -7.220 -17.009 1.00 85.83 256 ASN C CA 1
ATOM 7056 C C . ASN C 1 260 ? -16.432 -8.707 -17.107 1.00 82.84 256 ASN C C 1
ATOM 7057 O O . ASN C 1 260 ? -15.778 -9.076 -18.080 1.00 85.68 256 ASN C O 1
ATOM 7062 N N . LYS C 1 261 ? -16.822 -9.556 -16.147 1.00 78.16 257 LYS C N 1
ATOM 7063 C CA . LYS C 1 261 ? -16.296 -10.949 -16.080 1.00 74.42 257 LYS C CA 1
ATOM 7064 C C . LYS C 1 261 ? -16.866 -11.912 -17.146 1.00 71.75 257 LYS C C 1
ATOM 7065 O O . LYS C 1 261 ? -17.551 -12.896 -16.846 1.00 72.01 257 LYS C O 1
ATOM 7071 N N . TYR C 1 262 ? -16.511 -11.617 -18.394 1.00 66.60 258 TYR C N 1
ATOM 7072 C CA . TYR C 1 262 ? -16.925 -12.365 -19.565 1.00 61.55 258 TYR C CA 1
ATOM 7073 C C . TYR C 1 262 ? -15.718 -13.119 -20.128 1.00 59.17 258 TYR C C 1
ATOM 7074 O O . TYR C 1 262 ? -14.566 -12.696 -19.962 1.00 57.07 258 TYR C O 1
ATOM 7083 N N . HIS C 1 263 ? -15.994 -14.239 -20.793 1.00 57.29 259 HIS C N 1
ATOM 7084 C CA . HIS C 1 263 ? -14.978 -15.002 -21.529 1.00 54.64 259 HIS C CA 1
ATOM 7085 C C . HIS C 1 263 ? -15.518 -15.393 -22.886 1.00 52.62 259 HIS C C 1
ATOM 7086 O O . HIS C 1 263 ? -16.693 -15.734 -23.006 1.00 52.53 259 HIS C O 1
ATOM 7093 N N . ASN C 1 264 ? -14.663 -15.342 -23.902 1.00 51.99 260 ASN C N 1
ATOM 7094 C CA . ASN C 1 264 ? -15.071 -15.659 -25.271 1.00 51.59 260 ASN C CA 1
ATOM 7095 C C . ASN C 1 264 ? -15.202 -17.166 -25.460 1.00 53.70 260 ASN C C 1
ATOM 7096 O O . ASN C 1 264 ? -14.313 -17.919 -25.061 1.00 55.65 260 ASN C O 1
ATOM 7101 N N . ILE C 1 265 ? -16.316 -17.594 -26.048 1.00 55.99 261 ILE C N 1
ATOM 7102 C CA . ILE C 1 265 ? -16.475 -18.975 -26.506 1.00 61.63 261 ILE C CA 1
ATOM 7103 C C . ILE C 1 265 ? -15.895 -19.049 -27.919 1.00 62.86 261 ILE C C 1
ATOM 7104 O O . ILE C 1 265 ? -16.310 -18.297 -28.805 1.00 59.92 261 ILE C O 1
ATOM 7109 N N . LEU C 1 266 ? -14.944 -19.966 -28.111 1.00 63.90 262 LEU C N 1
ATOM 7110 C CA . LEU C 1 266 ? -14.218 -20.114 -29.376 1.00 64.33 262 LEU C CA 1
ATOM 7111 C C . LEU C 1 266 ? -14.935 -21.018 -30.388 1.00 65.42 262 LEU C C 1
ATOM 7112 O O . LEU C 1 266 ? -14.841 -20.780 -31.598 1.00 61.98 262 LEU C O 1
ATOM 7117 N N . GLN C 1 267 ? -15.647 -22.035 -29.892 1.00 68.56 263 GLN C N 1
ATOM 7118 C CA . GLN C 1 267 ? -16.358 -23.006 -30.740 1.00 73.13 263 GLN C CA 1
ATOM 7119 C C . GLN C 1 267 ? -17.820 -23.142 -30.319 1.00 70.96 263 GLN C C 1
ATOM 7120 O O . GLN C 1 267 ? -18.117 -23.218 -29.135 1.00 71.76 263 GLN C O 1
ATOM 7126 N N . THR C 1 268 ? -18.713 -23.196 -31.300 1.00 71.98 264 THR C N 1
ATOM 7127 C CA . THR C 1 268 ? -20.163 -23.276 -31.078 1.00 75.24 264 THR C CA 1
ATOM 7128 C C . THR C 1 268 ? -20.750 -24.691 -31.133 1.00 77.49 264 THR C C 1
ATOM 7129 O O . THR C 1 268 ? -21.895 -24.901 -30.727 1.00 82.47 264 THR C O 1
ATOM 7133 N N . ASN C 1 269 ? -19.976 -25.654 -31.629 1.00 81.39 265 ASN C N 1
ATOM 7134 C CA . ASN C 1 269 ? -20.493 -26.998 -31.952 1.00 82.94 265 ASN C CA 1
ATOM 7135 C C . ASN C 1 269 ? -20.520 -28.014 -30.794 1.00 80.77 265 ASN C C 1
ATOM 7136 O O . ASN C 1 269 ? -20.955 -29.150 -30.990 1.00 80.79 265 ASN C O 1
ATOM 7141 N N . PHE C 1 270 ? -20.076 -27.609 -29.604 1.00 78.96 266 PHE C N 1
ATOM 7142 C CA . PHE C 1 270 ? -19.936 -28.541 -28.474 1.00 76.99 266 PHE C CA 1
ATOM 7143 C C . PHE C 1 270 ? -21.267 -28.988 -27.870 1.00 75.19 266 PHE C C 1
ATOM 7144 O O . PHE C 1 270 ? -22.300 -28.330 -28.004 1.00 73.03 266 PHE C O 1
ATOM 7152 N N . ASN C 1 271 ? -21.187 -30.129 -27.199 1.00 76.45 267 ASN C N 1
ATOM 7153 C CA . ASN C 1 271 ? -22.337 -30.860 -26.670 1.00 76.29 267 ASN C CA 1
ATOM 7154 C C . ASN C 1 271 ? -22.275 -31.091 -25.150 1.00 72.45 267 ASN C C 1
ATOM 7155 O O . ASN C 1 271 ? -23.307 -31.143 -24.474 1.00 67.94 267 ASN C O 1
ATOM 7160 N N . ARG C 1 272 ? -21.062 -31.256 -24.632 1.00 70.05 268 ARG C N 1
ATOM 7161 C CA . ARG C 1 272 ? -20.826 -31.497 -23.223 1.00 70.76 268 ARG C CA 1
ATOM 7162 C C . ARG C 1 272 ? -19.515 -30.857 -22.778 1.00 67.11 268 ARG C C 1
ATOM 7163 O O . ARG C 1 272 ? -18.629 -30.591 -23.596 1.00 64.32 268 ARG C O 1
ATOM 7171 N N . PHE C 1 273 ? -19.411 -30.611 -21.476 1.00 63.92 269 PHE C N 1
ATOM 7172 C CA . PHE C 1 273 ? -18.174 -30.116 -20.868 1.00 62.29 269 PHE C CA 1
ATOM 7173 C C . PHE C 1 273 ? -18.163 -30.363 -19.367 1.00 59.00 269 PHE C C 1
ATOM 7174 O O . PHE C 1 273 ? -19.188 -30.682 -18.770 1.00 56.95 269 PHE C O 1
ATOM 7182 N N . ASN C 1 274 ? -16.980 -30.211 -18.784 1.00 59.19 270 ASN C N 1
ATOM 7183 C CA . ASN C 1 274 ? -16.752 -30.404 -17.359 1.00 60.60 270 ASN C CA 1
ATOM 7184 C C . ASN C 1 274 ? -16.582 -29.051 -16.665 1.00 59.45 270 ASN C C 1
ATOM 7185 O O . ASN C 1 274 ? -15.996 -28.126 -17.230 1.00 58.50 270 ASN C O 1
ATOM 7190 N N . LEU C 1 275 ? -17.112 -28.950 -15.448 1.00 57.40 271 LEU C N 1
ATOM 7191 C CA . LEU C 1 275 ? -16.837 -27.828 -14.548 1.00 56.36 271 LEU C CA 1
ATOM 7192 C C . LEU C 1 275 ? -16.364 -28.407 -13.225 1.00 57.01 271 LEU C C 1
ATOM 7193 O O . LEU C 1 275 ? -16.930 -29.393 -12.743 1.00 54.15 271 LEU C O 1
ATOM 7198 N N . SER C 1 276 ? -15.333 -27.792 -12.644 1.00 55.37 272 SER C N 1
ATOM 7199 C CA . SER C 1 276 ? -14.883 -28.142 -11.297 1.00 54.56 272 SER C CA 1
ATOM 7200 C C . SER C 1 276 ? -14.453 -26.912 -10.516 1.00 52.02 272 SER C C 1
ATOM 7201 O O . SER C 1 276 ? -14.002 -25.928 -11.097 1.00 51.48 272 SER C O 1
ATOM 7204 N N . PHE C 1 277 ? -14.597 -26.999 -9.192 1.00 50.28 273 PHE C N 1
ATOM 7205 C CA . PHE C 1 277 ? -14.245 -25.927 -8.259 1.00 48.17 273 PHE C CA 1
ATOM 7206 C C . PHE C 1 277 ? -12.870 -26.177 -7.626 1.00 47.70 273 PHE C C 1
ATOM 7207 O O . PHE C 1 277 ? -12.583 -27.272 -7.137 1.00 47.89 273 PHE C O 1
ATOM 7215 N N . THR C 1 278 ? -12.039 -25.141 -7.630 1.00 46.73 274 THR C N 1
ATOM 7216 C CA . THR C 1 278 ? -10.654 -25.228 -7.189 1.00 44.75 274 THR C CA 1
ATOM 7217 C C . THR C 1 278 ? -10.337 -24.046 -6.286 1.00 45.58 274 THR C C 1
ATOM 7218 O O . THR C 1 278 ? -10.740 -22.917 -6.573 1.00 48.25 274 THR C O 1
ATOM 7222 N N . ILE C 1 279 ? -9.598 -24.316 -5.214 1.00 44.13 275 ILE C N 1
ATOM 7223 C CA . ILE C 1 279 ? -9.196 -23.308 -4.247 1.00 45.15 275 ILE C CA 1
ATOM 7224 C C . ILE C 1 279 ? -7.729 -22.975 -4.500 1.00 46.87 275 ILE C C 1
ATOM 7225 O O . ILE C 1 279 ? -6.898 -23.878 -4.551 1.00 49.14 275 ILE C O 1
ATOM 7230 N N . TYR C 1 280 ? -7.421 -21.686 -4.643 1.00 48.95 276 TYR C N 1
ATOM 7231 C CA . TYR C 1 280 ? -6.031 -21.191 -4.690 1.00 49.48 276 TYR C CA 1
ATOM 7232 C C . TYR C 1 280 ? -5.649 -20.584 -3.350 1.00 50.03 276 TYR C C 1
ATOM 7233 O O . TYR C 1 280 ? -6.357 -19.715 -2.853 1.00 51.47 276 TYR C O 1
ATOM 7242 N N . ASP C 1 281 ? -4.538 -21.040 -2.774 1.00 50.62 277 ASP C N 1
ATOM 7243 C CA . ASP C 1 281 ? -3.980 -20.417 -1.571 1.00 53.20 277 ASP C CA 1
ATOM 7244 C C . ASP C 1 281 ? -3.122 -19.198 -1.942 1.00 54.38 277 ASP C C 1
ATOM 7245 O O . ASP C 1 281 ? -2.845 -18.959 -3.120 1.00 54.91 277 ASP C O 1
ATOM 7250 N N . TYR C 1 282 ? -2.706 -18.433 -0.934 1.00 56.48 278 TYR C N 1
ATOM 7251 C CA . TYR C 1 282 ? -1.853 -17.246 -1.148 1.00 57.47 278 TYR C CA 1
ATOM 7252 C C . TYR C 1 282 ? -0.445 -17.569 -1.656 1.00 57.96 278 TYR C C 1
ATOM 7253 O O . TYR C 1 282 ? 0.132 -16.767 -2.387 1.00 58.12 278 TYR C O 1
ATOM 7262 N N . ASP C 1 283 ? 0.084 -18.742 -1.296 1.00 58.61 279 ASP C N 1
ATOM 7263 C CA . ASP C 1 283 ? 1.336 -19.260 -1.900 1.00 58.98 279 ASP C CA 1
ATOM 7264 C C . ASP C 1 283 ? 1.171 -19.868 -3.316 1.00 61.45 279 ASP C C 1
ATOM 7265 O O . ASP C 1 283 ? 2.090 -20.498 -3.841 1.00 61.28 279 ASP C O 1
ATOM 7270 N N . ASN C 1 284 ? -0.008 -19.672 -3.908 1.00 64.58 280 ASN C N 1
ATOM 7271 C CA . ASN C 1 284 ? -0.347 -20.078 -5.279 1.00 65.82 280 ASN C CA 1
ATOM 7272 C C . ASN C 1 284 ? -0.364 -21.606 -5.488 1.00 64.75 280 ASN C C 1
ATOM 7273 O O . ASN C 1 284 ? -0.329 -22.078 -6.624 1.00 63.43 280 ASN C O 1
ATOM 7278 N N . GLU C 1 285 ? -0.469 -22.360 -4.389 1.00 66.43 281 GLU C N 1
ATOM 7279 C CA . GLU C 1 285 ? -0.617 -23.815 -4.430 1.00 68.39 281 GLU C CA 1
ATOM 7280 C C . GLU C 1 285 ? -2.084 -24.147 -4.655 1.00 64.95 281 GLU C C 1
ATOM 7281 O O . GLU C 1 285 ? -2.946 -23.696 -3.911 1.00 64.19 281 GLU C O 1
ATOM 7287 N N . LYS C 1 286 ? -2.350 -24.952 -5.674 1.00 63.96 282 LYS C N 1
ATOM 7288 C CA . LYS C 1 286 ? -3.708 -25.296 -6.075 1.00 63.15 282 LYS C CA 1
ATOM 7289 C C . LYS C 1 286 ? -4.198 -26.554 -5.345 1.00 61.06 282 LYS C C 1
ATOM 7290 O O . LYS C 1 286 ? -3.445 -27.517 -5.200 1.00 62.65 282 LYS C O 1
ATOM 7296 N N . HIS C 1 287 ? -5.443 -26.538 -4.866 1.00 57.98 283 HIS C N 1
ATOM 7297 C CA . HIS C 1 287 ? -6.090 -27.756 -4.332 1.00 56.63 283 HIS C CA 1
ATOM 7298 C C . HIS C 1 287 ? -7.612 -27.705 -4.515 1.00 54.98 283 HIS C C 1
ATOM 7299 O O . HIS C 1 287 ? -8.193 -26.622 -4.466 1.00 56.98 283 HIS C O 1
ATOM 7306 N N . PRO C 1 288 ? -8.265 -28.872 -4.718 1.00 53.47 284 PRO C N 1
ATOM 7307 C CA . PRO C 1 288 ? -9.683 -28.847 -5.089 1.00 53.07 284 PRO C CA 1
ATOM 7308 C C . PRO C 1 288 ? -10.629 -28.621 -3.908 1.00 52.34 284 PRO C C 1
ATOM 7309 O O . PRO C 1 288 ? -10.303 -28.967 -2.765 1.00 50.55 284 PRO C O 1
ATOM 7313 N N . LEU C 1 289 ? -11.784 -28.025 -4.206 1.00 51.70 285 LEU C N 1
ATOM 7314 C CA . LEU C 1 289 ? -12.894 -27.947 -3.263 1.00 52.19 285 LEU C CA 1
ATOM 7315 C C . LEU C 1 289 ? -13.536 -29.336 -3.150 1.00 52.77 285 LEU C C 1
ATOM 7316 O O . LEU C 1 289 ? -13.892 -29.939 -4.168 1.00 52.47 285 LEU C O 1
ATOM 7321 N N . THR C 1 290 ? -13.698 -29.829 -1.922 1.00 51.96 286 THR C N 1
ATOM 7322 C CA . THR C 1 290 ? -14.180 -31.201 -1.702 1.00 52.56 286 THR C CA 1
ATOM 7323 C C . THR C 1 290 ? -15.572 -31.238 -1.079 1.00 50.58 286 THR C C 1
ATOM 7324 O O . THR C 1 290 ? -15.975 -30.308 -0.393 1.00 51.79 286 THR C O 1
ATOM 7328 N N . LEU C 1 291 ? -16.292 -32.328 -1.336 1.00 51.53 287 LEU C N 1
ATOM 7329 C CA . LEU C 1 291 ? -17.657 -32.531 -0.833 1.00 50.70 287 LEU C CA 1
ATOM 7330 C C . LEU C 1 291 ? -17.692 -33.035 0.619 1.00 51.20 287 LEU C C 1
ATOM 7331 O O . LEU C 1 291 ? -16.810 -33.783 1.060 1.00 49.19 287 LEU C O 1
ATOM 7336 N N . LEU C 1 292 ? -18.718 -32.590 1.345 1.00 50.79 288 LEU C N 1
ATOM 7337 C CA . LEU C 1 292 ? -19.178 -33.239 2.569 1.00 49.49 288 LEU C CA 1
ATOM 7338 C C . LEU C 1 292 ? -20.402 -34.085 2.199 1.00 49.74 288 LEU C C 1
ATOM 7339 O O . LEU C 1 292 ? -20.934 -33.950 1.095 1.00 49.27 288 LEU C O 1
ATOM 7344 N N . PRO C 1 293 ? -20.859 -34.962 3.111 1.00 50.79 289 PRO C N 1
ATOM 7345 C CA . PRO C 1 293 ? -22.129 -35.656 2.863 1.00 52.02 289 PRO C CA 1
ATOM 7346 C C . PRO C 1 293 ? -23.345 -34.722 2.705 1.00 53.55 289 PRO C C 1
ATOM 7347 O O . PRO C 1 293 ? -24.282 -35.054 1.969 1.00 54.46 289 PRO C O 1
ATOM 7351 N N . GLN C 1 294 ? -23.287 -33.557 3.357 1.00 53.62 290 GLN C N 1
ATOM 7352 C CA . GLN C 1 294 ? -24.395 -32.599 3.428 1.00 52.49 290 GLN C CA 1
ATOM 7353 C C . GLN C 1 294 ? -24.303 -31.469 2.387 1.00 49.95 290 GLN C C 1
ATOM 7354 O O . GLN C 1 294 ? -25.161 -30.595 2.348 1.00 49.35 290 GLN C O 1
ATOM 7360 N N . THR C 1 295 ? -23.275 -31.500 1.544 1.00 49.62 291 THR C N 1
ATOM 7361 C CA . THR C 1 295 ? -23.001 -30.428 0.591 1.00 48.45 291 THR C CA 1
ATOM 7362 C C . THR C 1 295 ? -24.043 -30.373 -0.519 1.00 47.76 291 THR C C 1
ATOM 7363 O O . THR C 1 295 ? -24.334 -31.381 -1.158 1.00 47.41 291 THR C O 1
ATOM 7367 N N . VAL C 1 296 ? -24.599 -29.185 -0.728 1.00 48.80 292 VAL C N 1
ATOM 7368 C CA . VAL C 1 296 ? -25.363 -28.876 -1.930 1.00 49.58 292 VAL C CA 1
ATOM 7369 C C . VAL C 1 296 ? -24.635 -27.758 -2.651 1.00 48.61 292 VAL C C 1
ATOM 7370 O O . VAL C 1 296 ? -24.161 -26.814 -2.027 1.00 47.32 292 VAL C O 1
ATOM 7374 N N . ILE C 1 297 ? -24.541 -27.890 -3.969 1.00 49.32 293 ILE C N 1
ATOM 7375 C CA . ILE C 1 297 ? -23.842 -26.924 -4.801 1.00 50.51 293 ILE C CA 1
ATOM 7376 C C . ILE C 1 297 ? -24.751 -26.520 -5.956 1.00 50.90 293 ILE C C 1
ATOM 7377 O O . ILE C 1 297 ? -25.294 -27.377 -6.637 1.00 54.10 293 ILE C O 1
ATOM 7382 N N . GLN C 1 298 ? -24.940 -25.212 -6.124 1.00 50.72 294 GLN C N 1
ATOM 7383 C CA . GLN C 1 298 ? -25.768 -24.650 -7.194 1.00 51.13 294 GLN C CA 1
ATOM 7384 C C . GLN C 1 298 ? -24.901 -23.765 -8.072 1.00 50.59 294 GLN C C 1
ATOM 7385 O O . GLN C 1 298 ? -23.861 -23.264 -7.638 1.00 49.31 294 GLN C O 1
ATOM 7391 N N . LEU C 1 299 ? -25.348 -23.576 -9.307 1.00 49.75 295 LEU C N 1
ATOM 7392 C CA . LEU C 1 299 ? -24.514 -23.003 -10.358 1.00 51.30 295 LEU C CA 1
ATOM 7393 C C . LEU C 1 299 ? -25.380 -22.525 -11.516 1.00 49.38 295 LEU C C 1
ATOM 7394 O O . LEU C 1 299 ? -26.252 -23.250 -11.981 1.00 49.82 295 LEU C O 1
ATOM 7399 N N . LYS C 1 300 ? -25.145 -21.302 -11.971 1.00 49.37 296 LYS C N 1
ATOM 7400 C CA . LYS C 1 300 ? -25.926 -20.718 -13.060 1.00 51.12 296 LYS C CA 1
ATOM 7401 C C . LYS C 1 300 ? -24.985 -20.017 -14.037 1.00 50.50 296 LYS C C 1
ATOM 7402 O O . LYS C 1 300 ? -24.216 -19.139 -13.644 1.00 50.10 296 LYS C O 1
ATOM 7408 N N . LEU C 1 301 ? -25.044 -20.435 -15.300 1.00 49.76 297 LEU C N 1
ATOM 7409 C CA . LEU C 1 301 ? -24.200 -19.896 -16.358 1.00 50.45 297 LEU C CA 1
ATOM 7410 C C . LEU C 1 301 ? -25.051 -19.114 -17.352 1.00 50.10 297 LEU C C 1
ATOM 7411 O O . LEU C 1 301 ? -26.240 -19.392 -17.519 1.00 49.05 297 LEU C O 1
ATOM 7416 N N . LEU C 1 302 ? -24.435 -18.135 -18.006 1.00 50.30 298 LEU C N 1
ATOM 7417 C CA . LEU C 1 302 ? -25.094 -17.373 -19.064 1.00 50.45 298 LEU C CA 1
ATOM 7418 C C . LEU C 1 302 ? -24.239 -17.373 -20.323 1.00 50.51 298 LEU C C 1
ATOM 7419 O O . LEU C 1 302 ? -23.085 -16.938 -20.291 1.00 47.55 298 LEU C O 1
ATOM 7424 N N . PHE C 1 303 ? -24.815 -17.865 -21.418 1.00 50.81 299 PHE C N 1
ATOM 7425 C CA . PHE C 1 303 ? -24.230 -17.707 -22.744 1.00 50.38 299 PHE C CA 1
ATOM 7426 C C . PHE C 1 303 ? -24.960 -16.548 -23.419 1.00 50.61 299 PHE C C 1
ATOM 7427 O O . PHE C 1 303 ? -26.148 -16.651 -23.742 1.00 50.44 299 PHE C O 1
ATOM 7435 N N . GLU C 1 304 ? -24.244 -15.438 -23.579 1.00 50.06 300 GLU C N 1
ATOM 7436 C CA . GLU C 1 304 ? -24.783 -14.187 -24.114 1.00 51.81 300 GLU C CA 1
ATOM 7437 C C . GLU C 1 304 ? -24.206 -13.938 -25.514 1.00 54.51 300 GLU C C 1
ATOM 7438 O O . GLU C 1 304 ? -22.983 -13.819 -25.679 1.00 52.61 300 GLU C O 1
ATOM 7444 N N . SER C 1 305 ? -25.081 -13.865 -26.518 1.00 57.28 301 SER C N 1
ATOM 7445 C CA . SER C 1 305 ? -24.641 -13.717 -27.910 1.00 59.13 301 SER C CA 1
ATOM 7446 C C . SER C 1 305 ? -24.225 -12.285 -28.201 1.00 63.12 301 SER C C 1
ATOM 7447 O O . SER C 1 305 ? -24.664 -11.356 -27.521 1.00 62.70 301 SER C O 1
ATOM 7450 N N . ILE C 1 306 ? -23.376 -12.130 -29.217 1.00 70.19 302 ILE C N 1
ATOM 7451 C CA . ILE C 1 306 ? -22.919 -10.817 -29.688 1.00 75.13 302 ILE C CA 1
ATOM 7452 C C . ILE C 1 306 ? -23.469 -10.634 -31.107 1.00 78.56 302 ILE C C 1
ATOM 7453 O O . ILE C 1 306 ? -23.067 -9.737 -31.848 1.00 83.10 302 ILE C O 1
ATOM 7458 N N . MET D 1 5 ? -17.867 -9.995 -32.300 1.00 94.29 1 MET D N 1
ATOM 7459 C CA . MET D 1 5 ? -16.405 -9.655 -32.458 1.00 94.41 1 MET D CA 1
ATOM 7460 C C . MET D 1 5 ? -15.671 -9.094 -31.225 1.00 88.49 1 MET D C 1
ATOM 7461 O O . MET D 1 5 ? -14.439 -8.994 -31.253 1.00 84.50 1 MET D O 1
ATOM 7466 N N . LYS D 1 6 ? -16.406 -8.696 -30.181 1.00 79.90 2 LYS D N 1
ATOM 7467 C CA . LYS D 1 6 ? -15.812 -8.185 -28.949 1.00 75.75 2 LYS D CA 1
ATOM 7468 C C . LYS D 1 6 ? -14.937 -9.246 -28.282 1.00 71.13 2 LYS D C 1
ATOM 7469 O O . LYS D 1 6 ? -15.382 -10.372 -28.066 1.00 70.19 2 LYS D O 1
ATOM 7475 N N . GLN D 1 7 ? -13.704 -8.862 -27.950 1.00 67.46 3 GLN D N 1
ATOM 7476 C CA . GLN D 1 7 ? -12.692 -9.777 -27.418 1.00 65.52 3 GLN D CA 1
ATOM 7477 C C . GLN D 1 7 ? -12.271 -9.363 -26.004 1.00 61.08 3 GLN D C 1
ATOM 7478 O O . GLN D 1 7 ? -12.060 -8.178 -25.741 1.00 57.10 3 GLN D O 1
ATOM 7484 N N . TYR D 1 8 ? -12.161 -10.354 -25.114 1.00 57.57 4 TYR D N 1
ATOM 7485 C CA . TYR D 1 8 ? -11.700 -10.181 -23.732 1.00 54.40 4 TYR D CA 1
ATOM 7486 C C . TYR D 1 8 ? -10.412 -10.970 -23.534 1.00 55.02 4 TYR D C 1
ATOM 7487 O O . TYR D 1 8 ? -10.405 -12.187 -23.700 1.00 57.98 4 TYR D O 1
ATOM 7496 N N . ILE D 1 9 ? -9.336 -10.281 -23.166 1.00 54.72 5 ILE D N 1
ATOM 7497 C CA . ILE D 1 9 ? -8.048 -10.916 -22.897 1.00 55.05 5 ILE D CA 1
ATOM 7498 C C . ILE D 1 9 ? -7.682 -10.584 -21.462 1.00 54.80 5 ILE D C 1
ATOM 7499 O O . ILE D 1 9 ? -7.546 -9.414 -21.108 1.00 54.87 5 ILE D O 1
ATOM 7504 N N . TRP D 1 10 ? -7.520 -11.625 -20.652 1.00 55.35 6 TRP D N 1
ATOM 7505 C CA . TRP D 1 10 ? -7.237 -11.489 -19.225 1.00 55.92 6 TRP D CA 1
ATOM 7506 C C . TRP D 1 10 ? -5.794 -11.827 -18.948 1.00 56.26 6 TRP D C 1
ATOM 7507 O O . TRP D 1 10 ? -5.339 -12.902 -19.321 1.00 59.52 6 TRP D O 1
ATOM 7518 N N . LEU D 1 11 ? -5.091 -10.925 -18.269 1.00 57.57 7 LEU D N 1
ATOM 7519 C CA . LEU D 1 11 ? -3.697 -11.132 -17.893 1.00 58.37 7 LEU D CA 1
ATOM 7520 C C . LEU D 1 11 ? -3.559 -11.124 -16.369 1.00 57.66 7 LEU D C 1
ATOM 7521 O O . LEU D 1 11 ? -3.750 -10.093 -15.729 1.00 60.25 7 LEU D O 1
ATOM 7526 N N . ASN D 1 12 ? -3.250 -12.285 -15.800 1.00 56.92 8 ASN D N 1
ATOM 7527 C CA . ASN D 1 12 ? -2.911 -12.402 -14.382 1.00 57.65 8 ASN D CA 1
ATOM 7528 C C . ASN D 1 12 ? -1.418 -12.256 -14.206 1.00 57.89 8 ASN D C 1
ATOM 7529 O O . ASN D 1 12 ? -0.643 -12.574 -15.111 1.00 58.92 8 ASN D O 1
ATOM 7534 N N . GLU D 1 13 ? -1.027 -11.790 -13.024 1.00 58.80 9 GLU D N 1
ATOM 7535 C CA . GLU D 1 13 ? 0.378 -11.648 -12.659 1.00 59.82 9 GLU D CA 1
ATOM 7536 C C . GLU D 1 13 ? 0.503 -11.556 -11.138 1.00 59.63 9 GLU D C 1
ATOM 7537 O O . GLU D 1 13 ? -0.388 -11.027 -10.475 1.00 57.49 9 GLU D O 1
ATOM 7543 N N . THR D 1 14 ? 1.600 -12.082 -10.593 1.00 63.02 10 THR D N 1
ATOM 7544 C CA . THR D 1 14 ? 1.824 -12.108 -9.134 1.00 64.42 10 THR D CA 1
ATOM 7545 C C . THR D 1 14 ? 3.263 -11.783 -8.750 1.00 63.70 10 THR D C 1
ATOM 7546 O O . THR D 1 14 ? 4.157 -11.778 -9.592 1.00 66.58 10 THR D O 1
ATOM 7550 N N . ILE D 1 15 ? 3.452 -11.481 -7.468 1.00 65.76 11 ILE D N 1
ATOM 7551 C CA . ILE D 1 15 ? 4.772 -11.230 -6.880 1.00 67.41 11 ILE D CA 1
ATOM 7552 C C . ILE D 1 15 ? 4.828 -11.947 -5.535 1.00 70.07 11 ILE D C 1
ATOM 7553 O O . ILE D 1 15 ? 4.068 -11.622 -4.623 1.00 68.47 11 ILE D O 1
ATOM 7558 N N . LYS D 1 16 ? 5.715 -12.933 -5.434 1.00 75.24 12 LYS D N 1
ATOM 7559 C CA . LYS D 1 16 ? 6.103 -13.523 -4.153 1.00 79.38 12 LYS D CA 1
ATOM 7560 C C . LYS D 1 16 ? 7.249 -12.662 -3.588 1.00 75.95 12 LYS D C 1
ATOM 7561 O O . LYS D 1 16 ? 7.929 -11.957 -4.338 1.00 75.46 12 LYS D O 1
ATOM 7567 N N . SER D 1 17 ? 7.449 -12.707 -2.274 1.00 73.71 13 SER D N 1
ATOM 7568 C CA . SER D 1 17 ? 8.611 -12.066 -1.636 1.00 73.95 13 SER D CA 1
ATOM 7569 C C . SER D 1 17 ? 9.301 -12.985 -0.627 1.00 72.34 13 SER D C 1
ATOM 7570 O O . SER D 1 17 ? 8.821 -14.085 -0.343 1.00 72.56 13 SER D O 1
ATOM 7573 N N . ASN D 1 18 ? 10.440 -12.521 -0.112 1.00 70.51 14 ASN D N 1
ATOM 7574 C CA . ASN D 1 18 ? 11.190 -13.215 0.952 1.00 70.15 14 ASN D CA 1
ATOM 7575 C C . ASN D 1 18 ? 12.161 -12.261 1.664 1.00 70.33 14 ASN D C 1
ATOM 7576 O O . ASN D 1 18 ? 12.328 -11.112 1.254 1.00 68.76 14 ASN D O 1
ATOM 7581 N N . LYS D 1 19 ? 12.793 -12.755 2.727 1.00 71.86 15 LYS D N 1
ATOM 7582 C CA . LYS D 1 19 ? 13.745 -11.978 3.532 1.00 73.18 15 LYS D CA 1
ATOM 7583 C C . LYS D 1 19 ? 15.022 -11.558 2.789 1.00 77.53 15 LYS D C 1
ATOM 7584 O O . LYS D 1 19 ? 15.635 -10.546 3.130 1.00 77.64 15 LYS D O 1
ATOM 7590 N N . GLN D 1 20 ? 15.418 -12.335 1.785 1.00 83.76 16 GLN D N 1
ATOM 7591 C CA . GLN D 1 20 ? 16.605 -12.023 0.975 1.00 86.11 16 GLN D CA 1
ATOM 7592 C C . GLN D 1 20 ? 16.321 -10.867 0.003 1.00 83.93 16 GLN D C 1
ATOM 7593 O O . GLN D 1 20 ? 17.155 -9.984 -0.191 1.00 79.24 16 GLN D O 1
ATOM 7599 N N . LEU D 1 21 ? 15.134 -10.893 -0.597 1.00 85.56 17 LEU D N 1
ATOM 7600 C CA . LEU D 1 21 ? 14.704 -9.900 -1.581 1.00 86.60 17 LEU D CA 1
ATOM 7601 C C . LEU D 1 21 ? 14.383 -8.526 -0.956 1.00 83.63 17 LEU D C 1
ATOM 7602 O O . LEU D 1 21 ? 14.801 -7.487 -1.476 1.00 81.91 17 LEU D O 1
ATOM 7607 N N . ALA D 1 22 ? 13.649 -8.534 0.156 1.00 80.06 18 ALA D N 1
ATOM 7608 C CA . ALA D 1 22 ? 13.133 -7.307 0.793 1.00 79.83 18 ALA D CA 1
ATOM 7609 C C . ALA D 1 22 ? 13.932 -6.799 2.000 1.00 77.16 18 ALA D C 1
ATOM 7610 O O . ALA D 1 22 ? 13.806 -5.631 2.374 1.00 72.44 18 ALA D O 1
ATOM 7612 N N . GLY D 1 23 ? 14.722 -7.673 2.620 1.00 77.66 19 GLY D N 1
ATOM 7613 C CA . GLY D 1 23 ? 15.495 -7.330 3.823 1.00 77.11 19 GLY D CA 1
ATOM 7614 C C . GLY D 1 23 ? 14.645 -7.346 5.087 1.00 76.80 19 GLY D C 1
ATOM 7615 O O . GLY D 1 23 ? 13.414 -7.374 5.000 1.00 76.22 19 GLY D O 1
ATOM 7616 N N . PRO D 1 24 ? 15.289 -7.326 6.278 1.00 77.38 20 PRO D N 1
ATOM 7617 C CA . PRO D 1 24 ? 14.538 -7.370 7.547 1.00 76.97 20 PRO D CA 1
ATOM 7618 C C . PRO D 1 24 ? 13.583 -6.182 7.717 1.00 75.16 20 PRO D C 1
ATOM 7619 O O . PRO D 1 24 ? 14.020 -5.035 7.688 1.00 76.74 20 PRO D O 1
ATOM 7623 N N . ARG D 1 25 ? 12.293 -6.476 7.870 1.00 74.10 21 ARG D N 1
ATOM 7624 C CA . ARG D 1 25 ? 11.220 -5.461 7.912 1.00 72.93 21 ARG D CA 1
ATOM 7625 C C . ARG D 1 25 ? 11.120 -4.569 6.660 1.00 71.82 21 ARG D C 1
ATOM 7626 O O . ARG D 1 25 ? 10.635 -3.442 6.741 1.00 72.61 21 ARG D O 1
ATOM 7634 N N . GLY D 1 26 ? 11.554 -5.079 5.509 1.00 70.42 22 GLY D N 1
ATOM 7635 C CA . GLY D 1 26 ? 11.565 -4.301 4.266 1.00 67.10 22 GLY D CA 1
ATOM 7636 C C . GLY D 1 26 ? 12.627 -3.212 4.234 1.00 66.72 22 GLY D C 1
ATOM 7637 O O . GLY D 1 26 ? 12.429 -2.172 3.604 1.00 66.14 22 GLY D O 1
ATOM 7638 N N . SER D 1 27 ? 13.762 -3.457 4.893 1.00 67.98 23 SER D N 1
ATOM 7639 C CA . SER D 1 27 ? 14.845 -2.466 5.015 1.00 65.27 23 SER D CA 1
ATOM 7640 C C . SER D 1 27 ? 15.444 -2.039 3.680 1.00 64.01 23 SER D C 1
ATOM 7641 O O . SER D 1 27 ? 15.854 -0.891 3.531 1.00 63.15 23 SER D O 1
ATOM 7644 N N . TYR D 1 28 ? 15.486 -2.954 2.715 1.00 64.39 24 TYR D N 1
ATOM 7645 C CA . TYR D 1 28 ? 16.075 -2.662 1.396 1.00 67.21 24 TYR D CA 1
ATOM 7646 C C . TYR D 1 28 ? 15.198 -1.768 0.502 1.00 65.74 24 TYR D C 1
ATOM 7647 O O . TYR D 1 28 ? 15.682 -1.275 -0.519 1.00 62.77 24 TYR D O 1
ATOM 7656 N N . LYS D 1 29 ? 13.925 -1.586 0.877 1.00 65.37 25 LYS D N 1
ATOM 7657 C CA . LYS D 1 29 ? 12.979 -0.713 0.165 1.00 64.12 25 LYS D CA 1
ATOM 7658 C C . LYS D 1 29 ? 12.841 -1.084 -1.320 1.00 63.12 25 LYS D C 1
ATOM 7659 O O . LYS D 1 29 ? 12.858 -0.211 -2.188 1.00 62.21 25 LYS D O 1
ATOM 7665 N N . ARG D 1 30 ? 12.713 -2.377 -1.609 1.00 63.56 26 ARG D N 1
ATOM 7666 C CA . ARG D 1 30 ? 12.597 -2.834 -2.994 1.00 66.59 26 ARG D CA 1
ATOM 7667 C C . ARG D 1 30 ? 11.219 -2.459 -3.554 1.00 66.50 26 ARG D C 1
ATOM 7668 O O . ARG D 1 30 ? 10.207 -2.951 -3.053 1.00 68.06 26 ARG D O 1
ATOM 7676 N N . PRO D 1 31 ? 11.169 -1.591 -4.592 1.00 65.47 27 PRO D N 1
ATOM 7677 C CA . PRO D 1 31 ? 9.862 -1.186 -5.114 1.00 63.27 27 PRO D CA 1
ATOM 7678 C C . PRO D 1 31 ? 9.047 -2.354 -5.645 1.00 62.72 27 PRO D C 1
ATOM 7679 O O . PRO D 1 31 ? 9.611 -3.287 -6.216 1.00 62.55 27 PRO D O 1
ATOM 7683 N N . VAL D 1 32 ? 7.733 -2.289 -5.443 1.00 63.53 28 VAL D N 1
ATOM 7684 C CA . VAL D 1 32 ? 6.808 -3.265 -6.005 1.00 61.60 28 VAL D CA 1
ATOM 7685 C C . VAL D 1 32 ? 6.752 -3.025 -7.504 1.00 61.26 28 VAL D C 1
ATOM 7686 O O . VAL D 1 32 ? 6.221 -2.012 -7.957 1.00 62.60 28 VAL D O 1
ATOM 7690 N N . SER D 1 33 ? 7.316 -3.963 -8.257 1.00 63.41 29 SER D N 1
ATOM 7691 C CA . SER D 1 33 ? 7.382 -3.878 -9.712 1.00 63.13 29 SER D CA 1
ATOM 7692 C C . SER D 1 33 ? 7.270 -5.274 -10.326 1.00 61.50 29 SER D C 1
ATOM 7693 O O . SER D 1 33 ? 7.661 -6.259 -9.705 1.00 60.59 29 SER D O 1
ATOM 7696 N N . VAL D 1 34 ? 6.719 -5.353 -11.535 1.00 62.38 30 VAL D N 1
ATOM 7697 C CA . VAL D 1 34 ? 6.594 -6.628 -12.252 1.00 66.63 30 VAL D CA 1
ATOM 7698 C C . VAL D 1 34 ? 6.895 -6.444 -13.726 1.00 68.90 30 VAL D C 1
ATOM 7699 O O . VAL D 1 34 ? 6.327 -5.558 -14.365 1.00 69.61 30 VAL D O 1
ATOM 7703 N N . ASP D 1 35 ? 7.763 -7.302 -14.257 1.00 71.57 31 ASP D N 1
ATOM 7704 C CA . ASP D 1 35 ? 8.016 -7.363 -15.689 1.00 74.51 31 ASP D CA 1
ATOM 7705 C C . ASP D 1 35 ? 7.136 -8.443 -16.309 1.00 73.55 31 ASP D C 1
ATOM 7706 O O . ASP D 1 35 ? 7.333 -9.632 -16.062 1.00 73.21 31 ASP D O 1
ATOM 7711 N N . ILE D 1 36 ? 6.152 -8.009 -17.095 1.00 72.79 32 ILE D N 1
ATOM 7712 C CA . ILE D 1 36 ? 5.341 -8.910 -17.906 1.00 72.73 32 ILE D CA 1
ATOM 7713 C C . ILE D 1 36 ? 6.140 -9.130 -19.178 1.00 71.59 32 ILE D C 1
ATOM 7714 O O . ILE D 1 36 ? 6.598 -8.170 -19.794 1.00 72.57 32 ILE D O 1
ATOM 7719 N N . PHE D 1 37 ? 6.301 -10.391 -19.561 1.00 69.66 33 PHE D N 1
ATOM 7720 C CA . PHE D 1 37 ? 7.130 -10.753 -20.706 1.00 71.62 33 PHE D CA 1
ATOM 7721 C C . PHE D 1 37 ? 6.609 -12.070 -21.255 1.00 70.01 33 PHE D C 1
ATOM 7722 O O . PHE D 1 37 ? 6.519 -13.044 -20.517 1.00 72.14 33 PHE D O 1
ATOM 7730 N N . ARG D 1 38 ? 6.227 -12.080 -22.530 1.00 69.05 34 ARG D N 1
ATOM 7731 C CA . ARG D 1 38 ? 5.617 -13.255 -23.150 1.00 73.32 34 ARG D CA 1
ATOM 7732 C C . ARG D 1 38 ? 6.224 -13.576 -24.517 1.00 80.53 34 ARG D C 1
ATOM 7733 O O . ARG D 1 38 ? 6.709 -12.684 -25.215 1.00 84.75 34 ARG D O 1
ATOM 7741 N N . SER D 1 39 ? 6.187 -14.856 -24.885 1.00 84.35 35 SER D N 1
ATOM 7742 C CA . SER D 1 39 ? 6.840 -15.352 -26.104 1.00 83.53 35 SER D CA 1
ATOM 7743 C C . SER D 1 39 ? 6.218 -14.827 -27.399 1.00 84.53 35 SER D C 1
ATOM 7744 O O . SER D 1 39 ? 6.919 -14.687 -28.402 1.00 89.71 35 SER D O 1
ATOM 7747 N N . SER D 1 40 ? 4.912 -14.562 -27.376 1.00 82.30 36 SER D N 1
ATOM 7748 C CA . SER D 1 40 ? 4.200 -13.969 -28.523 1.00 83.31 36 SER D CA 1
ATOM 7749 C C . SER D 1 40 ? 3.571 -12.623 -28.143 1.00 82.33 36 SER D C 1
ATOM 7750 O O . SER D 1 40 ? 3.649 -12.202 -26.981 1.00 80.59 36 SER D O 1
ATOM 7753 N N . THR D 1 41 ? 2.979 -11.943 -29.128 1.00 80.52 37 THR D N 1
ATOM 7754 C CA . THR D 1 41 ? 2.255 -10.691 -28.875 1.00 78.88 37 THR D CA 1
ATOM 7755 C C . THR D 1 41 ? 0.955 -10.988 -28.132 1.00 77.10 37 THR D C 1
ATOM 7756 O O . THR D 1 41 ? 0.336 -12.045 -28.317 1.00 71.43 37 THR D O 1
ATOM 7760 N N . ILE D 1 42 ? 0.563 -10.035 -27.293 1.00 76.34 38 ILE D N 1
ATOM 7761 C CA . ILE D 1 42 ? -0.601 -10.164 -26.427 1.00 73.53 38 ILE D CA 1
ATOM 7762 C C . ILE D 1 42 ? -1.887 -9.847 -27.199 1.00 72.83 38 ILE D C 1
ATOM 7763 O O . ILE D 1 42 ? -2.872 -10.574 -27.079 1.00 74.76 38 ILE D O 1
ATOM 7768 N N . LEU D 1 43 ? -1.862 -8.784 -28.000 1.00 73.68 39 LEU D N 1
ATOM 7769 C CA . LEU D 1 43 ? -3.055 -8.283 -28.702 1.00 75.30 39 LEU D CA 1
ATOM 7770 C C . LEU D 1 43 ? -3.026 -8.544 -30.210 1.00 75.96 39 LEU D C 1
ATOM 7771 O O . LEU D 1 43 ? -1.955 -8.663 -30.803 1.00 77.58 39 LEU D O 1
ATOM 7776 N N . ASP D 1 44 ? -4.211 -8.624 -30.818 1.00 80.27 40 ASP D N 1
ATOM 7777 C CA . ASP D 1 44 ? -4.350 -8.749 -32.281 1.00 85.46 40 ASP D CA 1
ATOM 7778 C C . ASP D 1 44 ? -4.019 -7.422 -32.978 1.00 88.80 40 ASP D C 1
ATOM 7779 O O . ASP D 1 44 ? -4.409 -6.357 -32.493 1.00 88.89 40 ASP D O 1
ATOM 7784 N N . PRO D 1 45 ? -3.317 -7.479 -34.127 1.00 93.01 41 PRO D N 1
ATOM 7785 C CA . PRO D 1 45 ? -2.986 -6.247 -34.855 1.00 92.22 41 PRO D CA 1
ATOM 7786 C C . PRO D 1 45 ? -4.152 -5.609 -35.623 1.00 92.02 41 PRO D C 1
ATOM 7787 O O . PRO D 1 45 ? -4.057 -4.442 -35.996 1.00 90.35 41 PRO D O 1
ATOM 7791 N N . ASP D 1 46 ? -5.226 -6.364 -35.860 1.00 96.36 42 ASP D N 1
ATOM 7792 C CA . ASP D 1 46 ? -6.415 -5.855 -36.567 1.00 97.67 42 ASP D CA 1
ATOM 7793 C C . ASP D 1 46 ? -7.386 -5.046 -35.694 1.00 93.69 42 ASP D C 1
ATOM 7794 O O . ASP D 1 46 ? -8.217 -4.311 -36.231 1.00 88.19 42 ASP D O 1
ATOM 7799 N N . LYS D 1 47 ? -7.282 -5.178 -34.370 1.00 92.35 43 LYS D N 1
ATOM 7800 C CA . LYS D 1 47 ? -8.283 -4.630 -33.439 1.00 89.75 43 LYS D CA 1
ATOM 7801 C C . LYS D 1 47 ? -7.732 -3.519 -32.538 1.00 83.77 43 LYS D C 1
ATOM 7802 O O . LYS D 1 47 ? -6.527 -3.446 -32.288 1.00 79.91 43 LYS D O 1
ATOM 7808 N N . ASN D 1 48 ? -8.637 -2.660 -32.068 1.00 77.90 44 ASN D N 1
ATOM 7809 C CA . ASN D 1 48 ? -8.319 -1.585 -31.121 1.00 73.74 44 ASN D CA 1
ATOM 7810 C C . ASN D 1 48 ? -8.816 -1.955 -29.717 1.00 71.05 44 ASN D C 1
ATOM 7811 O O . ASN D 1 48 ? -9.955 -2.403 -29.555 1.00 71.20 44 ASN D O 1
ATOM 7816 N N . TYR D 1 49 ? -7.966 -1.740 -28.711 1.00 65.87 45 TYR D N 1
ATOM 7817 C CA . TYR D 1 49 ? -8.214 -2.210 -27.344 1.00 64.36 45 TYR D CA 1
ATOM 7818 C C . TYR D 1 49 ? -8.271 -1.092 -26.302 1.00 63.22 45 TYR D C 1
ATOM 7819 O O . TYR D 1 49 ? -7.628 -0.053 -26.452 1.00 65.59 45 TYR D O 1
ATOM 7828 N N . LEU D 1 50 ? -9.044 -1.339 -25.243 1.00 60.29 46 LEU D N 1
ATOM 7829 C CA . LEU D 1 50 ? -9.036 -0.535 -24.014 1.00 56.22 46 LEU D CA 1
ATOM 7830 C C . LEU D 1 50 ? -8.369 -1.369 -22.927 1.00 52.15 46 LEU D C 1
ATOM 7831 O O . LEU D 1 50 ? -8.434 -2.591 -22.973 1.00 52.90 46 LEU D O 1
ATOM 7836 N N . LEU D 1 51 ? -7.732 -0.707 -21.964 1.00 48.70 47 LEU D N 1
ATOM 7837 C CA . LEU D 1 51 ? -7.150 -1.377 -20.795 1.00 48.73 47 LEU D CA 1
ATOM 7838 C C . LEU D 1 51 ? -7.863 -0.939 -19.530 1.00 49.87 47 LEU D C 1
ATOM 7839 O O . LEU D 1 51 ? -8.005 0.260 -19.279 1.00 51.87 47 LEU D O 1
ATOM 7844 N N . ILE D 1 52 ? -8.279 -1.917 -18.731 1.00 49.28 48 ILE D N 1
ATOM 7845 C CA . ILE D 1 52 ? -8.807 -1.676 -17.392 1.00 48.22 48 ILE D CA 1
ATOM 7846 C C . ILE D 1 52 ? -8.175 -2.664 -16.407 1.00 47.89 48 ILE D C 1
ATOM 7847 O O . ILE D 1 52 ? -7.922 -3.824 -16.750 1.00 46.89 48 ILE D O 1
ATOM 7852 N N . VAL D 1 53 ? -7.912 -2.182 -15.197 1.00 47.90 49 VAL D N 1
ATOM 7853 C CA . VAL D 1 53 ? -7.418 -3.009 -14.103 1.00 49.53 49 VAL D CA 1
ATOM 7854 C C . VAL D 1 53 ? -8.643 -3.568 -13.377 1.00 51.26 49 VAL D C 1
ATOM 7855 O O . VAL D 1 53 ? -9.369 -2.822 -12.733 1.00 51.50 49 VAL D O 1
ATOM 7859 N N . GLU D 1 54 ? -8.874 -4.874 -13.500 1.00 55.38 50 GLU D N 1
ATOM 7860 C CA . GLU D 1 54 ? -10.057 -5.529 -12.916 1.00 57.21 50 GLU D CA 1
ATOM 7861 C C . GLU D 1 54 ? -9.928 -5.668 -11.401 1.00 53.41 50 GLU D C 1
ATOM 7862 O O . GLU D 1 54 ? -10.876 -5.391 -10.671 1.00 50.89 50 GLU D O 1
ATOM 7868 N N . GLU D 1 55 ? -8.765 -6.119 -10.940 1.00 52.12 51 GLU D N 1
ATOM 7869 C CA . GLU D 1 55 ? -8.485 -6.183 -9.504 1.00 53.30 51 GLU D CA 1
ATOM 7870 C C . GLU D 1 55 ? -6.997 -6.222 -9.158 1.00 48.83 51 GLU D C 1
ATOM 7871 O O . GLU D 1 55 ? -6.145 -6.482 -10.006 1.00 48.49 51 GLU D O 1
ATOM 7877 N N . PHE D 1 56 ? -6.709 -5.904 -7.902 1.00 46.26 52 PHE D N 1
ATOM 7878 C CA . PHE D 1 56 ? -5.409 -6.167 -7.298 1.00 44.63 52 PHE D CA 1
ATOM 7879 C C . PHE D 1 56 ? -5.558 -6.400 -5.805 1.00 43.02 52 PHE D C 1
ATOM 7880 O O . PHE D 1 56 ? -6.560 -6.033 -5.204 1.00 42.29 52 PHE D O 1
ATOM 7888 N N . HIS D 1 57 ? -4.535 -7.010 -5.224 1.00 42.90 53 HIS D N 1
ATOM 7889 C CA . HIS D 1 57 ? -4.499 -7.305 -3.802 1.00 43.10 53 HIS D CA 1
ATOM 7890 C C . HIS D 1 57 ? -3.078 -7.076 -3.319 1.00 43.12 53 HIS D C 1
ATOM 7891 O O . HIS D 1 57 ? -2.162 -7.753 -3.764 1.00 43.20 53 HIS D O 1
ATOM 7898 N N . LEU D 1 58 ? -2.905 -6.090 -2.441 1.00 43.50 54 LEU D N 1
ATOM 7899 C CA . LEU D 1 58 ? -1.613 -5.758 -1.854 1.00 43.20 54 LEU D CA 1
ATOM 7900 C C . LEU D 1 58 ? -1.598 -6.384 -0.472 1.00 44.71 54 LEU D C 1
ATOM 7901 O O . LEU D 1 58 ? -1.890 -5.736 0.540 1.00 45.68 54 LEU D O 1
ATOM 7906 N N . HIS D 1 59 ? -1.284 -7.673 -0.450 1.00 44.89 55 HIS D N 1
ATOM 7907 C CA . HIS D 1 59 ? -1.415 -8.469 0.753 1.00 46.78 55 HIS D CA 1
ATOM 7908 C C . HIS D 1 59 ? -0.157 -8.430 1.608 1.00 48.06 55 HIS D C 1
ATOM 7909 O O . HIS D 1 59 ? 0.906 -8.845 1.163 1.00 50.37 55 HIS D O 1
ATOM 7916 N N . LYS D 1 60 ? -0.323 -7.963 2.848 1.00 48.49 56 LYS D N 1
ATOM 7917 C CA . LYS D 1 60 ? 0.758 -7.772 3.826 1.00 49.64 56 LYS D CA 1
ATOM 7918 C C . LYS D 1 60 ? 1.824 -6.757 3.396 1.00 50.82 56 LYS D C 1
ATOM 7919 O O . LYS D 1 60 ? 2.909 -7.117 2.927 1.00 53.93 56 LYS D O 1
ATOM 7925 N N . ILE D 1 61 ? 1.478 -5.483 3.575 1.00 50.22 57 ILE D N 1
ATOM 7926 C CA . ILE D 1 61 ? 2.372 -4.351 3.310 1.00 50.06 57 ILE D CA 1
ATOM 7927 C C . ILE D 1 61 ? 2.322 -3.375 4.472 1.00 51.97 57 ILE D C 1
ATOM 7928 O O . ILE D 1 61 ? 1.415 -3.436 5.300 1.00 54.15 57 ILE D O 1
ATOM 7933 N N . ARG D 1 62 ? 3.280 -2.454 4.506 1.00 53.79 58 ARG D N 1
ATOM 7934 C CA . ARG D 1 62 ? 3.327 -1.422 5.540 1.00 53.68 58 ARG D CA 1
ATOM 7935 C C . ARG D 1 62 ? 3.098 -0.056 4.909 1.00 54.03 58 ARG D C 1
ATOM 7936 O O . ARG D 1 62 ? 3.647 0.235 3.841 1.00 51.73 58 ARG D O 1
ATOM 7944 N N . LEU D 1 63 ? 2.280 0.762 5.575 1.00 54.85 59 LEU D N 1
ATOM 7945 C CA . LEU D 1 63 ? 1.986 2.136 5.150 1.00 54.00 59 LEU D CA 1
ATOM 7946 C C . LEU D 1 63 ? 2.142 3.113 6.316 1.00 52.71 59 LEU D C 1
ATOM 7947 O O . LEU D 1 63 ? 1.789 2.773 7.451 1.00 52.51 59 LEU D O 1
ATOM 7952 N N . PRO D 1 64 ? 2.663 4.330 6.043 1.00 50.90 60 PRO D N 1
ATOM 7953 C CA . PRO D 1 64 ? 2.774 5.341 7.105 1.00 50.10 60 PRO D CA 1
ATOM 7954 C C . PRO D 1 64 ? 1.446 6.008 7.497 1.00 50.15 60 PRO D C 1
ATOM 7955 O O . PRO D 1 64 ? 0.568 6.210 6.654 1.00 50.52 60 PRO D O 1
ATOM 7959 N N . LEU D 1 65 ? 1.338 6.347 8.780 1.00 49.59 61 LEU D N 1
ATOM 7960 C CA . LEU D 1 65 ? 0.136 6.947 9.376 1.00 49.53 61 LEU D CA 1
ATOM 7961 C C . LEU D 1 65 ? 0.201 8.469 9.600 1.00 49.74 61 LEU D C 1
ATOM 7962 O O . LEU D 1 65 ? -0.831 9.116 9.794 1.00 47.12 61 LEU D O 1
ATOM 7967 N N . PHE D 1 66 ? 1.406 9.030 9.590 1.00 50.84 62 PHE D N 1
ATOM 7968 C CA . PHE D 1 66 ? 1.609 10.453 9.866 1.00 52.13 62 PHE D CA 1
ATOM 7969 C C . PHE D 1 66 ? 2.940 10.923 9.285 1.00 51.99 62 PHE D C 1
ATOM 7970 O O . PHE D 1 66 ? 3.912 10.169 9.257 1.00 52.59 62 PHE D O 1
ATOM 7978 N N . LYS D 1 67 ? 2.959 12.172 8.831 1.00 51.72 63 LYS D N 1
ATOM 7979 C CA . LYS D 1 67 ? 4.106 12.778 8.158 1.00 50.32 63 LYS D CA 1
ATOM 7980 C C . LYS D 1 67 ? 4.250 14.213 8.673 1.00 50.12 63 LYS D C 1
ATOM 7981 O O . LYS D 1 67 ? 3.681 15.130 8.089 1.00 47.42 63 LYS D O 1
ATOM 7987 N N . PRO D 1 68 ? 4.999 14.408 9.783 1.00 53.56 64 PRO D N 1
ATOM 7988 C CA . PRO D 1 68 ? 5.143 15.711 10.457 1.00 52.74 64 PRO D CA 1
ATOM 7989 C C . PRO D 1 68 ? 5.439 16.927 9.579 1.00 53.16 64 PRO D C 1
ATOM 7990 O O . PRO D 1 68 ? 4.914 18.005 9.854 1.00 54.91 64 PRO D O 1
ATOM 7994 N N . ALA D 1 69 ? 6.253 16.759 8.537 1.00 53.15 65 ALA D N 1
ATOM 7995 C CA . ALA D 1 69 ? 6.652 17.878 7.662 1.00 53.70 65 ALA D CA 1
ATOM 7996 C C . ALA D 1 69 ? 5.475 18.676 7.073 1.00 54.90 65 ALA D C 1
ATOM 7997 O O . ALA D 1 69 ? 5.587 19.880 6.860 1.00 53.34 65 ALA D O 1
ATOM 7999 N N . GLY D 1 70 ? 4.357 17.998 6.820 1.00 58.50 66 GLY D N 1
ATOM 8000 C CA . GLY D 1 70 ? 3.140 18.638 6.308 1.00 58.77 66 GLY D CA 1
ATOM 8001 C C . GLY D 1 70 ? 2.410 19.536 7.292 1.00 57.86 66 GLY D C 1
ATOM 8002 O O . GLY D 1 70 ? 1.679 20.437 6.886 1.00 60.10 66 GLY D O 1
ATOM 8003 N N . HIS D 1 71 ? 2.614 19.292 8.582 1.00 57.72 67 HIS D N 1
ATOM 8004 C CA . HIS D 1 71 ? 1.916 20.009 9.655 1.00 55.87 67 HIS D CA 1
ATOM 8005 C C . HIS D 1 71 ? 2.839 21.005 10.360 1.00 55.65 67 HIS D C 1
ATOM 8006 O O . HIS D 1 71 ? 4.063 20.852 10.345 1.00 58.96 67 HIS D O 1
ATOM 8013 N N . ASP D 1 72 ? 2.236 22.029 10.960 1.00 55.06 68 ASP D N 1
ATOM 8014 C CA . ASP D 1 72 ? 2.941 22.988 11.815 1.00 55.53 68 ASP D CA 1
ATOM 8015 C C . ASP D 1 72 ? 2.133 23.149 13.098 1.00 52.81 68 ASP D C 1
ATOM 8016 O O . ASP D 1 72 ? 1.429 24.141 13.300 1.00 53.09 68 ASP D O 1
ATOM 8021 N N . TYR D 1 73 ? 2.233 22.143 13.956 1.00 50.24 69 TYR D N 1
ATOM 8022 C CA . TYR D 1 73 ? 1.485 22.117 15.200 1.00 51.88 69 TYR D CA 1
ATOM 8023 C C . TYR D 1 73 ? 2.157 22.994 16.253 1.00 54.53 69 TYR D C 1
ATOM 8024 O O . TYR D 1 73 ? 3.379 23.131 16.260 1.00 55.63 69 TYR D O 1
ATOM 8033 N N . GLN D 1 74 ? 1.344 23.588 17.129 1.00 57.81 70 GLN D N 1
ATOM 8034 C CA . GLN D 1 74 ? 1.824 24.370 18.278 1.00 61.00 70 GLN D CA 1
ATOM 8035 C C . GLN D 1 74 ? 0.840 24.259 19.426 1.00 61.20 70 GLN D C 1
ATOM 8036 O O . GLN D 1 74 ? -0.368 24.365 19.220 1.00 61.44 70 GLN D O 1
ATOM 8042 N N . VAL D 1 75 ? 1.365 24.084 20.634 1.00 63.10 71 VAL D N 1
ATOM 8043 C CA . VAL D 1 75 ? 0.541 24.086 21.849 1.00 66.14 71 VAL D CA 1
ATOM 8044 C C . VAL D 1 75 ? 0.959 25.222 22.779 1.00 67.42 71 VAL D C 1
ATOM 8045 O O . VAL D 1 75 ? 2.049 25.779 22.651 1.00 67.39 71 VAL D O 1
ATOM 8049 N N . GLY D 1 76 ? 0.075 25.559 23.710 1.00 70.67 72 GLY D N 1
ATOM 8050 C CA . GLY D 1 76 ? 0.290 26.687 24.610 1.00 74.72 72 GLY D CA 1
ATOM 8051 C C . GLY D 1 76 ? -0.497 26.583 25.897 1.00 77.17 72 GLY D C 1
ATOM 8052 O O . GLY D 1 76 ? -1.374 25.725 26.033 1.00 81.17 72 GLY D O 1
ATOM 8053 N N . ILE D 1 77 ? -0.168 27.467 26.836 1.00 78.54 73 ILE D N 1
ATOM 8054 C CA . ILE D 1 77 ? -0.858 27.560 28.123 1.00 80.22 73 ILE D CA 1
ATOM 8055 C C . ILE D 1 77 ? -1.347 28.995 28.318 1.00 79.97 73 ILE D C 1
ATOM 8056 O O . ILE D 1 77 ? -0.571 29.940 28.199 1.00 78.57 73 ILE D O 1
ATOM 8061 N N . PHE D 1 78 ? -2.635 29.130 28.624 1.00 81.93 74 PHE D N 1
ATOM 8062 C CA . PHE D 1 78 ? -3.278 30.413 28.910 1.00 84.02 74 PHE D CA 1
ATOM 8063 C C . PHE D 1 78 ? -3.584 30.432 30.401 1.00 87.45 74 PHE D C 1
ATOM 8064 O O . PHE D 1 78 ? -3.721 29.373 31.015 1.00 85.78 74 PHE D O 1
ATOM 8072 N N . ASN D 1 79 ? -3.673 31.630 30.975 1.00 91.04 75 ASN D N 1
ATOM 8073 C CA . ASN D 1 79 ? -3.984 31.818 32.402 1.00 92.65 75 ASN D CA 1
ATOM 8074 C C . ASN D 1 79 ? -5.322 32.550 32.552 1.00 95.35 75 ASN D C 1
ATOM 8075 O O . ASN D 1 79 ? -5.599 33.489 31.807 1.00 100.23 75 ASN D O 1
ATOM 8080 N N . ARG D 1 80 ? -6.141 32.117 33.510 1.00 97.40 76 ARG D N 1
ATOM 8081 C CA . ARG D 1 80 ? -7.456 32.735 33.771 1.00 99.10 76 ARG D CA 1
ATOM 8082 C C . ARG D 1 80 ? -7.350 34.006 34.615 1.00 99.60 76 ARG D C 1
ATOM 8083 O O . ARG D 1 80 ? -8.045 34.992 34.343 1.00 97.59 76 ARG D O 1
ATOM 8091 N N . SER D 1 81 ? -6.499 33.963 35.644 1.00 98.43 77 SER D N 1
ATOM 8092 C CA . SER D 1 81 ? -6.294 35.100 36.555 1.00 98.35 77 SER D CA 1
ATOM 8093 C C . SER D 1 81 ? -5.734 36.334 35.838 1.00 97.14 77 SER D C 1
ATOM 8094 O O . SER D 1 81 ? -6.380 37.383 35.812 1.00 94.43 77 SER D O 1
ATOM 8097 N N . THR D 1 82 ? -4.551 36.191 35.241 1.00 96.53 78 THR D N 1
ATOM 8098 C CA . THR D 1 82 ? -3.910 37.292 34.498 1.00 95.78 78 THR D CA 1
ATOM 8099 C C . THR D 1 82 ? -4.553 37.561 33.124 1.00 95.68 78 THR D C 1
ATOM 8100 O O . THR D 1 82 ? -4.357 38.636 32.555 1.00 100.16 78 THR D O 1
ATOM 8104 N N . ASP D 1 83 ? -5.301 36.586 32.603 1.00 92.59 79 ASP D N 1
ATOM 8105 C CA . ASP D 1 83 ? -6.004 36.693 31.311 1.00 91.16 79 ASP D CA 1
ATOM 8106 C C . ASP D 1 83 ? -5.052 36.876 30.106 1.00 91.74 79 ASP D C 1
ATOM 8107 O O . ASP D 1 83 ? -5.402 37.540 29.123 1.00 89.33 79 ASP D O 1
ATOM 8112 N N . GLU D 1 84 ? -3.862 36.271 30.188 1.00 91.72 80 GLU D N 1
ATOM 8113 C CA . GLU D 1 84 ? -2.847 36.356 29.124 1.00 92.35 80 GLU D CA 1
ATOM 8114 C C . GLU D 1 84 ? -2.136 35.021 28.865 1.00 90.08 80 GLU D C 1
ATOM 8115 O O . GLU D 1 84 ? -2.217 34.083 29.664 1.00 90.49 80 GLU D O 1
ATOM 8121 N N . ILE D 1 85 ? -1.443 34.960 27.731 1.00 86.11 81 ILE D N 1
ATOM 8122 C CA . ILE D 1 85 ? -0.742 33.755 27.285 1.00 82.67 81 ILE D CA 1
ATOM 8123 C C . ILE D 1 85 ? 0.533 33.568 28.114 1.00 84.32 81 ILE D C 1
ATOM 8124 O O . ILE D 1 85 ? 1.309 34.506 28.283 1.00 85.46 81 ILE D O 1
ATOM 8129 N N . MET D 1 86 ? 0.735 32.349 28.612 1.00 85.32 82 MET D N 1
ATOM 8130 C CA . MET D 1 86 ? 1.912 31.986 29.415 1.00 85.76 82 MET D CA 1
ATOM 8131 C C . MET D 1 86 ? 3.098 31.516 28.565 1.00 82.98 82 MET D C 1
ATOM 8132 O O . MET D 1 86 ? 4.247 31.696 28.960 1.00 83.07 82 MET D O 1
ATOM 8137 N N . GLY D 1 87 ? 2.820 30.888 27.423 1.00 79.95 83 GLY D N 1
ATOM 8138 C CA . GLY D 1 87 ? 3.875 30.395 26.528 1.00 76.84 83 GLY D CA 1
ATOM 8139 C C . GLY D 1 87 ? 3.340 29.610 25.339 1.00 76.28 83 GLY D C 1
ATOM 8140 O O . GLY D 1 87 ? 2.192 29.160 25.349 1.00 77.01 83 GLY D O 1
ATOM 8141 N N . VAL D 1 88 ? 4.175 29.469 24.307 1.00 73.48 84 VAL D N 1
ATOM 8142 C CA . VAL D 1 88 ? 3.848 28.703 23.091 1.00 71.20 84 VAL D CA 1
ATOM 8143 C C . VAL D 1 88 ? 5.097 27.949 22.623 1.00 72.77 84 VAL D C 1
ATOM 8144 O O . VAL D 1 88 ? 6.200 28.502 22.621 1.00 74.81 84 VAL D O 1
ATOM 8148 N N . ARG D 1 89 ? 4.905 26.694 22.213 1.00 71.17 85 ARG D N 1
ATOM 8149 C CA . ARG D 1 89 ? 5.997 25.820 21.777 1.00 71.35 85 ARG D CA 1
ATOM 8150 C C . ARG D 1 89 ? 5.516 24.967 20.605 1.00 70.03 85 ARG D C 1
ATOM 8151 O O . ARG D 1 89 ? 4.416 24.414 20.652 1.00 69.45 85 ARG D O 1
ATOM 8159 N N . GLU D 1 90 ? 6.341 24.871 19.560 1.00 69.20 86 GLU D N 1
ATOM 8160 C CA . GLU D 1 90 ? 6.061 24.007 18.408 1.00 67.77 86 GLU D CA 1
ATOM 8161 C C . GLU D 1 90 ? 6.205 22.554 18.821 1.00 66.55 86 GLU D C 1
ATOM 8162 O O . GLU D 1 90 ? 7.003 22.230 19.701 1.00 65.40 86 GLU D O 1
ATOM 8168 N N . VAL D 1 91 ? 5.441 21.681 18.175 1.00 66.22 87 VAL D N 1
ATOM 8169 C CA . VAL D 1 91 ? 5.530 20.248 18.434 1.00 65.07 87 VAL D CA 1
ATOM 8170 C C . VAL D 1 91 ? 6.702 19.701 17.630 1.00 66.56 87 VAL D C 1
ATOM 8171 O O . VAL D 1 91 ? 6.734 19.828 16.402 1.00 66.05 87 VAL D O 1
ATOM 8175 N N . ASP D 1 92 ? 7.661 19.105 18.337 1.00 68.26 88 ASP D N 1
ATOM 8176 C CA . ASP D 1 92 ? 8.867 18.553 17.725 1.00 68.16 88 ASP D CA 1
ATOM 8177 C C . ASP D 1 92 ? 8.757 17.032 17.599 1.00 66.32 88 ASP D C 1
ATOM 8178 O O . ASP D 1 92 ? 8.769 16.311 18.604 1.00 65.55 88 ASP D O 1
ATOM 8183 N N . PHE D 1 93 ? 8.655 16.563 16.357 1.00 64.84 89 PHE D N 1
ATOM 8184 C CA . PHE D 1 93 ? 8.538 15.132 16.042 1.00 66.03 89 PHE D CA 1
ATOM 8185 C C . PHE D 1 93 ? 9.877 14.469 15.681 1.00 69.06 89 PHE D C 1
ATOM 8186 O O . PHE D 1 93 ? 9.922 13.255 15.470 1.00 68.34 89 PHE D O 1
ATOM 8194 N N . SER D 1 94 ? 10.956 15.257 15.641 1.00 72.34 90 SER D N 1
ATOM 8195 C CA . SER D 1 94 ? 12.289 14.816 15.176 1.00 71.87 90 SER D CA 1
ATOM 8196 C C . SER D 1 94 ? 12.789 13.465 15.712 1.00 69.74 90 SER D C 1
ATOM 8197 O O . SER D 1 94 ? 13.353 12.680 14.955 1.00 73.17 90 SER D O 1
ATOM 8200 N N . THR D 1 95 ? 12.582 13.203 16.999 1.00 67.06 91 THR D N 1
ATOM 8201 C CA . THR D 1 95 ? 13.038 11.947 17.613 1.00 68.32 91 THR D CA 1
ATOM 8202 C C . THR D 1 95 ? 12.197 10.727 17.199 1.00 70.88 91 THR D C 1
ATOM 8203 O O . THR D 1 95 ? 12.703 9.602 17.199 1.00 72.99 91 THR D O 1
ATOM 8207 N N . PHE D 1 96 ? 10.929 10.957 16.846 1.00 70.38 92 PHE D N 1
ATOM 8208 C CA . PHE D 1 96 ? 9.968 9.876 16.542 1.00 67.53 92 PHE D CA 1
ATOM 8209 C C . PHE D 1 96 ? 9.936 9.401 15.078 1.00 64.24 92 PHE D C 1
ATOM 8210 O O . PHE D 1 96 ? 9.366 8.351 14.782 1.00 62.43 92 PHE D O 1
ATOM 8218 N N . VAL D 1 97 ? 10.552 10.165 14.184 1.00 63.57 93 VAL D N 1
ATOM 8219 C CA . VAL D 1 97 ? 10.412 9.987 12.733 1.00 65.94 93 VAL D CA 1
ATOM 8220 C C . VAL D 1 97 ? 11.485 9.039 12.172 1.00 66.04 93 VAL D C 1
ATOM 8221 O O . VAL D 1 97 ? 12.612 9.029 12.652 1.00 67.99 93 VAL D O 1
ATOM 8225 N N . ASP D 1 98 ? 11.126 8.243 11.162 1.00 69.48 94 ASP D N 1
ATOM 8226 C CA . ASP D 1 98 ? 12.104 7.396 10.445 1.00 72.41 94 ASP D CA 1
ATOM 8227 C C . ASP D 1 98 ? 12.880 8.220 9.398 1.00 74.75 94 ASP D C 1
ATOM 8228 O O . ASP D 1 98 ? 12.618 9.407 9.220 1.00 73.40 94 ASP D O 1
ATOM 8233 N N . GLU D 1 99 ? 13.829 7.596 8.707 1.00 79.27 95 GLU D N 1
ATOM 8234 C CA . GLU D 1 99 ? 14.680 8.317 7.742 1.00 81.20 95 GLU D CA 1
ATOM 8235 C C . GLU D 1 99 ? 13.903 8.996 6.598 1.00 81.40 95 GLU D C 1
ATOM 8236 O O . GLU D 1 99 ? 14.298 10.071 6.145 1.00 80.94 95 GLU D O 1
ATOM 8242 N N . ASP D 1 100 ? 12.801 8.379 6.157 1.00 83.04 96 ASP D N 1
ATOM 8243 C CA . ASP D 1 100 ? 11.977 8.905 5.045 1.00 81.72 96 ASP D CA 1
ATOM 8244 C C . ASP D 1 100 ? 10.961 9.995 5.421 1.00 75.42 96 ASP D C 1
ATOM 8245 O O . ASP D 1 100 ? 10.309 10.550 4.533 1.00 76.92 96 ASP D O 1
ATOM 8250 N N . GLY D 1 101 ? 10.828 10.298 6.712 1.00 68.21 97 GLY D N 1
ATOM 8251 C CA . GLY D 1 101 ? 9.988 11.414 7.180 1.00 63.68 97 GLY D CA 1
ATOM 8252 C C . GLY D 1 101 ? 8.648 11.041 7.796 1.00 61.13 97 GLY D C 1
ATOM 8253 O O . GLY D 1 101 ? 7.846 11.926 8.108 1.00 58.20 97 GLY D O 1
ATOM 8254 N N . TYR D 1 102 ? 8.435 9.743 8.026 1.00 58.51 98 TYR D N 1
ATOM 8255 C CA . TYR D 1 102 ? 7.136 9.203 8.439 1.00 55.13 98 TYR D CA 1
ATOM 8256 C C . TYR D 1 102 ? 7.118 8.593 9.847 1.00 54.95 98 TYR D C 1
ATOM 8257 O O . TYR D 1 102 ? 8.156 8.239 10.408 1.00 56.99 98 TYR D O 1
ATOM 8266 N N . MET D 1 103 ? 5.907 8.478 10.388 1.00 53.99 99 MET D N 1
ATOM 8267 C CA . MET D 1 103 ? 5.629 7.793 11.649 1.00 53.90 99 MET D CA 1
ATOM 8268 C C . MET D 1 103 ? 4.519 6.762 11.415 1.00 54.12 99 MET D C 1
ATOM 8269 O O . MET D 1 103 ? 3.712 6.915 10.497 1.00 55.70 99 MET D O 1
ATOM 8274 N N . TYR D 1 104 ? 4.470 5.733 12.259 1.00 53.08 100 TYR D N 1
ATOM 8275 C CA . TYR D 1 104 ? 3.641 4.540 12.010 1.00 51.90 100 TYR D CA 1
ATOM 8276 C C . TYR D 1 104 ? 2.673 4.160 13.143 1.00 51.34 100 TYR D C 1
ATOM 8277 O O . TYR D 1 104 ? 2.156 3.038 13.172 1.00 52.70 100 TYR D O 1
ATOM 8286 N N . ASP D 1 105 ? 2.400 5.093 14.050 1.00 50.56 101 ASP D N 1
ATOM 8287 C CA . ASP D 1 105 ? 1.549 4.815 15.207 1.00 52.55 101 ASP D CA 1
ATOM 8288 C C . ASP D 1 105 ? 1.007 6.123 15.803 1.00 50.90 101 ASP D C 1
ATOM 8289 O O . ASP D 1 105 ? 1.777 7.007 16.180 1.00 52.47 101 ASP D O 1
ATOM 8294 N N . TYR D 1 106 ? -0.315 6.234 15.909 1.00 48.77 102 TYR D N 1
ATOM 8295 C CA . TYR D 1 106 ? -0.938 7.432 16.502 1.00 50.27 102 TYR D CA 1
ATOM 8296 C C . TYR D 1 106 ? -0.709 7.580 18.014 1.00 52.14 102 TYR D C 1
ATOM 8297 O O . TYR D 1 106 ? -0.928 8.661 18.566 1.00 53.10 102 TYR D O 1
ATOM 8306 N N . VAL D 1 107 ? -0.267 6.508 18.673 1.00 53.62 103 VAL D N 1
ATOM 8307 C CA . VAL D 1 107 ? 0.243 6.592 20.049 1.00 55.40 103 VAL D CA 1
ATOM 8308 C C . VAL D 1 107 ? 1.466 7.517 20.110 1.00 56.99 103 VAL D C 1
ATOM 8309 O O . VAL D 1 107 ? 1.567 8.360 21.003 1.00 57.76 103 VAL D O 1
ATOM 8313 N N . ASP D 1 108 ? 2.378 7.356 19.153 1.00 58.60 104 ASP D N 1
ATOM 8314 C CA . ASP D 1 108 ? 3.591 8.189 19.075 1.00 58.83 104 ASP D CA 1
ATOM 8315 C C . ASP D 1 108 ? 3.295 9.639 18.698 1.00 58.35 104 ASP D C 1
ATOM 8316 O O . ASP D 1 108 ? 3.971 10.543 19.187 1.00 58.70 104 ASP D O 1
ATOM 8321 N N . VAL D 1 109 ? 2.299 9.854 17.833 1.00 57.89 105 VAL D N 1
ATOM 8322 C CA . VAL D 1 109 ? 1.816 11.209 17.517 1.00 54.83 105 VAL D CA 1
ATOM 8323 C C . VAL D 1 109 ? 1.273 11.858 18.786 1.00 55.58 105 VAL D C 1
ATOM 8324 O O . VAL D 1 109 ? 1.514 13.039 19.037 1.00 56.69 105 VAL D O 1
ATOM 8328 N N . GLY D 1 110 ? 0.535 11.074 19.568 1.00 57.19 106 GLY D N 1
ATOM 8329 C CA . GLY D 1 110 ? 0.048 11.494 20.883 1.00 58.03 106 GLY D CA 1
ATOM 8330 C C . GLY D 1 110 ? 1.134 11.718 21.922 1.00 58.32 106 GLY D C 1
ATOM 8331 O O . GLY D 1 110 ? 1.025 12.629 22.736 1.00 61.30 106 GLY D O 1
ATOM 8332 N N . THR D 1 111 ? 2.169 10.879 21.905 1.00 58.28 107 THR D N 1
ATOM 8333 C CA . THR D 1 111 ? 3.313 11.019 22.812 1.00 59.65 107 THR D CA 1
ATOM 8334 C C . THR D 1 111 ? 4.081 12.311 22.533 1.00 60.59 107 THR D C 1
ATOM 8335 O O . THR D 1 111 ? 4.378 13.068 23.459 1.00 60.66 107 THR D O 1
ATOM 8339 N N . ALA D 1 112 ? 4.391 12.551 21.260 1.00 60.67 108 ALA D N 1
ATOM 8340 C CA . ALA D 1 112 ? 5.132 13.748 20.832 1.00 60.74 108 ALA D CA 1
ATOM 8341 C C . ALA D 1 112 ? 4.441 15.059 21.212 1.00 60.95 108 ALA D C 1
ATOM 8342 O O . ALA D 1 112 ? 5.104 16.010 21.641 1.00 63.57 108 ALA D O 1
ATOM 8344 N N . ILE D 1 113 ? 3.121 15.103 21.046 1.00 59.02 109 ILE D N 1
ATOM 8345 C CA . ILE D 1 113 ? 2.318 16.259 21.462 1.00 58.38 109 ILE D CA 1
ATOM 8346 C C . ILE D 1 113 ? 2.345 16.418 22.989 1.00 58.85 109 ILE D C 1
ATOM 8347 O O . ILE D 1 113 ? 2.346 17.538 23.494 1.00 58.71 109 ILE D O 1
ATOM 8352 N N . ASN D 1 114 ? 2.377 15.299 23.710 1.00 61.14 110 ASN D N 1
ATOM 8353 C CA . ASN D 1 114 ? 2.438 15.300 25.180 1.00 62.25 110 ASN D CA 1
ATOM 8354 C C . ASN D 1 114 ? 3.765 15.800 25.743 1.00 64.80 110 ASN D C 1
ATOM 8355 O O . ASN D 1 114 ? 3.778 16.526 26.736 1.00 65.00 110 ASN D O 1
ATOM 8360 N N . GLU D 1 115 ? 4.871 15.388 25.128 1.00 66.91 111 GLU D N 1
ATOM 8361 C CA . GLU D 1 115 ? 6.205 15.828 25.553 1.00 69.67 111 GLU D CA 1
ATOM 8362 C C . GLU D 1 115 ? 6.412 17.329 25.336 1.00 71.91 111 GLU D C 1
ATOM 8363 O O . GLU D 1 115 ? 6.991 18.012 26.184 1.00 72.12 111 GLU D O 1
ATOM 8369 N N . THR D 1 116 ? 5.924 17.832 24.207 1.00 74.43 112 THR D N 1
ATOM 8370 C CA . THR D 1 116 ? 5.908 19.271 23.931 1.00 75.17 112 THR D CA 1
ATOM 8371 C C . THR D 1 116 ? 5.066 20.040 24.965 1.00 76.90 112 THR D C 1
ATOM 8372 O O . THR D 1 116 ? 5.434 21.139 25.376 1.00 80.17 112 THR D O 1
ATOM 8376 N N . LEU D 1 117 ? 3.946 19.452 25.374 1.00 77.62 113 LEU D N 1
ATOM 8377 C CA . LEU D 1 117 ? 3.056 20.050 26.366 1.00 77.82 113 LEU D CA 1
ATOM 8378 C C . LEU D 1 117 ? 3.646 20.004 27.785 1.00 79.68 113 LEU D C 1
ATOM 8379 O O . LEU D 1 117 ? 3.607 20.997 28.513 1.00 77.15 113 LEU D O 1
ATOM 8384 N N . ALA D 1 118 ? 4.193 18.848 28.161 1.00 83.95 114 ALA D N 1
ATOM 8385 C CA . ALA D 1 118 ? 4.830 18.650 29.476 1.00 82.77 114 ALA D CA 1
ATOM 8386 C C . ALA D 1 118 ? 6.090 19.498 29.641 1.00 83.45 114 ALA D C 1
ATOM 8387 O O . ALA D 1 118 ? 6.357 20.015 30.726 1.00 86.53 114 ALA D O 1
ATOM 8389 N N . GLY D 1 119 ? 6.864 19.615 28.565 1.00 83.07 115 GLY D N 1
ATOM 8390 C CA . GLY D 1 119 ? 8.047 20.474 28.530 1.00 82.51 115 GLY D CA 1
ATOM 8391 C C . GLY D 1 119 ? 7.728 21.955 28.649 1.00 83.34 115 GLY D C 1
ATOM 8392 O O . GLY D 1 119 ? 8.472 22.702 29.281 1.00 85.72 115 GLY D O 1
ATOM 8393 N N . LEU D 1 120 ? 6.621 22.378 28.046 1.00 83.62 116 LEU D N 1
ATOM 8394 C CA . LEU D 1 120 ? 6.176 23.771 28.136 1.00 83.94 116 LEU D CA 1
ATOM 8395 C C . LEU D 1 120 ? 5.701 24.152 29.537 1.00 84.64 116 LEU D C 1
ATOM 8396 O O . LEU D 1 120 ? 5.907 25.284 29.972 1.00 84.89 116 LEU D O 1
ATOM 8401 N N . CYS D 1 121 ? 5.061 23.208 30.226 1.00 87.24 117 CYS D N 1
ATOM 8402 C CA . CYS D 1 121 ? 4.586 23.413 31.600 1.00 88.66 117 CYS D CA 1
ATOM 8403 C C . CYS D 1 121 ? 5.666 23.308 32.694 1.00 91.62 117 CYS D C 1
ATOM 8404 O O . CYS D 1 121 ? 5.384 23.620 33.854 1.00 94.10 117 CYS D O 1
ATOM 8407 N N . ASP D 1 122 ? 6.878 22.878 32.327 1.00 96.38 118 ASP D N 1
ATOM 8408 C CA . ASP D 1 122 ? 7.952 22.513 33.278 1.00 100.70 118 ASP D CA 1
ATOM 8409 C C . ASP D 1 122 ? 8.206 23.532 34.401 1.00 102.63 118 ASP D C 1
ATOM 8410 O O . ASP D 1 122 ? 8.295 23.161 35.574 1.00 101.00 118 ASP D O 1
ATOM 8415 N N . GLY D 1 123 ? 8.318 24.804 34.031 1.00 103.51 119 GLY D N 1
ATOM 8416 C CA . GLY D 1 123 ? 8.543 25.883 34.995 1.00 102.90 119 GLY D CA 1
ATOM 8417 C C . GLY D 1 123 ? 7.288 26.451 35.642 1.00 102.27 119 GLY D C 1
ATOM 8418 O O . GLY D 1 123 ? 7.317 26.834 36.813 1.00 103.50 119 GLY D O 1
ATOM 8419 N N . ILE D 1 124 ? 6.182 26.480 34.895 1.00 101.90 120 ILE D N 1
ATOM 8420 C CA . ILE D 1 124 ? 5.006 27.307 35.248 1.00 103.80 120 ILE D CA 1
ATOM 8421 C C . ILE D 1 124 ? 3.808 26.582 35.887 1.00 103.42 120 ILE D C 1
ATOM 8422 O O . ILE D 1 124 ? 2.931 27.244 36.444 1.00 102.90 120 ILE D O 1
ATOM 8427 N N . ILE D 1 125 ? 3.763 25.251 35.802 1.00 103.73 121 ILE D N 1
ATOM 8428 C CA . ILE D 1 125 ? 2.675 24.454 36.406 1.00 100.88 121 ILE D CA 1
ATOM 8429 C C . ILE D 1 125 ? 3.283 23.367 37.298 1.00 101.21 121 ILE D C 1
ATOM 8430 O O . ILE D 1 125 ? 4.311 22.774 36.950 1.00 98.63 121 ILE D O 1
ATOM 8435 N N . GLY D 1 126 ? 2.638 23.111 38.438 1.00 100.54 122 GLY D N 1
ATOM 8436 C CA . GLY D 1 126 ? 3.080 22.078 39.384 1.00 100.01 122 GLY D CA 1
ATOM 8437 C C . GLY D 1 126 ? 2.873 20.669 38.852 1.00 102.36 122 GLY D C 1
ATOM 8438 O O . GLY D 1 126 ? 1.954 20.429 38.070 1.00 103.50 122 GLY D O 1
ATOM 8439 N N . GLU D 1 127 ? 3.712 19.742 39.319 1.00 105.02 123 GLU D N 1
ATOM 8440 C CA . GLU D 1 127 ? 3.837 18.375 38.763 1.00 105.68 123 GLU D CA 1
ATOM 8441 C C . GLU D 1 127 ? 2.528 17.627 38.501 1.00 103.70 123 GLU D C 1
ATOM 8442 O O . GLU D 1 127 ? 2.325 17.092 37.412 1.00 102.33 123 GLU D O 1
ATOM 8448 N N . GLU D 1 128 ? 1.651 17.589 39.498 1.00 103.74 124 GLU D N 1
ATOM 8449 C CA . GLU D 1 128 ? 0.390 16.827 39.390 1.00 105.24 124 GLU D CA 1
ATOM 8450 C C . GLU D 1 128 ? -0.780 17.599 38.748 1.00 100.74 124 GLU D C 1
ATOM 8451 O O . GLU D 1 128 ? -1.902 17.095 38.726 1.00 97.38 124 GLU D O 1
ATOM 8457 N N . ASP D 1 129 ? -0.516 18.805 38.243 1.00 97.09 125 ASP D N 1
ATOM 8458 C CA . ASP D 1 129 ? -1.471 19.545 37.402 1.00 98.54 125 ASP D CA 1
ATOM 8459 C C . ASP D 1 129 ? -1.023 19.652 35.935 1.00 93.74 125 ASP D C 1
ATOM 8460 O O . ASP D 1 129 ? -1.637 20.375 35.1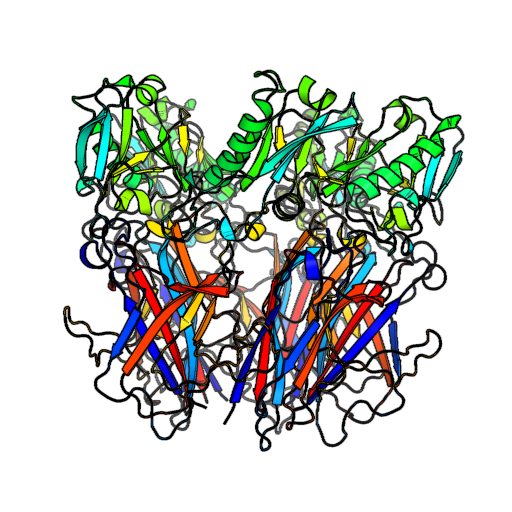47 1.00 87.20 125 ASP D O 1
ATOM 8465 N N . ILE D 1 130 ? 0.031 18.920 35.574 1.00 92.62 126 ILE D N 1
ATOM 8466 C CA . ILE D 1 130 ? 0.525 18.883 34.197 1.00 92.06 126 ILE D CA 1
ATOM 8467 C C . ILE D 1 130 ? -0.475 18.040 33.404 1.00 91.25 126 ILE D C 1
ATOM 8468 O O . ILE D 1 130 ? -0.650 16.858 33.709 1.00 95.30 126 ILE D O 1
ATOM 8473 N N . PRO D 1 131 ? -1.134 18.640 32.391 1.00 85.83 127 PRO D N 1
ATOM 8474 C CA . PRO D 1 131 ? -2.122 17.890 31.625 1.00 79.53 127 PRO D CA 1
ATOM 8475 C C . PRO D 1 131 ? -1.455 16.873 30.711 1.00 74.86 127 PRO D C 1
ATOM 8476 O O . PRO D 1 131 ? -0.327 17.095 30.258 1.00 73.96 127 PRO D O 1
ATOM 8480 N N . VAL D 1 132 ? -2.153 15.770 30.461 1.00 70.76 128 VAL D N 1
ATOM 8481 C CA . VAL D 1 132 ? -1.642 14.676 29.638 1.00 67.94 128 VAL D CA 1
ATOM 8482 C C . VAL D 1 132 ? -2.500 14.513 28.383 1.00 64.17 128 VAL D C 1
ATOM 8483 O O . VAL D 1 132 ? -3.717 14.346 28.475 1.00 64.01 128 VAL D O 1
ATOM 8487 N N . PHE D 1 133 ? -1.845 14.567 27.224 1.00 60.24 129 PHE D N 1
ATOM 8488 C CA . PHE D 1 133 ? -2.469 14.335 25.919 1.00 57.07 129 PHE D CA 1
ATOM 8489 C C . PHE D 1 133 ? -2.058 12.943 25.446 1.00 55.80 129 PHE D C 1
ATOM 8490 O O . PHE D 1 133 ? -0.866 12.631 25.412 1.00 57.02 129 PHE D O 1
ATOM 8498 N N . SER D 1 134 ? -3.035 12.108 25.092 1.00 54.91 130 SER D N 1
ATOM 8499 C CA . SER D 1 134 ? -2.772 10.715 24.671 1.00 54.49 130 SER D CA 1
ATOM 8500 C C . SER D 1 134 ? -3.728 10.214 23.588 1.00 52.92 130 SER D C 1
ATOM 8501 O O . SER D 1 134 ? -4.753 10.830 23.321 1.00 52.32 130 SER D O 1
ATOM 8504 N N . PHE D 1 135 ? -3.378 9.082 22.986 1.00 53.75 131 PHE D N 1
ATOM 8505 C CA . PHE D 1 135 ? -4.216 8.421 21.984 1.00 56.12 131 PHE D CA 1
ATOM 8506 C C . PHE D 1 135 ? -4.804 7.128 22.539 1.00 57.01 131 PHE D C 1
ATOM 8507 O O . PHE D 1 135 ? -4.068 6.243 22.973 1.00 57.30 131 PHE D O 1
ATOM 8515 N N . ASN D 1 136 ? -6.129 7.024 22.484 1.00 59.30 132 ASN D N 1
ATOM 8516 C CA . ASN D 1 136 ? -6.869 5.846 22.930 1.00 60.77 132 ASN D CA 1
ATOM 8517 C C . ASN D 1 136 ? -6.981 4.817 21.792 1.00 65.34 132 ASN D C 1
ATOM 8518 O O . ASN D 1 136 ? -7.510 5.125 20.720 1.00 65.10 132 ASN D O 1
ATOM 8523 N N . LYS D 1 137 ? -6.495 3.600 22.039 1.00 70.20 133 LYS D N 1
ATOM 8524 C CA . LYS D 1 137 ? -6.539 2.512 21.050 1.00 72.53 133 LYS D CA 1
ATOM 8525 C C . LYS D 1 137 ? -7.960 1.996 20.773 1.00 70.78 133 LYS D C 1
ATOM 8526 O O . LYS D 1 137 ? -8.279 1.646 19.638 1.00 66.49 133 LYS D O 1
ATOM 8532 N N . HIS D 1 138 ? -8.786 1.933 21.822 1.00 71.95 134 HIS D N 1
ATOM 8533 C CA . HIS D 1 138 ? -10.182 1.464 21.742 1.00 73.41 134 HIS D CA 1
ATOM 8534 C C . HIS D 1 138 ? -11.036 2.255 20.774 1.00 68.51 134 HIS D C 1
ATOM 8535 O O . HIS D 1 138 ? -11.619 1.702 19.843 1.00 65.95 134 HIS D O 1
ATOM 8542 N N . SER D 1 139 ? -11.124 3.555 21.050 1.00 65.61 135 SER D N 1
ATOM 8543 C CA . SER D 1 139 ? -12.056 4.462 20.389 1.00 62.04 135 SER D CA 1
ATOM 8544 C C . SER D 1 139 ? -11.465 5.145 19.159 1.00 63.52 135 SER D C 1
ATOM 8545 O O . SER D 1 139 ? -12.200 5.778 18.400 1.00 65.69 135 SER D O 1
ATOM 8548 N N . LYS D 1 140 ? -10.151 5.005 18.972 1.00 63.82 136 LYS D N 1
ATOM 8549 C CA . LYS D 1 140 ? -9.389 5.714 17.937 1.00 64.21 136 LYS D CA 1
ATOM 8550 C C . LYS D 1 140 ? -9.542 7.239 18.062 1.00 61.02 136 LYS D C 1
ATOM 8551 O O . LYS D 1 140 ? -9.585 7.960 17.066 1.00 60.10 136 LYS D O 1
ATOM 8557 N N . LYS D 1 141 ? -9.604 7.706 19.308 1.00 60.12 137 LYS D N 1
ATOM 8558 C CA . LYS D 1 141 ? -9.780 9.124 19.630 1.00 60.72 137 LYS D CA 1
ATOM 8559 C C . LYS D 1 141 ? -8.679 9.593 20.575 1.00 58.16 137 LYS D C 1
ATOM 8560 O O . LYS D 1 141 ? -8.224 8.837 21.432 1.00 57.45 137 LYS D O 1
ATOM 8566 N N . PHE D 1 142 ? -8.252 10.841 20.404 1.00 55.60 138 PHE D N 1
ATOM 8567 C CA . PHE D 1 142 ? -7.297 11.463 21.308 1.00 53.89 138 PHE D CA 1
ATOM 8568 C C . PHE D 1 142 ? -8.039 12.048 22.502 1.00 55.48 138 PHE D C 1
ATOM 8569 O O . PHE D 1 142 ? -9.159 12.542 22.366 1.00 54.55 138 PHE D O 1
ATOM 8577 N N . GLU D 1 143 ? -7.403 11.976 23.668 1.00 57.82 139 GLU D N 1
ATOM 8578 C CA . GLU D 1 143 ? -7.998 12.405 24.932 1.00 60.05 139 GLU D CA 1
ATOM 8579 C C . GLU D 1 143 ? -7.073 13.364 25.668 1.00 59.45 139 GLU D C 1
ATOM 8580 O O . GLU D 1 143 ? -5.854 13.321 25.497 1.00 57.82 139 GLU D O 1
ATOM 8586 N N . ILE D 1 144 ? -7.670 14.225 26.487 1.00 60.98 140 ILE D N 1
ATOM 8587 C CA . ILE D 1 144 ? -6.933 15.140 27.358 1.00 62.22 140 ILE D CA 1
ATOM 8588 C C . ILE D 1 144 ? -7.325 14.841 28.806 1.00 62.66 140 ILE D C 1
ATOM 8589 O O . ILE D 1 144 ? -8.492 14.972 29.178 1.00 60.14 140 ILE D O 1
ATOM 8594 N N . THR D 1 145 ? -6.335 14.441 29.605 1.00 66.74 141 THR D N 1
ATOM 8595 C CA . THR D 1 145 ? -6.516 14.129 31.026 1.00 69.48 141 THR D CA 1
ATOM 8596 C C . THR D 1 145 ? -6.018 15.278 31.912 1.00 70.59 141 THR D C 1
ATOM 8597 O O . THR D 1 145 ? -4.838 15.627 31.878 1.00 66.51 141 THR D O 1
ATOM 8601 N N . THR D 1 146 ? -6.919 15.823 32.730 1.00 76.15 142 THR D N 1
ATOM 8602 C CA . THR D 1 146 ? -6.662 17.047 33.509 1.00 80.49 142 THR D CA 1
ATOM 8603 C C . THR D 1 146 ? -7.190 16.982 34.943 1.00 82.28 142 THR D C 1
ATOM 8604 O O . THR D 1 146 ? -8.092 16.200 35.249 1.00 78.62 142 THR D O 1
ATOM 8608 N N . THR D 1 147 ? -6.613 17.823 35.804 1.00 88.15 143 THR D N 1
ATOM 8609 C CA . THR D 1 147 ? -7.086 18.017 37.184 1.00 93.11 143 THR D CA 1
ATOM 8610 C C . THR D 1 147 ? -8.048 19.202 37.276 1.00 95.65 143 THR D C 1
ATOM 8611 O O . THR D 1 147 ? -8.080 20.058 36.390 1.00 97.22 143 THR D O 1
ATOM 8615 N N . GLU D 1 148 ? -8.827 19.241 38.357 1.00 99.15 144 GLU D N 1
ATOM 8616 C CA . GLU D 1 148 ? -9.889 20.248 38.520 1.00 100.26 144 GLU D CA 1
ATOM 8617 C C . GLU D 1 148 ? -9.358 21.661 38.778 1.00 99.71 144 GLU D C 1
ATOM 8618 O O . GLU D 1 148 ? -9.972 22.635 38.337 1.00 98.63 144 GLU D O 1
ATOM 8624 N N . ASN D 1 149 ? -8.238 21.776 39.490 1.00 100.89 145 ASN D N 1
ATOM 8625 C CA . ASN D 1 149 ? -7.629 23.093 39.745 1.00 102.66 145 ASN D CA 1
ATOM 8626 C C . ASN D 1 149 ? -6.910 23.663 38.503 1.00 100.26 145 ASN D C 1
ATOM 8627 O O . ASN D 1 149 ? -6.812 24.885 38.356 1.00 100.96 145 ASN D O 1
ATOM 8632 N N . PHE D 1 150 ? -6.418 22.783 37.625 1.00 96.07 146 PHE D N 1
ATOM 8633 C CA . PHE D 1 150 ? -5.877 23.193 36.321 1.00 91.42 146 PHE D CA 1
ATOM 8634 C C . PHE D 1 150 ? -6.961 23.844 35.463 1.00 90.89 146 PHE D C 1
ATOM 8635 O O . PHE D 1 150 ? -6.752 24.923 34.920 1.00 90.61 146 PHE D O 1
ATOM 8643 N N . ARG D 1 151 ? -8.104 23.172 35.339 1.00 91.98 147 ARG D N 1
ATOM 8644 C CA . ARG D 1 151 ? -9.274 23.708 34.612 1.00 92.75 147 ARG D CA 1
ATOM 8645 C C . ARG D 1 151 ? -9.776 25.066 35.126 1.00 91.05 147 ARG D C 1
ATOM 8646 O O . ARG D 1 151 ? -10.272 25.876 34.345 1.00 88.97 147 ARG D O 1
ATOM 8654 N N . ASN D 1 152 ? -9.668 25.291 36.434 1.00 93.31 148 ASN D N 1
ATOM 8655 C CA . ASN D 1 152 ? -10.038 26.571 37.052 1.00 93.83 148 ASN D CA 1
ATOM 8656 C C . ASN D 1 152 ? -8.972 27.644 36.842 1.00 92.81 148 ASN D C 1
ATOM 8657 O O . ASN D 1 152 ? -9.302 28.815 36.658 1.00 93.23 148 ASN D O 1
ATOM 8662 N N . GLY D 1 153 ? -7.704 27.240 36.886 1.00 91.33 149 GLY D N 1
ATOM 8663 C CA . GLY D 1 153 ? -6.574 28.160 36.738 1.00 92.39 149 GLY D CA 1
ATOM 8664 C C . GLY D 1 153 ? -6.207 28.520 35.307 1.00 93.69 149 GLY D C 1
ATOM 8665 O O . GLY D 1 153 ? -5.983 29.693 35.000 1.00 92.96 149 GLY D O 1
ATOM 8666 N N . HIS D 1 154 ? -6.152 27.508 34.438 1.00 94.81 150 HIS D N 1
ATOM 8667 C CA . HIS D 1 154 ? -5.555 27.621 33.095 1.00 89.82 150 HIS D CA 1
ATOM 8668 C C . HIS D 1 154 ? -6.384 26.961 31.988 1.00 84.22 150 HIS D C 1
ATOM 8669 O O . HIS D 1 154 ? -7.357 26.252 32.254 1.00 81.50 150 HIS D O 1
ATOM 8676 N N . PHE D 1 155 ? -5.975 27.223 30.746 1.00 81.52 151 PHE D N 1
ATOM 8677 C CA . PHE D 1 155 ? -6.486 26.541 29.548 1.00 77.54 151 PHE D CA 1
ATOM 8678 C C . PHE D 1 155 ? -5.324 25.991 28.722 1.00 73.87 151 PHE D C 1
ATOM 8679 O O . PHE D 1 155 ? -4.200 26.485 28.805 1.00 74.70 151 PHE D O 1
ATOM 8687 N N . ILE D 1 156 ? -5.608 24.965 27.925 1.00 72.33 152 ILE D N 1
ATOM 8688 C CA . ILE D 1 156 ? -4.674 24.480 26.899 1.00 69.80 152 ILE D CA 1
ATOM 8689 C C . ILE D 1 156 ? -4.990 25.222 25.602 1.00 65.49 152 ILE D C 1
ATOM 8690 O O . ILE D 1 156 ? -6.160 25.439 25.281 1.00 60.99 152 ILE D O 1
ATOM 8695 N N . MET D 1 157 ? -3.944 25.597 24.866 1.00 66.16 153 MET D N 1
ATOM 8696 C CA . MET D 1 157 ? -4.081 26.285 23.572 1.00 66.00 153 MET D CA 1
ATOM 8697 C C . MET D 1 157 ? -3.649 25.394 22.417 1.00 62.31 153 MET D C 1
ATOM 8698 O O . MET D 1 157 ? -2.612 24.739 22.498 1.00 59.99 153 MET D O 1
ATOM 8703 N N . PHE D 1 158 ? -4.457 25.381 21.357 1.00 58.95 154 PHE D N 1
ATOM 8704 C CA . PHE D 1 158 ? -4.114 24.770 20.070 1.00 56.68 154 PHE D CA 1
ATOM 8705 C C . PHE D 1 158 ? -4.033 25.899 19.042 1.00 55.13 154 PHE D C 1
ATOM 8706 O O . PHE D 1 158 ? -4.897 26.782 19.021 1.00 53.62 154 PHE D O 1
ATOM 8714 N N . ASN D 1 159 ? -3.016 25.871 18.182 1.00 54.03 155 ASN D N 1
ATOM 8715 C CA . ASN D 1 159 ? -2.988 26.751 17.001 1.00 54.28 155 ASN D CA 1
ATOM 8716 C C . ASN D 1 159 ? -3.937 26.180 15.935 1.00 54.12 155 ASN D C 1
ATOM 8717 O O . ASN D 1 159 ? -4.592 25.158 16.167 1.00 52.43 155 ASN D O 1
ATOM 8722 N N . ASP D 1 160 ? -4.020 26.835 14.781 1.00 54.45 156 ASP D N 1
ATOM 8723 C CA . ASP D 1 160 ? -5.024 26.474 13.772 1.00 54.57 156 ASP D CA 1
ATOM 8724 C C . ASP D 1 160 ? -4.827 25.078 13.155 1.00 52.86 156 ASP D C 1
ATOM 8725 O O . ASP D 1 160 ? -5.799 24.406 12.850 1.00 54.61 156 ASP D O 1
ATOM 8730 N N . ASP D 1 161 ? -3.584 24.644 12.971 1.00 52.44 157 ASP D N 1
ATOM 8731 C CA . ASP D 1 161 ? -3.316 23.296 12.441 1.00 51.60 157 ASP D CA 1
ATOM 8732 C C . ASP D 1 161 ? -3.741 22.196 13.423 1.00 52.65 157 ASP D C 1
ATOM 8733 O O . ASP D 1 161 ? -4.319 21.192 13.018 1.00 52.49 157 ASP D O 1
ATOM 8738 N N . MET D 1 162 ? -3.436 22.394 14.703 1.00 54.59 158 MET D N 1
ATOM 8739 C CA . MET D 1 162 ? -3.915 21.519 15.777 1.00 56.65 158 MET D CA 1
ATOM 8740 C C . MET D 1 162 ? -5.434 21.565 15.895 1.00 57.65 158 MET D C 1
ATOM 8741 O O . MET D 1 162 ? -6.084 20.532 16.042 1.00 60.02 158 MET D O 1
ATOM 8746 N N . ARG D 1 163 ? -5.981 22.778 15.862 1.00 58.98 159 ARG D N 1
ATOM 8747 C CA . ARG D 1 163 ? -7.429 23.007 15.855 1.00 56.46 159 ARG D CA 1
ATOM 8748 C C . ARG D 1 163 ? -8.111 22.161 14.775 1.00 53.90 159 ARG D C 1
ATOM 8749 O O . ARG D 1 163 ? -8.979 21.361 15.093 1.00 57.85 159 ARG D O 1
ATOM 8757 N N . VAL D 1 164 ? -7.687 22.313 13.522 1.00 48.73 160 VAL D N 1
ATOM 8758 C CA . VAL D 1 164 ? -8.317 21.616 12.390 1.00 47.69 160 VAL D CA 1
ATOM 8759 C C . VAL D 1 164 ? -8.150 20.090 12.443 1.00 47.30 160 VAL D C 1
ATOM 8760 O O . VAL D 1 164 ? -9.118 19.359 12.267 1.00 48.90 160 VAL D O 1
ATOM 8764 N N . ASP D 1 165 ? -6.924 19.620 12.649 1.00 46.81 161 ASP D N 1
ATOM 8765 C CA . ASP D 1 165 ? -6.623 18.180 12.605 1.00 45.58 161 ASP D CA 1
ATOM 8766 C C . ASP D 1 165 ? -7.212 17.389 13.793 1.00 45.84 161 ASP D C 1
ATOM 8767 O O . ASP D 1 165 ? -7.509 16.193 13.661 1.00 42.79 161 ASP D O 1
ATOM 8772 N N . PHE D 1 166 ? -7.383 18.064 14.931 1.00 46.84 162 PHE D N 1
ATOM 8773 C CA . PHE D 1 166 ? -8.077 17.514 16.102 1.00 47.33 162 PHE D CA 1
ATOM 8774 C C . PHE D 1 166 ? -9.354 18.334 16.339 1.00 47.44 162 PHE D C 1
ATOM 8775 O O . PHE D 1 166 ? -9.572 18.869 17.421 1.00 50.83 162 PHE D O 1
ATOM 8783 N N . ASN D 1 167 ? -10.195 18.405 15.312 1.00 46.95 163 ASN D N 1
ATOM 8784 C CA . ASN D 1 167 ? -11.364 19.319 15.276 1.00 48.65 163 ASN D CA 1
ATOM 8785 C C . ASN D 1 167 ? -12.559 18.967 16.154 1.00 52.23 163 ASN D C 1
ATOM 8786 O O . ASN D 1 167 ? -13.380 19.841 16.448 1.00 54.90 163 ASN D O 1
ATOM 8791 N N . SER D 1 168 ? -12.665 17.706 16.554 1.00 54.51 164 SER D N 1
ATOM 8792 C CA . SER D 1 168 ? -13.836 17.219 17.279 1.00 55.16 164 SER D CA 1
ATOM 8793 C C . SER D 1 168 ? -13.815 17.465 18.801 1.00 58.84 164 SER D C 1
ATOM 8794 O O . SER D 1 168 ? -14.765 17.092 19.492 1.00 62.40 164 SER D O 1
ATOM 8797 N N . PHE D 1 169 ? -12.752 18.090 19.320 1.00 59.20 165 PHE D N 1
ATOM 8798 C CA . PHE D 1 169 ? -12.799 18.736 20.644 1.00 61.35 165 PHE D CA 1
ATOM 8799 C C . PHE D 1 169 ? -13.674 19.995 20.540 1.00 63.25 165 PHE D C 1
ATOM 8800 O O . PHE D 1 169 ? -14.056 20.404 19.437 1.00 62.52 165 PHE D O 1
ATOM 8808 N N . GLU D 1 170 ? -13.986 20.601 21.684 1.00 66.24 166 GLU D N 1
ATOM 8809 C CA . GLU D 1 170 ? -14.743 21.863 21.720 1.00 70.52 166 GLU D CA 1
ATOM 8810 C C . GLU D 1 170 ? -13.785 23.046 21.906 1.00 70.51 166 GLU D C 1
ATOM 8811 O O . GLU D 1 170 ? -12.914 23.024 22.784 1.00 67.15 166 GLU D O 1
ATOM 8817 N N . PHE D 1 171 ? -13.967 24.078 21.081 1.00 70.88 167 PHE D N 1
ATOM 8818 C CA . PHE D 1 171 ? -13.021 25.197 21.006 1.00 70.33 167 PHE D CA 1
ATOM 8819 C C . PHE D 1 171 ? -13.662 26.574 21.182 1.00 73.51 167 PHE D C 1
ATOM 8820 O O . PHE D 1 171 ? -14.840 26.782 20.877 1.00 71.95 167 PHE D O 1
ATOM 8828 N N . ASP D 1 172 ? -12.845 27.502 21.677 1.00 78.78 168 ASP D N 1
ATOM 8829 C CA . ASP D 1 172 ? -13.214 28.900 21.871 1.00 80.93 168 ASP D CA 1
ATOM 8830 C C . ASP D 1 172 ? -12.038 29.731 21.366 1.00 80.06 168 ASP D C 1
ATOM 8831 O O . ASP D 1 172 ? -10.960 29.719 21.967 1.00 80.56 168 ASP D O 1
ATOM 8836 N N . ASP D 1 173 ? -12.241 30.430 20.251 1.00 78.99 169 ASP D N 1
ATOM 8837 C CA . ASP D 1 173 ? -11.167 31.187 19.600 1.00 78.52 169 ASP D CA 1
ATOM 8838 C C . ASP D 1 173 ? -10.866 32.441 20.411 1.00 77.97 169 ASP D C 1
ATOM 8839 O O . ASP D 1 173 ? -11.784 33.195 20.726 1.00 79.61 169 ASP D O 1
ATOM 8844 N N . ILE D 1 174 ? -9.597 32.648 20.764 1.00 76.84 170 ILE D N 1
ATOM 8845 C CA . ILE D 1 174 ? -9.171 33.893 21.443 1.00 79.16 170 ILE D CA 1
ATOM 8846 C C . ILE D 1 174 ? -8.628 34.958 20.484 1.00 79.71 170 ILE D C 1
ATOM 8847 O O . ILE D 1 174 ? -8.864 36.147 20.702 1.00 81.00 170 ILE D O 1
ATOM 8852 N N . ASP D 1 175 ? -7.914 34.541 19.439 1.00 78.22 171 ASP D N 1
ATOM 8853 C CA . ASP D 1 175 ? -7.358 35.474 18.451 1.00 77.16 171 ASP D CA 1
ATOM 8854 C C . ASP D 1 175 ? -7.359 34.847 17.039 1.00 76.45 171 ASP D C 1
ATOM 8855 O O . ASP D 1 175 ? -8.144 33.936 16.775 1.00 76.80 171 ASP D O 1
ATOM 8860 N N . GLU D 1 176 ? -6.502 35.331 16.143 1.00 76.24 172 GLU D N 1
ATOM 8861 C CA . GLU D 1 176 ? -6.487 34.880 14.747 1.00 74.34 172 GLU D CA 1
ATOM 8862 C C . GLU D 1 176 ? -5.934 33.462 14.608 1.00 69.67 172 GLU D C 1
ATOM 8863 O O . GLU D 1 176 ? -6.384 32.709 13.746 1.00 67.70 172 GLU D O 1
ATOM 8869 N N . GLU D 1 177 ? -4.963 33.114 15.456 1.00 65.74 173 GLU D N 1
ATOM 8870 C CA . GLU D 1 177 ? -4.255 31.827 15.381 1.00 63.88 173 GLU D CA 1
ATOM 8871 C C . GLU D 1 177 ? -4.693 30.803 16.435 1.00 64.45 173 GLU D C 1
ATOM 8872 O O . GLU D 1 177 ? -5.046 29.670 16.093 1.00 70.43 173 GLU D O 1
ATOM 8878 N N . TYR D 1 178 ? -4.654 31.198 17.706 1.00 62.03 174 TYR D N 1
ATOM 8879 C CA . TYR D 1 178 ? -4.814 30.254 18.823 1.00 59.55 174 TYR D CA 1
ATOM 8880 C C . TYR D 1 178 ? -6.264 30.081 19.242 1.00 57.63 174 TYR D C 1
ATOM 8881 O O . TYR D 1 178 ? -7.071 30.992 19.072 1.00 58.02 174 TYR D O 1
ATOM 8890 N N . SER D 1 179 ? -6.580 28.889 19.754 1.00 56.05 175 SER D N 1
ATOM 8891 C CA . SER D 1 179 ? -7.901 28.559 20.307 1.00 55.87 175 SER D CA 1
ATOM 8892 C C . SER D 1 179 ? -7.743 27.837 21.644 1.00 58.10 175 SER D C 1
ATOM 8893 O O . SER D 1 179 ? -6.797 27.075 21.837 1.00 57.55 175 SER D O 1
ATOM 8896 N N . LEU D 1 180 ? -8.686 28.078 22.552 1.00 62.53 176 LEU D N 1
ATOM 8897 C CA . LEU D 1 180 ? -8.712 27.429 23.866 1.00 65.98 176 LEU D CA 1
ATOM 8898 C C . LEU D 1 180 ? -9.463 26.110 23.782 1.00 67.93 176 LEU D C 1
ATOM 8899 O O . LEU D 1 180 ? -10.489 26.024 23.105 1.00 68.95 176 LEU D O 1
ATOM 8904 N N . VAL D 1 181 ? -8.966 25.101 24.492 1.00 70.17 177 VAL D N 1
ATOM 8905 C CA . VAL D 1 181 ? -9.637 23.803 24.592 1.00 73.82 177 VAL D CA 1
ATOM 8906 C C . VAL D 1 181 ? -10.572 23.824 25.810 1.00 75.68 177 VAL D C 1
ATOM 8907 O O . VAL D 1 181 ? -10.107 23.924 26.953 1.00 73.01 177 VAL D O 1
ATOM 8911 N N . ILE D 1 182 ? -11.879 23.732 25.556 1.00 78.09 178 ILE D N 1
ATOM 8912 C CA . ILE D 1 182 ? -12.895 23.732 26.625 1.00 81.46 178 ILE D CA 1
ATOM 8913 C C . ILE D 1 182 ? -12.942 22.368 27.322 1.00 80.67 178 ILE D C 1
ATOM 8914 O O . ILE D 1 182 ? -13.288 21.363 26.704 1.00 80.17 178 ILE D O 1
ATOM 8919 N N . LEU D 1 183 ? -12.621 22.357 28.614 1.00 82.66 179 LEU D N 1
ATOM 8920 C CA . LEU D 1 183 ? -12.535 21.124 29.404 1.00 83.01 179 LEU D CA 1
ATOM 8921 C C . LEU D 1 183 ? -13.413 21.207 30.650 1.00 83.90 179 LEU D C 1
ATOM 8922 O O . LEU D 1 183 ? -13.185 22.055 31.511 1.00 86.82 179 LEU D O 1
ATOM 8927 N N . ASN D 1 184 ? -14.411 20.323 30.728 1.00 84.25 180 ASN D N 1
ATOM 8928 C CA . ASN D 1 184 ? -15.316 20.216 31.886 1.00 84.55 180 ASN D CA 1
ATOM 8929 C C . ASN D 1 184 ? -15.109 18.971 32.773 1.00 86.89 180 ASN D C 1
ATOM 8930 O O . ASN D 1 184 ? -15.606 18.944 33.902 1.00 86.75 180 ASN D O 1
ATOM 8935 N N . GLU D 1 185 ? -14.377 17.966 32.277 1.00 87.81 181 GLU D N 1
ATOM 8936 C CA . GLU D 1 185 ? -14.195 16.676 32.973 1.00 86.01 181 GLU D CA 1
ATOM 8937 C C . GLU D 1 185 ? -12.715 16.356 33.174 1.00 85.14 181 GLU D C 1
ATOM 8938 O O . GLU D 1 185 ? -11.848 16.978 32.552 1.00 86.26 181 GLU D O 1
ATOM 8944 N N . ASP D 1 186 ? -12.445 15.380 34.046 1.00 83.67 182 ASP D N 1
ATOM 8945 C CA . ASP D 1 186 ? -11.083 14.873 34.285 1.00 82.59 182 ASP D CA 1
ATOM 8946 C C . ASP D 1 186 ? -10.486 14.311 33.002 1.00 79.89 182 ASP D C 1
ATOM 8947 O O . ASP D 1 186 ? -9.345 14.618 32.659 1.00 79.88 182 ASP D O 1
ATOM 8952 N N . VAL D 1 187 ? -11.269 13.470 32.327 1.00 75.22 183 VAL D N 1
ATOM 8953 C CA . VAL D 1 187 ? -10.898 12.871 31.049 1.00 73.50 183 VAL D CA 1
ATOM 8954 C C . VAL D 1 187 ? -11.892 13.339 29.985 1.00 73.13 183 VAL D C 1
ATOM 8955 O O . VAL D 1 187 ? -13.054 12.926 29.990 1.00 71.29 183 VAL D O 1
ATOM 8959 N N . GLU D 1 188 ? -11.427 14.214 29.090 1.00 73.70 184 GLU D N 1
ATOM 8960 C CA . GLU D 1 188 ? -12.225 14.708 27.957 1.00 70.53 184 GLU D CA 1
ATOM 8961 C C . GLU D 1 188 ? -11.709 14.107 26.654 1.00 65.47 184 GLU D C 1
ATOM 8962 O O . GLU D 1 188 ? -10.503 14.042 26.426 1.00 62.99 184 GLU D O 1
ATOM 8968 N N . THR D 1 189 ? -12.637 13.676 25.807 1.00 64.26 185 THR D N 1
ATOM 8969 C CA . THR D 1 189 ? -12.312 13.012 24.548 1.00 65.43 185 THR D CA 1
ATOM 8970 C C . THR D 1 189 ? -12.908 13.759 23.356 1.00 64.94 185 THR D C 1
ATOM 8971 O O . THR D 1 189 ? -13.725 14.669 23.508 1.00 66.02 185 THR D O 1
ATOM 8975 N N . GLN D 1 190 ? -12.481 13.351 22.170 1.00 63.15 186 GLN D N 1
ATOM 8976 C CA . GLN D 1 190 ? -13.052 13.829 20.927 1.00 63.26 186 GLN D CA 1
ATOM 8977 C C . GLN D 1 190 ? -14.486 13.315 20.762 1.00 63.86 186 GLN D C 1
ATOM 8978 O O . GLN D 1 190 ? -14.822 12.225 21.227 1.00 65.70 186 GLN D O 1
ATOM 8984 N N . ASP D 1 191 ? -15.322 14.114 20.105 1.00 64.93 187 ASP D N 1
ATOM 8985 C CA . ASP D 1 191 ? -16.676 13.690 19.717 1.00 67.17 187 ASP D CA 1
ATOM 8986 C C . ASP D 1 191 ? -16.640 12.634 18.613 1.00 63.97 187 ASP D C 1
ATOM 8987 O O . ASP D 1 191 ? -17.558 11.823 18.502 1.00 67.12 187 ASP D O 1
ATOM 8992 N N . ALA D 1 192 ? -15.583 12.660 17.803 1.00 59.24 188 ALA D N 1
ATOM 8993 C CA . ALA D 1 192 ? -15.478 11.838 16.606 1.00 59.12 188 ALA D CA 1
ATOM 8994 C C . ALA D 1 192 ? -14.024 11.549 16.284 1.00 57.71 188 ALA D C 1
ATOM 8995 O O . ALA D 1 192 ? -13.130 12.301 16.674 1.00 58.74 188 ALA D O 1
ATOM 8997 N N . SER D 1 193 ? -13.803 10.454 15.562 1.00 54.87 189 SER D N 1
ATOM 8998 C CA . SER D 1 193 ? -12.480 10.090 15.079 1.00 51.69 189 SER D CA 1
ATOM 8999 C C . SER D 1 193 ? -12.087 11.106 14.027 1.00 49.31 189 SER D C 1
ATOM 9000 O O . SER D 1 193 ? -12.936 11.557 13.261 1.00 51.08 189 SER D O 1
ATOM 9003 N N . THR D 1 194 ? -10.813 11.490 14.019 1.00 47.93 190 THR D N 1
ATOM 9004 C CA . THR D 1 194 ? -10.278 12.437 13.034 1.00 46.45 190 THR D CA 1
ATOM 9005 C C . THR D 1 194 ? -9.004 11.909 12.363 1.00 47.13 190 THR D C 1
ATOM 9006 O O . THR D 1 194 ? -8.211 12.688 11.833 1.00 47.22 190 THR D O 1
ATOM 9010 N N . LEU D 1 195 ? -8.829 10.588 12.346 1.00 45.78 191 LEU D N 1
ATOM 9011 C CA . LEU D 1 195 ? -7.624 9.975 11.776 1.00 45.51 191 LEU D CA 1
ATOM 9012 C C . LEU D 1 195 ? -7.452 10.270 10.280 1.00 45.11 191 LEU D C 1
ATOM 9013 O O . LEU D 1 195 ? -6.327 10.336 9.790 1.00 47.60 191 LEU D O 1
ATOM 9018 N N . GLU D 1 196 ? -8.561 10.452 9.571 1.00 44.95 192 GLU D N 1
ATOM 9019 C CA . GLU D 1 196 ? -8.557 10.902 8.169 1.00 47.04 192 GLU D CA 1
ATOM 9020 C C . GLU D 1 196 ? -7.857 12.256 7.927 1.00 46.63 192 GLU D C 1
ATOM 9021 O O . GLU D 1 196 ? -7.364 12.499 6.826 1.00 45.74 192 GLU D O 1
ATOM 9027 N N . PHE D 1 197 ? -7.850 13.131 8.939 1.00 45.92 193 PHE D N 1
ATOM 9028 C CA . PHE D 1 197 ? -7.119 14.411 8.887 1.00 46.29 193 PHE D CA 1
ATOM 9029 C C . PHE D 1 197 ? -5.597 14.276 9.097 1.00 46.32 193 PHE D C 1
ATOM 9030 O O . PHE D 1 197 ? -4.844 15.175 8.720 1.00 48.36 193 PHE D O 1
ATOM 9038 N N . LEU D 1 198 ? -5.154 13.174 9.699 1.00 45.07 194 LEU D N 1
ATOM 9039 C CA . LEU D 1 198 ? -3.744 12.968 10.043 1.00 45.33 194 LEU D CA 1
ATOM 9040 C C . LEU D 1 198 ? -2.953 12.157 9.009 1.00 46.80 194 LEU D C 1
ATOM 9041 O O . LEU D 1 198 ? -1.770 12.424 8.797 1.00 50.61 194 LEU D O 1
ATOM 9046 N N . THR D 1 199 ? -3.586 11.164 8.387 1.00 46.31 195 THR D N 1
ATOM 9047 C CA . THR D 1 199 ? -2.913 10.330 7.372 1.00 46.05 195 THR D CA 1
ATOM 9048 C C . THR D 1 199 ? -2.375 11.138 6.183 1.00 45.00 195 THR D C 1
ATOM 9049 O O . THR D 1 199 ? -3.111 11.927 5.592 1.00 45.86 195 THR D O 1
ATOM 9053 N N . PRO D 1 200 ? -1.094 10.932 5.822 1.00 46.20 196 PRO D N 1
ATOM 9054 C CA . PRO D 1 200 ? -0.541 11.594 4.643 1.00 46.49 196 PRO D CA 1
ATOM 9055 C C . PRO D 1 200 ? -0.875 10.915 3.323 1.00 47.26 196 PRO D C 1
ATOM 9056 O O . PRO D 1 200 ? -0.677 11.526 2.284 1.00 48.07 196 PRO D O 1
ATOM 9060 N N . ILE D 1 201 ? -1.371 9.677 3.361 1.00 48.90 197 ILE D N 1
ATOM 9061 C CA . ILE D 1 201 ? -1.573 8.882 2.145 1.00 49.89 197 ILE D CA 1
ATOM 9062 C C . ILE D 1 201 ? -2.862 9.331 1.480 1.00 50.14 197 ILE D C 1
ATOM 9063 O O . ILE D 1 201 ? -3.894 9.398 2.141 1.00 52.01 197 ILE D O 1
ATOM 9068 N N . SER D 1 202 ? -2.797 9.639 0.184 1.00 50.23 198 SER D N 1
ATOM 9069 C CA . SER D 1 202 ? -3.976 10.044 -0.584 1.00 49.88 198 SER D CA 1
ATOM 9070 C C . SER D 1 202 ? -4.452 8.924 -1.503 1.00 50.66 198 SER D C 1
ATOM 9071 O O . SER D 1 202 ? -5.549 8.397 -1.318 1.00 52.87 198 SER D O 1
ATOM 9074 N N A HIS D 1 203 ? -3.612 8.570 -2.474 0.50 50.82 199 HIS D N 1
ATOM 9075 N N B HIS D 1 203 ? -3.640 8.559 -2.486 0.50 49.78 199 HIS D N 1
ATOM 9076 C CA A HIS D 1 203 ? -3.943 7.600 -3.525 0.50 51.01 199 HIS D CA 1
ATOM 9077 C CA B HIS D 1 203 ? -4.022 7.499 -3.414 0.50 49.35 199 HIS D CA 1
ATOM 9078 C C A HIS D 1 203 ? -2.841 6.551 -3.662 0.50 51.00 199 HIS D C 1
ATOM 9079 C C B HIS D 1 203 ? -2.852 6.602 -3.788 0.50 50.00 199 HIS D C 1
ATOM 9080 O O A HIS D 1 203 ? -1.703 6.787 -3.250 0.50 51.83 199 HIS D O 1
ATOM 9081 O O B HIS D 1 203 ? -1.689 6.994 -3.680 0.50 51.04 199 HIS D O 1
ATOM 9094 N N . ILE D 1 204 ? -3.194 5.393 -4.221 1.00 50.41 200 ILE D N 1
ATOM 9095 C CA . ILE D 1 204 ? -2.223 4.381 -4.650 1.00 50.88 200 ILE D CA 1
ATOM 9096 C C . ILE D 1 204 ? -2.476 4.175 -6.138 1.00 51.79 200 ILE D C 1
ATOM 9097 O O . ILE D 1 204 ? -3.621 4.089 -6.567 1.00 50.79 200 ILE D O 1
ATOM 9102 N N . VAL D 1 205 ? -1.396 4.086 -6.909 1.00 53.88 201 VAL D N 1
ATOM 9103 C CA . VAL D 1 205 ? -1.453 4.157 -8.369 1.00 54.44 201 VAL D CA 1
ATOM 9104 C C . VAL D 1 205 ? -0.644 3.026 -8.993 1.00 55.62 201 VAL D C 1
ATOM 9105 O O . VAL D 1 205 ? 0.417 2.673 -8.487 1.00 57.02 201 VAL D O 1
ATOM 9109 N N . ILE D 1 206 ? -1.150 2.467 -10.091 1.00 56.61 202 ILE D N 1
ATOM 9110 C CA . ILE D 1 206 ? -0.363 1.583 -10.945 1.00 59.07 202 ILE D CA 1
ATOM 9111 C C . ILE D 1 206 ? 0.097 2.401 -12.151 1.00 63.08 202 ILE D C 1
ATOM 9112 O O . ILE D 1 206 ? -0.730 3.004 -12.842 1.00 61.29 202 ILE D O 1
ATOM 9117 N N . GLU D 1 207 ? 1.409 2.419 -12.390 1.00 66.89 203 GLU D N 1
ATOM 9118 C CA . GLU D 1 207 ? 1.987 3.100 -13.561 1.00 69.02 203 GLU D CA 1
ATOM 9119 C C . GLU D 1 207 ? 2.879 2.171 -14.384 1.00 69.87 203 GLU D C 1
ATOM 9120 O O . GLU D 1 207 ? 3.239 1.075 -13.938 1.00 69.05 203 GLU D O 1
ATOM 9126 N N . SER D 1 208 ? 3.199 2.623 -15.596 1.00 70.95 204 SER D N 1
ATOM 9127 C CA . SER D 1 208 ? 4.048 1.882 -16.532 1.00 73.21 204 SER D CA 1
ATOM 9128 C C . SER D 1 208 ? 4.872 2.841 -17.390 1.00 74.63 204 SER D C 1
ATOM 9129 O O . SER D 1 208 ? 4.312 3.711 -18.062 1.00 77.08 204 SER D O 1
ATOM 9132 N N . ASN D 1 209 ? 6.194 2.674 -17.373 1.00 75.09 205 ASN D N 1
ATOM 9133 C CA . ASN D 1 209 ? 7.090 3.532 -18.173 1.00 76.25 205 ASN D CA 1
ATOM 9134 C C . ASN D 1 209 ? 7.134 3.201 -19.673 1.00 74.30 205 ASN D C 1
ATOM 9135 O O . ASN D 1 209 ? 7.501 4.062 -20.469 1.00 74.03 205 ASN D O 1
ATOM 9140 N N . ASP D 1 210 ? 6.768 1.975 -20.051 1.00 73.84 206 ASP D N 1
ATOM 9141 C CA . ASP D 1 210 ? 6.882 1.524 -21.456 1.00 76.62 206 ASP D CA 1
ATOM 9142 C C . ASP D 1 210 ? 5.616 0.990 -22.142 1.00 74.41 206 ASP D C 1
ATOM 9143 O O . ASP D 1 210 ? 5.650 0.748 -23.350 1.00 76.04 206 ASP D O 1
ATOM 9148 N N . LEU D 1 211 ? 4.521 0.797 -21.405 1.00 70.40 207 LEU D N 1
ATOM 9149 C CA . LEU D 1 211 ? 3.280 0.286 -22.000 1.00 67.23 207 LEU D CA 1
ATOM 9150 C C . LEU D 1 211 ? 2.694 1.364 -22.910 1.00 65.41 207 LEU D C 1
ATOM 9151 O O . LEU D 1 211 ? 2.491 2.490 -22.461 1.00 61.23 207 LEU D O 1
ATOM 9156 N N . PRO D 1 212 ? 2.433 1.033 -24.193 1.00 67.56 208 PRO D N 1
ATOM 9157 C CA . PRO D 1 212 ? 1.884 2.031 -25.121 1.00 66.38 208 PRO D CA 1
ATOM 9158 C C . PRO D 1 212 ? 0.404 2.321 -24.848 1.00 65.16 208 PRO D C 1
ATOM 9159 O O . PRO D 1 212 ? -0.497 1.826 -25.544 1.00 65.14 208 PRO D O 1
ATOM 9163 N N . VAL D 1 213 ? 0.189 3.142 -23.826 1.00 64.10 209 VAL D N 1
ATOM 9164 C CA . VAL D 1 213 ? -1.143 3.483 -23.327 1.00 63.11 209 VAL D CA 1
ATOM 9165 C C . VAL D 1 213 ? -1.271 5.009 -23.274 1.00 64.07 209 VAL D C 1
ATOM 9166 O O . VAL D 1 213 ? -0.284 5.717 -23.020 1.00 62.75 209 VAL D O 1
ATOM 9170 N N . SER D 1 214 ? -2.484 5.505 -23.507 1.00 63.71 210 SER D N 1
ATOM 9171 C CA . SER D 1 214 ? -2.730 6.945 -23.549 1.00 62.99 210 SER D CA 1
ATOM 9172 C C . SER D 1 214 ? -2.563 7.572 -22.167 1.00 63.47 210 SER D C 1
ATOM 9173 O O . SER D 1 214 ? -3.089 7.058 -21.183 1.00 63.67 210 SER D O 1
ATOM 9176 N N . TYR D 1 215 ? -1.834 8.684 -22.118 1.00 66.08 211 TYR D N 1
ATOM 9177 C CA . TYR D 1 215 ? -1.470 9.339 -20.862 1.00 69.38 211 TYR D CA 1
ATOM 9178 C C . TYR D 1 215 ? -2.655 10.147 -20.336 1.00 65.96 211 TYR D C 1
ATOM 9179 O O . TYR D 1 215 ? -3.558 10.497 -21.093 1.00 65.30 211 TYR D O 1
ATOM 9188 N N . GLU D 1 216 ? -2.644 10.429 -19.036 1.00 63.46 212 GLU D N 1
ATOM 9189 C CA . GLU D 1 216 ? -3.611 11.340 -18.412 1.00 62.67 212 GLU D CA 1
ATOM 9190 C C . GLU D 1 216 ? -3.039 12.754 -18.388 1.00 61.88 212 GLU D C 1
ATOM 9191 O O . GLU D 1 216 ? -1.866 12.937 -18.058 1.00 63.49 212 GLU D O 1
ATOM 9197 N N . LEU D 1 217 ? -3.869 13.748 -18.707 1.00 60.14 213 LEU D N 1
ATOM 9198 C CA . LEU D 1 217 ? -3.443 15.153 -18.673 1.00 59.49 213 LEU D CA 1
ATOM 9199 C C . LEU D 1 217 ? -3.262 15.612 -17.229 1.00 61.17 213 LEU D C 1
ATOM 9200 O O . LEU D 1 217 ? -4.086 15.297 -16.371 1.00 63.14 213 LEU D O 1
ATOM 9205 N N . LEU D 1 218 ? -2.181 16.351 -16.978 1.00 62.27 214 LEU D N 1
ATOM 9206 C CA . LEU D 1 218 ? -1.812 16.812 -15.634 1.00 63.05 214 LEU D CA 1
ATOM 9207 C C . LEU D 1 218 ? -1.631 18.329 -15.612 1.00 63.70 214 LEU D C 1
ATOM 9208 O O . LEU D 1 218 ? -1.411 18.938 -16.660 1.00 63.73 214 LEU D O 1
ATOM 9213 N N . PRO D 1 219 ? -1.707 18.945 -14.413 1.00 66.47 215 PRO D N 1
ATOM 9214 C CA . PRO D 1 219 ? -1.385 20.372 -14.301 1.00 68.13 215 PRO D CA 1
ATOM 9215 C C . PRO D 1 219 ? 0.118 20.644 -14.473 1.00 71.99 215 PRO D C 1
ATOM 9216 O O . PRO D 1 219 ? 0.896 19.713 -14.693 1.00 69.04 215 PRO D O 1
ATOM 9220 N N . SER D 1 220 ? 0.511 21.911 -14.373 1.00 79.41 216 SER D N 1
ATOM 9221 C CA . SER D 1 220 ? 1.898 22.323 -14.628 1.00 84.19 216 SER D CA 1
ATOM 9222 C C . SER D 1 220 ? 2.861 21.775 -13.576 1.00 89.28 216 SER D C 1
ATOM 9223 O O . SER D 1 220 ? 2.530 21.734 -12.389 1.00 90.03 216 SER D O 1
ATOM 9226 N N . ILE D 1 221 ? 4.046 21.359 -14.027 1.00 96.57 217 ILE D N 1
ATOM 9227 C CA . ILE D 1 221 ? 5.088 20.827 -13.132 1.00 101.67 217 ILE D CA 1
ATOM 9228 C C . ILE D 1 221 ? 5.479 21.930 -12.146 1.00 105.86 217 ILE D C 1
ATOM 9229 O O . ILE D 1 221 ? 5.492 21.714 -10.933 1.00 104.74 217 ILE D O 1
ATOM 9234 N N . SER D 1 222 ? 5.782 23.107 -12.691 1.00 112.16 218 SER D N 1
ATOM 9235 C CA . SER D 1 222 ? 6.100 24.290 -11.894 1.00 116.39 218 SER D CA 1
ATOM 9236 C C . SER D 1 222 ? 4.886 24.838 -11.134 1.00 116.62 218 SER D C 1
ATOM 9237 O O . SER D 1 222 ? 3.734 24.620 -11.515 1.00 115.38 218 SER D O 1
ATOM 9240 N N . LYS D 1 223 ? 5.181 25.573 -10.066 1.00 119.17 219 LYS D N 1
ATOM 9241 C CA . LYS D 1 223 ? 4.165 26.185 -9.206 1.00 121.18 219 LYS D CA 1
ATOM 9242 C C . LYS D 1 223 ? 3.693 27.531 -9.788 1.00 119.31 219 LYS D C 1
ATOM 9243 O O . LYS D 1 223 ? 2.702 28.098 -9.323 1.00 117.30 219 LYS D O 1
ATOM 9249 N N . ASN D 1 224 ? 4.401 28.025 -10.807 1.00 116.96 220 ASN D N 1
ATOM 9250 C CA . ASN D 1 224 ? 4.195 29.372 -11.341 1.00 116.90 220 ASN D CA 1
ATOM 9251 C C . ASN D 1 224 ? 3.014 29.455 -12.309 1.00 117.59 220 ASN D C 1
ATOM 9252 O O . ASN D 1 224 ? 1.992 30.074 -11.998 1.00 118.43 220 ASN D O 1
ATOM 9257 N N . THR D 1 225 ? 3.158 28.806 -13.464 1.00 115.34 221 THR D N 1
ATOM 9258 C CA . THR D 1 225 ? 2.247 28.987 -14.602 1.00 108.90 221 THR D CA 1
ATOM 9259 C C . THR D 1 225 ? 1.033 28.066 -14.508 1.00 104.41 221 THR D C 1
ATOM 9260 O O . THR D 1 225 ? 1.165 26.902 -14.128 1.00 106.98 221 THR D O 1
ATOM 9264 N N . THR D 1 226 ? -0.137 28.585 -14.870 1.00 97.33 222 THR D N 1
ATOM 9265 C CA . THR D 1 226 ? -1.316 27.746 -15.093 1.00 93.62 222 THR D CA 1
ATOM 9266 C C . THR D 1 226 ? -1.154 26.885 -16.349 1.00 89.67 222 THR D C 1
ATOM 9267 O O . THR D 1 226 ? -1.632 25.749 -16.384 1.00 89.61 222 THR D O 1
ATOM 9271 N N . ILE D 1 227 ? -0.481 27.427 -17.367 1.00 86.97 223 ILE D N 1
ATOM 9272 C CA . ILE D 1 227 ? -0.297 26.724 -18.645 1.00 86.98 223 ILE D CA 1
ATOM 9273 C C . ILE D 1 227 ? 0.537 25.441 -18.463 1.00 85.85 223 ILE D C 1
ATOM 9274 O O . ILE D 1 227 ? 1.506 25.425 -17.696 1.00 84.95 223 ILE D O 1
ATOM 9279 N N . SER D 1 228 ? 0.139 24.378 -19.163 1.00 83.35 224 SER D N 1
ATOM 9280 C CA . SER D 1 228 ? 0.732 23.048 -18.982 1.00 80.65 224 SER D CA 1
ATOM 9281 C C . SER D 1 228 ? 0.625 22.173 -20.231 1.00 79.69 224 SER D C 1
ATOM 9282 O O . SER D 1 228 ? -0.381 22.189 -20.940 1.00 77.02 224 SER D O 1
ATOM 9285 N N . ASP D 1 229 ? 1.694 21.421 -20.481 1.00 81.19 225 ASP D N 1
ATOM 9286 C CA . ASP D 1 229 ? 1.715 20.326 -21.454 1.00 80.28 225 ASP D CA 1
ATOM 9287 C C . ASP D 1 229 ? 2.016 18.986 -20.745 1.00 73.74 225 ASP D C 1
ATOM 9288 O O . ASP D 1 229 ? 2.208 17.957 -21.400 1.00 66.60 225 ASP D O 1
ATOM 9293 N N . ASN D 1 230 ? 2.020 19.001 -19.409 1.00 68.42 226 ASN D N 1
ATOM 9294 C CA . ASN D 1 230 ? 2.439 17.852 -18.614 1.00 66.93 226 ASN D CA 1
ATOM 9295 C C . ASN D 1 230 ? 1.415 16.715 -18.685 1.00 68.36 226 ASN D C 1
ATOM 9296 O O . ASN D 1 230 ? 0.210 16.951 -18.631 1.00 69.97 226 ASN D O 1
ATOM 9301 N N . THR D 1 231 ? 1.918 15.491 -18.822 1.00 69.37 227 THR D N 1
ATOM 9302 C CA . THR D 1 231 ? 1.095 14.279 -18.849 1.00 70.36 227 THR D CA 1
ATOM 9303 C C . THR D 1 231 ? 1.758 13.201 -17.988 1.00 71.45 227 THR D C 1
ATOM 9304 O O . THR D 1 231 ? 2.880 13.384 -17.497 1.00 74.16 227 THR D O 1
ATOM 9308 N N . GLY D 1 232 ? 1.049 12.094 -17.789 1.00 69.48 228 GLY D N 1
ATOM 9309 C CA . GLY D 1 232 ? 1.574 10.960 -17.020 1.00 68.65 228 GLY D CA 1
ATOM 9310 C C . GLY D 1 232 ? 0.782 9.696 -17.269 1.00 67.25 228 GLY D C 1
ATOM 9311 O O . GLY D 1 232 ? -0.381 9.762 -17.666 1.00 68.98 228 GLY D O 1
ATOM 9312 N N . VAL D 1 233 ? 1.418 8.546 -17.046 1.00 65.70 229 VAL D N 1
ATOM 9313 C CA . VAL D 1 233 ? 0.773 7.247 -17.247 1.00 66.49 229 VAL D CA 1
ATOM 9314 C C . VAL D 1 233 ? 0.182 6.780 -15.918 1.00 66.38 229 VAL D C 1
ATOM 9315 O O . VAL D 1 233 ? 0.873 6.741 -14.893 1.00 65.52 229 VAL D O 1
ATOM 9319 N N . PHE D 1 234 ? -1.113 6.463 -15.955 1.00 66.04 230 PHE D N 1
ATOM 9320 C CA . PHE D 1 234 ? -1.863 5.943 -14.810 1.00 64.77 230 PHE D CA 1
ATOM 9321 C C . PHE D 1 234 ? -2.816 4.866 -15.344 1.00 60.71 230 PHE D C 1
ATOM 9322 O O . PHE D 1 234 ? -3.601 5.142 -16.253 1.00 61.29 230 PHE D O 1
ATOM 9330 N N . LEU D 1 235 ? -2.733 3.650 -14.807 1.00 57.67 231 LEU D N 1
ATOM 9331 C CA . LEU D 1 235 ? -3.627 2.539 -15.212 1.00 58.04 231 LEU D CA 1
ATOM 9332 C C . LEU D 1 235 ? -4.839 2.355 -14.286 1.00 56.56 231 LEU D C 1
ATOM 9333 O O . LEU D 1 235 ? -5.907 1.936 -14.727 1.00 55.99 231 LEU D O 1
ATOM 9338 N N . THR D 1 236 ? -4.653 2.647 -13.005 1.00 55.47 232 THR D N 1
ATOM 9339 C CA . THR D 1 236 ? -5.756 2.775 -12.054 1.00 54.05 232 THR D CA 1
ATOM 9340 C C . THR D 1 236 ? -5.261 3.665 -10.920 1.00 53.96 232 THR D C 1
ATOM 9341 O O . THR D 1 236 ? -4.052 3.757 -10.696 1.00 51.50 232 THR D O 1
ATOM 9345 N N . ASN D 1 237 ? -6.188 4.332 -10.235 1.00 55.46 233 ASN D N 1
ATOM 9346 C CA . ASN D 1 237 ? -5.872 5.075 -9.008 1.00 55.81 233 ASN D CA 1
ATOM 9347 C C . ASN D 1 237 ? -6.904 4.775 -7.927 1.00 51.36 233 ASN D C 1
ATOM 9348 O O . ASN D 1 237 ? -8.089 5.072 -8.072 1.00 51.45 233 ASN D O 1
ATOM 9353 N N . TYR D 1 238 ? -6.417 4.166 -6.854 1.00 46.49 234 TYR D N 1
ATOM 9354 C CA . TYR D 1 238 ? -7.220 3.707 -5.744 1.00 45.57 234 TYR D CA 1
ATOM 9355 C C . TYR D 1 238 ? -7.112 4.755 -4.635 1.00 45.95 234 TYR D C 1
ATOM 9356 O O . TYR D 1 238 ? -6.011 5.068 -4.189 1.00 45.11 234 TYR D O 1
ATOM 9365 N N . LYS D 1 239 ? -8.254 5.289 -4.200 1.00 46.12 235 LYS D N 1
ATOM 9366 C CA . LYS D 1 239 ? -8.301 6.236 -3.088 1.00 45.19 235 LYS D CA 1
ATOM 9367 C C . LYS D 1 239 ? -8.127 5.495 -1.764 1.00 43.75 235 LYS D C 1
ATOM 9368 O O . LYS D 1 239 ? -8.908 4.597 -1.447 1.00 42.01 235 LYS D O 1
ATOM 9374 N N . TYR D 1 240 ? -7.110 5.881 -0.999 1.00 42.89 236 TYR D N 1
ATOM 9375 C CA . TYR D 1 240 ? -6.823 5.254 0.286 1.00 43.72 236 TYR D CA 1
ATOM 9376 C C . TYR D 1 240 ? -7.451 6.055 1.414 1.00 44.10 236 TYR D C 1
ATOM 9377 O O . TYR D 1 240 ? -7.409 7.286 1.410 1.00 44.45 236 TYR D O 1
ATOM 9386 N N . LEU D 1 241 ? -8.025 5.333 2.376 1.00 45.12 237 LEU D N 1
ATOM 9387 C CA . LEU D 1 241 ? -8.584 5.908 3.594 1.00 46.92 237 LEU D CA 1
ATOM 9388 C C . LEU D 1 241 ? -8.004 5.150 4.781 1.00 46.67 237 LEU D C 1
ATOM 9389 O O . LEU D 1 241 ? -7.845 3.939 4.715 1.00 45.44 237 LEU D O 1
ATOM 9394 N N . GLN D 1 242 ? -7.678 5.871 5.852 1.00 49.45 238 GLN D N 1
ATOM 9395 C CA . GLN D 1 242 ? -7.136 5.273 7.082 1.00 51.08 238 GLN D CA 1
ATOM 9396 C C . GLN D 1 242 ? -8.220 5.164 8.166 1.00 52.88 238 GLN D C 1
ATOM 9397 O O . GLN D 1 242 ? -8.504 6.133 8.861 1.00 56.88 238 GLN D O 1
ATOM 9403 N N . GLN D 1 243 ? -8.816 3.982 8.304 1.00 57.25 239 GLN D N 1
ATOM 9404 C CA . GLN D 1 243 ? -9.920 3.756 9.263 1.00 62.05 239 GLN D CA 1
ATOM 9405 C C . GLN D 1 243 ? -9.499 3.566 10.734 1.00 61.68 239 GLN D C 1
ATOM 9406 O O . GLN D 1 243 ? -10.314 3.774 11.636 1.00 60.05 239 GLN D O 1
ATOM 9412 N N . ASN D 1 244 ? -8.250 3.163 10.969 1.00 60.33 240 ASN D N 1
ATOM 9413 C CA . ASN D 1 244 ? -7.794 2.781 12.314 1.00 58.17 240 ASN D CA 1
ATOM 9414 C C . ASN D 1 244 ? -6.288 3.022 12.504 1.00 56.91 240 ASN D C 1
ATOM 9415 O O . ASN D 1 244 ? -5.667 3.716 11.698 1.00 53.83 240 ASN D O 1
ATOM 9420 N N . ASN D 1 245 ? -5.718 2.446 13.565 1.00 55.82 241 ASN D N 1
ATOM 9421 C CA . ASN D 1 245 ? -4.295 2.575 13.887 1.00 55.45 241 ASN D CA 1
ATOM 9422 C C . ASN D 1 245 ? -3.446 1.379 13.405 1.00 53.61 241 ASN D C 1
ATOM 9423 O O . ASN D 1 245 ? -2.531 0.939 14.102 1.00 53.93 241 ASN D O 1
ATOM 9428 N N . GLN D 1 246 ? -3.739 0.870 12.210 1.00 52.57 242 GLN D N 1
ATOM 9429 C CA . GLN D 1 246 ? -2.987 -0.246 11.629 1.00 55.28 242 GLN D CA 1
ATOM 9430 C C . GLN D 1 246 ? -2.040 0.238 10.528 1.00 54.65 242 GLN D C 1
ATOM 9431 O O . GLN D 1 246 ? -2.474 0.580 9.424 1.00 55.40 242 GLN D O 1
ATOM 9437 N N . ASP D 1 247 ? -0.749 0.272 10.846 1.00 54.45 243 ASP D N 1
ATOM 9438 C CA . ASP D 1 247 ? 0.297 0.499 9.832 1.00 54.94 243 ASP D CA 1
ATOM 9439 C C . ASP D 1 247 ? 0.440 -0.671 8.850 1.00 54.13 243 ASP D C 1
ATOM 9440 O O . ASP D 1 247 ? 0.700 -0.456 7.670 1.00 51.82 243 ASP D O 1
ATOM 9445 N N . TYR D 1 248 ? 0.269 -1.898 9.341 1.00 56.18 244 TYR D N 1
ATOM 9446 C CA . TYR D 1 248 ? 0.267 -3.091 8.482 1.00 55.48 244 TYR D CA 1
ATOM 9447 C C . TYR D 1 248 ? -1.128 -3.340 7.916 1.00 54.00 244 TYR D C 1
ATOM 9448 O O . TYR D 1 248 ? -2.107 -3.358 8.654 1.00 53.12 244 TYR D O 1
ATOM 9457 N N . ASN D 1 249 ? -1.201 -3.525 6.600 1.00 53.40 245 ASN D N 1
ATOM 9458 C CA . ASN D 1 249 ? -2.474 -3.582 5.886 1.00 54.32 245 ASN D CA 1
ATOM 9459 C C . ASN D 1 249 ? -2.528 -4.690 4.843 1.00 53.31 245 ASN D C 1
ATOM 9460 O O . ASN D 1 249 ? -1.523 -5.321 4.519 1.00 55.49 245 ASN D O 1
ATOM 9465 N N . SER D 1 250 ? -3.742 -4.912 4.350 1.00 50.54 246 SER D N 1
ATOM 9466 C CA . SER D 1 250 ? -4.035 -5.862 3.291 1.00 47.27 246 SER D CA 1
ATOM 9467 C C . SER D 1 250 ? -5.141 -5.220 2.452 1.00 46.22 246 SER D C 1
ATOM 9468 O O . SER D 1 250 ? -6.296 -5.166 2.869 1.00 44.42 246 SER D O 1
ATOM 9471 N N . ILE D 1 251 ? -4.757 -4.701 1.286 1.00 47.22 247 ILE D N 1
ATOM 9472 C CA . ILE D 1 251 ? -5.595 -3.808 0.487 1.00 45.50 247 ILE D CA 1
ATOM 9473 C C . ILE D 1 251 ? -6.118 -4.543 -0.735 1.00 44.55 247 ILE D C 1
ATOM 9474 O O . ILE D 1 251 ? -5.355 -4.873 -1.633 1.00 45.16 247 ILE D O 1
ATOM 9479 N N . LEU D 1 252 ? -7.424 -4.781 -0.749 1.00 43.94 248 LEU D N 1
ATOM 9480 C CA . LEU D 1 252 ? -8.116 -5.416 -1.856 1.00 43.99 248 LEU D CA 1
ATOM 9481 C C . LEU D 1 252 ? -8.858 -4.358 -2.663 1.00 44.30 248 LEU D C 1
ATOM 9482 O O . LEU D 1 252 ? -9.602 -3.566 -2.096 1.00 46.53 248 LEU D O 1
ATOM 9487 N N . PHE D 1 253 ? -8.634 -4.336 -3.977 1.00 45.62 249 PHE D N 1
ATOM 9488 C CA . PHE D 1 253 ? -9.398 -3.497 -4.902 1.00 46.21 249 PHE D CA 1
ATOM 9489 C C . PHE D 1 253 ? -10.084 -4.390 -5.911 1.00 48.78 249 PHE D C 1
ATOM 9490 O O . PHE D 1 253 ? -9.425 -5.189 -6.564 1.00 48.86 249 PHE D O 1
ATOM 9498 N N . ARG D 1 254 ? -11.399 -4.231 -6.038 1.00 51.62 250 ARG D N 1
ATOM 9499 C CA . ARG D 1 254 ? -12.196 -4.952 -7.024 1.00 53.11 250 ARG D CA 1
ATOM 9500 C C . ARG D 1 254 ? -13.065 -3.949 -7.766 1.00 54.60 250 ARG D C 1
ATOM 9501 O O . ARG D 1 254 ? -13.836 -3.224 -7.147 1.00 55.50 250 ARG D O 1
ATOM 9509 N N . VAL D 1 255 ? -12.933 -3.910 -9.089 1.00 57.58 251 VAL D N 1
ATOM 9510 C CA . VAL D 1 255 ? -13.687 -2.970 -9.899 1.00 62.95 251 VAL D CA 1
ATOM 9511 C C . VAL D 1 255 ? -15.173 -3.324 -9.812 1.00 68.36 251 VAL D C 1
ATOM 9512 O O . VAL D 1 255 ? -15.535 -4.500 -9.781 1.00 71.25 251 VAL D O 1
ATOM 9516 N N . GLU D 1 256 ? -16.014 -2.295 -9.754 1.00 76.28 252 GLU D N 1
ATOM 9517 C CA . GLU D 1 256 ? -17.457 -2.457 -9.524 1.00 83.23 252 GLU D CA 1
ATOM 9518 C C . GLU D 1 256 ? -18.246 -2.392 -10.850 1.00 91.91 252 GLU D C 1
ATOM 9519 O O . GLU D 1 256 ? -17.660 -2.414 -11.939 1.00 86.68 252 GLU D O 1
ATOM 9525 N N . ASN D 1 257 ? -19.574 -2.386 -10.724 1.00 103.33 253 ASN D N 1
ATOM 9526 C CA . ASN D 1 257 ? -20.550 -2.143 -11.819 1.00 109.67 253 ASN D CA 1
ATOM 9527 C C . ASN D 1 257 ? -20.148 -1.230 -13.003 1.00 109.30 253 ASN D C 1
ATOM 9528 O O . ASN D 1 257 ? -20.144 -1.677 -14.156 1.00 104.34 253 ASN D O 1
ATOM 9533 N N . SER D 1 258 ? -19.827 0.032 -12.711 1.00 111.25 254 SER D N 1
ATOM 9534 C CA . SER D 1 258 ? -19.623 1.061 -13.742 1.00 112.19 254 SER D CA 1
ATOM 9535 C C . SER D 1 258 ? -18.381 0.793 -14.584 1.00 111.21 254 SER D C 1
ATOM 9536 O O . SER D 1 258 ? -18.452 0.768 -15.812 1.00 110.29 254 SER D O 1
ATOM 9539 N N . SER D 1 259 ? -17.256 0.593 -13.901 1.00 111.26 255 SER D N 1
ATOM 9540 C CA . SER D 1 259 ? -15.969 0.262 -14.527 1.00 106.59 255 SER D CA 1
ATOM 9541 C C . SER D 1 259 ? -15.530 1.297 -15.568 1.00 102.93 255 SER D C 1
ATOM 9542 O O . SER D 1 259 ? -15.055 0.940 -16.650 1.00 110.25 255 SER D O 1
ATOM 9545 N N . ASN D 1 260 ? -15.678 2.574 -15.219 1.00 93.75 256 ASN D N 1
ATOM 9546 C CA . ASN D 1 260 ? -15.355 3.676 -16.140 1.00 86.63 256 ASN D CA 1
ATOM 9547 C C . ASN D 1 260 ? -13.849 3.895 -16.361 1.00 81.53 256 ASN D C 1
ATOM 9548 O O . ASN D 1 260 ? -13.478 4.588 -17.307 1.00 78.08 256 ASN D O 1
ATOM 9553 N N . LYS D 1 261 ? -12.991 3.320 -15.514 1.00 76.18 257 LYS D N 1
ATOM 9554 C CA . LYS D 1 261 ? -11.547 3.590 -15.571 1.00 71.84 257 LYS D CA 1
ATOM 9555 C C . LYS D 1 261 ? -10.845 2.836 -16.704 1.00 66.59 257 LYS D C 1
ATOM 9556 O O . LYS D 1 261 ? -10.055 1.923 -16.463 1.00 69.75 257 LYS D O 1
ATOM 9562 N N . TYR D 1 262 ? -11.135 3.255 -17.935 1.00 61.47 258 TYR D N 1
ATOM 9563 C CA . TYR D 1 262 ? -10.531 2.708 -19.152 1.00 56.78 258 TYR D CA 1
ATOM 9564 C C . TYR D 1 262 ? -9.455 3.651 -19.683 1.00 56.87 258 TYR D C 1
ATOM 9565 O O . TYR D 1 262 ? -9.548 4.873 -19.533 1.00 55.24 258 TYR D O 1
ATOM 9574 N N . HIS D 1 263 ? -8.440 3.070 -20.314 1.00 57.35 259 HIS D N 1
ATOM 9575 C CA . HIS D 1 263 ? -7.420 3.824 -21.046 1.00 57.32 259 HIS D CA 1
ATOM 9576 C C . HIS D 1 263 ? -7.218 3.175 -22.401 1.00 57.57 259 HIS D C 1
ATOM 9577 O O . HIS D 1 263 ? -7.261 1.949 -22.514 1.00 59.32 259 HIS D O 1
ATOM 9584 N N . ASN D 1 264 ? -6.994 3.999 -23.420 1.00 57.81 260 ASN D N 1
ATOM 9585 C CA . ASN D 1 264 ? -6.761 3.508 -24.778 1.00 56.96 260 ASN D CA 1
ATOM 9586 C C . ASN D 1 264 ? -5.364 2.909 -24.890 1.00 57.78 260 ASN D C 1
ATOM 9587 O O . ASN D 1 264 ? -4.394 3.486 -24.392 1.00 56.16 260 ASN D O 1
ATOM 9592 N N . ILE D 1 265 ? -5.280 1.739 -25.519 1.00 58.99 261 ILE D N 1
ATOM 9593 C CA . ILE D 1 265 ? -3.999 1.163 -25.915 1.00 61.91 261 ILE D CA 1
ATOM 9594 C C . ILE D 1 265 ? -3.706 1.702 -27.312 1.00 62.90 261 ILE D C 1
ATOM 9595 O O . ILE D 1 265 ? -4.518 1.540 -28.226 1.00 60.15 261 ILE D O 1
ATOM 9600 N N . LEU D 1 266 ? -2.549 2.343 -27.462 1.00 66.50 262 LEU D N 1
ATOM 9601 C CA . LEU D 1 266 ? -2.166 2.997 -28.722 1.00 69.88 262 LEU D CA 1
ATOM 9602 C C . LEU D 1 266 ? -1.539 2.043 -29.746 1.00 69.96 262 LEU D C 1
ATOM 9603 O O . LEU D 1 266 ? -1.868 2.116 -30.924 1.00 70.85 262 LEU D O 1
ATOM 9608 N N . GLN D 1 267 ? -0.666 1.148 -29.284 1.00 74.44 263 GLN D N 1
ATOM 9609 C CA . GLN D 1 267 ? 0.071 0.212 -30.150 1.00 79.20 263 GLN D CA 1
ATOM 9610 C C . GLN D 1 267 ? -0.272 -1.239 -29.805 1.00 77.52 263 GLN D C 1
ATOM 9611 O O . GLN D 1 267 ? -0.097 -1.658 -28.667 1.00 75.82 263 GLN D O 1
ATOM 9617 N N . THR D 1 268 ? -0.751 -1.999 -30.786 1.00 79.67 264 THR D N 1
ATOM 9618 C CA . THR D 1 268 ? -1.083 -3.419 -30.588 1.00 83.66 264 THR D CA 1
ATOM 9619 C C . THR D 1 268 ? 0.145 -4.342 -30.489 1.00 86.01 264 THR D C 1
ATOM 9620 O O . THR D 1 268 ? 0.096 -5.363 -29.796 1.00 90.20 264 THR D O 1
ATOM 9624 N N . ASN D 1 269 ? 1.232 -3.983 -31.175 1.00 87.54 265 ASN D N 1
ATOM 9625 C CA . ASN D 1 269 ? 2.414 -4.860 -31.304 1.00 87.12 265 ASN D CA 1
ATOM 9626 C C . ASN D 1 269 ? 3.408 -4.712 -30.137 1.00 83.74 265 ASN D C 1
ATOM 9627 O O . ASN D 1 269 ? 4.355 -3.924 -30.185 1.00 86.41 265 ASN D O 1
ATOM 9632 N N . PHE D 1 270 ? 3.162 -5.473 -29.079 1.00 79.32 266 PHE D N 1
ATOM 9633 C CA . PHE D 1 270 ? 4.083 -5.565 -27.948 1.00 77.20 266 PHE D CA 1
ATOM 9634 C C . PHE D 1 270 ? 3.854 -6.875 -27.199 1.00 74.86 266 PHE D C 1
ATOM 9635 O O . PHE D 1 270 ? 2.745 -7.419 -27.192 1.00 74.35 266 PHE D O 1
ATOM 9643 N N . ASN D 1 271 ? 4.918 -7.366 -26.575 1.00 71.30 267 ASN D N 1
ATOM 9644 C CA . ASN D 1 271 ? 4.877 -8.580 -25.765 1.00 70.62 267 ASN D CA 1
ATOM 9645 C C . ASN D 1 271 ? 5.487 -8.380 -24.375 1.00 68.83 267 ASN D C 1
ATOM 9646 O O . ASN D 1 271 ? 5.726 -9.348 -23.654 1.00 66.87 267 ASN D O 1
ATOM 9651 N N . ARG D 1 272 ? 5.727 -7.127 -24.000 1.00 70.25 268 ARG D N 1
ATOM 9652 C CA . ARG D 1 272 ? 6.520 -6.821 -22.820 1.00 72.12 268 ARG D CA 1
ATOM 9653 C C . ARG D 1 272 ? 6.226 -5.419 -22.280 1.00 69.07 268 ARG D C 1
ATOM 9654 O O . ARG D 1 272 ? 6.177 -4.455 -23.044 1.00 69.32 268 ARG D O 1
ATOM 9662 N N . PHE D 1 273 ? 6.029 -5.325 -20.965 1.00 65.58 269 PHE D N 1
ATOM 9663 C CA . PHE D 1 273 ? 5.935 -4.037 -20.267 1.00 63.39 269 PHE D CA 1
ATOM 9664 C C . PHE D 1 273 ? 6.147 -4.183 -18.760 1.00 61.40 269 PHE D C 1
ATOM 9665 O O . PHE D 1 273 ? 6.068 -5.283 -18.206 1.00 59.83 269 PHE D O 1
ATOM 9673 N N . ASN D 1 274 ? 6.412 -3.049 -18.121 1.00 60.99 270 ASN D N 1
ATOM 9674 C CA . ASN D 1 274 ? 6.607 -2.961 -16.678 1.00 62.17 270 ASN D CA 1
ATOM 9675 C C . ASN D 1 274 ? 5.390 -2.328 -16.006 1.00 61.38 270 ASN D C 1
ATOM 9676 O O . ASN D 1 274 ? 4.824 -1.364 -16.521 1.00 57.81 270 ASN D O 1
ATOM 9681 N N . LEU D 1 275 ? 5.005 -2.877 -14.854 1.00 60.92 271 LEU D N 1
ATOM 9682 C CA . LEU D 1 275 ? 4.000 -2.272 -13.981 1.00 60.85 271 LEU D CA 1
ATOM 9683 C C . LEU D 1 275 ? 4.660 -1.956 -12.652 1.00 61.27 271 LEU D C 1
ATOM 9684 O O . LEU D 1 275 ? 5.473 -2.743 -12.165 1.00 60.10 271 LEU D O 1
ATOM 9689 N N . SER D 1 276 ? 4.317 -0.804 -12.080 1.00 62.43 272 SER D N 1
ATOM 9690 C CA . SER D 1 276 ? 4.823 -0.389 -10.763 1.00 62.72 272 SER D CA 1
ATOM 9691 C C . SER D 1 276 ? 3.691 0.164 -9.905 1.00 60.66 272 SER D C 1
ATOM 9692 O O . SER D 1 276 ? 2.738 0.741 -10.431 1.00 59.07 272 SER D O 1
ATOM 9695 N N . PHE D 1 277 ? 3.819 -0.013 -8.589 1.00 58.32 273 PHE D N 1
ATOM 9696 C CA . PHE D 1 277 ? 2.872 0.523 -7.608 1.00 56.71 273 PHE D CA 1
ATOM 9697 C C . PHE D 1 277 ? 3.478 1.720 -6.889 1.00 57.14 273 PHE D C 1
ATOM 9698 O O . PHE D 1 277 ? 4.547 1.609 -6.294 1.00 61.59 273 PHE D O 1
ATOM 9706 N N . THR D 1 278 ? 2.768 2.845 -6.922 1.00 56.23 274 THR D N 1
ATOM 9707 C CA . THR D 1 278 ? 3.263 4.122 -6.411 1.00 55.27 274 THR D CA 1
ATOM 9708 C C . THR D 1 278 ? 2.227 4.781 -5.493 1.00 53.58 274 THR D C 1
ATOM 9709 O O . THR D 1 278 ? 1.027 4.806 -5.804 1.00 50.90 274 THR D O 1
ATOM 9713 N N . ILE D 1 279 ? 2.716 5.325 -4.378 1.00 50.98 275 ILE D N 1
ATOM 9714 C CA . ILE D 1 279 ? 1.896 6.004 -3.374 1.00 50.61 275 ILE D CA 1
ATOM 9715 C C . ILE D 1 279 ? 2.037 7.518 -3.552 1.00 52.24 275 ILE D C 1
ATOM 9716 O O . ILE D 1 279 ? 3.158 8.033 -3.576 1.00 53.45 275 ILE D O 1
ATOM 9721 N N . TYR D 1 280 ? 0.906 8.215 -3.666 1.00 51.70 276 TYR D N 1
ATOM 9722 C CA . TYR D 1 280 ? 0.869 9.680 -3.709 1.00 51.01 276 TYR D CA 1
ATOM 9723 C C . TYR D 1 280 ? 0.372 10.220 -2.388 1.00 49.41 276 TYR D C 1
ATOM 9724 O O . TYR D 1 280 ? -0.665 9.784 -1.903 1.00 49.47 276 TYR D O 1
ATOM 9733 N N . ASP D 1 281 ? 1.107 11.173 -1.817 1.00 50.69 277 ASP D N 1
ATOM 9734 C CA . ASP D 1 281 ? 0.678 11.872 -0.596 1.00 51.57 277 ASP D CA 1
ATOM 9735 C C . ASP D 1 281 ? -0.167 13.101 -0.929 1.00 50.16 277 ASP D C 1
ATOM 9736 O O . ASP D 1 281 ? -0.224 13.524 -2.079 1.00 50.03 277 ASP D O 1
ATOM 9741 N N . TYR D 1 282 ? -0.811 13.672 0.086 1.00 48.73 278 TYR D N 1
ATOM 9742 C CA . TYR D 1 282 ? -1.647 14.871 -0.089 1.00 49.79 278 TYR D CA 1
ATOM 9743 C C . TYR D 1 282 ? -0.878 16.117 -0.561 1.00 49.62 278 TYR D C 1
ATOM 9744 O O . TYR D 1 282 ? -1.448 16.977 -1.234 1.00 49.49 278 TYR D O 1
ATOM 9753 N N . ASP D 1 283 ? 0.413 16.184 -0.245 1.00 49.98 279 ASP D N 1
ATOM 9754 C CA . ASP D 1 283 ? 1.309 17.218 -0.807 1.00 51.63 279 ASP D CA 1
ATOM 9755 C C . ASP D 1 283 ? 1.809 16.933 -2.249 1.00 51.07 279 ASP D C 1
ATOM 9756 O O . ASP D 1 283 ? 2.650 17.659 -2.779 1.00 47.56 279 ASP D O 1
ATOM 9761 N N . ASN D 1 284 ? 1.273 15.888 -2.873 1.00 54.26 280 ASN D N 1
ATOM 9762 C CA . ASN D 1 284 ? 1.686 15.414 -4.200 1.00 58.77 280 ASN D CA 1
ATOM 9763 C C . ASN D 1 284 ? 3.112 14.821 -4.269 1.00 61.30 280 ASN D C 1
ATOM 9764 O O . ASN D 1 284 ? 3.625 14.555 -5.362 1.00 59.09 280 ASN D O 1
ATOM 9769 N N . GLU D 1 285 ? 3.725 14.570 -3.111 1.00 64.67 281 GLU D N 1
ATOM 9770 C CA . GLU D 1 285 ? 5.028 13.921 -3.058 1.00 69.98 281 GLU D CA 1
ATOM 9771 C C . GLU D 1 285 ? 4.831 12.440 -3.394 1.00 68.93 281 GLU D C 1
ATOM 9772 O O . GLU D 1 285 ? 4.028 11.741 -2.768 1.00 64.82 281 GLU D O 1
ATOM 9778 N N . LYS D 1 286 ? 5.552 11.996 -4.415 1.00 68.96 282 LYS D N 1
ATOM 9779 C CA . LYS D 1 286 ? 5.480 10.634 -4.912 1.00 68.98 282 LYS D CA 1
ATOM 9780 C C . LYS D 1 286 ? 6.510 9.783 -4.178 1.00 65.99 282 LYS D C 1
ATOM 9781 O O . LYS D 1 286 ? 7.564 10.282 -3.791 1.00 67.71 282 LYS D O 1
ATOM 9787 N N . HIS D 1 287 ? 6.186 8.514 -3.953 1.00 64.49 283 HIS D N 1
ATOM 9788 C CA . HIS D 1 287 ? 7.162 7.524 -3.466 1.00 63.76 283 HIS D CA 1
ATOM 9789 C C . HIS D 1 287 ? 6.649 6.113 -3.747 1.00 60.92 283 HIS D C 1
ATOM 9790 O O . HIS D 1 287 ? 5.438 5.915 -3.819 1.00 60.75 283 HIS D O 1
ATOM 9797 N N . PRO D 1 288 ? 7.560 5.130 -3.918 1.00 61.01 284 PRO D N 1
ATOM 9798 C CA . PRO D 1 288 ? 7.106 3.792 -4.316 1.00 58.95 284 PRO D CA 1
ATOM 9799 C C . PRO D 1 288 ? 6.636 2.918 -3.146 1.00 57.28 284 PRO D C 1
ATOM 9800 O O . PRO D 1 288 ? 7.113 3.063 -2.009 1.00 56.05 284 PRO D O 1
ATOM 9804 N N . LEU D 1 289 ? 5.694 2.024 -3.443 1.00 54.90 285 LEU D N 1
ATOM 9805 C CA . LEU D 1 289 ? 5.280 0.984 -2.507 1.00 55.10 285 LEU D CA 1
ATOM 9806 C C . LEU D 1 289 ? 6.413 -0.037 -2.427 1.00 53.89 285 LEU D C 1
ATOM 9807 O O . LEU D 1 289 ? 6.915 -0.487 -3.458 1.00 52.11 285 LEU D O 1
ATOM 9812 N N . THR D 1 290 ? 6.817 -0.393 -1.212 1.00 53.15 286 THR D N 1
ATOM 9813 C CA . THR D 1 290 ? 7.954 -1.302 -1.018 1.00 52.78 286 THR D CA 1
ATOM 9814 C C . THR D 1 290 ? 7.504 -2.640 -0.441 1.00 53.12 286 THR D C 1
ATOM 9815 O O . THR D 1 290 ? 6.483 -2.723 0.251 1.00 51.49 286 THR D O 1
ATOM 9819 N N . LEU D 1 291 ? 8.282 -3.680 -0.736 1.00 53.19 287 LEU D N 1
ATOM 9820 C CA . LEU D 1 291 ? 7.997 -5.033 -0.273 1.00 52.16 287 LEU D CA 1
ATOM 9821 C C . LEU D 1 291 ? 8.420 -5.233 1.172 1.00 52.22 287 LEU D C 1
ATOM 9822 O O . LEU D 1 291 ? 9.395 -4.648 1.636 1.00 55.55 287 LEU D O 1
ATOM 9827 N N . LEU D 1 292 ? 7.653 -6.055 1.874 1.00 53.59 288 LEU D N 1
ATOM 9828 C CA . LEU D 1 292 ? 8.088 -6.702 3.101 1.00 53.88 288 LEU D CA 1
ATOM 9829 C C . LEU D 1 292 ? 8.491 -8.131 2.716 1.00 54.38 288 LEU D C 1
ATOM 9830 O O . LEU D 1 292 ? 8.207 -8.567 1.601 1.00 53.06 288 LEU D O 1
ATOM 9835 N N . PRO D 1 293 ? 9.160 -8.866 3.624 1.00 56.24 289 PRO D N 1
ATOM 9836 C CA . PRO D 1 293 ? 9.416 -10.291 3.357 1.00 57.55 289 PRO D CA 1
ATOM 9837 C C . PRO D 1 293 ? 8.148 -11.123 3.093 1.00 56.88 289 PRO D C 1
ATOM 9838 O O . PRO D 1 293 ? 8.162 -12.007 2.234 1.00 57.46 289 PRO D O 1
ATOM 9842 N N . GLN D 1 294 ? 7.065 -10.791 3.798 1.00 54.78 290 GLN D N 1
ATOM 9843 C CA . GLN D 1 294 ? 5.822 -11.565 3.799 1.00 52.31 290 GLN D CA 1
ATOM 9844 C C . GLN D 1 294 ? 4.782 -11.068 2.775 1.00 50.25 290 GLN D C 1
ATOM 9845 O O . GLN D 1 294 ? 3.646 -11.550 2.766 1.00 50.51 290 GLN D O 1
ATOM 9851 N N . THR D 1 295 ? 5.165 -10.124 1.915 1.00 48.30 291 THR D N 1
ATOM 9852 C CA . THR D 1 295 ? 4.235 -9.512 0.957 1.00 48.04 291 THR D CA 1
ATOM 9853 C C . THR D 1 295 ? 3.916 -10.463 -0.187 1.00 47.84 291 THR D C 1
ATOM 9854 O O . THR D 1 295 ? 4.811 -11.043 -0.790 1.00 48.56 291 THR D O 1
ATOM 9858 N N . VAL D 1 296 ? 2.627 -10.616 -0.461 1.00 49.19 292 VAL D N 1
ATOM 9859 C CA . VAL D 1 296 ? 2.146 -11.213 -1.707 1.00 48.26 292 VAL D CA 1
ATOM 9860 C C . VAL D 1 296 ? 1.359 -10.128 -2.418 1.00 49.45 292 VAL D C 1
ATOM 9861 O O . VAL D 1 296 ? 0.622 -9.376 -1.784 1.00 49.04 292 VAL D O 1
ATOM 9865 N N . ILE D 1 297 ? 1.533 -10.041 -3.730 1.00 51.66 293 ILE D N 1
ATOM 9866 C CA . ILE D 1 297 ? 0.817 -9.068 -4.541 1.00 52.74 293 ILE D CA 1
ATOM 9867 C C . ILE D 1 297 ? 0.194 -9.793 -5.726 1.00 53.62 293 ILE D C 1
ATOM 9868 O O . ILE D 1 297 ? 0.859 -10.587 -6.389 1.00 54.25 293 ILE D O 1
ATOM 9873 N N . GLN D 1 298 ? -1.098 -9.538 -5.939 1.00 53.94 294 GLN D N 1
ATOM 9874 C CA . GLN D 1 298 ? -1.873 -10.104 -7.045 1.00 52.10 294 GLN D CA 1
ATOM 9875 C C . GLN D 1 298 ? -2.388 -8.966 -7.888 1.00 51.36 294 GLN D C 1
ATOM 9876 O O . GLN D 1 298 ? -2.561 -7.853 -7.401 1.00 52.34 294 GLN D O 1
ATOM 9882 N N . LEU D 1 299 ? -2.649 -9.263 -9.152 1.00 50.96 295 LEU D N 1
ATOM 9883 C CA . LEU D 1 299 ? -2.961 -8.242 -10.135 1.00 51.44 295 LEU D CA 1
ATOM 9884 C C . LEU D 1 299 ? -3.669 -8.915 -11.287 1.00 50.10 295 LEU D C 1
ATOM 9885 O O . LEU D 1 299 ? -3.215 -9.959 -11.749 1.00 48.50 295 LEU D O 1
ATOM 9890 N N . LYS D 1 300 ? -4.784 -8.334 -11.728 1.00 50.57 296 LYS D N 1
ATOM 9891 C CA . LYS D 1 300 ? -5.521 -8.823 -12.898 1.00 50.97 296 LYS D CA 1
ATOM 9892 C C . LYS D 1 300 ? -5.875 -7.651 -13.806 1.00 49.23 296 LYS D C 1
ATOM 9893 O O . LYS D 1 300 ? -6.396 -6.645 -13.334 1.00 47.39 296 LYS D O 1
ATOM 9899 N N . LEU D 1 301 ? -5.573 -7.792 -15.097 1.00 48.04 297 LEU D N 1
ATOM 9900 C CA . LEU D 1 301 ? -5.836 -6.762 -16.102 1.00 48.30 297 LEU D CA 1
ATOM 9901 C C . LEU D 1 301 ? -6.772 -7.303 -17.165 1.00 48.31 297 LEU D C 1
ATOM 9902 O O . LEU D 1 301 ? -6.774 -8.504 -17.448 1.00 49.11 297 LEU D O 1
ATOM 9907 N N . LEU D 1 302 ? -7.556 -6.408 -17.758 1.00 46.57 298 LEU D N 1
ATOM 9908 C CA . LEU D 1 302 ? -8.402 -6.752 -18.891 1.00 46.92 298 LEU D CA 1
ATOM 9909 C C . LEU D 1 302 ? -8.074 -5.850 -20.072 1.00 48.33 298 LEU D C 1
ATOM 9910 O O . LEU D 1 302 ? -8.147 -4.626 -19.961 1.00 49.66 298 LEU D O 1
ATOM 9915 N N . PHE D 1 303 ? -7.714 -6.465 -21.195 1.00 48.17 299 PHE D N 1
ATOM 9916 C CA . PHE D 1 303 ? -7.697 -5.781 -22.478 1.00 47.96 299 PHE D CA 1
ATOM 9917 C C . PHE D 1 303 ? -9.002 -6.152 -23.164 1.00 48.46 299 PHE D C 1
ATOM 9918 O O . PHE D 1 303 ? -9.263 -7.330 -23.412 1.00 47.69 299 PHE D O 1
ATOM 9926 N N . GLU D 1 304 ? -9.819 -5.139 -23.435 1.00 50.69 300 GLU D N 1
ATOM 9927 C CA . GLU D 1 304 ? -11.146 -5.293 -24.028 1.00 54.16 300 GLU D CA 1
ATOM 9928 C C . GLU D 1 304 ? -11.106 -4.627 -25.398 1.00 57.11 300 GLU D C 1
ATOM 9929 O O . GLU D 1 304 ? -10.694 -3.475 -25.503 1.00 59.42 300 GLU D O 1
ATOM 9935 N N . SER D 1 305 ? -11.518 -5.347 -26.439 1.00 60.52 301 SER D N 1
ATOM 9936 C CA . SER D 1 305 ? -11.575 -4.782 -27.792 1.00 64.33 301 SER D CA 1
ATOM 9937 C C . SER D 1 305 ? -12.846 -3.964 -27.954 1.00 68.16 301 SER D C 1
ATOM 9938 O O . SER D 1 305 ? -13.795 -4.125 -27.189 1.00 69.16 301 SER D O 1
ATOM 9941 N N . ILE D 1 306 ? -12.857 -3.109 -28.971 1.00 75.76 302 ILE D N 1
ATOM 9942 C CA . ILE D 1 306 ? -13.977 -2.193 -29.232 1.00 79.77 302 ILE D CA 1
ATOM 9943 C C . ILE D 1 306 ? -14.759 -2.643 -30.470 1.00 81.77 302 ILE D C 1
ATOM 9944 O O . ILE D 1 306 ? -14.359 -2.379 -31.604 1.00 84.94 302 ILE D O 1
ATOM 9949 N N . LYS E 1 6 ? -13.514 4.485 -29.927 1.00 60.79 2 LYS E N 1
ATOM 9950 C CA . LYS E 1 6 ? -13.891 5.205 -28.663 1.00 61.59 2 LYS E CA 1
ATOM 9951 C C . LYS E 1 6 ? -12.658 5.677 -27.897 1.00 60.58 2 LYS E C 1
ATOM 9952 O O . LYS E 1 6 ? -11.721 4.903 -27.692 1.00 61.18 2 LYS E O 1
ATOM 9958 N N . GLN E 1 7 ? -12.689 6.929 -27.445 1.00 59.18 3 GLN E N 1
ATOM 9959 C CA . GLN E 1 7 ? -11.536 7.576 -26.821 1.00 57.59 3 GLN E CA 1
ATOM 9960 C C . GLN E 1 7 ? -11.882 8.062 -25.421 1.00 55.79 3 GLN E C 1
ATOM 9961 O O . GLN E 1 7 ? -12.938 8.662 -25.222 1.00 55.08 3 GLN E O 1
ATOM 9967 N N . TYR E 1 8 ? -10.977 7.812 -24.473 1.00 54.58 4 TYR E N 1
ATOM 9968 C CA . TYR E 1 8 ? -11.119 8.243 -23.080 1.00 55.44 4 TYR E CA 1
ATOM 9969 C C . TYR E 1 8 ? -10.010 9.235 -22.758 1.00 54.97 4 TYR E C 1
ATOM 9970 O O . TYR E 1 8 ? -8.859 8.836 -22.600 1.00 56.01 4 TYR E O 1
ATOM 9979 N N . ILE E 1 9 ? -10.358 10.519 -22.659 1.00 54.78 5 ILE E N 1
ATOM 9980 C CA . ILE E 1 9 ? -9.394 11.563 -22.285 1.00 54.51 5 ILE E CA 1
ATOM 9981 C C . ILE E 1 9 ? -9.606 11.954 -20.824 1.00 53.68 5 ILE E C 1
ATOM 9982 O O . ILE E 1 9 ? -10.652 12.503 -20.467 1.00 52.91 5 ILE E O 1
ATOM 9987 N N . TRP E 1 10 ? -8.595 11.679 -20.002 1.00 52.98 6 TRP E N 1
ATOM 9988 C CA . TRP E 1 10 ? -8.619 11.984 -18.576 1.00 54.54 6 TRP E CA 1
ATOM 9989 C C . TRP E 1 10 ? -7.877 13.276 -18.282 1.00 55.38 6 TRP E C 1
ATOM 9990 O O . TRP E 1 10 ? -6.883 13.584 -18.933 1.00 58.35 6 TRP E O 1
ATOM 10001 N N . LEU E 1 11 ? -8.353 14.010 -17.281 1.00 55.56 7 LEU E N 1
ATOM 10002 C CA . LEU E 1 11 ? -7.753 15.273 -16.881 1.00 55.60 7 LEU E CA 1
ATOM 10003 C C . LEU E 1 11 ? -7.803 15.402 -15.369 1.00 54.34 7 LEU E C 1
ATOM 10004 O O . LEU E 1 11 ? -8.879 15.485 -14.788 1.00 56.73 7 LEU E O 1
ATOM 10009 N N . ASN E 1 12 ? -6.628 15.422 -14.747 1.00 54.34 8 ASN E N 1
ATOM 10010 C CA . ASN E 1 12 ? -6.487 15.623 -13.304 1.00 54.53 8 ASN E CA 1
ATOM 10011 C C . ASN E 1 12 ? -6.210 17.097 -12.991 1.00 53.23 8 ASN E C 1
ATOM 10012 O O . ASN E 1 12 ? -5.629 17.807 -13.802 1.00 54.19 8 ASN E O 1
ATOM 10017 N N . GLU E 1 13 ? -6.646 17.542 -11.815 1.00 53.86 9 GLU E N 1
ATOM 10018 C CA . GLU E 1 13 ? -6.341 18.882 -11.294 1.00 54.86 9 GLU E CA 1
ATOM 10019 C C . GLU E 1 13 ? -6.267 18.844 -9.779 1.00 54.98 9 GLU E C 1
ATOM 10020 O O . GLU E 1 13 ? -6.881 17.992 -9.141 1.00 54.03 9 GLU E O 1
ATOM 10026 N N . THR E 1 14 ? -5.516 19.784 -9.214 1.00 57.10 10 THR E N 1
ATOM 10027 C CA . THR E 1 14 ? -5.419 19.946 -7.759 1.00 58.23 10 THR E CA 1
ATOM 10028 C C . THR E 1 14 ? -5.362 21.422 -7.348 1.00 55.92 10 THR E C 1
ATOM 10029 O O . THR E 1 14 ? -5.055 22.288 -8.160 1.00 55.15 10 THR E O 1
ATOM 10033 N N . ILE E 1 15 ? -5.695 21.685 -6.086 1.00 54.74 11 ILE E N 1
ATOM 10034 C CA . ILE E 1 15 ? -5.490 22.990 -5.458 1.00 55.80 11 ILE E CA 1
ATOM 10035 C C . ILE E 1 15 ? -4.840 22.735 -4.105 1.00 57.63 11 ILE E C 1
ATOM 10036 O O . ILE E 1 15 ? -5.489 22.263 -3.172 1.00 57.13 11 ILE E O 1
ATOM 10041 N N . LYS E 1 16 ? -3.548 23.027 -4.021 1.00 63.45 12 LYS E N 1
ATOM 10042 C CA . LYS E 1 16 ? -2.858 23.154 -2.742 1.00 66.22 12 LYS E CA 1
ATOM 10043 C C . LYS E 1 16 ? -3.252 24.521 -2.174 1.00 65.21 12 LYS E C 1
ATOM 10044 O O . LYS E 1 16 ? -3.603 25.435 -2.925 1.00 67.99 12 LYS E O 1
ATOM 10050 N N . SER E 1 17 ? -3.220 24.645 -0.853 1.00 62.32 13 SER E N 1
ATOM 10051 C CA . SER E 1 17 ? -3.515 25.912 -0.177 1.00 60.64 13 SER E CA 1
ATOM 10052 C C . SER E 1 17 ? -2.481 26.196 0.907 1.00 60.58 13 SER E C 1
ATOM 10053 O O . SER E 1 17 ? -1.660 25.344 1.229 1.00 63.04 13 SER E O 1
ATOM 10056 N N . ASN E 1 18 ? -2.528 27.406 1.451 1.00 61.04 14 ASN E N 1
ATOM 10057 C CA . ASN E 1 18 ? -1.609 27.840 2.513 1.00 61.22 14 ASN E CA 1
ATOM 10058 C C . ASN E 1 18 ? -2.174 29.070 3.227 1.00 59.59 14 ASN E C 1
ATOM 10059 O O . ASN E 1 18 ? -3.223 29.593 2.837 1.00 54.14 14 ASN E O 1
ATOM 10064 N N . LYS E 1 19 ? -1.473 29.524 4.263 1.00 59.71 15 LYS E N 1
ATOM 10065 C CA . LYS E 1 19 ? -1.950 30.644 5.075 1.00 62.97 15 LYS E CA 1
ATOM 10066 C C . LYS E 1 19 ? -2.065 31.970 4.308 1.00 62.26 15 LYS E C 1
ATOM 10067 O O . LYS E 1 19 ? -2.956 32.774 4.588 1.00 61.83 15 LYS E O 1
ATOM 10073 N N . GLN E 1 20 ? -1.184 32.184 3.338 1.00 62.05 16 GLN E N 1
ATOM 10074 C CA . GLN E 1 20 ? -1.170 33.438 2.583 1.00 64.42 16 GLN E CA 1
ATOM 10075 C C . GLN E 1 20 ? -2.283 33.537 1.532 1.00 63.51 16 GLN E C 1
ATOM 10076 O O . GLN E 1 20 ? -2.809 34.621 1.286 1.00 66.89 16 GLN E O 1
ATOM 10082 N N . LEU E 1 21 ? -2.639 32.407 0.931 1.00 61.68 17 LEU E N 1
ATOM 10083 C CA . LEU E 1 21 ? -3.757 32.329 -0.018 1.00 59.03 17 LEU E CA 1
ATOM 10084 C C . LEU E 1 21 ? -5.124 32.454 0.667 1.00 56.32 17 LEU E C 1
ATOM 10085 O O . LEU E 1 21 ? -5.976 33.235 0.245 1.00 57.58 17 LEU E O 1
ATOM 10090 N N . ALA E 1 22 ? -5.312 31.684 1.732 1.00 53.50 18 ALA E N 1
ATOM 10091 C CA . ALA E 1 22 ? -6.612 31.543 2.398 1.00 51.29 18 ALA E CA 1
ATOM 10092 C C . ALA E 1 22 ? -6.850 32.519 3.553 1.00 50.16 18 ALA E C 1
ATOM 10093 O O . ALA E 1 22 ? -7.990 32.832 3.860 1.00 51.44 18 ALA E O 1
ATOM 10095 N N . GLY E 1 23 ? -5.783 32.976 4.200 1.00 52.29 19 GLY E N 1
ATOM 10096 C CA . GLY E 1 23 ? -5.882 33.819 5.402 1.00 54.31 19 GLY E CA 1
ATOM 10097 C C . GLY E 1 23 ? -6.150 33.009 6.666 1.00 54.79 19 GLY E C 1
ATOM 10098 O O . GLY E 1 23 ? -6.566 31.855 6.574 1.00 56.20 19 GLY E O 1
ATOM 10099 N N . PRO E 1 24 ? -5.923 33.607 7.859 1.00 56.50 20 PRO E N 1
ATOM 10100 C CA . PRO E 1 24 ? -6.085 32.859 9.124 1.00 56.57 20 PRO E CA 1
ATOM 10101 C C . PRO E 1 24 ? -7.518 32.368 9.327 1.00 56.02 20 PRO E C 1
ATOM 10102 O O . PRO E 1 24 ? -8.450 33.154 9.234 1.00 59.94 20 PRO E O 1
ATOM 10106 N N . ARG E 1 25 ? -7.666 31.070 9.575 1.00 56.36 21 ARG E N 1
ATOM 10107 C CA . ARG E 1 25 ? -8.969 30.374 9.612 1.00 55.67 21 ARG E CA 1
ATOM 10108 C C . ARG E 1 25 ? -9.803 30.486 8.323 1.00 54.85 21 ARG E C 1
ATOM 10109 O O . ARG E 1 25 ? -11.020 30.305 8.354 1.00 55.45 21 ARG E O 1
ATOM 10117 N N . GLY E 1 26 ? -9.148 30.740 7.194 1.00 55.16 22 GLY E N 1
ATOM 10118 C CA . GLY E 1 26 ? -9.842 31.002 5.931 1.00 56.01 22 GLY E CA 1
ATOM 10119 C C . GLY E 1 26 ? -10.594 32.324 5.900 1.00 56.07 22 GLY E C 1
ATOM 10120 O O . GLY E 1 26 ? -11.647 32.417 5.275 1.00 57.83 22 GLY E O 1
ATOM 10121 N N . SER E 1 27 ? -10.048 33.347 6.561 1.00 56.91 23 SER E N 1
ATOM 10122 C CA . SER E 1 27 ? -10.715 34.655 6.688 1.00 56.66 23 SER E CA 1
ATOM 10123 C C . SER E 1 27 ? -10.832 35.430 5.376 1.00 55.98 23 SER E C 1
ATOM 10124 O O . SER E 1 27 ? -11.761 36.222 5.221 1.00 57.01 23 SER E O 1
ATOM 10127 N N . TYR E 1 28 ? -9.896 35.215 4.448 1.00 52.38 24 TYR E N 1
ATOM 10128 C CA . TYR E 1 28 ? -9.923 35.908 3.158 1.00 52.12 24 TYR E CA 1
ATOM 10129 C C . TYR E 1 28 ? -11.062 35.450 2.238 1.00 51.63 24 TYR E C 1
ATOM 10130 O O . TYR E 1 28 ? -11.385 36.145 1.277 1.00 52.40 24 TYR E O 1
ATOM 10139 N N . LYS E 1 29 ? -11.654 34.290 2.524 1.00 53.65 25 LYS E N 1
ATOM 10140 C CA . LYS E 1 29 ? -12.840 33.778 1.806 1.00 54.80 25 LYS E CA 1
ATOM 10141 C C . LYS E 1 29 ? -12.556 33.546 0.333 1.00 53.50 25 LYS E C 1
ATOM 10142 O O . LYS E 1 29 ? -13.373 33.898 -0.525 1.00 50.10 25 LYS E O 1
ATOM 10148 N N . ARG E 1 30 ? -11.402 32.945 0.048 1.00 55.16 26 ARG E N 1
ATOM 10149 C CA . ARG E 1 30 ? -10.991 32.719 -1.326 1.00 57.90 26 ARG E CA 1
ATOM 10150 C C . ARG E 1 30 ? -11.810 31.579 -1.924 1.00 54.54 26 ARG E C 1
ATOM 10151 O O . ARG E 1 30 ? -11.805 30.483 -1.370 1.00 51.57 26 ARG E O 1
ATOM 10159 N N . PRO E 1 31 ? -12.525 31.834 -3.044 1.00 52.43 27 PRO E N 1
ATOM 10160 C CA . PRO E 1 31 ? -13.288 30.747 -3.665 1.00 52.84 27 PRO E CA 1
ATOM 10161 C C . PRO E 1 31 ? -12.414 29.591 -4.149 1.00 51.32 27 PRO E C 1
ATOM 10162 O O . PRO E 1 31 ? -11.306 29.820 -4.629 1.00 54.82 27 PRO E O 1
ATOM 10166 N N . VAL E 1 32 ? -12.920 28.370 -4.006 1.00 48.34 28 VAL E N 1
ATOM 10167 C CA . VAL E 1 32 ? -12.280 27.187 -4.552 1.00 48.76 28 VAL E CA 1
ATOM 10168 C C . VAL E 1 32 ? -12.442 27.234 -6.072 1.00 50.95 28 VAL E C 1
ATOM 10169 O O . VAL E 1 32 ? -13.537 26.992 -6.590 1.00 52.36 28 VAL E O 1
ATOM 10173 N N . SER E 1 33 ? -11.355 27.548 -6.775 1.00 52.65 29 SER E N 1
ATOM 10174 C CA . SER E 1 33 ? -11.388 27.681 -8.240 1.00 53.08 29 SER E CA 1
ATOM 10175 C C . SER E 1 33 ? -10.078 27.254 -8.909 1.00 52.14 29 SER E C 1
ATOM 10176 O O . SER E 1 33 ? -9.006 27.395 -8.327 1.00 50.55 29 SER E O 1
ATOM 10179 N N . VAL E 1 34 ? -10.186 26.718 -10.124 1.00 54.91 30 VAL E N 1
ATOM 10180 C CA . VAL E 1 34 ? -9.022 26.292 -10.917 1.00 58.72 30 VAL E CA 1
ATOM 10181 C C . VAL E 1 34 ? -9.197 26.715 -12.365 1.00 61.66 30 VAL E C 1
ATOM 10182 O O . VAL E 1 34 ? -10.269 26.525 -12.944 1.00 61.28 30 VAL E O 1
ATOM 10186 N N . ASP E 1 35 ? -8.135 27.271 -12.942 1.00 65.33 31 ASP E N 1
ATOM 10187 C CA . ASP E 1 35 ? -8.083 27.552 -14.372 1.00 66.22 31 ASP E CA 1
ATOM 10188 C C . ASP E 1 35 ? -7.254 26.473 -15.040 1.00 64.84 31 ASP E C 1
ATOM 10189 O O . ASP E 1 35 ? -6.074 26.321 -14.735 1.00 62.45 31 ASP E O 1
ATOM 10194 N N . ILE E 1 36 ? -7.888 25.705 -15.923 1.00 65.46 32 ILE E N 1
ATOM 10195 C CA . ILE E 1 36 ? -7.179 24.773 -16.795 1.00 67.00 32 ILE E CA 1
ATOM 10196 C C . ILE E 1 36 ? -6.683 25.596 -17.985 1.00 70.17 32 ILE E C 1
ATOM 10197 O O . ILE E 1 36 ? -7.374 26.512 -18.454 1.00 71.07 32 ILE E O 1
ATOM 10202 N N . PHE E 1 37 ? -5.477 25.278 -18.447 1.00 70.60 33 PHE E N 1
ATOM 10203 C CA . PHE E 1 37 ? -4.846 25.991 -19.562 1.00 70.56 33 PHE E CA 1
ATOM 10204 C C . PHE E 1 37 ? -3.752 25.104 -20.150 1.00 70.21 33 PHE E C 1
ATOM 10205 O O . PHE E 1 37 ? -2.781 24.783 -19.467 1.00 68.75 33 PHE E O 1
ATOM 10213 N N . ARG E 1 38 ? -3.938 24.692 -21.404 1.00 70.62 34 ARG E N 1
ATOM 10214 C CA . ARG E 1 38 ? -3.019 23.772 -22.077 1.00 72.99 34 ARG E CA 1
ATOM 10215 C C . ARG E 1 38 ? -2.510 24.340 -23.406 1.00 73.11 34 ARG E C 1
ATOM 10216 O O . ARG E 1 38 ? -3.219 25.085 -24.088 1.00 68.38 34 ARG E O 1
ATOM 10224 N N . SER E 1 39 ? -1.276 23.974 -23.755 1.00 73.86 35 SER E N 1
ATOM 10225 C CA . SER E 1 39 ? -0.593 24.496 -24.946 1.00 73.84 35 SER E CA 1
ATOM 10226 C C . SER E 1 39 ? -1.298 24.108 -26.245 1.00 73.38 35 SER E C 1
ATOM 10227 O O . SER E 1 39 ? -1.528 24.955 -27.112 1.00 73.77 35 SER E O 1
ATOM 10230 N N . SER E 1 40 ? -1.634 22.829 -26.365 1.00 73.71 36 SER E N 1
ATOM 10231 C CA . SER E 1 40 ? -2.430 22.319 -27.490 1.00 76.01 36 SER E CA 1
ATOM 10232 C C . SER E 1 40 ? -3.877 22.072 -27.060 1.00 77.43 36 SER E C 1
ATOM 10233 O O . SER E 1 40 ? -4.181 22.023 -25.864 1.00 79.52 36 SER E O 1
ATOM 10236 N N . THR E 1 41 ? -4.763 21.924 -28.043 1.00 78.36 37 THR E N 1
ATOM 10237 C CA . THR E 1 41 ? -6.176 21.619 -27.785 1.00 79.35 37 THR E CA 1
ATOM 10238 C C . THR E 1 41 ? -6.339 20.242 -27.138 1.00 78.06 37 THR E C 1
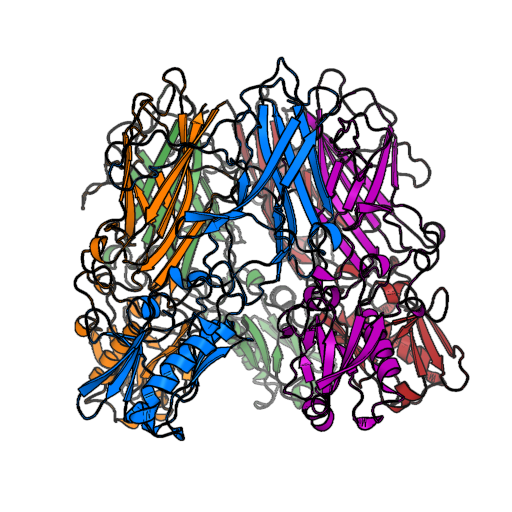ATOM 10239 O O . THR E 1 41 ? -5.526 19.337 -27.349 1.00 76.51 37 THR E O 1
ATOM 10243 N N . ILE E 1 42 ? -7.407 20.108 -26.357 1.00 76.80 38 ILE E N 1
ATOM 10244 C CA . ILE E 1 42 ? -7.664 18.914 -25.555 1.00 73.92 38 ILE E CA 1
ATOM 10245 C C . ILE E 1 42 ? -8.349 17.829 -26.384 1.00 71.16 38 ILE E C 1
ATOM 10246 O O . ILE E 1 42 ? -7.938 16.673 -26.341 1.00 72.80 38 ILE E O 1
ATOM 10251 N N . LEU E 1 43 ? -9.374 18.212 -27.141 1.00 69.78 39 LEU E N 1
ATOM 10252 C CA . LEU E 1 43 ? -10.220 17.267 -27.876 1.00 70.29 39 LEU E CA 1
ATOM 10253 C C . LEU E 1 43 ? -9.945 17.247 -29.388 1.00 72.73 39 LEU E C 1
ATOM 10254 O O . LEU E 1 43 ? -9.618 18.273 -29.983 1.00 73.24 39 LEU E O 1
ATOM 10259 N N . ASP E 1 44 ? -10.080 16.068 -29.998 1.00 76.22 40 ASP E N 1
ATOM 10260 C CA . ASP E 1 44 ? -9.968 15.922 -31.453 1.00 79.69 40 ASP E CA 1
ATOM 10261 C C . ASP E 1 44 ? -11.189 16.572 -32.091 1.00 81.76 40 ASP E C 1
ATOM 10262 O O . ASP E 1 44 ? -12.311 16.304 -31.668 1.00 83.39 40 ASP E O 1
ATOM 10267 N N . PRO E 1 45 ? -10.985 17.413 -33.120 1.00 84.79 41 PRO E N 1
ATOM 10268 C CA . PRO E 1 45 ? -12.124 18.096 -33.740 1.00 83.77 41 PRO E CA 1
ATOM 10269 C C . PRO E 1 45 ? -13.080 17.182 -34.525 1.00 82.58 41 PRO E C 1
ATOM 10270 O O . PRO E 1 45 ? -14.243 17.545 -34.709 1.00 80.78 41 PRO E O 1
ATOM 10274 N N . ASP E 1 46 ? -12.600 16.020 -34.972 1.00 83.37 42 ASP E N 1
ATOM 10275 C CA . ASP E 1 46 ? -13.428 15.060 -35.723 1.00 85.50 42 ASP E CA 1
ATOM 10276 C C . ASP E 1 46 ? -14.519 14.386 -34.894 1.00 82.03 42 ASP E C 1
ATOM 10277 O O . ASP E 1 46 ? -15.545 13.979 -35.448 1.00 79.38 42 ASP E O 1
ATOM 10282 N N . LYS E 1 47 ? -14.289 14.253 -33.586 1.00 78.47 43 LYS E N 1
ATOM 10283 C CA . LYS E 1 47 ? -15.181 13.489 -32.699 1.00 75.82 43 LYS E CA 1
ATOM 10284 C C . LYS E 1 47 ? -16.166 14.362 -31.922 1.00 71.40 43 LYS E C 1
ATOM 10285 O O . LYS E 1 47 ? -15.997 15.581 -31.830 1.00 68.53 43 LYS E O 1
ATOM 10291 N N . ASN E 1 48 ? -17.204 13.713 -31.395 1.00 68.62 44 ASN E N 1
ATOM 10292 C CA . ASN E 1 48 ? -18.143 14.310 -30.434 1.00 68.48 44 ASN E CA 1
ATOM 10293 C C . ASN E 1 48 ? -17.928 13.698 -29.051 1.00 65.52 44 ASN E C 1
ATOM 10294 O O . ASN E 1 48 ? -17.688 12.495 -28.935 1.00 65.93 44 ASN E O 1
ATOM 10299 N N . TYR E 1 49 ? -18.052 14.525 -28.015 1.00 62.63 45 TYR E N 1
ATOM 10300 C CA . TYR E 1 49 ? -17.699 14.141 -26.645 1.00 60.45 45 TYR E CA 1
ATOM 10301 C C . TYR E 1 49 ? -18.797 14.370 -25.608 1.00 56.45 45 TYR E C 1
ATOM 10302 O O . TYR E 1 49 ? -19.615 15.284 -25.728 1.00 53.52 45 TYR E O 1
ATOM 10311 N N . LEU E 1 50 ? -18.781 13.513 -24.588 1.00 53.77 46 LEU E N 1
ATOM 10312 C CA . LEU E 1 50 ? -19.493 13.729 -23.335 1.00 48.72 46 LEU E CA 1
ATOM 10313 C C . LEU E 1 50 ? -18.470 14.085 -22.262 1.00 47.52 46 LEU E C 1
ATOM 10314 O O . LEU E 1 50 ? -17.320 13.644 -22.324 1.00 45.80 46 LEU E O 1
ATOM 10319 N N . LEU E 1 51 ? -18.891 14.901 -21.296 1.00 47.01 47 LEU E N 1
ATOM 10320 C CA . LEU E 1 51 ? -18.091 15.210 -20.113 1.00 46.35 47 LEU E CA 1
ATOM 10321 C C . LEU E 1 51 ? -18.768 14.604 -18.885 1.00 45.84 47 LEU E C 1
ATOM 10322 O O . LEU E 1 51 ? -19.970 14.776 -18.702 1.00 44.77 47 LEU E O 1
ATOM 10327 N N . ILE E 1 52 ? -17.993 13.897 -18.061 1.00 46.51 48 ILE E N 1
ATOM 10328 C CA . ILE E 1 52 ? -18.444 13.431 -16.738 1.00 46.62 48 ILE E CA 1
ATOM 10329 C C . ILE E 1 52 ? -17.349 13.655 -15.698 1.00 46.56 48 ILE E C 1
ATOM 10330 O O . ILE E 1 52 ? -16.175 13.454 -15.991 1.00 47.35 48 ILE E O 1
ATOM 10335 N N . VAL E 1 53 ? -17.747 14.072 -14.494 1.00 46.73 49 VAL E N 1
ATOM 10336 C CA . VAL E 1 53 ? -16.823 14.257 -13.369 1.00 46.47 49 VAL E CA 1
ATOM 10337 C C . VAL E 1 53 ? -16.688 12.894 -12.691 1.00 49.45 49 VAL E C 1
ATOM 10338 O O . VAL E 1 53 ? -17.663 12.387 -12.145 1.00 52.98 49 VAL E O 1
ATOM 10342 N N . GLU E 1 54 ? -15.492 12.306 -12.740 1.00 51.58 50 GLU E N 1
ATOM 10343 C CA . GLU E 1 54 ? -15.264 10.933 -12.258 1.00 51.48 50 GLU E CA 1
ATOM 10344 C C . GLU E 1 54 ? -15.110 10.921 -10.746 1.00 50.62 50 GLU E C 1
ATOM 10345 O O . GLU E 1 54 ? -15.712 10.090 -10.063 1.00 49.00 50 GLU E O 1
ATOM 10351 N N . GLU E 1 55 ? -14.279 11.819 -10.231 1.00 50.05 51 GLU E N 1
ATOM 10352 C CA . GLU E 1 55 ? -14.179 12.013 -8.786 1.00 51.78 51 GLU E CA 1
ATOM 10353 C C . GLU E 1 55 ? -13.675 13.381 -8.395 1.00 47.80 51 GLU E C 1
ATOM 10354 O O . GLU E 1 55 ? -13.077 14.094 -9.195 1.00 46.00 51 GLU E O 1
ATOM 10360 N N . PHE E 1 56 ? -13.980 13.753 -7.158 1.00 45.53 52 PHE E N 1
ATOM 10361 C CA . PHE E 1 56 ? -13.295 14.844 -6.487 1.00 44.91 52 PHE E CA 1
ATOM 10362 C C . PHE E 1 56 ? -13.127 14.495 -5.026 1.00 45.44 52 PHE E C 1
ATOM 10363 O O . PHE E 1 56 ? -13.699 13.522 -4.537 1.00 47.72 52 PHE E O 1
ATOM 10371 N N . HIS E 1 57 ? -12.319 15.294 -4.348 1.00 46.10 53 HIS E N 1
ATOM 10372 C CA . HIS E 1 57 ? -12.062 15.134 -2.923 1.00 44.75 53 HIS E CA 1
ATOM 10373 C C . HIS E 1 57 ? -11.831 16.531 -2.343 1.00 44.31 53 HIS E C 1
ATOM 10374 O O . HIS E 1 57 ? -10.867 17.200 -2.697 1.00 42.79 53 HIS E O 1
ATOM 10381 N N . LEU E 1 58 ? -12.749 16.976 -1.491 1.00 44.33 54 LEU E N 1
ATOM 10382 C CA . LEU E 1 58 ? -12.634 18.265 -0.807 1.00 44.28 54 LEU E CA 1
ATOM 10383 C C . LEU E 1 58 ? -12.095 17.976 0.598 1.00 45.58 54 LEU E C 1
ATOM 10384 O O . LEU E 1 58 ? -12.853 17.735 1.550 1.00 45.52 54 LEU E O 1
ATOM 10389 N N . HIS E 1 59 ? -10.770 17.977 0.702 1.00 43.33 55 HIS E N 1
ATOM 10390 C CA . HIS E 1 59 ? -10.090 17.551 1.913 1.00 44.28 55 HIS E CA 1
ATOM 10391 C C . HIS E 1 59 ? -9.775 18.711 2.845 1.00 43.77 55 HIS E C 1
ATOM 10392 O O . HIS E 1 59 ? -9.074 19.636 2.465 1.00 47.09 55 HIS E O 1
ATOM 10399 N N . LYS E 1 60 ? -10.278 18.628 4.077 1.00 42.77 56 LYS E N 1
ATOM 10400 C CA . LYS E 1 60 ? -10.142 19.686 5.100 1.00 41.90 56 LYS E CA 1
ATOM 10401 C C . LYS E 1 60 ? -10.773 21.016 4.699 1.00 42.18 56 LYS E C 1
ATOM 10402 O O . LYS E 1 60 ? -10.093 21.979 4.327 1.00 42.45 56 LYS E O 1
ATOM 10408 N N . ILE E 1 61 ? -12.097 21.043 4.789 1.00 41.78 57 ILE E N 1
ATOM 10409 C CA . ILE E 1 61 ? -12.878 22.256 4.543 1.00 42.03 57 ILE E CA 1
ATOM 10410 C C . ILE E 1 61 ? -13.848 22.471 5.701 1.00 44.00 57 ILE E C 1
ATOM 10411 O O . ILE E 1 61 ? -14.158 21.526 6.435 1.00 45.77 57 ILE E O 1
ATOM 10416 N N . ARG E 1 62 ? -14.318 23.705 5.862 1.00 43.74 58 ARG E N 1
ATOM 10417 C CA . ARG E 1 62 ? -15.299 24.038 6.890 1.00 44.17 58 ARG E CA 1
ATOM 10418 C C . ARG E 1 62 ? -16.647 24.304 6.244 1.00 43.30 58 ARG E C 1
ATOM 10419 O O . ARG E 1 62 ? -16.726 25.052 5.276 1.00 45.54 58 ARG E O 1
ATOM 10427 N N . LEU E 1 63 ? -17.698 23.684 6.773 1.00 43.61 59 LEU E N 1
ATOM 10428 C CA . LEU E 1 63 ? -19.072 23.917 6.304 1.00 42.40 59 LEU E CA 1
ATOM 10429 C C . LEU E 1 63 ? -19.966 24.358 7.450 1.00 41.21 59 LEU E C 1
ATOM 10430 O O . LEU E 1 63 ? -19.781 23.890 8.580 1.00 39.88 59 LEU E O 1
ATOM 10435 N N . PRO E 1 64 ? -20.947 25.242 7.162 1.00 40.32 60 PRO E N 1
ATOM 10436 C CA . PRO E 1 64 ? -21.937 25.613 8.183 1.00 40.69 60 PRO E CA 1
ATOM 10437 C C . PRO E 1 64 ? -22.841 24.455 8.599 1.00 40.21 60 PRO E C 1
ATOM 10438 O O . PRO E 1 64 ? -23.097 23.552 7.800 1.00 39.34 60 PRO E O 1
ATOM 10442 N N . LEU E 1 65 ? -23.292 24.492 9.851 1.00 40.19 61 LEU E N 1
ATOM 10443 C CA . LEU E 1 65 ? -24.264 23.532 10.385 1.00 40.02 61 LEU E CA 1
ATOM 10444 C C . LEU E 1 65 ? -25.664 24.110 10.633 1.00 41.08 61 LEU E C 1
ATOM 10445 O O . LEU E 1 65 ? -26.606 23.354 10.906 1.00 39.98 61 LEU E O 1
ATOM 10450 N N . PHE E 1 66 ? -25.799 25.435 10.555 1.00 40.62 62 PHE E N 1
ATOM 10451 C CA . PHE E 1 66 ? -27.061 26.100 10.842 1.00 41.00 62 PHE E CA 1
ATOM 10452 C C . PHE E 1 66 ? -27.062 27.522 10.293 1.00 41.88 62 PHE E C 1
ATOM 10453 O O . PHE E 1 66 ? -26.027 28.187 10.263 1.00 41.60 62 PHE E O 1
ATOM 10461 N N . LYS E 1 67 ? -28.245 27.967 9.877 1.00 43.43 63 LYS E N 1
ATOM 10462 C CA . LYS E 1 67 ? -28.462 29.273 9.271 1.00 45.20 63 LYS E CA 1
ATOM 10463 C C . LYS E 1 67 ? -29.793 29.846 9.783 1.00 46.04 63 LYS E C 1
ATOM 10464 O O . LYS E 1 67 ? -30.846 29.514 9.237 1.00 45.36 63 LYS E O 1
ATOM 10470 N N . PRO E 1 68 ? -29.751 30.700 10.833 1.00 47.69 64 PRO E N 1
ATOM 10471 C CA . PRO E 1 68 ? -30.956 31.241 11.481 1.00 49.18 64 PRO E CA 1
ATOM 10472 C C . PRO E 1 68 ? -32.026 31.884 10.588 1.00 47.60 64 PRO E C 1
ATOM 10473 O O . PRO E 1 68 ? -33.208 31.677 10.835 1.00 46.99 64 PRO E O 1
ATOM 10477 N N . ALA E 1 69 ? -31.624 32.622 9.560 1.00 48.53 65 ALA E N 1
ATOM 10478 C CA . ALA E 1 69 ? -32.579 33.336 8.681 1.00 51.46 65 ALA E CA 1
ATOM 10479 C C . ALA E 1 69 ? -33.603 32.427 7.968 1.00 54.97 65 ALA E C 1
ATOM 10480 O O . ALA E 1 69 ? -34.700 32.880 7.631 1.00 57.24 65 ALA E O 1
ATOM 10482 N N . GLY E 1 70 ? -33.242 31.161 7.744 1.00 56.36 66 GLY E N 1
ATOM 10483 C CA . GLY E 1 70 ? -34.167 30.155 7.196 1.00 55.81 66 GLY E CA 1
ATOM 10484 C C . GLY E 1 70 ? -35.220 29.606 8.157 1.00 55.99 66 GLY E C 1
ATOM 10485 O O . GLY E 1 70 ? -36.103 28.853 7.743 1.00 57.25 66 GLY E O 1
ATOM 10486 N N . HIS E 1 71 ? -35.127 29.972 9.434 1.00 55.17 67 HIS E N 1
ATOM 10487 C CA . HIS E 1 71 ? -36.059 29.522 10.466 1.00 53.35 67 HIS E CA 1
ATOM 10488 C C . HIS E 1 71 ? -36.721 30.709 11.145 1.00 54.96 67 HIS E C 1
ATOM 10489 O O . HIS E 1 71 ? -36.258 31.845 11.040 1.00 56.39 67 HIS E O 1
ATOM 10496 N N . ASP E 1 72 ? -37.825 30.424 11.820 1.00 58.44 68 ASP E N 1
ATOM 10497 C CA . ASP E 1 72 ? -38.458 31.356 12.736 1.00 63.37 68 ASP E CA 1
ATOM 10498 C C . ASP E 1 72 ? -38.855 30.553 13.965 1.00 63.27 68 ASP E C 1
ATOM 10499 O O . ASP E 1 72 ? -39.971 30.029 14.051 1.00 61.60 68 ASP E O 1
ATOM 10504 N N . TYR E 1 73 ? -37.913 30.442 14.898 1.00 62.64 69 TYR E N 1
ATOM 10505 C CA . TYR E 1 73 ? -38.113 29.685 16.126 1.00 61.49 69 TYR E CA 1
ATOM 10506 C C . TYR E 1 73 ? -38.690 30.573 17.221 1.00 62.95 69 TYR E C 1
ATOM 10507 O O . TYR E 1 73 ? -38.290 31.727 17.364 1.00 64.26 69 TYR E O 1
ATOM 10516 N N . GLN E 1 74 ? -39.625 30.016 17.988 1.00 63.83 70 GLN E N 1
ATOM 10517 C CA . GLN E 1 74 ? -40.199 30.680 19.153 1.00 67.04 70 GLN E CA 1
ATOM 10518 C C . GLN E 1 74 ? -40.459 29.669 20.259 1.00 67.37 70 GLN E C 1
ATOM 10519 O O . GLN E 1 74 ? -41.047 28.611 20.019 1.00 62.71 70 GLN E O 1
ATOM 10525 N N . VAL E 1 75 ? -40.032 30.020 21.470 1.00 71.17 71 VAL E N 1
ATOM 10526 C CA . VAL E 1 75 ? -40.388 29.270 22.677 1.00 72.53 71 VAL E CA 1
ATOM 10527 C C . VAL E 1 75 ? -41.359 30.080 23.527 1.00 74.50 71 VAL E C 1
ATOM 10528 O O . VAL E 1 75 ? -41.426 31.312 23.416 1.00 73.53 71 VAL E O 1
ATOM 10532 N N . GLY E 1 76 ? -42.113 29.377 24.364 1.00 78.42 72 GLY E N 1
ATOM 10533 C CA . GLY E 1 76 ? -43.071 30.008 25.274 1.00 83.47 72 GLY E CA 1
ATOM 10534 C C . GLY E 1 76 ? -43.281 29.203 26.538 1.00 84.19 72 GLY E C 1
ATOM 10535 O O . GLY E 1 76 ? -42.715 28.114 26.694 1.00 83.24 72 GLY E O 1
ATOM 10536 N N . ILE E 1 77 ? -44.094 29.750 27.439 1.00 85.71 73 ILE E N 1
ATOM 10537 C CA . ILE E 1 77 ? -44.453 29.080 28.692 1.00 89.34 73 ILE E CA 1
ATOM 10538 C C . ILE E 1 77 ? -45.965 29.106 28.875 1.00 86.84 73 ILE E C 1
ATOM 10539 O O . ILE E 1 77 ? -46.598 30.144 28.687 1.00 84.82 73 ILE E O 1
ATOM 10544 N N . PHE E 1 78 ? -46.521 27.953 29.244 1.00 87.64 74 PHE E N 1
ATOM 10545 C CA . PHE E 1 78 ? -47.958 27.777 29.452 1.00 92.40 74 PHE E CA 1
ATOM 10546 C C . PHE E 1 78 ? -48.187 27.320 30.884 1.00 97.92 74 PHE E C 1
ATOM 10547 O O . PHE E 1 78 ? -47.621 26.311 31.310 1.00 102.75 74 PHE E O 1
ATOM 10555 N N . ASN E 1 79 ? -49.020 28.056 31.617 1.00 101.89 75 ASN E N 1
ATOM 10556 C CA . ASN E 1 79 ? -49.313 27.741 33.012 1.00 105.90 75 ASN E CA 1
ATOM 10557 C C . ASN E 1 79 ? -50.429 26.691 33.091 1.00 108.66 75 ASN E C 1
ATOM 10558 O O . ASN E 1 79 ? -51.480 26.852 32.463 1.00 107.47 75 ASN E O 1
ATOM 10563 N N . ARG E 1 80 ? -50.190 25.627 33.860 1.00 107.55 76 ARG E N 1
ATOM 10564 C CA . ARG E 1 80 ? -51.147 24.523 34.009 1.00 108.83 76 ARG E CA 1
ATOM 10565 C C . ARG E 1 80 ? -52.390 24.949 34.802 1.00 110.15 76 ARG E C 1
ATOM 10566 O O . ARG E 1 80 ? -53.517 24.630 34.409 1.00 106.31 76 ARG E O 1
ATOM 10574 N N . SER E 1 81 ? -52.171 25.667 35.907 1.00 110.67 77 SER E N 1
ATOM 10575 C CA . SER E 1 81 ? -53.250 26.092 36.810 1.00 109.68 77 SER E CA 1
ATOM 10576 C C . SER E 1 81 ? -54.237 27.054 36.146 1.00 108.78 77 SER E C 1
ATOM 10577 O O . SER E 1 81 ? -55.425 26.746 36.041 1.00 110.67 77 SER E O 1
ATOM 10580 N N . THR E 1 82 ? -53.737 28.203 35.694 1.00 107.88 78 THR E N 1
ATOM 10581 C CA . THR E 1 82 ? -54.581 29.215 35.028 1.00 109.26 78 THR E CA 1
ATOM 10582 C C . THR E 1 82 ? -54.987 28.837 33.595 1.00 107.46 78 THR E C 1
ATOM 10583 O O . THR E 1 82 ? -55.902 29.447 33.038 1.00 103.66 78 THR E O 1
ATOM 10587 N N . ASP E 1 83 ? -54.291 27.858 33.009 1.00 108.39 79 ASP E N 1
ATOM 10588 C CA . ASP E 1 83 ? -54.615 27.295 31.686 1.00 106.03 79 ASP E CA 1
ATOM 10589 C C . ASP E 1 83 ? -54.589 28.356 30.566 1.00 102.54 79 ASP E C 1
ATOM 10590 O O . ASP E 1 83 ? -55.460 28.389 29.692 1.00 96.25 79 ASP E O 1
ATOM 10595 N N . GLU E 1 84 ? -53.569 29.214 30.619 1.00 100.38 80 GLU E N 1
ATOM 10596 C CA . GLU E 1 84 ? -53.381 30.322 29.677 1.00 98.68 80 GLU E CA 1
ATOM 10597 C C . GLU E 1 84 ? -51.892 30.493 29.345 1.00 97.12 80 GLU E C 1
ATOM 10598 O O . GLU E 1 84 ? -51.022 29.982 30.056 1.00 98.42 80 GLU E O 1
ATOM 10604 N N . ILE E 1 85 ? -51.613 31.221 28.267 1.00 94.07 81 ILE E N 1
ATOM 10605 C CA . ILE E 1 85 ? -50.236 31.501 27.834 1.00 92.06 81 ILE E CA 1
ATOM 10606 C C . ILE E 1 85 ? -49.622 32.606 28.708 1.00 90.97 81 ILE E C 1
ATOM 10607 O O . ILE E 1 85 ? -50.186 33.694 28.824 1.00 90.66 81 ILE E O 1
ATOM 10612 N N . MET E 1 86 ? -48.466 32.320 29.304 1.00 90.91 82 MET E N 1
ATOM 10613 C CA . MET E 1 86 ? -47.731 33.293 30.125 1.00 92.04 82 MET E CA 1
ATOM 10614 C C . MET E 1 86 ? -46.968 34.292 29.249 1.00 87.30 82 MET E C 1
ATOM 10615 O O . MET E 1 86 ? -47.083 35.504 29.426 1.00 85.24 82 MET E O 1
ATOM 10620 N N . GLY E 1 87 ? -46.181 33.769 28.314 1.00 85.77 83 GLY E N 1
ATOM 10621 C CA . GLY E 1 87 ? -45.410 34.596 27.377 1.00 82.28 83 GLY E CA 1
ATOM 10622 C C . GLY E 1 87 ? -44.824 33.822 26.203 1.00 79.65 83 GLY E C 1
ATOM 10623 O O . GLY E 1 87 ? -44.787 32.586 26.209 1.00 77.74 83 GLY E O 1
ATOM 10624 N N . VAL E 1 88 ? -44.378 34.562 25.187 1.00 76.06 84 VAL E N 1
ATOM 10625 C CA . VAL E 1 88 ? -43.764 33.995 23.976 1.00 73.39 84 VAL E CA 1
ATOM 10626 C C . VAL E 1 88 ? -42.622 34.908 23.523 1.00 71.05 84 VAL E C 1
ATOM 10627 O O . VAL E 1 88 ? -42.701 36.124 23.680 1.00 69.68 84 VAL E O 1
ATOM 10631 N N . ARG E 1 89 ? -41.566 34.317 22.964 1.00 71.65 85 ARG E N 1
ATOM 10632 C CA . ARG E 1 89 ? -40.422 35.083 22.448 1.00 72.35 85 ARG E CA 1
ATOM 10633 C C . ARG E 1 89 ? -39.699 34.366 21.298 1.00 70.70 85 ARG E C 1
ATOM 10634 O O . ARG E 1 89 ? -39.547 33.142 21.313 1.00 69.02 85 ARG E O 1
ATOM 10642 N N . GLU E 1 90 ? -39.249 35.146 20.314 1.00 69.60 86 GLU E N 1
ATOM 10643 C CA . GLU E 1 90 ? -38.442 34.632 19.203 1.00 70.72 86 GLU E CA 1
ATOM 10644 C C . GLU E 1 90 ? -37.015 34.337 19.662 1.00 67.99 86 GLU E C 1
ATOM 10645 O O . GLU E 1 90 ? -36.427 35.105 20.432 1.00 67.30 86 GLU E O 1
ATOM 10651 N N . VAL E 1 91 ? -36.456 33.236 19.169 1.00 63.33 87 VAL E N 1
ATOM 10652 C CA . VAL E 1 91 ? -35.097 32.837 19.531 1.00 60.39 87 VAL E CA 1
ATOM 10653 C C . VAL E 1 91 ? -34.102 33.733 18.800 1.00 59.02 87 VAL E C 1
ATOM 10654 O O . VAL E 1 91 ? -34.053 33.748 17.566 1.00 58.39 87 VAL E O 1
ATOM 10658 N N . ASP E 1 92 ? -33.315 34.471 19.576 1.00 57.38 88 ASP E N 1
ATOM 10659 C CA . ASP E 1 92 ? -32.382 35.449 19.039 1.00 57.32 88 ASP E CA 1
ATOM 10660 C C . ASP E 1 92 ? -31.018 34.802 18.829 1.00 55.85 88 ASP E C 1
ATOM 10661 O O . ASP E 1 92 ? -30.365 34.371 19.788 1.00 57.14 88 ASP E O 1
ATOM 10666 N N . PHE E 1 93 ? -30.600 34.740 17.567 1.00 52.93 89 PHE E N 1
ATOM 10667 C CA . PHE E 1 93 ? -29.321 34.143 17.180 1.00 51.80 89 PHE E CA 1
ATOM 10668 C C . PHE E 1 93 ? -28.242 35.194 16.879 1.00 56.03 89 PHE E C 1
ATOM 10669 O O . PHE E 1 93 ? -27.119 34.829 16.542 1.00 57.54 89 PHE E O 1
ATOM 10677 N N . SER E 1 94 ? -28.566 36.482 17.036 1.00 61.90 90 SER E N 1
ATOM 10678 C CA . SER E 1 94 ? -27.680 37.599 16.631 1.00 66.15 90 SER E CA 1
ATOM 10679 C C . SER E 1 94 ? -26.241 37.509 17.140 1.00 68.67 90 SER E C 1
ATOM 10680 O O . SER E 1 94 ? -25.301 37.792 16.395 1.00 68.82 90 SER E O 1
ATOM 10683 N N . THR E 1 95 ? -26.083 37.128 18.406 1.00 69.63 91 THR E N 1
ATOM 10684 C CA . THR E 1 95 ? -24.764 37.094 19.054 1.00 69.11 91 THR E CA 1
ATOM 10685 C C . THR E 1 95 ? -23.876 35.936 18.580 1.00 68.94 91 THR E C 1
ATOM 10686 O O . THR E 1 95 ? -22.645 36.051 18.603 1.00 65.92 91 THR E O 1
ATOM 10690 N N . PHE E 1 96 ? -24.505 34.844 18.137 1.00 68.89 92 PHE E N 1
ATOM 10691 C CA . PHE E 1 96 ? -23.810 33.586 17.812 1.00 66.86 92 PHE E CA 1
ATOM 10692 C C . PHE E 1 96 ? -23.381 33.424 16.350 1.00 65.39 92 PHE E C 1
ATOM 10693 O O . PHE E 1 96 ? -22.715 32.448 16.013 1.00 65.53 92 PHE E O 1
ATOM 10701 N N . VAL E 1 97 ? -23.744 34.381 15.502 1.00 66.56 93 VAL E N 1
ATOM 10702 C CA . VAL E 1 97 ? -23.651 34.242 14.046 1.00 68.30 93 VAL E CA 1
ATOM 10703 C C . VAL E 1 97 ? -22.418 34.973 13.490 1.00 70.10 93 VAL E C 1
ATOM 10704 O O . VAL E 1 97 ? -22.015 36.002 14.026 1.00 74.51 93 VAL E O 1
ATOM 10708 N N . ASP E 1 98 ? -21.829 34.432 12.421 1.00 72.56 94 ASP E N 1
ATOM 10709 C CA . ASP E 1 98 ? -20.693 35.074 11.723 1.00 76.16 94 ASP E CA 1
ATOM 10710 C C . ASP E 1 98 ? -21.173 36.179 10.760 1.00 77.27 94 ASP E C 1
ATOM 10711 O O . ASP E 1 98 ? -22.368 36.451 10.678 1.00 75.98 94 ASP E O 1
ATOM 10716 N N . GLU E 1 99 ? -20.244 36.818 10.049 1.00 80.84 95 GLU E N 1
ATOM 10717 C CA . GLU E 1 99 ? -20.582 37.845 9.043 1.00 82.19 95 GLU E CA 1
ATOM 10718 C C . GLU E 1 99 ? -21.637 37.368 8.045 1.00 78.75 95 GLU E C 1
ATOM 10719 O O . GLU E 1 99 ? -22.639 38.045 7.817 1.00 76.48 95 GLU E O 1
ATOM 10725 N N . ASP E 1 100 ? -21.399 36.191 7.467 1.00 75.15 96 ASP E N 1
ATOM 10726 C CA . ASP E 1 100 ? -22.241 35.649 6.388 1.00 72.97 96 ASP E CA 1
ATOM 10727 C C . ASP E 1 100 ? -23.593 35.034 6.814 1.00 65.41 96 ASP E C 1
ATOM 10728 O O . ASP E 1 100 ? -24.345 34.550 5.959 1.00 63.65 96 ASP E O 1
ATOM 10733 N N . GLY E 1 101 ? -23.897 35.041 8.112 1.00 58.13 97 GLY E N 1
ATOM 10734 C CA . GLY E 1 101 ? -25.203 34.596 8.616 1.00 52.83 97 GLY E CA 1
ATOM 10735 C C . GLY E 1 101 ? -25.294 33.140 9.050 1.00 49.80 97 GLY E C 1
ATOM 10736 O O . GLY E 1 101 ? -26.398 32.602 9.148 1.00 49.65 97 GLY E O 1
ATOM 10737 N N . TYR E 1 102 ? -24.149 32.515 9.340 1.00 49.01 98 TYR E N 1
ATOM 10738 C CA . TYR E 1 102 ? -24.066 31.069 9.640 1.00 48.10 98 TYR E CA 1
ATOM 10739 C C . TYR E 1 102 ? -23.530 30.774 11.043 1.00 48.97 98 TYR E C 1
ATOM 10740 O O . TYR E 1 102 ? -22.818 31.587 11.632 1.00 50.71 98 TYR E O 1
ATOM 10749 N N . MET E 1 103 ? -23.880 29.591 11.550 1.00 49.36 99 MET E N 1
ATOM 10750 C CA . MET E 1 103 ? -23.321 29.019 12.785 1.00 47.52 99 MET E CA 1
ATOM 10751 C C . MET E 1 103 ? -22.690 27.650 12.483 1.00 47.96 99 MET E C 1
ATOM 10752 O O . MET E 1 103 ? -23.025 27.003 11.481 1.00 47.92 99 MET E O 1
ATOM 10757 N N . TYR E 1 104 ? -21.787 27.216 13.363 1.00 47.16 100 TYR E N 1
ATOM 10758 C CA . TYR E 1 104 ? -20.886 26.069 13.091 1.00 46.13 100 TYR E CA 1
ATOM 10759 C C . TYR E 1 104 ? -20.852 24.979 14.179 1.00 45.42 100 TYR E C 1
ATOM 10760 O O . TYR E 1 104 ? -19.970 24.124 14.177 1.00 46.02 100 TYR E O 1
ATOM 10769 N N . ASP E 1 105 ? -21.830 24.987 15.076 1.00 47.22 101 ASP E N 1
ATOM 10770 C CA . ASP E 1 105 ? -21.858 24.065 16.217 1.00 48.35 101 ASP E CA 1
ATOM 10771 C C . ASP E 1 105 ? -23.287 23.993 16.747 1.00 46.22 101 ASP E C 1
ATOM 10772 O O . ASP E 1 105 ? -23.910 25.025 16.996 1.00 43.86 101 ASP E O 1
ATOM 10777 N N . TYR E 1 106 ? -23.800 22.779 16.915 1.00 45.80 102 TYR E N 1
ATOM 10778 C CA . TYR E 1 106 ? -25.143 22.576 17.469 1.00 48.64 102 TYR E CA 1
ATOM 10779 C C . TYR E 1 106 ? -25.209 22.818 18.985 1.00 51.56 102 TYR E C 1
ATOM 10780 O O . TYR E 1 106 ? -26.298 23.020 19.537 1.00 52.93 102 TYR E O 1
ATOM 10789 N N . VAL E 1 107 ? -24.050 22.813 19.644 1.00 52.92 103 VAL E N 1
ATOM 10790 C CA . VAL E 1 107 ? -23.932 23.291 21.025 1.00 53.97 103 VAL E CA 1
ATOM 10791 C C . VAL E 1 107 ? -24.379 24.756 21.116 1.00 52.64 103 VAL E C 1
ATOM 10792 O O . VAL E 1 107 ? -25.077 25.128 22.060 1.00 57.39 103 VAL E O 1
ATOM 10796 N N . ASP E 1 108 ? -23.970 25.573 20.149 1.00 51.27 104 ASP E N 1
ATOM 10797 C CA . ASP E 1 108 ? -24.381 26.983 20.090 1.00 53.14 104 ASP E CA 1
ATOM 10798 C C . ASP E 1 108 ? -25.842 27.201 19.686 1.00 54.14 104 ASP E C 1
ATOM 10799 O O . ASP E 1 108 ? -26.439 28.200 20.085 1.00 57.52 104 ASP E O 1
ATOM 10804 N N . VAL E 1 109 ? -26.401 26.300 18.878 1.00 54.21 105 VAL E N 1
ATOM 10805 C CA . VAL E 1 109 ? -27.836 26.327 18.552 1.00 54.12 105 VAL E CA 1
ATOM 10806 C C . VAL E 1 109 ? -28.644 26.088 19.818 1.00 53.13 105 VAL E C 1
ATOM 10807 O O . VAL E 1 109 ? -29.625 26.789 20.065 1.00 54.21 105 VAL E O 1
ATOM 10811 N N . GLY E 1 110 ? -28.222 25.097 20.600 1.00 52.53 106 GLY E N 1
ATOM 10812 C CA . GLY E 1 110 ? -28.816 24.811 21.905 1.00 53.32 106 GLY E CA 1
ATOM 10813 C C . GLY E 1 110 ? -28.707 25.973 22.879 1.00 53.13 106 GLY E C 1
ATOM 10814 O O . GLY E 1 110 ? -29.674 26.318 23.552 1.00 53.53 106 GLY E O 1
ATOM 10815 N N . THR E 1 111 ? -27.530 26.583 22.946 1.00 54.01 107 THR E N 1
ATOM 10816 C CA . THR E 1 111 ? -27.296 27.714 23.846 1.00 56.40 107 THR E CA 1
ATOM 10817 C C . THR E 1 111 ? -28.222 28.899 23.526 1.00 58.46 107 THR E C 1
ATOM 10818 O O . THR E 1 111 ? -28.774 29.515 24.436 1.00 61.28 107 THR E O 1
ATOM 10822 N N . ALA E 1 112 ? -28.393 29.198 22.241 1.00 58.22 108 ALA E N 1
ATOM 10823 C CA . ALA E 1 112 ? -29.246 30.304 21.800 1.00 57.15 108 ALA E CA 1
ATOM 10824 C C . ALA E 1 112 ? -30.711 30.084 22.169 1.00 57.98 108 ALA E C 1
ATOM 10825 O O . ALA E 1 112 ? -31.385 31.004 22.638 1.00 56.89 108 ALA E O 1
ATOM 10827 N N . ILE E 1 113 ? -31.195 28.865 21.954 1.00 59.92 109 ILE E N 1
ATOM 10828 C CA . ILE E 1 113 ? -32.558 28.486 22.345 1.00 61.55 109 ILE E CA 1
ATOM 10829 C C . ILE E 1 113 ? -32.734 28.601 23.857 1.00 63.50 109 ILE E C 1
ATOM 10830 O O . ILE E 1 113 ? -33.785 29.040 24.330 1.00 67.25 109 ILE E O 1
ATOM 10835 N N . ASN E 1 114 ? -31.696 28.216 24.598 1.00 65.75 110 ASN E N 1
ATOM 10836 C CA . ASN E 1 114 ? -31.716 28.235 26.059 1.00 64.58 110 ASN E CA 1
ATOM 10837 C C . ASN E 1 114 ? -31.801 29.646 26.649 1.00 62.84 110 ASN E C 1
ATOM 10838 O O . ASN E 1 114 ? -32.634 29.898 27.511 1.00 63.22 110 ASN E O 1
ATOM 10843 N N . GLU E 1 115 ? -30.949 30.552 26.173 1.00 61.74 111 GLU E N 1
ATOM 10844 C CA . GLU E 1 115 ? -30.931 31.949 26.643 1.00 64.87 111 GLU E CA 1
ATOM 10845 C C . GLU E 1 115 ? -32.229 32.724 26.377 1.00 66.31 111 GLU E C 1
ATOM 10846 O O . GLU E 1 115 ? -32.570 33.642 27.125 1.00 69.17 111 GLU E O 1
ATOM 10852 N N . THR E 1 116 ? -32.926 32.367 25.303 1.00 68.07 112 THR E N 1
ATOM 10853 C CA . THR E 1 116 ? -34.272 32.882 25.022 1.00 67.04 112 THR E CA 1
ATOM 10854 C C . THR E 1 116 ? -35.286 32.293 26.016 1.00 67.39 112 THR E C 1
ATOM 10855 O O . THR E 1 116 ? -36.191 32.993 26.471 1.00 66.29 112 THR E O 1
ATOM 10859 N N . LEU E 1 117 ? -35.130 31.009 26.333 1.00 68.39 113 LEU E N 1
ATOM 10860 C CA . LEU E 1 117 ? -35.993 30.323 27.295 1.00 70.79 113 LEU E CA 1
ATOM 10861 C C . LEU E 1 117 ? -35.798 30.845 28.727 1.00 75.44 113 LEU E C 1
ATOM 10862 O O . LEU E 1 117 ? -36.770 31.107 29.436 1.00 75.94 113 LEU E O 1
ATOM 10867 N N . ALA E 1 118 ? -34.537 31.008 29.127 1.00 81.24 114 ALA E N 1
ATOM 10868 C CA . ALA E 1 118 ? -34.170 31.534 30.453 1.00 81.33 114 ALA E CA 1
ATOM 10869 C C . ALA E 1 118 ? -34.455 33.035 30.625 1.00 80.45 114 ALA E C 1
ATOM 10870 O O . ALA E 1 118 ? -34.739 33.485 31.735 1.00 85.82 114 ALA E O 1
ATOM 10872 N N . GLY E 1 119 ? -34.354 33.802 29.541 1.00 77.88 115 GLY E N 1
ATOM 10873 C CA . GLY E 1 119 ? -34.725 35.225 29.540 1.00 77.77 115 GLY E CA 1
ATOM 10874 C C . GLY E 1 119 ? -36.222 35.472 29.699 1.00 79.72 115 GLY E C 1
ATOM 10875 O O . GLY E 1 119 ? -36.633 36.436 30.347 1.00 79.78 115 GLY E O 1
ATOM 10876 N N . LEU E 1 120 ? -37.029 34.600 29.097 1.00 80.32 116 LEU E N 1
ATOM 10877 C CA . LEU E 1 120 ? -38.490 34.635 29.227 1.00 81.14 116 LEU E CA 1
ATOM 10878 C C . LEU E 1 120 ? -38.987 34.240 30.629 1.00 86.06 116 LEU E C 1
ATOM 10879 O O . LEU E 1 120 ? -40.070 34.663 31.045 1.00 86.78 116 LEU E O 1
ATOM 10884 N N . CYS E 1 121 ? -38.208 33.421 31.336 1.00 89.09 117 CYS E N 1
ATOM 10885 C CA . CYS E 1 121 ? -38.563 32.943 32.677 1.00 89.88 117 CYS E CA 1
ATOM 10886 C C . CYS E 1 121 ? -38.255 33.896 33.839 1.00 94.39 117 CYS E C 1
ATOM 10887 O O . CYS E 1 121 ? -38.909 33.809 34.880 1.00 102.83 117 CYS E O 1
ATOM 10890 N N . ASP E 1 122 ? -37.281 34.794 33.676 1.00 95.20 118 ASP E N 1
ATOM 10891 C CA . ASP E 1 122 ? -36.618 35.442 34.839 1.00 97.25 118 ASP E CA 1
ATOM 10892 C C . ASP E 1 122 ? -37.514 36.295 35.769 1.00 96.48 118 ASP E C 1
ATOM 10893 O O . ASP E 1 122 ? -37.177 36.489 36.939 1.00 97.85 118 ASP E O 1
ATOM 10898 N N . GLY E 1 123 ? -38.630 36.800 35.244 1.00 92.32 119 GLY E N 1
ATOM 10899 C CA . GLY E 1 123 ? -39.624 37.532 36.044 1.00 88.51 119 GLY E CA 1
ATOM 10900 C C . GLY E 1 123 ? -40.799 36.708 36.554 1.00 86.56 119 GLY E C 1
ATOM 10901 O O . GLY E 1 123 ? -41.447 37.102 37.525 1.00 83.89 119 GLY E O 1
ATOM 10902 N N . ILE E 1 124 ? -41.067 35.572 35.906 1.00 87.25 120 ILE E N 1
ATOM 10903 C CA . ILE E 1 124 ? -42.266 34.733 36.173 1.00 87.33 120 ILE E CA 1
ATOM 10904 C C . ILE E 1 124 ? -41.993 33.323 36.735 1.00 81.76 120 ILE E C 1
ATOM 10905 O O . ILE E 1 124 ? -42.942 32.604 37.058 1.00 78.74 120 ILE E O 1
ATOM 10910 N N . ILE E 1 125 ? -40.724 32.923 36.831 1.00 79.88 121 ILE E N 1
ATOM 10911 C CA . ILE E 1 125 ? -40.334 31.620 37.397 1.00 80.44 121 ILE E CA 1
ATOM 10912 C C . ILE E 1 125 ? -39.042 31.804 38.196 1.00 79.66 121 ILE E C 1
ATOM 10913 O O . ILE E 1 125 ? -38.141 32.538 37.778 1.00 77.95 121 ILE E O 1
ATOM 10918 N N . GLY E 1 126 ? -38.965 31.131 39.343 1.00 80.48 122 GLY E N 1
ATOM 10919 C CA . GLY E 1 126 ? -37.788 31.187 40.208 1.00 81.93 122 GLY E CA 1
ATOM 10920 C C . GLY E 1 126 ? -36.614 30.412 39.636 1.00 83.69 122 GLY E C 1
ATOM 10921 O O . GLY E 1 126 ? -36.806 29.425 38.930 1.00 80.54 122 GLY E O 1
ATOM 10922 N N . GLU E 1 127 ? -35.404 30.853 39.979 1.00 89.90 123 GLU E N 1
ATOM 10923 C CA . GLU E 1 127 ? -34.137 30.287 39.463 1.00 96.81 123 GLU E CA 1
ATOM 10924 C C . GLU E 1 127 ? -34.083 28.763 39.420 1.00 99.94 123 GLU E C 1
ATOM 10925 O O . GLU E 1 127 ? -33.672 28.179 38.420 1.00 101.33 123 GLU E O 1
ATOM 10931 N N . GLU E 1 128 ? -34.486 28.143 40.526 1.00 104.15 124 GLU E N 1
ATOM 10932 C CA . GLU E 1 128 ? -34.450 26.687 40.698 1.00 108.44 124 GLU E CA 1
ATOM 10933 C C . GLU E 1 128 ? -35.186 25.913 39.596 1.00 107.05 124 GLU E C 1
ATOM 10934 O O . GLU E 1 128 ? -34.714 24.859 39.164 1.00 105.42 124 GLU E O 1
ATOM 10940 N N . ASP E 1 129 ? -36.325 26.443 39.150 1.00 104.62 125 ASP E N 1
ATOM 10941 C CA . ASP E 1 129 ? -37.215 25.745 38.206 1.00 103.96 125 ASP E CA 1
ATOM 10942 C C . ASP E 1 129 ? -37.063 26.110 36.718 1.00 98.29 125 ASP E C 1
ATOM 10943 O O . ASP E 1 129 ? -37.795 25.570 35.880 1.00 96.37 125 ASP E O 1
ATOM 10948 N N . ILE E 1 130 ? -36.123 26.997 36.386 1.00 91.58 126 ILE E N 1
ATOM 10949 C CA . ILE E 1 130 ? -35.924 27.420 34.991 1.00 89.91 126 ILE E CA 1
ATOM 10950 C C . ILE E 1 130 ? -35.321 26.265 34.178 1.00 86.35 126 ILE E C 1
ATOM 10951 O O . ILE E 1 130 ? -34.217 25.812 34.496 1.00 87.22 126 ILE E O 1
ATOM 10956 N N . PRO E 1 131 ? -36.032 25.798 33.122 1.00 80.74 127 PRO E N 1
ATOM 10957 C CA . PRO E 1 131 ? -35.553 24.640 32.361 1.00 77.66 127 PRO E CA 1
ATOM 10958 C C . PRO E 1 131 ? -34.316 24.942 31.513 1.00 74.43 127 PRO E C 1
ATOM 10959 O O . PRO E 1 131 ? -34.086 26.097 31.130 1.00 70.68 127 PRO E O 1
ATOM 10963 N N . VAL E 1 132 ? -33.531 23.900 31.245 1.00 71.47 128 VAL E N 1
ATOM 10964 C CA . VAL E 1 132 ? -32.301 24.019 30.463 1.00 71.74 128 VAL E CA 1
ATOM 10965 C C . VAL E 1 132 ? -32.388 23.174 29.184 1.00 70.08 128 VAL E C 1
ATOM 10966 O O . VAL E 1 132 ? -32.452 21.937 29.247 1.00 68.38 128 VAL E O 1
ATOM 10970 N N . PHE E 1 133 ? -32.406 23.869 28.040 1.00 67.75 129 PHE E N 1
ATOM 10971 C CA . PHE E 1 133 ? -32.318 23.268 26.697 1.00 64.55 129 PHE E CA 1
ATOM 10972 C C . PHE E 1 133 ? -30.855 23.186 26.265 1.00 60.07 129 PHE E C 1
ATOM 10973 O O . PHE E 1 133 ? -30.127 24.184 26.311 1.00 58.12 129 PHE E O 1
ATOM 10981 N N . SER E 1 134 ? -30.441 22.000 25.828 1.00 56.87 130 SER E N 1
ATOM 10982 C CA . SER E 1 134 ? -29.037 21.729 25.512 1.00 55.67 130 SER E CA 1
ATOM 10983 C C . SER E 1 134 ? -28.875 20.686 24.409 1.00 55.14 130 SER E C 1
ATOM 10984 O O . SER E 1 134 ? -29.761 19.848 24.204 1.00 54.92 130 SER E O 1
ATOM 10987 N N . PHE E 1 135 ? -27.732 20.739 23.721 1.00 52.86 131 PHE E N 1
ATOM 10988 C CA . PHE E 1 135 ? -27.328 19.693 22.770 1.00 53.19 131 PHE E CA 1
ATOM 10989 C C . PHE E 1 135 ? -26.386 18.700 23.446 1.00 53.15 131 PHE E C 1
ATOM 10990 O O . PHE E 1 135 ? -25.467 19.107 24.161 1.00 52.71 131 PHE E O 1
ATOM 10998 N N . ASN E 1 136 ? -26.608 17.410 23.196 1.00 53.18 132 ASN E N 1
ATOM 10999 C CA . ASN E 1 136 ? -25.743 16.348 23.700 1.00 55.88 132 ASN E CA 1
ATOM 11000 C C . ASN E 1 136 ? -24.742 15.934 22.618 1.00 58.82 132 ASN E C 1
ATOM 11001 O O . ASN E 1 136 ? -25.134 15.387 21.588 1.00 60.99 132 ASN E O 1
ATOM 11006 N N . LYS E 1 137 ? -23.455 16.187 22.869 1.00 62.89 133 LYS E N 1
ATOM 11007 C CA . LYS E 1 137 ? -22.363 15.790 21.967 1.00 66.04 133 LYS E CA 1
ATOM 11008 C C . LYS E 1 137 ? -22.330 14.291 21.681 1.00 68.09 133 LYS E C 1
ATOM 11009 O O . LYS E 1 137 ? -22.058 13.877 20.553 1.00 69.49 133 LYS E O 1
ATOM 11015 N N . HIS E 1 138 ? -22.593 13.498 22.716 1.00 69.55 134 HIS E N 1
ATOM 11016 C CA . HIS E 1 138 ? -22.404 12.049 22.681 1.00 72.73 134 HIS E CA 1
ATOM 11017 C C . HIS E 1 138 ? -23.472 11.328 21.856 1.00 70.03 134 HIS E C 1
ATOM 11018 O O . HIS E 1 138 ? -23.139 10.483 21.027 1.00 66.44 134 HIS E O 1
ATOM 11025 N N . SER E 1 139 ? -24.741 11.655 22.103 1.00 67.92 135 SER E N 1
ATOM 11026 C CA . SER E 1 139 ? -25.884 11.029 21.413 1.00 64.84 135 SER E CA 1
ATOM 11027 C C . SER E 1 139 ? -26.328 11.754 20.137 1.00 64.36 135 SER E C 1
ATOM 11028 O O . SER E 1 139 ? -27.046 11.177 19.321 1.00 62.31 135 SER E O 1
ATOM 11031 N N . LYS E 1 140 ? -25.897 13.004 19.977 1.00 66.27 136 LYS E N 1
ATOM 11032 C CA . LYS E 1 140 ? -26.285 13.859 18.841 1.00 68.83 136 LYS E CA 1
ATOM 11033 C C . LYS E 1 140 ? -27.798 14.148 18.825 1.00 66.18 136 LYS E C 1
ATOM 11034 O O . LYS E 1 140 ? -28.432 14.202 17.767 1.00 68.28 136 LYS E O 1
ATOM 11040 N N . LYS E 1 141 ? -28.344 14.340 20.026 1.00 62.63 137 LYS E N 1
ATOM 11041 C CA . LYS E 1 141 ? -29.767 14.601 20.253 1.00 59.87 137 LYS E CA 1
ATOM 11042 C C . LYS E 1 141 ? -29.898 15.714 21.270 1.00 57.18 137 LYS E C 1
ATOM 11043 O O . LYS E 1 141 ? -29.125 15.776 22.215 1.00 57.94 137 LYS E O 1
ATOM 11049 N N . PHE E 1 142 ? -30.883 16.582 21.080 1.00 56.22 138 PHE E N 1
ATOM 11050 C CA . PHE E 1 142 ? -31.133 17.672 22.014 1.00 56.64 138 PHE E CA 1
ATOM 11051 C C . PHE E 1 142 ? -31.909 17.154 23.227 1.00 59.04 138 PHE E C 1
ATOM 11052 O O . PHE E 1 142 ? -32.596 16.127 23.145 1.00 57.97 138 PHE E O 1
ATOM 11060 N N . GLU E 1 143 ? -31.760 17.861 24.350 1.00 60.52 139 GLU E N 1
ATOM 11061 C CA . GLU E 1 143 ? -32.330 17.459 25.641 1.00 61.21 139 GLU E CA 1
ATOM 11062 C C . GLU E 1 143 ? -32.913 18.648 26.404 1.00 64.29 139 GLU E C 1
ATOM 11063 O O . GLU E 1 143 ? -32.440 19.781 26.271 1.00 64.96 139 GLU E O 1
ATOM 11069 N N . ILE E 1 144 ? -33.936 18.369 27.210 1.00 68.96 140 ILE E N 1
ATOM 11070 C CA . ILE E 1 144 ? -34.571 19.369 28.079 1.00 73.15 140 ILE E CA 1
ATOM 11071 C C . ILE E 1 144 ? -34.478 18.901 29.534 1.00 76.24 140 ILE E C 1
ATOM 11072 O O . ILE E 1 144 ? -35.068 17.873 29.895 1.00 75.09 140 ILE E O 1
ATOM 11077 N N . THR E 1 145 ? -33.742 19.665 30.349 1.00 78.06 141 THR E N 1
ATOM 11078 C CA . THR E 1 145 ? -33.563 19.381 31.780 1.00 80.16 141 THR E CA 1
ATOM 11079 C C . THR E 1 145 ? -34.533 20.210 32.630 1.00 79.75 141 THR E C 1
ATOM 11080 O O . THR E 1 145 ? -34.551 21.437 32.544 1.00 75.18 141 THR E O 1
ATOM 11084 N N . THR E 1 146 ? -35.308 19.522 33.467 1.00 84.71 142 THR E N 1
ATOM 11085 C CA . THR E 1 146 ? -36.378 20.133 34.268 1.00 88.51 142 THR E CA 1
ATOM 11086 C C . THR E 1 146 ? -36.443 19.584 35.699 1.00 92.54 142 THR E C 1
ATOM 11087 O O . THR E 1 146 ? -35.909 18.507 35.991 1.00 91.15 142 THR E O 1
ATOM 11091 N N . THR E 1 147 ? -37.105 20.347 36.573 1.00 94.62 143 THR E N 1
ATOM 11092 C CA . THR E 1 147 ? -37.472 19.898 37.927 1.00 93.81 143 THR E CA 1
ATOM 11093 C C . THR E 1 147 ? -38.930 19.425 37.950 1.00 97.37 143 THR E C 1
ATOM 11094 O O . THR E 1 147 ? -39.746 19.862 37.132 1.00 97.54 143 THR E O 1
ATOM 11098 N N . GLU E 1 148 ? -39.243 18.531 38.888 1.00 100.50 144 GLU E N 1
ATOM 11099 C CA . GLU E 1 148 ? -40.602 17.982 39.056 1.00 100.17 144 GLU E CA 1
ATOM 11100 C C . GLU E 1 148 ? -41.645 19.056 39.374 1.00 96.68 144 GLU E C 1
ATOM 11101 O O . GLU E 1 148 ? -42.802 18.947 38.962 1.00 91.75 144 GLU E O 1
ATOM 11107 N N . ASN E 1 149 ? -41.216 20.080 40.109 1.00 97.45 145 ASN E N 1
ATOM 11108 C CA . ASN E 1 149 ? -42.048 21.238 40.445 1.00 99.22 145 ASN E CA 1
ATOM 11109 C C . ASN E 1 149 ? -42.444 22.067 39.207 1.00 100.99 145 ASN E C 1
ATOM 11110 O O . ASN E 1 149 ? -43.566 22.581 39.131 1.00 100.80 145 ASN E O 1
ATOM 11115 N N . PHE E 1 150 ? -41.523 22.190 38.249 1.00 100.74 146 PHE E N 1
ATOM 11116 C CA . PHE E 1 150 ? -41.804 22.847 36.965 1.00 95.80 146 PHE E CA 1
ATOM 11117 C C . PHE E 1 150 ? -42.785 22.039 36.109 1.00 92.84 146 PHE E C 1
ATOM 11118 O O . PHE E 1 150 ? -43.715 22.608 35.534 1.00 90.36 146 PHE E O 1
ATOM 11126 N N . ARG E 1 151 ? -42.561 20.727 36.019 1.00 89.34 147 ARG E N 1
ATOM 11127 C CA . ARG E 1 151 ? -43.425 19.824 35.244 1.00 89.50 147 ARG E CA 1
ATOM 11128 C C . ARG E 1 151 ? -44.899 19.897 35.656 1.00 91.13 147 ARG E C 1
ATOM 11129 O O . ARG E 1 151 ? -45.785 19.917 34.799 1.00 94.29 147 ARG E O 1
ATOM 11137 N N . ASN E 1 152 ? -45.149 19.943 36.963 1.00 94.08 148 ASN E N 1
ATOM 11138 C CA . ASN E 1 152 ? -46.517 20.006 37.500 1.00 93.72 148 ASN E CA 1
ATOM 11139 C C . ASN E 1 152 ? -47.161 21.384 37.342 1.00 93.87 148 ASN E C 1
ATOM 11140 O O . ASN E 1 152 ? -48.355 21.480 37.052 1.00 93.31 148 ASN E O 1
ATOM 11145 N N . GLY E 1 153 ? -46.369 22.437 37.531 1.00 94.80 149 GLY E N 1
ATOM 11146 C CA . GLY E 1 153 ? -46.840 23.817 37.380 1.00 95.05 149 GLY E CA 1
ATOM 11147 C C . GLY E 1 153 ? -46.992 24.313 35.947 1.00 97.64 149 GLY E C 1
ATOM 11148 O O . GLY E 1 153 ? -47.970 24.998 35.630 1.00 96.23 149 GLY E O 1
ATOM 11149 N N . HIS E 1 154 ? -46.030 23.973 35.084 1.00 100.97 150 HIS E N 1
ATOM 11150 C CA . HIS E 1 154 ? -45.917 24.576 33.739 1.00 100.27 150 HIS E CA 1
ATOM 11151 C C . HIS E 1 154 ? -45.598 23.592 32.601 1.00 96.40 150 HIS E C 1
ATOM 11152 O O . HIS E 1 154 ? -45.241 22.432 32.829 1.00 95.43 150 HIS E O 1
ATOM 11159 N N . PHE E 1 155 ? -45.748 24.096 31.374 1.00 90.58 151 PHE E N 1
ATOM 11160 C CA . PHE E 1 155 ? -45.283 23.443 30.143 1.00 82.87 151 PHE E CA 1
ATOM 11161 C C . PHE E 1 155 ? -44.384 24.410 29.355 1.00 78.66 151 PHE E C 1
ATOM 11162 O O . PHE E 1 155 ? -44.563 25.631 29.417 1.00 69.92 151 PHE E O 1
ATOM 11170 N N . ILE E 1 156 ? -43.426 23.851 28.614 1.00 78.43 152 ILE E N 1
ATOM 11171 C CA . ILE E 1 156 ? -42.671 24.597 27.595 1.00 76.93 152 ILE E CA 1
ATOM 11172 C C . ILE E 1 156 ? -43.474 24.588 26.291 1.00 71.75 152 ILE E C 1
ATOM 11173 O O . ILE E 1 156 ? -44.109 23.584 25.952 1.00 65.03 152 ILE E O 1
ATOM 11178 N N . MET E 1 157 ? -43.425 25.705 25.564 1.00 71.01 153 MET E N 1
ATOM 11179 C CA . MET E 1 157 ? -44.101 25.838 24.266 1.00 72.32 153 MET E CA 1
ATOM 11180 C C . MET E 1 157 ? -43.097 25.959 23.126 1.00 67.28 153 MET E C 1
ATOM 11181 O O . MET E 1 157 ? -42.176 26.770 23.199 1.00 61.78 153 MET E O 1
ATOM 11186 N N . PHE E 1 158 ? -43.294 25.140 22.092 1.00 65.00 154 PHE E N 1
ATOM 11187 C CA . PHE E 1 158 ? -42.571 25.214 20.816 1.00 62.17 154 PHE E CA 1
ATOM 11188 C C . PHE E 1 158 ? -43.564 25.642 19.748 1.00 58.09 154 PHE E C 1
ATOM 11189 O O . PHE E 1 158 ? -44.664 25.089 19.681 1.00 55.67 154 PHE E O 1
ATOM 11197 N N . ASN E 1 159 ? -43.178 26.590 18.893 1.00 55.80 155 ASN E N 1
ATOM 11198 C CA . ASN E 1 159 ? -43.962 26.903 17.681 1.00 53.98 155 ASN E CA 1
ATOM 11199 C C . ASN E 1 159 ? -43.733 25.837 16.589 1.00 53.85 155 ASN E C 1
ATOM 11200 O O . ASN E 1 159 ? -43.014 24.853 16.819 1.00 52.66 155 ASN E O 1
ATOM 11205 N N . ASP E 1 160 ? -44.337 26.029 15.413 1.00 54.12 156 ASP E N 1
ATOM 11206 C CA . ASP E 1 160 ? -44.356 24.984 14.369 1.00 52.39 156 ASP E CA 1
ATOM 11207 C C . ASP E 1 160 ? -42.955 24.625 13.866 1.00 51.71 156 ASP E C 1
ATOM 11208 O O . ASP E 1 160 ? -42.602 23.449 13.800 1.00 51.67 156 ASP E O 1
ATOM 11213 N N . ASP E 1 161 ? -42.160 25.640 13.539 1.00 49.44 157 ASP E N 1
ATOM 11214 C CA . ASP E 1 161 ? -40.783 25.439 13.070 1.00 48.90 157 ASP E CA 1
ATOM 11215 C C . ASP E 1 161 ? -39.923 24.643 14.066 1.00 50.56 157 ASP E C 1
ATOM 11216 O O . ASP E 1 161 ? -39.197 23.730 13.666 1.00 50.45 157 ASP E O 1
ATOM 11221 N N . MET E 1 162 ? -40.006 24.998 15.349 1.00 51.98 158 MET E N 1
ATOM 11222 C CA . MET E 1 162 ? -39.350 24.243 16.427 1.00 51.48 158 MET E CA 1
ATOM 11223 C C . MET E 1 162 ? -39.890 22.812 16.489 1.00 48.94 158 MET E C 1
ATOM 11224 O O . MET E 1 162 ? -39.134 21.848 16.567 1.00 48.93 158 MET E O 1
ATOM 11229 N N . ARG E 1 163 ? -41.211 22.700 16.477 1.00 47.31 159 ARG E N 1
ATOM 11230 C CA . ARG E 1 163 ? -41.906 21.404 16.471 1.00 48.14 159 ARG E CA 1
ATOM 11231 C C . ARG E 1 163 ? -41.384 20.430 15.386 1.00 46.24 159 ARG E C 1
ATOM 11232 O O . ARG E 1 163 ? -41.136 19.258 15.663 1.00 43.38 159 ARG E O 1
ATOM 11240 N N . VAL E 1 164 ? -41.205 20.940 14.167 1.00 45.90 160 VAL E N 1
ATOM 11241 C CA . VAL E 1 164 ? -40.788 20.134 13.009 1.00 42.93 160 VAL E CA 1
ATOM 11242 C C . VAL E 1 164 ? -39.287 19.811 13.051 1.00 43.33 160 VAL E C 1
ATOM 11243 O O . VAL E 1 164 ? -38.892 18.662 12.871 1.00 43.68 160 VAL E O 1
ATOM 11247 N N . ASP E 1 165 ? -38.452 20.824 13.276 1.00 43.83 161 ASP E N 1
ATOM 11248 C CA . ASP E 1 165 ? -36.990 20.635 13.314 1.00 44.28 161 ASP E CA 1
ATOM 11249 C C . ASP E 1 165 ? -36.498 19.800 14.512 1.00 45.22 161 ASP E C 1
ATOM 11250 O O . ASP E 1 165 ? -35.437 19.161 14.437 1.00 41.40 161 ASP E O 1
ATOM 11255 N N . PHE E 1 166 ? -37.268 19.816 15.602 1.00 46.09 162 PHE E N 1
ATOM 11256 C CA . PHE E 1 166 ? -36.993 18.992 16.777 1.00 46.91 162 PHE E CA 1
ATOM 11257 C C . PHE E 1 166 ? -38.150 17.993 16.981 1.00 50.60 162 PHE E C 1
ATOM 11258 O O . PHE E 1 166 ? -38.727 17.900 18.064 1.00 53.68 162 PHE E O 1
ATOM 11266 N N . ASN E 1 167 ? -38.444 17.221 15.934 1.00 52.67 163 ASN E N 1
ATOM 11267 C CA . ASN E 1 167 ? -39.686 16.402 15.847 1.00 54.02 163 ASN E CA 1
ATOM 11268 C C . ASN E 1 167 ? -39.779 15.126 16.676 1.00 56.52 163 ASN E C 1
ATOM 11269 O O . ASN E 1 167 ? -40.856 14.516 16.724 1.00 58.73 163 ASN E O 1
ATOM 11274 N N . SER E 1 168 ? -38.691 14.705 17.308 1.00 57.74 164 SER E N 1
ATOM 11275 C CA . SER E 1 168 ? -38.695 13.435 18.051 1.00 60.77 164 SER E CA 1
ATOM 11276 C C . SER E 1 168 ? -39.070 13.555 19.539 1.00 61.63 164 SER E C 1
ATOM 11277 O O . SER E 1 168 ? -39.174 12.542 20.226 1.00 58.17 164 SER E O 1
ATOM 11280 N N . PHE E 1 169 ? -39.249 14.780 20.036 1.00 64.70 165 PHE E N 1
ATOM 11281 C CA . PHE E 1 169 ? -39.962 15.005 21.297 1.00 67.51 165 PHE E CA 1
ATOM 11282 C C . PHE E 1 169 ? -41.441 14.699 21.049 1.00 74.74 165 PHE E C 1
ATOM 11283 O O . PHE E 1 169 ? -41.908 14.785 19.907 1.00 77.41 165 PHE E O 1
ATOM 11291 N N . GLU E 1 170 ? -42.177 14.353 22.105 1.00 80.90 166 GLU E N 1
ATOM 11292 C CA . GLU E 1 170 ? -43.636 14.155 21.991 1.00 85.56 166 GLU E CA 1
ATOM 11293 C C . GLU E 1 170 ? -44.375 15.479 22.257 1.00 83.08 166 GLU E C 1
ATOM 11294 O O . GLU E 1 170 ? -43.996 16.248 23.147 1.00 81.99 166 GLU E O 1
ATOM 11300 N N . PHE E 1 171 ? -45.416 15.736 21.465 1.00 80.23 167 PHE E N 1
ATOM 11301 C CA . PHE E 1 171 ? -46.069 17.055 21.410 1.00 77.70 167 PHE E CA 1
ATOM 11302 C C . PHE E 1 171 ? -47.588 16.996 21.590 1.00 80.01 167 PHE E C 1
ATOM 11303 O O . PHE E 1 171 ? -48.212 15.947 21.417 1.00 78.73 167 PHE E O 1
ATOM 11311 N N . ASP E 1 172 ? -48.162 18.154 21.918 1.00 82.64 168 ASP E N 1
ATOM 11312 C CA . ASP E 1 172 ? -49.602 18.310 22.153 1.00 86.45 168 ASP E CA 1
ATOM 11313 C C . ASP E 1 172 ? -50.033 19.701 21.666 1.00 84.78 168 ASP E C 1
ATOM 11314 O O . ASP E 1 172 ? -49.637 20.715 22.246 1.00 79.94 168 ASP E O 1
ATOM 11319 N N . ASP E 1 173 ? -50.830 19.745 20.599 1.00 85.79 169 ASP E N 1
ATOM 11320 C CA . ASP E 1 173 ? -51.207 21.019 19.954 1.00 89.52 169 ASP E CA 1
ATOM 11321 C C . ASP E 1 173 ? -52.368 21.725 20.667 1.00 88.96 169 ASP E C 1
ATOM 11322 O O . ASP E 1 173 ? -53.490 21.212 20.693 1.00 86.87 169 ASP E O 1
ATOM 11327 N N . ILE E 1 174 ? -52.090 22.906 21.221 1.00 88.54 170 ILE E N 1
ATOM 11328 C CA . ILE E 1 174 ? -53.110 23.709 21.924 1.00 91.89 170 ILE E CA 1
ATOM 11329 C C . ILE E 1 174 ? -53.862 24.671 20.995 1.00 92.74 170 ILE E C 1
ATOM 11330 O O . ILE E 1 174 ? -55.056 24.914 21.190 1.00 92.43 170 ILE E O 1
ATOM 11335 N N . ASP E 1 175 ? -53.164 25.213 19.998 1.00 93.40 171 ASP E N 1
ATOM 11336 C CA . ASP E 1 175 ? -53.779 26.050 18.958 1.00 94.82 171 ASP E CA 1
ATOM 11337 C C . ASP E 1 175 ? -53.080 25.788 17.615 1.00 92.36 171 ASP E C 1
ATOM 11338 O O . ASP E 1 175 ? -52.269 24.866 17.512 1.00 89.95 171 ASP E O 1
ATOM 11343 N N . GLU E 1 176 ? -53.404 26.576 16.591 1.00 93.34 172 GLU E N 1
ATOM 11344 C CA . GLU E 1 176 ? -52.852 26.344 15.240 1.00 93.28 172 GLU E CA 1
ATOM 11345 C C . GLU E 1 176 ? -51.366 26.713 15.026 1.00 92.39 172 GLU E C 1
ATOM 11346 O O . GLU E 1 176 ? -50.787 26.323 14.007 1.00 94.48 172 GLU E O 1
ATOM 11352 N N . GLU E 1 177 ? -50.752 27.438 15.966 1.00 88.37 173 GLU E N 1
ATOM 11353 C CA . GLU E 1 177 ? -49.300 27.726 15.913 1.00 83.91 173 GLU E CA 1
ATOM 11354 C C . GLU E 1 177 ? -48.461 26.957 16.951 1.00 78.20 173 GLU E C 1
ATOM 11355 O O . GLU E 1 177 ? -47.478 26.306 16.581 1.00 81.49 173 GLU E O 1
ATOM 11361 N N . TYR E 1 178 ? -48.854 27.024 18.226 1.00 70.25 174 TYR E N 1
ATOM 11362 C CA . TYR E 1 178 ? -48.029 26.526 19.350 1.00 65.19 174 TYR E CA 1
ATOM 11363 C C . TYR E 1 178 ? -48.359 25.095 19.812 1.00 63.18 174 TYR E C 1
ATOM 11364 O O . TYR E 1 178 ? -49.481 24.621 19.661 1.00 59.89 174 TYR E O 1
ATOM 11373 N N . SER E 1 179 ? -47.348 24.420 20.356 1.00 65.47 175 SER E N 1
ATOM 11374 C CA . SER E 1 179 ? -47.463 23.052 20.867 1.00 68.48 175 SER E CA 1
ATOM 11375 C C . SER E 1 179 ? -46.776 22.938 22.224 1.00 71.19 175 SER E C 1
ATOM 11376 O O . SER E 1 179 ? -45.775 23.610 22.482 1.00 70.54 175 SER E O 1
ATOM 11379 N N . LEU E 1 180 ? -47.324 22.082 23.084 1.00 73.18 176 LEU E N 1
ATOM 11380 C CA . LEU E 1 180 ? -46.756 21.822 24.408 1.00 74.29 176 LEU E CA 1
ATOM 11381 C C . LEU E 1 180 ? -45.751 20.694 24.292 1.00 74.36 176 LEU E C 1
ATOM 11382 O O . LEU E 1 180 ? -46.013 19.716 23.591 1.00 75.73 176 LEU E O 1
ATOM 11387 N N . VAL E 1 181 ? -44.615 20.834 24.977 1.00 74.62 177 VAL E N 1
ATOM 11388 C CA . VAL E 1 181 ? -43.622 19.762 25.085 1.00 75.30 177 VAL E CA 1
ATOM 11389 C C . VAL E 1 181 ? -43.938 18.956 26.344 1.00 76.43 177 VAL E C 1
ATOM 11390 O O . VAL E 1 181 ? -43.766 19.447 27.464 1.00 74.95 177 VAL E O 1
ATOM 11394 N N . ILE E 1 182 ? -44.410 17.726 26.153 1.00 78.92 178 ILE E N 1
ATOM 11395 C CA . ILE E 1 182 ? -44.773 16.847 27.267 1.00 83.68 178 ILE E CA 1
ATOM 11396 C C . ILE E 1 182 ? -43.494 16.272 27.887 1.00 85.62 178 ILE E C 1
ATOM 11397 O O . ILE E 1 182 ? -42.692 15.648 27.188 1.00 84.02 178 ILE E O 1
ATOM 11402 N N . LEU E 1 183 ? -43.334 16.479 29.198 1.00 88.68 179 LEU E N 1
ATOM 11403 C CA . LEU E 1 183 ? -42.129 16.084 29.948 1.00 88.20 179 LEU E CA 1
ATOM 11404 C C . LEU E 1 183 ? -42.501 15.260 31.187 1.00 88.20 179 LEU E C 1
ATOM 11405 O O . LEU E 1 183 ? -43.358 15.675 31.965 1.00 84.88 179 LEU E O 1
ATOM 11410 N N . ASN E 1 184 ? -41.854 14.101 31.352 1.00 90.11 180 ASN E N 1
ATOM 11411 C CA . ASN E 1 184 ? -42.091 13.192 32.493 1.00 90.52 180 ASN E CA 1
ATOM 11412 C C . ASN E 1 184 ? -40.885 12.996 33.432 1.00 90.57 180 ASN E C 1
ATOM 11413 O O . ASN E 1 184 ? -41.064 12.930 34.649 1.00 94.05 180 ASN E O 1
ATOM 11418 N N . GLU E 1 185 ? -39.679 12.894 32.873 1.00 89.46 181 GLU E N 1
ATOM 11419 C CA . GLU E 1 185 ? -38.442 12.715 33.655 1.00 87.35 181 GLU E CA 1
ATOM 11420 C C . GLU E 1 185 ? -37.715 14.049 33.850 1.00 84.59 181 GLU E C 1
ATOM 11421 O O . GLU E 1 185 ? -38.150 15.080 33.334 1.00 85.36 181 GLU E O 1
ATOM 11427 N N . ASP E 1 186 ? -36.614 14.024 34.599 1.00 82.29 182 ASP E N 1
ATOM 11428 C CA . ASP E 1 186 ? -35.772 15.218 34.791 1.00 81.69 182 ASP E CA 1
ATOM 11429 C C . ASP E 1 186 ? -35.104 15.621 33.484 1.00 78.57 182 ASP E C 1
ATOM 11430 O O . ASP E 1 186 ? -35.207 16.775 33.065 1.00 77.25 182 ASP E O 1
ATOM 11435 N N . VAL E 1 187 ? -34.423 14.659 32.865 1.00 74.04 183 VAL E N 1
ATOM 11436 C CA . VAL E 1 187 ? -33.795 14.828 31.556 1.00 72.27 183 VAL E CA 1
ATOM 11437 C C . VAL E 1 187 ? -34.605 14.030 30.533 1.00 72.43 183 VAL E C 1
ATOM 11438 O O . VAL E 1 187 ? -34.629 12.797 30.582 1.00 73.02 183 VAL E O 1
ATOM 11442 N N . GLU E 1 188 ? -35.282 14.743 29.632 1.00 72.37 184 GLU E N 1
ATOM 11443 C CA . GLU E 1 188 ? -35.978 14.135 28.487 1.00 72.41 184 GLU E CA 1
ATOM 11444 C C . GLU E 1 188 ? -35.203 14.429 27.195 1.00 69.72 184 GLU E C 1
ATOM 11445 O O . GLU E 1 188 ? -34.725 15.546 26.988 1.00 65.61 184 GLU E O 1
ATOM 11451 N N . THR E 1 189 ? -35.095 13.420 26.334 1.00 68.78 185 THR E N 1
ATOM 11452 C CA . THR E 1 189 ? -34.307 13.510 25.103 1.00 71.38 185 THR E CA 1
ATOM 11453 C C . THR E 1 189 ? -35.156 13.192 23.865 1.00 69.49 185 THR E C 1
ATOM 11454 O O . THR E 1 189 ? -36.247 12.643 23.976 1.00 71.89 185 THR E O 1
ATOM 11458 N N . GLN E 1 190 ? -34.640 13.552 22.694 1.00 67.45 186 GLN E N 1
ATOM 11459 C CA . GLN E 1 190 ? -35.250 13.186 21.415 1.00 66.57 186 GLN E CA 1
ATOM 11460 C C . GLN E 1 190 ? -35.220 11.669 21.200 1.00 64.68 186 GLN E C 1
ATOM 11461 O O . GLN E 1 190 ? -34.247 11.009 21.548 1.00 67.12 186 GLN E O 1
ATOM 11467 N N . ASP E 1 191 ? -36.290 11.129 20.626 1.00 63.38 187 ASP E N 1
ATOM 11468 C CA . ASP E 1 191 ? -36.345 9.712 20.217 1.00 63.27 187 ASP E CA 1
ATOM 11469 C C . ASP E 1 191 ? -35.454 9.369 19.009 1.00 60.87 187 ASP E C 1
ATOM 11470 O O . ASP E 1 191 ? -35.186 8.193 18.751 1.00 58.98 187 ASP E O 1
ATOM 11475 N N . ALA E 1 192 ? -35.021 10.390 18.269 1.00 60.79 188 ALA E N 1
ATOM 11476 C CA . ALA E 1 192 ? -34.215 10.238 17.052 1.00 59.03 188 ALA E CA 1
ATOM 11477 C C . ALA E 1 192 ? -33.482 11.547 16.763 1.00 58.22 188 ALA E C 1
ATOM 11478 O O . ALA E 1 192 ? -33.989 12.632 17.066 1.00 57.53 188 ALA E O 1
ATOM 11480 N N . SER E 1 193 ? -32.291 11.438 16.180 1.00 57.79 189 SER E N 1
ATOM 11481 C CA . SER E 1 193 ? -31.501 12.609 15.803 1.00 56.14 189 SER E CA 1
ATOM 11482 C C . SER E 1 193 ? -32.201 13.348 14.668 1.00 54.73 189 SER E C 1
ATOM 11483 O O . SER E 1 193 ? -32.712 12.712 13.746 1.00 53.41 189 SER E O 1
ATOM 11486 N N . THR E 1 194 ? -32.230 14.678 14.755 1.00 53.78 190 THR E N 1
ATOM 11487 C CA . THR E 1 194 ? -32.865 15.524 13.734 1.00 53.01 190 THR E CA 1
ATOM 11488 C C . THR E 1 194 ? -31.893 16.528 13.092 1.00 50.28 190 THR E C 1
ATOM 11489 O O . THR E 1 194 ? -32.307 17.593 12.641 1.00 50.79 190 THR E O 1
ATOM 11493 N N . LEU E 1 195 ? -30.617 16.170 13.010 1.00 47.89 191 LEU E N 1
ATOM 11494 C CA . LEU E 1 195 ? -29.604 17.069 12.463 1.00 47.87 191 LEU E CA 1
ATOM 11495 C C . LEU E 1 195 ? -29.819 17.350 10.976 1.00 48.34 191 LEU E C 1
ATOM 11496 O O . LEU E 1 195 ? -29.557 18.463 10.501 1.00 48.40 191 LEU E O 1
ATOM 11501 N N . GLU E 1 196 ? -30.337 16.358 10.260 1.00 49.68 192 GLU E N 1
ATOM 11502 C CA . GLU E 1 196 ? -30.728 16.520 8.855 1.00 50.61 192 GLU E CA 1
ATOM 11503 C C . GLU E 1 196 ? -31.765 17.640 8.622 1.00 47.51 192 GLU E C 1
ATOM 11504 O O . GLU E 1 196 ? -31.792 18.232 7.546 1.00 48.51 192 GLU E O 1
ATOM 11510 N N . PHE E 1 197 ? -32.594 17.929 9.628 1.00 46.22 193 PHE E N 1
ATOM 11511 C CA . PHE E 1 197 ? -33.552 19.058 9.591 1.00 44.70 193 PHE E CA 1
ATOM 11512 C C . PHE E 1 197 ? -32.950 20.426 9.922 1.00 42.06 193 PHE E C 1
ATOM 11513 O O . PHE E 1 197 ? -33.600 21.443 9.688 1.00 44.08 193 PHE E O 1
ATOM 11521 N N . LEU E 1 198 ? -31.744 20.458 10.483 1.00 39.79 194 LEU E N 1
ATOM 11522 C CA . LEU E 1 198 ? -31.110 21.720 10.900 1.00 39.80 194 LEU E CA 1
ATOM 11523 C C . LEU E 1 198 ? -30.101 22.283 9.897 1.00 38.47 194 LEU E C 1
ATOM 11524 O O . LEU E 1 198 ? -29.979 23.508 9.767 1.00 40.36 194 LEU E O 1
ATOM 11529 N N . THR E 1 199 ? -29.369 21.410 9.207 1.00 37.14 195 THR E N 1
ATOM 11530 C CA . THR E 1 199 ? -28.395 21.853 8.200 1.00 37.20 195 THR E CA 1
ATOM 11531 C C . THR E 1 199 ? -29.012 22.689 7.063 1.00 37.79 195 THR E C 1
ATOM 11532 O O . THR E 1 199 ? -30.052 22.308 6.514 1.00 36.39 195 THR E O 1
ATOM 11536 N N . PRO E 1 200 ? -28.368 23.825 6.710 1.00 39.22 196 PRO E N 1
ATOM 11537 C CA . PRO E 1 200 ? -28.766 24.582 5.533 1.00 39.69 196 PRO E CA 1
ATOM 11538 C C . PRO E 1 200 ? -28.163 24.051 4.229 1.00 41.17 196 PRO E C 1
ATOM 11539 O O . PRO E 1 200 ? -28.701 24.354 3.177 1.00 44.18 196 PRO E O 1
ATOM 11543 N N . ILE E 1 201 ? -27.088 23.257 4.297 1.00 40.94 197 ILE E N 1
ATOM 11544 C CA . ILE E 1 201 ? -26.350 22.812 3.104 1.00 40.77 197 ILE E CA 1
ATOM 11545 C C . ILE E 1 201 ? -27.155 21.731 2.381 1.00 41.17 197 ILE E C 1
ATOM 11546 O O . ILE E 1 201 ? -27.472 20.706 2.976 1.00 42.27 197 ILE E O 1
ATOM 11551 N N . SER E 1 202 ? -27.473 21.961 1.104 1.00 41.94 198 SER E N 1
ATOM 11552 C CA . SER E 1 202 ? -28.239 20.992 0.298 1.00 40.94 198 SER E CA 1
ATOM 11553 C C . SER E 1 202 ? -27.342 20.223 -0.662 1.00 40.41 198 SER E C 1
ATOM 11554 O O . SER E 1 202 ? -27.217 19.011 -0.551 1.00 42.47 198 SER E O 1
ATOM 11557 N N A HIS E 1 203 ? -26.725 20.948 -1.594 0.50 40.03 199 HIS E N 1
ATOM 11558 N N B HIS E 1 203 ? -26.716 20.923 -1.595 0.50 39.42 199 HIS E N 1
ATOM 11559 C CA A HIS E 1 203 ? -25.911 20.376 -2.676 0.50 39.77 199 HIS E CA 1
ATOM 11560 C CA B HIS E 1 203 ? -25.805 20.265 -2.520 0.50 38.70 199 HIS E CA 1
ATOM 11561 C C A HIS E 1 203 ? -24.566 21.104 -2.749 0.50 39.91 199 HIS E C 1
ATOM 11562 C C B HIS E 1 203 ? -24.591 21.115 -2.834 0.50 39.37 199 HIS E C 1
ATOM 11563 O O A HIS E 1 203 ? -24.457 22.251 -2.310 0.50 40.03 199 HIS E O 1
ATOM 11564 O O B HIS E 1 203 ? -24.594 22.335 -2.653 0.50 39.52 199 HIS E O 1
ATOM 11577 N N . ILE E 1 204 ? -23.555 20.433 -3.301 1.00 40.34 200 ILE E N 1
ATOM 11578 C CA . ILE E 1 204 ? -22.288 21.058 -3.696 1.00 41.76 200 ILE E CA 1
ATOM 11579 C C . ILE E 1 204 ? -22.138 20.775 -5.194 1.00 44.50 200 ILE E C 1
ATOM 11580 O O . ILE E 1 204 ? -22.319 19.637 -5.641 1.00 45.74 200 ILE E O 1
ATOM 11585 N N . VAL E 1 205 ? -21.778 21.814 -5.944 1.00 44.40 201 VAL E N 1
ATOM 11586 C CA . VAL E 1 205 ? -21.822 21.809 -7.401 1.00 44.48 201 VAL E CA 1
ATOM 11587 C C . VAL E 1 205 ? -20.474 22.258 -7.983 1.00 45.45 201 VAL E C 1
ATOM 11588 O O . VAL E 1 205 ? -19.783 23.097 -7.395 1.00 44.67 201 VAL E O 1
ATOM 11592 N N . ILE E 1 206 ? -20.113 21.688 -9.137 1.00 44.59 202 ILE E N 1
ATOM 11593 C CA . ILE E 1 206 ? -19.015 22.200 -9.969 1.00 45.43 202 ILE E CA 1
ATOM 11594 C C . ILE E 1 206 ? -19.622 22.991 -11.130 1.00 46.10 202 ILE E C 1
ATOM 11595 O O . ILE E 1 206 ? -20.440 22.464 -11.881 1.00 44.43 202 ILE E O 1
ATOM 11600 N N . GLU E 1 207 ? -19.223 24.253 -11.268 1.00 50.17 203 GLU E N 1
ATOM 11601 C CA . GLU E 1 207 ? -19.672 25.095 -12.394 1.00 54.33 203 GLU E CA 1
ATOM 11602 C C . GLU E 1 207 ? -18.506 25.727 -13.171 1.00 55.77 203 GLU E C 1
ATOM 11603 O O . GLU E 1 207 ? -17.360 25.769 -12.704 1.00 53.08 203 GLU E O 1
ATOM 11609 N N . SER E 1 208 ? -18.838 26.192 -14.373 1.00 58.17 204 SER E N 1
ATOM 11610 C CA . SER E 1 208 ? -17.886 26.732 -15.332 1.00 58.40 204 SER E CA 1
ATOM 11611 C C . SER E 1 208 ? -18.592 27.805 -16.149 1.00 59.61 204 SER E C 1
ATOM 11612 O O . SER E 1 208 ? -19.662 27.560 -16.714 1.00 57.96 204 SER E O 1
ATOM 11615 N N . ASN E 1 209 ? -18.001 28.994 -16.193 1.00 64.08 205 ASN E N 1
ATOM 11616 C CA . ASN E 1 209 ? -18.514 30.085 -17.040 1.00 66.75 205 ASN E CA 1
ATOM 11617 C C . ASN E 1 209 ? -18.146 29.917 -18.526 1.00 68.41 205 ASN E C 1
ATOM 11618 O O . ASN E 1 209 ? -18.968 30.210 -19.389 1.00 73.15 205 ASN E O 1
ATOM 11623 N N . ASP E 1 210 ? -16.942 29.414 -18.813 1.00 68.13 206 ASP E N 1
ATOM 11624 C CA . ASP E 1 210 ? -16.374 29.428 -20.194 1.00 68.81 206 ASP E CA 1
ATOM 11625 C C . ASP E 1 210 ? -16.318 28.095 -20.963 1.00 67.93 206 ASP E C 1
ATOM 11626 O O . ASP E 1 210 ? -16.212 28.105 -22.193 1.00 67.24 206 ASP E O 1
ATOM 11631 N N . LEU E 1 211 ? -16.393 26.966 -20.260 1.00 67.11 207 LEU E N 1
ATOM 11632 C CA . LEU E 1 211 ? -16.354 25.647 -20.900 1.00 66.31 207 LEU E CA 1
ATOM 11633 C C . LEU E 1 211 ? -17.573 25.466 -21.814 1.00 64.99 207 LEU E C 1
ATOM 11634 O O . LEU E 1 211 ? -18.699 25.650 -21.362 1.00 66.79 207 LEU E O 1
ATOM 11639 N N . PRO E 1 212 ? -17.355 25.113 -23.098 1.00 63.99 208 PRO E N 1
ATOM 11640 C CA . PRO E 1 212 ? -18.480 24.976 -24.036 1.00 62.70 208 PRO E CA 1
ATOM 11641 C C . PRO E 1 212 ? -19.268 23.664 -23.870 1.00 61.61 208 PRO E C 1
ATOM 11642 O O . PRO E 1 212 ? -19.079 22.698 -24.619 1.00 61.14 208 PRO E O 1
ATOM 11646 N N . VAL E 1 213 ? -20.168 23.678 -22.891 1.00 61.03 209 VAL E N 1
ATOM 11647 C CA . VAL E 1 213 ? -20.942 22.506 -22.472 1.00 59.33 209 VAL E CA 1
ATOM 11648 C C . VAL E 1 213 ? -22.421 22.901 -22.412 1.00 57.72 209 VAL E C 1
ATOM 11649 O O . VAL E 1 213 ? -22.749 24.040 -22.058 1.00 53.06 209 VAL E O 1
ATOM 11653 N N . SER E 1 214 ? -23.307 21.966 -22.756 1.00 59.31 210 SER E N 1
ATOM 11654 C CA . SER E 1 214 ? -24.747 22.267 -22.804 1.00 61.94 210 SER E CA 1
ATOM 11655 C C . SER E 1 214 ? -25.292 22.524 -21.390 1.00 61.28 210 SER E C 1
ATOM 11656 O O . SER E 1 214 ? -24.955 21.813 -20.449 1.00 61.93 210 SER E O 1
ATOM 11659 N N . TYR E 1 215 ? -26.112 23.561 -21.259 1.00 62.60 211 TYR E N 1
ATOM 11660 C CA . TYR E 1 215 ? -26.580 24.038 -19.957 1.00 62.48 211 TYR E CA 1
ATOM 11661 C C . TYR E 1 215 ? -27.710 23.154 -19.439 1.00 57.18 211 TYR E C 1
ATOM 11662 O O . TYR E 1 215 ? -28.333 22.422 -20.199 1.00 55.91 211 TYR E O 1
ATOM 11671 N N . GLU E 1 216 ? -27.959 23.225 -18.137 1.00 54.10 212 GLU E N 1
ATOM 11672 C CA . GLU E 1 216 ? -29.135 22.588 -17.534 1.00 53.37 212 GLU E CA 1
ATOM 11673 C C . GLU E 1 216 ? -30.304 23.575 -17.487 1.00 51.36 212 GLU E C 1
ATOM 11674 O O . GLU E 1 216 ? -30.112 24.760 -17.210 1.00 50.14 212 GLU E O 1
ATOM 11680 N N . LEU E 1 217 ? -31.511 23.082 -17.755 1.00 49.32 213 LEU E N 1
ATOM 11681 C CA . LEU E 1 217 ? -32.708 23.928 -17.748 1.00 49.02 213 LEU E CA 1
ATOM 11682 C C . LEU E 1 217 ? -33.166 24.233 -16.314 1.00 48.01 213 LEU E C 1
ATOM 11683 O O . LEU E 1 217 ? -33.343 23.320 -15.503 1.00 47.42 213 LEU E O 1
ATOM 11688 N N . LEU E 1 218 ? -33.350 25.518 -16.019 1.00 47.98 214 LEU E N 1
ATOM 11689 C CA . LEU E 1 218 ? -33.750 25.988 -14.687 1.00 49.27 214 LEU E CA 1
ATOM 11690 C C . LEU E 1 218 ? -35.119 26.669 -14.720 1.00 49.15 214 LEU E C 1
ATOM 11691 O O . LEU E 1 218 ? -35.566 27.103 -15.777 1.00 50.52 214 LEU E O 1
ATOM 11696 N N . PRO E 1 219 ? -35.790 26.768 -13.555 1.00 51.92 215 PRO E N 1
ATOM 11697 C CA . PRO E 1 219 ? -37.020 27.555 -13.497 1.00 51.95 215 PRO E CA 1
ATOM 11698 C C . PRO E 1 219 ? -36.714 29.056 -13.460 1.00 53.72 215 PRO E C 1
ATOM 11699 O O . PRO E 1 219 ? -35.551 29.457 -13.422 1.00 50.45 215 PRO E O 1
ATOM 11703 N N . SER E 1 220 ? -37.757 29.874 -13.480 1.00 58.68 216 SER E N 1
ATOM 11704 C CA . SER E 1 220 ? -37.591 31.324 -13.414 1.00 62.08 216 SER E CA 1
ATOM 11705 C C . SER E 1 220 ? -37.106 31.732 -12.025 1.00 67.26 216 SER E C 1
ATOM 11706 O O . SER E 1 220 ? -37.458 31.086 -11.031 1.00 67.90 216 SER E O 1
ATOM 11709 N N . ILE E 1 221 ? -36.288 32.786 -11.963 1.00 73.51 217 ILE E N 1
ATOM 11710 C CA . ILE E 1 221 ? -35.987 33.464 -10.680 1.00 77.90 217 ILE E CA 1
ATOM 11711 C C . ILE E 1 221 ? -37.228 34.136 -10.069 1.00 79.83 217 ILE E C 1
ATOM 11712 O O . ILE E 1 221 ? -37.317 34.283 -8.849 1.00 82.15 217 ILE E O 1
ATOM 11717 N N . SER E 1 222 ? -38.164 34.550 -10.925 1.00 81.51 218 SER E N 1
ATOM 11718 C CA . SER E 1 222 ? -39.459 35.090 -10.503 1.00 83.65 218 SER E CA 1
ATOM 11719 C C . SER E 1 222 ? -40.236 34.097 -9.628 1.00 86.38 218 SER E C 1
ATOM 11720 O O . SER E 1 222 ? -40.428 32.936 -10.005 1.00 85.39 218 SER E O 1
ATOM 11723 N N . LYS E 1 223 ? -40.668 34.567 -8.463 1.00 91.90 219 LYS E N 1
ATOM 11724 C CA . LYS E 1 223 ? -41.496 33.773 -7.553 1.00 98.67 219 LYS E CA 1
ATOM 11725 C C . LYS E 1 223 ? -42.934 33.604 -8.065 1.00 97.34 219 LYS E C 1
ATOM 11726 O O . LYS E 1 223 ? -43.563 32.578 -7.804 1.00 96.12 219 LYS E O 1
ATOM 11732 N N . ASN E 1 224 ? -43.436 34.605 -8.792 1.00 96.11 220 ASN E N 1
ATOM 11733 C CA . ASN E 1 224 ? -44.837 34.641 -9.243 1.00 96.32 220 ASN E CA 1
ATOM 11734 C C . ASN E 1 224 ? -45.057 33.911 -10.567 1.00 89.44 220 ASN E C 1
ATOM 11735 O O . ASN E 1 224 ? -45.867 32.988 -10.644 1.00 86.95 220 ASN E O 1
ATOM 11740 N N . THR E 1 225 ? -44.339 34.332 -11.603 1.00 84.24 221 THR E N 1
ATOM 11741 C CA . THR E 1 225 ? -44.525 33.787 -12.951 1.00 81.76 221 THR E CA 1
ATOM 11742 C C . THR E 1 225 ? -43.846 32.426 -13.108 1.00 77.27 221 THR E C 1
ATOM 11743 O O . THR E 1 225 ? -42.781 32.180 -12.541 1.00 79.18 221 THR E O 1
ATOM 11747 N N . THR E 1 226 ? -44.465 31.564 -13.908 1.00 72.51 222 THR E N 1
ATOM 11748 C CA . THR E 1 226 ? -43.966 30.215 -14.172 1.00 70.49 222 THR E CA 1
ATOM 11749 C C . THR E 1 226 ? -42.949 30.171 -15.317 1.00 68.58 222 THR E C 1
ATOM 11750 O O . THR E 1 226 ? -41.902 29.535 -15.187 1.00 68.46 222 THR E O 1
ATOM 11754 N N . ILE E 1 227 ? -43.273 30.836 -16.429 1.00 66.82 223 ILE E N 1
ATOM 11755 C CA . ILE E 1 227 ? -42.488 30.755 -17.673 1.00 65.53 223 ILE E CA 1
ATOM 11756 C C . ILE E 1 227 ? -41.002 31.069 -17.458 1.00 63.15 223 ILE E C 1
ATOM 11757 O O . ILE E 1 227 ? -40.664 31.954 -16.670 1.00 65.34 223 ILE E O 1
ATOM 11762 N N . SER E 1 228 ? -40.133 30.344 -18.161 1.00 58.63 224 SER E N 1
ATOM 11763 C CA . SER E 1 228 ? -38.686 30.449 -17.954 1.00 56.84 224 SER E CA 1
ATOM 11764 C C . SER E 1 228 ? -37.868 30.116 -19.196 1.00 55.37 224 SER E C 1
ATOM 11765 O O . SER E 1 228 ? -38.182 29.173 -19.917 1.00 53.38 224 SER E O 1
ATOM 11768 N N . ASP E 1 229 ? -36.816 30.901 -19.416 1.00 54.35 225 ASP E N 1
ATOM 11769 C CA . ASP E 1 229 ? -35.745 30.568 -20.355 1.00 57.02 225 ASP E CA 1
ATOM 11770 C C . ASP E 1 229 ? -34.410 30.372 -19.613 1.00 55.07 225 ASP E C 1
ATOM 11771 O O . ASP E 1 229 ? -33.346 30.316 -20.239 1.00 53.63 225 ASP E O 1
ATOM 11776 N N . ASN E 1 230 ? -34.484 30.250 -18.284 1.00 52.31 226 ASN E N 1
ATOM 11777 C CA . ASN E 1 230 ? -33.308 30.233 -17.422 1.00 49.54 226 ASN E CA 1
ATOM 11778 C C . ASN E 1 230 ? -32.521 28.930 -17.591 1.00 49.54 226 ASN E C 1
ATOM 11779 O O . ASN E 1 230 ? -33.088 27.868 -17.857 1.00 46.81 226 ASN E O 1
ATOM 11784 N N . THR E 1 231 ? -31.204 29.048 -17.452 1.00 50.22 227 THR E N 1
ATOM 11785 C CA . THR E 1 231 ? -30.273 27.941 -17.615 1.00 49.85 227 THR E CA 1
ATOM 11786 C C . THR E 1 231 ? -29.053 28.163 -16.723 1.00 49.59 227 THR E C 1
ATOM 11787 O O . THR E 1 231 ? -28.875 29.245 -16.160 1.00 49.70 227 THR E O 1
ATOM 11791 N N . GLY E 1 232 ? -28.225 27.131 -16.597 1.00 48.09 228 GLY E N 1
ATOM 11792 C CA . GLY E 1 232 ? -26.959 27.242 -15.880 1.00 50.15 228 GLY E CA 1
ATOM 11793 C C . GLY E 1 232 ? -26.035 26.065 -16.128 1.00 51.98 228 GLY E C 1
ATOM 11794 O O . GLY E 1 232 ? -26.497 24.949 -16.392 1.00 51.48 228 GLY E O 1
ATOM 11795 N N . VAL E 1 233 ? -24.729 26.315 -16.036 1.00 52.43 229 VAL E N 1
ATOM 11796 C CA . VAL E 1 233 ? -23.726 25.268 -16.232 1.00 55.19 229 VAL E CA 1
ATOM 11797 C C . VAL E 1 233 ? -23.443 24.573 -14.911 1.00 55.06 229 VAL E C 1
ATOM 11798 O O . VAL E 1 233 ? -22.889 25.184 -14.000 1.00 58.11 229 VAL E O 1
ATOM 11802 N N . PHE E 1 234 ? -23.816 23.297 -14.830 1.00 54.43 230 PHE E N 1
ATOM 11803 C CA . PHE E 1 234 ? -23.469 22.427 -13.707 1.00 54.45 230 PHE E CA 1
ATOM 11804 C C . PHE E 1 234 ? -22.810 21.163 -14.271 1.00 52.52 230 PHE E C 1
ATOM 11805 O O . PHE E 1 234 ? -23.397 20.495 -15.123 1.00 55.31 230 PHE E O 1
ATOM 11813 N N . LEU E 1 235 ? -21.596 20.849 -13.815 1.00 49.42 231 LEU E N 1
ATOM 11814 C CA . LEU E 1 235 ? -20.868 19.643 -14.271 1.00 49.71 231 LEU E CA 1
ATOM 11815 C C . LEU E 1 235 ? -21.077 18.406 -13.397 1.00 49.05 231 LEU E C 1
ATOM 11816 O O . LEU E 1 235 ? -20.934 17.282 -13.871 1.00 50.53 231 LEU E O 1
ATOM 11821 N N . THR E 1 236 ? -21.372 18.617 -12.121 1.00 49.35 232 THR E N 1
ATOM 11822 C CA . THR E 1 236 ? -21.816 17.544 -11.216 1.00 48.66 232 THR E CA 1
ATOM 11823 C C . THR E 1 236 ? -22.542 18.200 -10.050 1.00 48.24 232 THR E C 1
ATOM 11824 O O . THR E 1 236 ? -22.429 19.412 -9.855 1.00 49.21 232 THR E O 1
ATOM 11828 N N . ASN E 1 237 ? -23.307 17.412 -9.302 1.00 48.14 233 ASN E N 1
ATOM 11829 C CA . ASN E 1 237 ? -23.951 17.911 -8.088 1.00 48.99 233 ASN E CA 1
ATOM 11830 C C . ASN E 1 237 ? -23.989 16.835 -7.013 1.00 45.94 233 ASN E C 1
ATOM 11831 O O . ASN E 1 237 ? -24.640 15.812 -7.165 1.00 46.32 233 ASN E O 1
ATOM 11836 N N . TYR E 1 238 ? -23.256 17.093 -5.935 1.00 44.81 234 TYR E N 1
ATOM 11837 C CA . TYR E 1 238 ? -23.122 16.195 -4.797 1.00 42.42 234 TYR E CA 1
ATOM 11838 C C . TYR E 1 238 ? -24.165 16.573 -3.761 1.00 41.48 234 TYR E C 1
ATOM 11839 O O . TYR E 1 238 ? -24.174 17.699 -3.297 1.00 40.07 234 TYR E O 1
ATOM 11848 N N . LYS E 1 239 ? -25.041 15.634 -3.416 1.00 42.42 235 LYS E N 1
ATOM 11849 C CA . LYS E 1 239 ? -25.994 15.818 -2.330 1.00 42.95 235 LYS E CA 1
ATOM 11850 C C . LYS E 1 239 ? -25.273 15.647 -1.003 1.00 42.65 235 LYS E C 1
ATOM 11851 O O . LYS E 1 239 ? -24.655 14.616 -0.767 1.00 43.86 235 LYS E O 1
ATOM 11857 N N . TYR E 1 240 ? -25.364 16.659 -0.145 1.00 43.47 236 TYR E N 1
ATOM 11858 C CA . TYR E 1 240 ? -24.677 16.675 1.146 1.00 43.17 236 TYR E CA 1
ATOM 11859 C C . TYR E 1 240 ? -25.639 16.294 2.269 1.00 43.38 236 TYR E C 1
ATOM 11860 O O . TYR E 1 240 ? -26.797 16.710 2.266 1.00 45.11 236 TYR E O 1
ATOM 11869 N N . LEU E 1 241 ? -25.142 15.513 3.224 1.00 44.50 237 LEU E N 1
ATOM 11870 C CA . LEU E 1 241 ? -25.909 15.097 4.401 1.00 46.83 237 LEU E CA 1
ATOM 11871 C C . LEU E 1 241 ? -25.094 15.297 5.673 1.00 45.96 237 LEU E C 1
ATOM 11872 O O . LEU E 1 241 ? -24.017 14.727 5.809 1.00 47.69 237 LEU E O 1
ATOM 11877 N N . GLN E 1 242 ? -25.614 16.100 6.595 1.00 45.23 238 GLN E N 1
ATOM 11878 C CA . GLN E 1 242 ? -24.968 16.329 7.884 1.00 46.94 238 GLN E CA 1
ATOM 11879 C C . GLN E 1 242 ? -25.375 15.224 8.861 1.00 50.52 238 GLN E C 1
ATOM 11880 O O . GLN E 1 242 ? -26.532 15.138 9.269 1.00 53.25 238 GLN E O 1
ATOM 11886 N N . GLN E 1 243 ? -24.412 14.388 9.232 1.00 56.22 239 GLN E N 1
ATOM 11887 C CA . GLN E 1 243 ? -24.644 13.236 10.116 1.00 61.22 239 GLN E CA 1
ATOM 11888 C C . GLN E 1 243 ? -24.324 13.483 11.591 1.00 59.20 239 GLN E C 1
ATOM 11889 O O . GLN E 1 243 ? -24.881 12.808 12.459 1.00 59.98 239 GLN E O 1
ATOM 11895 N N . ASN E 1 244 ? -23.429 14.435 11.862 1.00 55.69 240 ASN E N 1
ATOM 11896 C CA . ASN E 1 244 ? -22.904 14.668 13.207 1.00 52.84 240 ASN E CA 1
ATOM 11897 C C . ASN E 1 244 ? -22.681 16.167 13.474 1.00 51.90 240 ASN E C 1
ATOM 11898 O O . ASN E 1 244 ? -23.237 17.002 12.764 1.00 53.24 240 ASN E O 1
ATOM 11903 N N . ASN E 1 245 ? -21.892 16.504 14.495 1.00 52.21 241 ASN E N 1
ATOM 11904 C CA . ASN E 1 245 ? -21.605 17.903 14.842 1.00 52.29 241 ASN E CA 1
ATOM 11905 C C . ASN E 1 245 ? -20.235 18.391 14.347 1.00 53.49 241 ASN E C 1
ATOM 11906 O O . ASN E 1 245 ? -19.615 19.258 14.975 1.00 53.93 241 ASN E O 1
ATOM 11911 N N . GLN E 1 246 ? -19.773 17.856 13.218 1.00 53.84 242 GLN E N 1
ATOM 11912 C CA . GLN E 1 246 ? -18.480 18.248 12.658 1.00 55.20 242 GLN E CA 1
ATOM 11913 C C . GLN E 1 246 ? -18.650 19.291 11.564 1.00 52.67 242 GLN E C 1
ATOM 11914 O O . GLN E 1 246 ? -19.160 18.991 10.486 1.00 51.23 242 GLN E O 1
ATOM 11920 N N . ASP E 1 247 ? -18.238 20.518 11.868 1.00 51.38 243 ASP E N 1
ATOM 11921 C CA . ASP E 1 247 ? -18.102 21.569 10.851 1.00 51.57 243 ASP E CA 1
ATOM 11922 C C . ASP E 1 247 ? -16.902 21.331 9.914 1.00 49.63 243 ASP E C 1
ATOM 11923 O O . ASP E 1 247 ? -16.972 21.670 8.734 1.00 48.77 243 ASP E O 1
ATOM 11928 N N . TYR E 1 248 ? -15.823 20.741 10.433 1.00 48.27 244 TYR E N 1
ATOM 11929 C CA . TYR E 1 248 ? -14.640 20.413 9.623 1.00 47.34 244 TYR E CA 1
ATOM 11930 C C . TYR E 1 248 ? -14.785 19.034 8.989 1.00 47.71 244 TYR E C 1
ATOM 11931 O O . TYR E 1 248 ? -14.973 18.045 9.689 1.00 48.62 244 TYR E O 1
ATOM 11940 N N . ASN E 1 249 ? -14.681 18.983 7.662 1.00 47.81 245 ASN E N 1
ATOM 11941 C CA . ASN E 1 249 ? -15.002 17.784 6.885 1.00 47.81 245 ASN E CA 1
ATOM 11942 C C . ASN E 1 249 ? -13.945 17.445 5.844 1.00 46.16 245 ASN E C 1
ATOM 11943 O O . ASN E 1 249 ? -13.108 18.268 5.494 1.00 50.04 245 ASN E O 1
ATOM 11948 N N . SER E 1 250 ? -14.024 16.220 5.343 1.00 44.08 246 SER E N 1
ATOM 11949 C CA . SER E 1 250 ? -13.190 15.744 4.250 1.00 43.98 246 SER E CA 1
ATOM 11950 C C . SER E 1 250 ? -14.101 14.950 3.320 1.00 43.15 246 SER E C 1
ATOM 11951 O O . SER E 1 250 ? -14.340 13.771 3.545 1.00 43.28 246 SER E O 1
ATOM 11954 N N . ILE E 1 251 ? -14.608 15.612 2.282 1.00 44.15 247 ILE E N 1
ATOM 11955 C CA . ILE E 1 251 ? -15.692 15.080 1.443 1.00 44.10 247 ILE E CA 1
ATOM 11956 C C . ILE E 1 251 ? -15.164 14.395 0.182 1.00 44.02 247 ILE E C 1
ATOM 11957 O O . ILE E 1 251 ? -14.543 15.033 -0.657 1.00 45.74 247 ILE E O 1
ATOM 11962 N N . LEU E 1 252 ? -15.462 13.106 0.045 1.00 44.49 248 LEU E N 1
ATOM 11963 C CA . LEU E 1 252 ? -15.018 12.299 -1.084 1.00 44.41 248 LEU E CA 1
ATOM 11964 C C . LEU E 1 252 ? -16.192 11.916 -1.986 1.00 43.59 248 LEU E C 1
ATOM 11965 O O . LEU E 1 252 ? -17.180 11.371 -1.512 1.00 43.28 248 LEU E O 1
ATOM 11970 N N . PHE E 1 253 ? -16.068 12.213 -3.280 1.00 45.31 249 PHE E N 1
ATOM 11971 C CA . PHE E 1 253 ? -17.032 11.787 -4.305 1.00 48.56 249 PHE E CA 1
ATOM 11972 C C . PHE E 1 253 ? -16.342 10.863 -5.300 1.00 51.39 249 PHE E C 1
ATOM 11973 O O . PHE E 1 253 ? -15.227 11.146 -5.718 1.00 53.26 249 PHE E O 1
ATOM 11981 N N . ARG E 1 254 ? -17.017 9.772 -5.666 1.00 54.52 250 ARG E N 1
ATOM 11982 C CA . ARG E 1 254 ? -16.559 8.838 -6.700 1.00 56.16 250 ARG E CA 1
ATOM 11983 C C . ARG E 1 254 ? -17.766 8.297 -7.470 1.00 59.50 250 ARG E C 1
ATOM 11984 O O . ARG E 1 254 ? -18.741 7.860 -6.861 1.00 61.17 250 ARG E O 1
ATOM 11992 N N . VAL E 1 255 ? -17.696 8.310 -8.800 1.00 63.59 251 VAL E N 1
ATOM 11993 C CA . VAL E 1 255 ? -18.846 7.966 -9.646 1.00 68.15 251 VAL E CA 1
ATOM 11994 C C . VAL E 1 255 ? -18.996 6.446 -9.813 1.00 75.34 251 VAL E C 1
ATOM 11995 O O . VAL E 1 255 ? -18.749 5.871 -10.866 1.00 82.44 251 VAL E O 1
ATOM 11999 N N . GLU E 1 256 ? -19.397 5.804 -8.727 1.00 87.33 252 GLU E N 1
ATOM 12000 C CA . GLU E 1 256 ? -19.831 4.404 -8.740 1.00 97.99 252 GLU E CA 1
ATOM 12001 C C . GLU E 1 256 ? -21.354 4.423 -8.856 1.00 106.55 252 GLU E C 1
ATOM 12002 O O . GLU E 1 256 ? -21.938 3.749 -9.707 1.00 108.05 252 GLU E O 1
ATOM 12008 N N . ASN E 1 257 ? -21.967 5.212 -7.970 1.00 114.37 253 ASN E N 1
ATOM 12009 C CA . ASN E 1 257 ? -23.415 5.484 -7.932 1.00 115.62 253 ASN E CA 1
ATOM 12010 C C . ASN E 1 257 ? -24.092 5.819 -9.271 1.00 111.99 253 ASN E C 1
ATOM 12011 O O . ASN E 1 257 ? -24.918 5.041 -9.745 1.00 112.42 253 ASN E O 1
ATOM 12016 N N . SER E 1 258 ? -23.731 6.951 -9.875 1.00 109.68 254 SER E N 1
ATOM 12017 C CA . SER E 1 258 ? -24.502 7.529 -10.987 1.00 108.82 254 SER E CA 1
ATOM 12018 C C . SER E 1 258 ? -23.630 8.003 -12.154 1.00 107.59 254 SER E C 1
ATOM 12019 O O . SER E 1 258 ? -23.334 9.197 -12.281 1.00 106.06 254 SER E O 1
ATOM 12022 N N . SER E 1 259 ? -23.254 7.055 -13.015 1.00 106.09 255 SER E N 1
ATOM 12023 C CA . SER E 1 259 ? -22.612 7.356 -14.305 1.00 102.04 255 SER E CA 1
ATOM 12024 C C . SER E 1 259 ? -23.671 7.458 -15.419 1.00 97.28 255 SER E C 1
ATOM 12025 O O . SER E 1 259 ? -23.540 6.860 -16.492 1.00 98.43 255 SER E O 1
ATOM 12028 N N . ASN E 1 260 ? -24.736 8.198 -15.113 1.00 90.42 256 ASN E N 1
ATOM 12029 C CA . ASN E 1 260 ? -25.660 8.756 -16.091 1.00 85.15 256 ASN E CA 1
ATOM 12030 C C . ASN E 1 260 ? -25.388 10.271 -16.228 1.00 76.76 256 ASN E C 1
ATOM 12031 O O . ASN E 1 260 ? -25.957 10.918 -17.114 1.00 72.63 256 ASN E O 1
ATOM 12036 N N . LYS E 1 261 ? -24.509 10.817 -15.371 1.00 68.41 257 LYS E N 1
ATOM 12037 C CA . LYS E 1 261 ? -24.313 12.270 -15.221 1.00 65.48 257 LYS E CA 1
ATOM 12038 C C . LYS E 1 261 ? -23.361 12.842 -16.269 1.00 59.86 257 LYS E C 1
ATOM 12039 O O . LYS E 1 261 ? -22.259 13.295 -15.946 1.00 58.44 257 LYS E O 1
ATOM 12045 N N . TYR E 1 262 ? -23.814 12.829 -17.520 1.00 54.51 258 TYR E N 1
ATOM 12046 C CA . TYR E 1 262 ? -23.041 13.324 -18.655 1.00 51.29 258 TYR E CA 1
ATOM 12047 C C . TYR E 1 262 ? -23.553 14.687 -19.099 1.00 49.17 258 TYR E C 1
ATOM 12048 O O . TYR E 1 262 ? -24.727 15.012 -18.934 1.00 46.92 258 TYR E O 1
ATOM 12057 N N . HIS E 1 263 ? -22.658 15.480 -19.669 1.00 49.42 259 HIS E N 1
ATOM 12058 C CA . HIS E 1 263 ? -23.036 16.718 -20.347 1.00 50.85 259 HIS E CA 1
ATOM 12059 C C . HIS E 1 263 ? -22.373 16.775 -21.726 1.00 49.38 259 HIS E C 1
ATOM 12060 O O . HIS E 1 263 ? -21.185 16.474 -21.863 1.00 47.25 259 HIS E O 1
ATOM 12067 N N . ASN E 1 264 ? -23.157 17.145 -22.739 1.00 49.17 260 ASN E N 1
ATOM 12068 C CA . ASN E 1 264 ? -22.654 17.301 -24.106 1.00 48.67 260 ASN E CA 1
ATOM 12069 C C . ASN E 1 264 ? -21.647 18.449 -24.164 1.00 49.61 260 ASN E C 1
ATOM 12070 O O . ASN E 1 264 ? -21.903 19.535 -23.647 1.00 47.09 260 ASN E O 1
ATOM 12075 N N . ILE E 1 265 ? -20.492 18.177 -24.764 1.00 53.60 261 ILE E N 1
ATOM 12076 C CA . ILE E 1 265 ? -19.559 19.220 -25.185 1.00 54.73 261 ILE E CA 1
ATOM 12077 C C . ILE E 1 265 ? -20.035 19.710 -26.556 1.00 54.64 261 ILE E C 1
ATOM 12078 O O . ILE E 1 265 ? -20.243 18.910 -27.474 1.00 51.39 261 ILE E O 1
ATOM 12083 N N . LEU E 1 266 ? -20.222 21.022 -26.672 1.00 56.07 262 LEU E N 1
ATOM 12084 C CA . LEU E 1 266 ? -20.744 21.646 -27.892 1.00 58.03 262 LEU E CA 1
ATOM 12085 C C . LEU E 1 266 ? -19.641 22.078 -28.865 1.00 61.79 262 LEU E C 1
ATOM 12086 O O . LEU E 1 266 ? -19.837 22.033 -30.081 1.00 58.70 262 LEU E O 1
ATOM 12091 N N . GLN E 1 267 ? -18.499 22.508 -28.323 1.00 67.72 263 GLN E N 1
ATOM 12092 C CA . GLN E 1 267 ? -17.336 22.924 -29.118 1.00 70.77 263 GLN E CA 1
ATOM 12093 C C . GLN E 1 267 ? -16.119 22.107 -28.739 1.00 69.03 263 GLN E C 1
ATOM 12094 O O . GLN E 1 267 ? -15.701 22.123 -27.588 1.00 66.76 263 GLN E O 1
ATOM 12100 N N . THR E 1 268 ? -15.560 21.401 -29.717 1.00 70.51 264 THR E N 1
ATOM 12101 C CA . THR E 1 268 ? -14.330 20.633 -29.541 1.00 70.91 264 THR E CA 1
ATOM 12102 C C . THR E 1 268 ? -13.089 21.518 -29.476 1.00 71.82 264 THR E C 1
ATOM 12103 O O . THR E 1 268 ? -12.075 21.123 -28.907 1.00 73.79 264 THR E O 1
ATOM 12107 N N . ASN E 1 269 ? -13.172 22.708 -30.062 1.00 75.13 265 ASN E N 1
ATOM 12108 C CA . ASN E 1 269 ? -12.025 23.600 -30.185 1.00 76.36 265 ASN E CA 1
ATOM 12109 C C . ASN E 1 269 ? -11.887 24.521 -28.970 1.00 71.85 265 ASN E C 1
ATOM 12110 O O . ASN E 1 269 ? -12.495 25.592 -28.917 1.00 73.08 265 ASN E O 1
ATOM 12115 N N . PHE E 1 270 ? -11.096 24.077 -27.995 1.00 66.94 266 PHE E N 1
ATOM 12116 C CA . PHE E 1 270 ? -10.741 24.886 -26.820 1.00 64.38 266 PHE E CA 1
ATOM 12117 C C . PHE E 1 270 ? -9.528 24.289 -26.107 1.00 63.17 266 PHE E C 1
ATOM 12118 O O . PHE E 1 270 ? -9.277 23.082 -26.193 1.00 59.23 266 PHE E O 1
ATOM 12126 N N . ASN E 1 271 ? -8.788 25.149 -25.409 1.00 64.33 267 ASN E N 1
ATOM 12127 C CA . ASN E 1 271 ? -7.697 24.723 -24.518 1.00 65.42 267 ASN E CA 1
ATOM 12128 C C . ASN E 1 271 ? -7.692 25.397 -23.133 1.00 65.11 267 ASN E C 1
ATOM 12129 O O . ASN E 1 271 ? -6.744 25.220 -22.365 1.00 65.72 267 ASN E O 1
ATOM 12134 N N . ARG E 1 272 ? -8.749 26.143 -22.815 1.00 64.41 268 ARG E N 1
ATOM 12135 C CA . ARG E 1 272 ? -8.862 26.864 -21.552 1.00 65.15 268 ARG E CA 1
ATOM 12136 C C . ARG E 1 272 ? -10.275 26.780 -21.005 1.00 64.28 268 ARG E C 1
ATOM 12137 O O . ARG E 1 272 ? -11.237 26.898 -21.767 1.00 62.56 268 ARG E O 1
ATOM 12145 N N . PHE E 1 273 ? -10.386 26.578 -19.691 1.00 61.89 269 PHE E N 1
ATOM 12146 C CA . PHE E 1 273 ? -11.651 26.765 -18.976 1.00 60.05 269 PHE E CA 1
ATOM 12147 C C . PHE E 1 273 ? -11.450 26.862 -17.469 1.00 57.25 269 PHE E C 1
ATOM 12148 O O . PHE E 1 273 ? -10.413 26.470 -16.935 1.00 56.90 269 PHE E O 1
ATOM 12156 N N . ASN E 1 274 ? -12.469 27.395 -16.807 1.00 57.04 270 ASN E N 1
ATOM 12157 C CA . ASN E 1 274 ? -12.507 27.557 -15.354 1.00 56.79 270 ASN E CA 1
ATOM 12158 C C . ASN E 1 274 ? -13.411 26.490 -14.716 1.00 53.57 270 ASN E C 1
ATOM 12159 O O . ASN E 1 274 ? -14.439 26.125 -15.287 1.00 52.31 270 ASN E O 1
ATOM 12164 N N . LEU E 1 275 ? -13.017 26.003 -13.539 1.00 50.85 271 LEU E N 1
ATOM 12165 C CA . LEU E 1 275 ? -13.883 25.170 -12.692 1.00 49.70 271 LEU E CA 1
ATOM 12166 C C . LEU E 1 275 ? -13.972 25.792 -11.306 1.00 48.68 271 LEU E C 1
ATOM 12167 O O . LEU E 1 275 ? -12.940 26.114 -10.706 1.00 48.50 271 LEU E O 1
ATOM 12172 N N . SER E 1 276 ? -15.199 25.955 -10.810 1.00 47.52 272 SER E N 1
ATOM 12173 C CA . SER E 1 276 ? -15.454 26.469 -9.453 1.00 48.26 272 SER E CA 1
ATOM 12174 C C . SER E 1 276 ? -16.390 25.553 -8.673 1.00 47.80 272 SER E C 1
ATOM 12175 O O . SER E 1 276 ? -17.265 24.925 -9.260 1.00 48.35 272 SER E O 1
ATOM 12178 N N . PHE E 1 277 ? -16.202 25.505 -7.352 1.00 47.21 273 PHE E N 1
ATOM 12179 C CA . PHE E 1 277 ? -17.081 24.758 -6.449 1.00 46.04 273 PHE E CA 1
ATOM 12180 C C . PHE E 1 277 ? -18.028 25.708 -5.712 1.00 46.36 273 PHE E C 1
ATOM 12181 O O . PHE E 1 277 ? -17.584 26.544 -4.934 1.00 48.18 273 PHE E O 1
ATOM 12189 N N . THR E 1 278 ? -19.329 25.559 -5.964 1.00 47.09 274 THR E N 1
ATOM 12190 C CA . THR E 1 278 ? -20.386 26.373 -5.339 1.00 44.21 274 THR E CA 1
ATOM 12191 C C . THR E 1 278 ? -21.256 25.496 -4.441 1.00 42.61 274 THR E C 1
ATOM 12192 O O . THR E 1 278 ? -21.481 24.326 -4.744 1.00 41.41 274 THR E O 1
ATOM 12196 N N . ILE E 1 279 ? -21.739 26.089 -3.348 1.00 42.59 275 ILE E N 1
ATOM 12197 C CA . ILE E 1 279 ? -22.619 25.443 -2.371 1.00 40.94 275 ILE E CA 1
ATOM 12198 C C . ILE E 1 279 ? -24.016 26.049 -2.511 1.00 41.46 275 ILE E C 1
ATOM 12199 O O . ILE E 1 279 ? -24.151 27.263 -2.539 1.00 42.11 275 ILE E O 1
ATOM 12204 N N . TYR E 1 280 ? -25.039 25.199 -2.584 1.00 42.79 276 TYR E N 1
ATOM 12205 C CA . TYR E 1 280 ? -26.448 25.620 -2.663 1.00 42.72 276 TYR E CA 1
ATOM 12206 C C . TYR E 1 280 ? -27.143 25.230 -1.376 1.00 42.53 276 TYR E C 1
ATOM 12207 O O . TYR E 1 280 ? -27.116 24.065 -0.998 1.00 43.80 276 TYR E O 1
ATOM 12216 N N . ASP E 1 281 ? -27.762 26.194 -0.703 1.00 44.95 277 ASP E N 1
ATOM 12217 C CA . ASP E 1 281 ? -28.548 25.912 0.512 1.00 46.29 277 ASP E CA 1
ATOM 12218 C C . ASP E 1 281 ? -29.984 25.487 0.149 1.00 46.53 277 ASP E C 1
ATOM 12219 O O . ASP E 1 281 ? -30.369 25.505 -1.028 1.00 48.46 277 ASP E O 1
ATOM 12224 N N . TYR E 1 282 ? -30.770 25.106 1.156 1.00 44.60 278 TYR E N 1
ATOM 12225 C CA . TYR E 1 282 ? -32.155 24.658 0.938 1.00 43.35 278 TYR E CA 1
ATOM 12226 C C . TYR E 1 282 ? -33.114 25.755 0.489 1.00 44.43 278 TYR E C 1
ATOM 12227 O O . TYR E 1 282 ? -34.107 25.462 -0.165 1.00 46.33 278 TYR E O 1
ATOM 12236 N N . ASP E 1 283 ? -32.812 27.002 0.835 1.00 47.43 279 ASP E N 1
ATOM 12237 C CA . ASP E 1 283 ? -33.538 28.166 0.292 1.00 49.31 279 ASP E CA 1
ATOM 12238 C C . ASP E 1 283 ? -33.073 28.587 -1.124 1.00 50.62 279 ASP E C 1
ATOM 12239 O O . ASP E 1 283 ? -33.496 29.619 -1.636 1.00 52.00 279 ASP E O 1
ATOM 12244 N N . ASN E 1 284 ? -32.197 27.789 -1.734 1.00 51.96 280 ASN E N 1
ATOM 12245 C CA . ASN E 1 284 ? -31.608 28.055 -3.055 1.00 54.72 280 ASN E CA 1
ATOM 12246 C C . ASN E 1 284 ? -30.595 29.217 -3.098 1.00 54.45 280 ASN E C 1
ATOM 12247 O O . ASN E 1 284 ? -30.162 29.603 -4.180 1.00 52.63 280 ASN E O 1
ATOM 12252 N N . GLU E 1 285 ? -30.196 29.744 -1.938 1.00 56.97 281 GLU E N 1
ATOM 12253 C CA . GLU E 1 285 ? -29.160 30.774 -1.867 1.00 60.95 281 GLU E CA 1
ATOM 12254 C C . GLU E 1 285 ? -27.824 30.082 -2.149 1.00 59.91 281 GLU E C 1
ATOM 12255 O O . GLU E 1 285 ? -27.462 29.113 -1.471 1.00 57.29 281 GLU E O 1
ATOM 12261 N N . LYS E 1 286 ? -27.117 30.551 -3.174 1.00 58.03 282 LYS E N 1
ATOM 12262 C CA . LYS E 1 286 ? -25.856 29.935 -3.578 1.00 56.73 282 LYS E CA 1
ATOM 12263 C C . LYS E 1 286 ? -24.702 30.769 -3.032 1.00 52.12 282 LYS E C 1
ATOM 12264 O O . LYS E 1 286 ? -24.846 31.969 -2.836 1.00 53.27 282 LYS E O 1
ATOM 12270 N N . HIS E 1 287 ? -23.574 30.117 -2.766 1.00 49.63 283 HIS E N 1
ATOM 12271 C CA . HIS E 1 287 ? -22.381 30.785 -2.231 1.00 48.21 283 HIS E CA 1
ATOM 12272 C C . HIS E 1 287 ? -21.127 29.937 -2.458 1.00 46.53 283 HIS E C 1
ATOM 12273 O O . HIS E 1 287 ? -21.221 28.709 -2.483 1.00 45.97 283 HIS E O 1
ATOM 12280 N N . PRO E 1 288 ? -19.949 30.581 -2.606 1.00 46.50 284 PRO E N 1
ATOM 12281 C CA . PRO E 1 288 ? -18.745 29.803 -2.942 1.00 46.64 284 PRO E CA 1
ATOM 12282 C C . PRO E 1 288 ? -18.232 28.917 -1.808 1.00 45.58 284 PRO E C 1
ATOM 12283 O O . PRO E 1 288 ? -18.268 29.320 -0.645 1.00 44.15 284 PRO E O 1
ATOM 12287 N N . LEU E 1 289 ? -17.762 27.722 -2.163 1.00 45.90 285 LEU E N 1
ATOM 12288 C CA . LEU E 1 289 ? -16.936 26.917 -1.266 1.00 46.10 285 LEU E CA 1
ATOM 12289 C C . LEU E 1 289 ? -15.609 27.646 -1.148 1.00 46.92 285 LEU E C 1
ATOM 12290 O O . LEU E 1 289 ? -15.069 28.076 -2.167 1.00 48.06 285 LEU E O 1
ATOM 12295 N N . THR E 1 290 ? -15.089 27.780 0.073 1.00 46.64 286 THR E N 1
ATOM 12296 C CA . THR E 1 290 ? -13.842 28.528 0.296 1.00 46.05 286 THR E CA 1
ATOM 12297 C C . THR E 1 290 ? -12.729 27.716 0.945 1.00 45.40 286 THR E C 1
ATOM 12298 O O . THR E 1 290 ? -12.969 26.696 1.586 1.00 42.75 286 THR E O 1
ATOM 12302 N N . LEU E 1 291 ? -11.508 28.216 0.773 1.00 46.62 287 LEU E N 1
ATOM 12303 C CA . LEU E 1 291 ? -10.300 27.525 1.193 1.00 46.94 287 LEU E CA 1
ATOM 12304 C C . LEU E 1 291 ? -9.949 27.832 2.643 1.00 46.53 287 LEU E C 1
ATOM 12305 O O . LEU E 1 291 ? -10.094 28.967 3.105 1.00 45.20 287 LEU E O 1
ATOM 12310 N N . LEU E 1 292 ? -9.501 26.801 3.352 1.00 46.42 288 LEU E N 1
ATOM 12311 C CA . LEU E 1 292 ? -8.745 26.972 4.589 1.00 46.93 288 LEU E CA 1
ATOM 12312 C C . LEU E 1 292 ? -7.272 26.893 4.205 1.00 46.41 288 LEU E C 1
ATOM 12313 O O . LEU E 1 292 ? -6.952 26.455 3.094 1.00 46.16 288 LEU E O 1
ATOM 12318 N N . PRO E 1 293 ? -6.369 27.303 5.116 1.00 46.41 289 PRO E N 1
ATOM 12319 C CA . PRO E 1 293 ? -4.934 27.136 4.864 1.00 47.69 289 PRO E CA 1
ATOM 12320 C C . PRO E 1 293 ? -4.495 25.690 4.640 1.00 48.29 289 PRO E C 1
ATOM 12321 O O . PRO E 1 293 ? -3.551 25.447 3.888 1.00 50.45 289 PRO E O 1
ATOM 12325 N N . GLN E 1 294 ? -5.210 24.756 5.265 1.00 47.92 290 GLN E N 1
ATOM 12326 C CA . GLN E 1 294 ? -4.889 23.331 5.239 1.00 45.91 290 GLN E CA 1
ATOM 12327 C C . GLN E 1 294 ? -5.612 22.551 4.128 1.00 45.07 290 GLN E C 1
ATOM 12328 O O . GLN E 1 294 ? -5.444 21.338 4.024 1.00 45.10 290 GLN E O 1
ATOM 12334 N N . THR E 1 295 ? -6.401 23.235 3.298 1.00 44.15 291 THR E N 1
ATOM 12335 C CA . THR E 1 295 ? -7.239 22.570 2.302 1.00 43.07 291 THR E CA 1
ATOM 12336 C C . THR E 1 295 ? -6.395 22.022 1.165 1.00 42.93 291 THR E C 1
ATOM 12337 O O . THR E 1 295 ? -5.457 22.663 0.716 1.00 44.69 291 THR E O 1
ATOM 12341 N N . VAL E 1 296 ? -6.728 20.812 0.738 1.00 44.14 292 VAL E N 1
ATOM 12342 C CA . VAL E 1 296 ? -6.211 20.226 -0.487 1.00 45.31 292 VAL E CA 1
ATOM 12343 C C . VAL E 1 296 ? -7.435 19.761 -1.254 1.00 45.86 292 VAL E C 1
ATOM 12344 O O . VAL E 1 296 ? -8.335 19.149 -0.677 1.00 46.46 292 VAL E O 1
ATOM 12348 N N . ILE E 1 297 ? -7.473 20.061 -2.545 1.00 45.58 293 ILE E N 1
ATOM 12349 C CA . ILE E 1 297 ? -8.605 19.692 -3.384 1.00 46.88 293 ILE E CA 1
ATOM 12350 C C . ILE E 1 297 ? -8.107 18.922 -4.596 1.00 48.10 293 ILE E C 1
ATOM 12351 O O . ILE E 1 297 ? -7.127 19.317 -5.217 1.00 49.66 293 ILE E O 1
ATOM 12356 N N . GLN E 1 298 ? -8.773 17.807 -4.893 1.00 47.96 294 GLN E N 1
ATOM 12357 C CA . GLN E 1 298 ? -8.432 16.943 -6.014 1.00 47.61 294 GLN E CA 1
ATOM 12358 C C . GLN E 1 298 ? -9.657 16.752 -6.881 1.00 48.26 294 GLN E C 1
ATOM 12359 O O . GLN E 1 298 ? -10.784 16.794 -6.396 1.00 48.11 294 GLN E O 1
ATOM 12365 N N . LEU E 1 299 ? -9.414 16.516 -8.164 1.00 48.08 295 LEU E N 1
ATOM 12366 C CA . LEU E 1 299 ? -10.442 16.629 -9.183 1.00 49.22 295 LEU E CA 1
ATOM 12367 C C . LEU E 1 299 ? -10.034 15.802 -10.388 1.00 49.12 295 LEU E C 1
ATOM 12368 O O . LEU E 1 299 ? -8.888 15.883 -10.824 1.00 49.19 295 LEU E O 1
ATOM 12373 N N . LYS E 1 300 ? -10.960 15.004 -10.914 1.00 48.57 296 LYS E N 1
ATOM 12374 C CA . LYS E 1 300 ? -10.703 14.193 -12.104 1.00 48.72 296 LYS E CA 1
ATOM 12375 C C . LYS E 1 300 ? -11.891 14.263 -13.062 1.00 47.30 296 LYS E C 1
ATOM 12376 O O . LYS E 1 300 ? -13.015 13.955 -12.674 1.00 46.43 296 LYS E O 1
ATOM 12382 N N . LEU E 1 301 ? -11.636 14.682 -14.301 1.00 47.26 297 LEU E N 1
ATOM 12383 C CA . LEU E 1 301 ? -12.671 14.756 -15.339 1.00 49.05 297 LEU E CA 1
ATOM 12384 C C . LEU E 1 301 ? -12.385 13.765 -16.453 1.00 48.78 297 LEU E C 1
ATOM 12385 O O . LEU E 1 301 ? -11.232 13.455 -16.731 1.00 51.10 297 LEU E O 1
ATOM 12390 N N . LEU E 1 302 ? -13.448 13.284 -17.085 1.00 48.77 298 LEU E N 1
ATOM 12391 C CA . LEU E 1 302 ? -13.366 12.349 -18.199 1.00 50.70 298 LEU E CA 1
ATOM 12392 C C . LEU E 1 302 ? -14.094 12.941 -19.395 1.00 51.85 298 LEU E C 1
ATOM 12393 O O . LEU E 1 302 ? -15.304 13.197 -19.323 1.00 53.68 298 LEU E O 1
ATOM 12398 N N . PHE E 1 303 ? -13.360 13.161 -20.484 1.00 50.17 299 PHE E N 1
ATOM 12399 C CA . PHE E 1 303 ? -13.969 13.450 -21.770 1.00 49.26 299 PHE E CA 1
ATOM 12400 C C . PHE E 1 303 ? -14.006 12.134 -22.521 1.00 51.19 299 PHE E C 1
ATOM 12401 O O . PHE E 1 303 ? -12.958 11.556 -22.806 1.00 51.49 299 PHE E O 1
ATOM 12409 N N . GLU E 1 304 ? -15.218 11.664 -22.805 1.00 54.72 300 GLU E N 1
ATOM 12410 C CA . GLU E 1 304 ? -15.475 10.357 -23.415 1.00 57.89 300 GLU E CA 1
ATOM 12411 C C . GLU E 1 304 ? -16.159 10.598 -24.758 1.00 60.75 300 GLU E C 1
ATOM 12412 O O . GLU E 1 304 ? -17.164 11.315 -24.817 1.00 60.20 300 GLU E O 1
ATOM 12418 N N . SER E 1 305 ? -15.629 10.000 -25.826 1.00 62.94 301 SER E N 1
ATOM 12419 C CA . SER E 1 305 ? -16.162 10.229 -27.185 1.00 66.16 301 SER E CA 1
ATOM 12420 C C . SER E 1 305 ? -17.396 9.375 -27.510 1.00 67.27 301 SER E C 1
ATOM 12421 O O . SER E 1 305 ? -17.631 8.345 -26.878 1.00 67.24 301 SER E O 1
ATOM 12424 N N . ILE E 1 306 ? -18.181 9.832 -28.489 1.00 70.03 302 ILE E N 1
ATOM 12425 C CA . ILE E 1 306 ? -19.365 9.108 -28.985 1.00 71.89 302 ILE E CA 1
ATOM 12426 C C . ILE E 1 306 ? -19.483 9.288 -30.494 1.00 72.81 302 ILE E C 1
ATOM 12427 O O . ILE E 1 306 ? -20.416 8.776 -31.115 1.00 77.38 302 ILE E O 1
#

Sequence (1507 aa):
KQYIWLNETIKSNKQLAGPRGSYKRPVSVDIFRSSTILDPDKNYLLIVEEFHLHKIRLPLFKPAGHDYQVGIFNRSTDEIMGVREVDFSTFVDEDGYMYDYVDVGTAINETLAGLCDGIIGEEDIPVFSFNKHSKKFEITTTENFRNGHFIMFNDDMRVDFNSFEFDDIDEEYSLVILNEDVETQDASTLEFLTPISHHIVIESNDLPVSYELLPSISKNTTISDNTGVFLTNYKYLQQNNQDYNSILFRVENSSNKYHNILQTNFNRFNLSFTIYDYDNEKHPLTLLPQTVIQLKLLFESIKQYIWLNETIKSNKQLAGPRGSYKRPVSVDIFRSSTILDPDKNYLLIVEEFHLHKIRLPLFKPAGHDYQVGIFNRSTDEIMGVREVDFSTFVDEDGYMYDYVDVGTAINETLAGLCDGIIGEEDIPVFSFNKHSKKFEITTTENFRNGHFIMFNDDMRVDFNSFEFDDIDEEYSLVILNEDVETQDASTLEFLTPISHHIVIESNDLPVSYELLPSISKNTTISDNTGVFLTNYKYLQQNNQDYNSILFRVENSSNKYHNILQTNFNRFNLSFTIYDYDNEKHPLTLLPQTVIQLKLLFESIMKQYIWLNETIKSNKQLAGPRGSYKRPVSVDIFRSSTILDPDKNYLLIVEEFHLHKIRLPLFKPAGHDYQVGIFNRSTDEIMGVREVDFSTFVDEDGYMYDYVDVGTAINETLAGLCDGIIGEEDIPVFSFNKHSKKFEITTTENFRNGHFIMFNDDMRVDFNSFEFDDIDEEYSLVILNEDVETQDASTLEFLTPISHHIVIESNDLPVSYELLPSISKNTTISDNTGVFLTNYKYLQQNNQDYNSILFRVENSSNKYHNILQTNFNRFNLSFTIYDYDNEKHPLTLLPQTVIQLKLLFESIMKQYIWLNETIKSNKQLAGPRGSYKRPVSVDIFRSSTILDPDKNYLLIVEEFHLHKIRLPLFKPAGHDYQVGIFNRSTDEIMGVREVDFSTFVDEDGYMYDYVDVGTAINETLAGLCDGIIGEEDIPVFSFNKHSKKFEITTTENFRNGHFIMFNDDMRVDFNSFEFDDIDEEYSLVILNEDVETQDASTLEFLTPISHHIVIESNDLPVSYELLPSISKNTTISDNTGVFLTNYKYLQQNNQDYNSILFRVENSSNKYHNILQTNFNRFNLSFTIYDYDNEKHPLTLLPQTVIQLKLLFESIKQYIWLNETIKSNKQLAGPRGSYKRPVSVDIFRSSTILDPDKNYLLIVEEFHLHKIRLPLFKPAGHDYQVGIFNRSTDEIMGVREVDFSTFVDEDGYMYDYVDVGTAINETLAGLCDGIIGEEDIPVFSFNKHSKKFEITTTENFRNGHFIMFNDDMRVDFNSFEFDDIDEEYSLVILNEDVETQDASTLEFLTPISHHIVIESNDLPVSYELLPSISKNTTISDNTGVFLTNYKYLQQNNQDYNSILFRVENSSNKYHNILQTNFNRFNLSFTIYDYDNEKHPLTLLPQTVIQLKLLFESI

Secondary structure (DSSP, 8-state):
--EEEEEEEEE--HHHH-GGGTT--B-EEEEEBSS-SS-SSS-EEEEEEEEEEEEEE--SB-GGG---EEEEEETTTTEEEEEEE---TTT--TTS-B--HHHHHHHHHHHHHHHSTTTS-GGG--EEEEETTTTEEEEE--HHHHHHEEEEE-HHHHHHTTTS-EEE-SSS-EEE---SSEEE-SS--GGGT--EEEEEEE-SS--BPPEE---SSSS-S-B--EE--SEEEE----SS-SEEEEEEE--TT----EEB-----SEEEEEEEEEETT--EEE-B--TT-EEEEEEEEEE-/--EEEEEEEEE--HHHH-GGGTT--B-EEEEEBSS-SS-TTS-EEEEEEEEEEEEEE--SB-GGG---EEEEEETTTTEEEEEEE---GGG--TTS-B--HHHHHHHHHHHHHHHTTTTS-GGG--EEEE-TTTS-EEEE--HHHHHHEEEEEEHHHHHHTTTS-EEESSSSEEEE---SSEEE-SS--GGGT--EEEEEEE-SS--BPPEE----SSS---B--EE--SEEEEP---SS-SEEEEEEE--SS----EEB--S--SEEEEEEEEEETT--EEE-B--TT-EEEEEEEEEE-/---EEEEEEEE---HHHH-GGGTT--B-EEEEEBSS-SS-SSS-EEEEEEEEEEEEEE--SB-GGG---EEEEEETTTTEEEEEEEPP-TTT--TTS-B--HHHHHHHHHHHHHHHSTTTS-GGG--EEEEETTTTEEEEE--HHHHHHEEEEE-HHHHHHTTTS-EEE-SSS-EEE---SSEEE-SS--GGGT--EEEEEEE-SSS-BPPEE---SSSS---B--EE--SEEEEP---SS-SEEEEEEE-SS-TT--EEB--S---EEEEEEEEEETT--EEE-B--TT-EEEEEEEEEE-/---EEEEEEEE---HHHH-GGGTT--B-EEEEEBSS-SS-TTS-EEEEEEEEEEEEEE--SB-GGG---EEEEEESSS-SEEEEEE---TTT--TTS-B--HHHHHHHHHHHHHHHTTTTS-GGG--EEEEETTTTEEEEE--HHHHHHEEEEE-HHHHHHTTTS-EEE-SSS-EEE---SSEEE-SS--HHHH--EEEEEEE-SSS-BPPEE---SSSS-S-B--EE--SEEEEP---SS-SEEEEEEE--SS----EEB-----SEEEEEEEEEETT--EEE-B--TT-EEEEEEEEEE-/--EEEEEEEEE--HHHH-GGGTT--B-EEEEEBSS-SS-TTS-EEEEEEEEEEEEEE--SB-GGG---EEEEEETTTTEEEEEEEPP-GGG--TTS-B--HHHHHHHHHHHHHHHHTTTS-GGG--EEEEETTTTEEEEE--HHHHHHEEEEE-HHHHHHTTTS-EEESSSS-EEE---SSEEE-SS--GGGT--EEEEEEE-SSS-BPPEE---S-SS---B--EE--SEEEEP---SS-SEEEEEEETTS-TT--EEB-----SEEEEEEEEEETT--EEE-B--TT-EEEEEEEEEE-

Radius of gyration: 34.82 Å; Cα contacts (8 Å, |Δi|>4): 3628; chains: 5; bounding box: 86×84×77 Å

B-factor: mean 67.42, std 19.03, range [34.74, 145.75]

Foldseek 3Di:
DDKQKDKDKDQFACVQQNAQSVVQAFDKDKFFDDAFRFDQVFWWKKAWFKKKWAWFFAFLFAPVVFWKKKFKAWPVVRGTPDMDTQDCVVQADPVRGHQFVQSVQVSVQVRQCVRCVPPPDPQARKGWGADQVQLWIKIFGDPVNLVTIWMKIFPRRCVQNVQFDWADDDPTIITGRDDDGIGIGPDHRSQSGGQFFKKFKFWDPQQWDWAADFDPDPPDGDDPDTGGTNDIGGDGDDHSHRTDMDIDGDDPDDPSIITRDGSPDRMIMIGMWTAGPVRDIDGGGDGNRIMMITMMIIGTD/DDKQKDKDKDAFACVRQNAQSPVQAFDKDKFFDPAFRFDQVFWWKKAWFKKKWAWAFAFLAAPVVFWKKKFKAFPVVRGTPDMDTQDCVVQADPVRGHQFVQSVQVSVQVNQCVNCVPPPDPVFRKGWGADQVQLWIKIAGDPVDLVGIFMKIFVRRCVQNVQFDWADDDPTIITGHDDDRIDIGPDHRSQSGGFFFKKWKFWDDFQWDWAQDFDPDPDDGDDPDTGGTNDIGGDGDDHSDRIDIDIDGDDDPDDSIITRPGSPDRIIMMGMWIATPVRDIDGGGDHRRIMMMTMMIIGTD/DWDKQKDKDKDAFACVRQNAQSVVQAFFKDKDFDDAFRFDQVFWWKKAWFKKKWAWFFAFLFACVPFWKKKFKAWDVVRGTDDMDTQDCPVQADPVRGHQFVQSVQVSVQVNQCVNCVPPPDDVFRKGWGADQVALWIKIFGDPVCLVTMWMKIFPRRCVQNVQFDWADDDPTIITGRDDDRIDIGPDHRSQSGGQFFKKWKFWPDQQWDWDADFDPDPPDGDDRDTGGTNDIGTDGDDHSHRIDMDIDGPPDPPPRIITRPGRRDRMTMITMWIATPVRDIDGGGDHNRIMMITMMIIITD/DKDKAKDKDKDAFACVRQNAQSVVQAFDKDKFFDPAFRFDQVFWWKKAWQKKKWAWAFAFQFAPVVFWKKKFKAWDPVRGTPDMDTQDCPVQADPVRGHQFVQSVQVSVQVRQQVRCVPPDDDQQRKGWGADQVQLWIKIAGDPVCLVTMWMKIFPRRCVQNVQFDWDDDDDTIITGRDDDRIGIGPHHRSQSGGFFFKKFKFWPDQQWDWADDADPDPPDRDDPDTGGTNDIGTDGDPHSDRIDMDIDGDDDPSPRIITRDGRDDRITMMGMWIATPVRDIDGGTDGRRIMMITMMIIITD/DDKQKDKDKDAFACVQQPAQSVVFAFDKDKFFDPDFRFDQVFWWKKAWFKKKWAWAFAFLAAPVVFWKKKFKAWPVVRGTPDMDTQDCPVQADPVRTHQFVQSVQVSVQCNQQVNPPVPHDPQFRKGWGADQPQLWIKIAGDPVCLVTMWMKIFDRRCVLNVQFDWADPDPTIITGHDDDRIDIGPDHRSQSGGFFFKKWKFWDPQQWDWADDFDPDPPDTDDPDTGGTNDIGGDGDDHSHRTDIDIDGPPPDPVRIITRPGSDDRIIMIGMWTATPVRDIDGRGDDNRIMMMTMMIIGTD

Organism: NCBI:txid1932923

Solvent-accessible surface area: 61194 Å² total; per-residue (Å²): 122,48,14,19,4,1,26,14,56,20,109,6,73,98,164,66,0,0,20,56,4,64,120,103,98,65,0,49,19,72,6,51,15,77,84,65,19,4,53,106,126,79,104,1,9,0,1,2,3,14,4,5,0,3,19,0,84,0,7,0,0,14,19,94,57,33,105,4,51,0,0,0,21,20,112,104,92,101,119,79,70,15,54,109,129,15,90,13,83,120,57,47,48,166,79,26,10,4,40,41,0,39,54,0,0,51,1,0,35,100,12,4,39,27,16,0,111,80,75,18,45,145,147,33,35,0,67,4,44,16,42,74,170,38,79,52,0,30,1,58,7,52,118,86,2,29,85,20,35,32,2,0,2,4,9,31,0,19,1,1,0,7,9,14,46,30,71,76,65,66,125,37,35,0,12,0,53,13,110,111,81,82,36,63,1,33,12,48,1,5,62,2,1,7,10,0,0,35,2,2,1,36,6,139,80,5,28,2,30,113,2,30,36,33,34,156,67,169,138,75,66,75,10,109,40,57,12,15,24,1,7,27,49,14,12,75,9,144,41,30,27,14,13,24,28,11,43,23,118,5,60,21,60,11,15,27,22,6,17,14,115,115,24,126,20,48,133,3,30,2,28,5,8,5,26,2,26,53,85,97,121,30,74,3,34,6,14,10,27,1,8,2,24,8,9,0,0,0,15,6,106,100,51,16,19,5,1,25,17,48,19,95,7,68,109,163,60,0,0,23,59,3,65,132,88,103,66,0,48,18,70,2,50,17,74,80,68,19,2,52,102,137,84,64,1,11,0,1,2,12,22,2,7,0,4,18,0,84,0,6,0,0,18,19,95,60,37,75,5,32,0,0,0,20,19,111,100,92,100,121,82,76,17,58,107,112,14,96,13,84,124,54,47,44,145,83,25,13,3,37,34,0,29,56,0,0,48,1,1,36,100,10,3,39,25,16,0,109,78,69,22,50,146,162,28,37,0,64,3,41,16,41,74,163,43,73,52,0,33,1,58,6,48,120,105,2,28,94,20,33,35,2,0,2,4,9,31,0,20,1,3,0,7,7,15,46,31,70,73,66,59,118,41,36,0,14,0,47,14,104,102,85,82,40,60,2,45,19,46,1,5,68,1,0,7,12,0,2,23,2,8,0,33,7,138,82,6,29,2,26,114,2,29,35,35,34,154,52,206,134,65,72,68,6,110,40,61,13,14,23,0,5,20,51,7,13,76,12,139,32,15,15,12,9,20,24,10,39,27,125,20,80,20,22,29,21,44,17,5,4,6,101,112,28,124,19,53,126,0,23,0,30,4,8,6,45,4,24,54,83,99,119,39,67,2,31,3,12,18,29,1,14,3,26,9,9,0,0,0,17,5,93,114,69,41,17,22,5,0,27,20,45,20,133,12,74,102,165,67,0,0,17,54,3,65,133,86,105,64,0,49,18,74,3,51,14,69,84,74,16,5,51,108,142,60,92,2,9,0,1,3,12,9,1,4,0,3,19,0,85,0,7,0,0,17,18,87,59,32,105,6,44,1,0,0,23,20,110,102,92,96,112,83,60,14,57,108,124,15,94,13,82,119,56,48,51,168,90,22,14,3,42,37,0,33,55,0,0,48,2,1,36,100,12,2,39,26,16,0,117,76,88,16,52,159,161,30,46,1,68,4,39,15,41,77,170,41,78,53,0,31,0,53,7,53,123,102,3,37,95,23,37,32,1,0,1,6,8,28,0,16,1,2,0,7,4,14,36,27,72,70,63,63,122,38,36,0,14,0,45,18,109,109,87,77,35,56,2,36,13,47,0,3,71,3,1,8,10,0,1,21,1,2,1,32,6,133,79,8,20,2,27,114,0,30,37,25,36,149,57,188,155,70,66,62,13,104,39,63,11,18,18,0,4,23,50,7,12,75,12,135,30,23,18,13,5,22,27,10,40,22,94,11,93,49,10,35,12,12,23,5,20,15,118,101,30,108,21,53,127,2,27,1,26,2,7,6,37,3,24,56,91,99,115,38,63,1,35,4,9,19,32,1,15,1,22,8,10,0,0,0,19,4,96,133,63,41,14,19,3,0,22,17,52,21,113,11,76,114,166,66,0,0,20,45,2,67,128,84,107,68,0,50,18,67,2,51,14,72,75,82,14,5,54,111,140,54,111,2,8,0,1,2,4,14,3,7,0,6,19,0,72,0,7,0,0,14,18,95,60,37,77,5,31,1,0,0,20,19,110,100,91,101,120,80,66,19,57,110,106,16,91,14,78,115,57,44,53,164,83,25,13,3,41,30,0,29,53,0,0,50,0,1,33,99,12,3,38,32,21,0,119,78,77,17,44,156,138,24,36,1,66,5,44,16,38,68,160,43,70,50,0,34,1,57,8,48,121,89,3,36,100,23,34,36,1,0,2,5,8,29,0,21,1,3,0,8,5,14,39,29,74,73,64,56,123,38,40,0,10,0,54,14,105,105,86,83,40,56,1,53,18,46,1,3,70,2,1,8,11,0,1,20,1,3,1,40,4,130,79,6,29,1,32,113,2,30,35,40,27,156,54,173,136,69,76,72,9,105,40,54,13,16,22,0,5,18,49,7,11,74,9,138,32,17,14,10,1,24,25,10,41,30,104,10,55,41,21,9,17,36,20,4,18,15,112,103,28,110,23,49,117,2,25,1,28,3,6,5,41,4,28,57,86,92,115,38,67,1,32,5,8,15,29,1,18,1,25,7,6,0,0,0,17,0,83,97,42,16,20,3,0,31,15,48,20,109,8,63,105,164,63,0,0,32,48,3,61,119,93,93,64,1,46,19,68,3,50,12,72,72,74,16,4,59,107,138,75,104,2,6,0,1,3,10,11,3,5,0,4,20,0,78,0,8,0,0,15,21,98,49,36,67,6,27,1,0,1,20,19,109,98,92,95,120,84,71,17,56,116,111,14,88,15,85,117,55,45,51,176,87,26,14,2,37,32,0,29,55,0,0,50,1,0,32,104,9,2,34,26,20,0,114,74,82,19,49,162,147,26,40,2,69,4,38,18,41,72,171,45,74,55,1,32,0,56,7,44,122,104,3,28,97,24,35,33,2,0,1,1,5,29,0,29,3,2,0,11,8,12,61,34,73,76,66,59,123,32,38,0,13,0,54,14,97,107,82,80,39,59,1,66,19,43,1,5,68,1,1,8,10,0,0,22,1,8,0,36,4,122,83,5,30,2,26,110,1,28,37,39,30,170,52,210,146,78,60,73,8,116,46,57,12,12,26,1,6,23,50,7,12,79,8,139,39,24,24,12,7,24,24,10,42,15,74,7,73,81,7,14,9,23,21,4,20,17,121,108,27,114,21,48,126,3,23,0,26,3,8,5,36,3,23,53,96,97,115,34,71,1,32,4,9,19,30,1,11,1,26,6,5,0,0,0,17,5,94